Protein 7RK4 (pdb70)

GO terms:
  GO:0050086 mannitol 2-dehydrogenase activity (F, IDA)
  GO:0050661 NADP binding (F, IDA)
  GO:0051287 NAD binding (F, IDA)
  GO:0019594 mannitol metabolic process (P, IC)

Solvent-accessible surface area: 40416 Å² total; per-residue (Å²): 136,68,52,60,0,4,64,200,30,21,88,98,5,34,77,82,7,60,104,70,16,98,33,6,102,36,140,43,39,164,53,16,71,18,0,0,0,0,0,20,9,26,34,50,1,1,0,0,1,0,14,11,1,1,37,0,6,55,125,83,56,21,84,53,18,0,0,0,0,0,1,21,92,90,159,24,37,54,4,66,81,6,1,52,56,0,57,33,0,0,0,0,3,46,50,23,88,85,29,19,88,3,15,0,0,1,0,0,19,31,21,43,23,0,44,100,79,36,78,32,0,0,44,60,0,5,85,58,49,1,57,0,0,0,0,21,22,89,73,94,16,1,30,62,51,81,149,72,43,84,14,50,33,125,62,99,58,0,94,83,4,20,63,88,90,25,102,62,39,3,121,8,4,0,4,0,0,15,13,0,1,50,78,0,79,144,84,69,48,90,1,1,0,0,0,1,2,15,108,43,103,65,1,0,44,21,0,62,57,0,0,26,9,2,0,118,101,66,60,88,106,5,4,102,38,0,27,130,72,12,2,4,0,7,2,6,2,14,14,44,34,46,176,32,52,128,96,14,54,83,39,0,19,155,103,15,26,0,64,6,48,68,0,3,6,3,3,65,43,48,21,0,0,0,11,74,52,39,20,34,40,63,3,48,0,85,124,26,56,5,61,34,25,171,44,47,105,18,0,62,41,11,12,59,4,20,35,21,0,15,29,0,0,26,3,0,0,0,1,0,0,22,0,8,36,51,115,36,5,30,60,0,0,59,32,103,59,0,116,32,0,0,76,23,1,0,38,74,3,1,58,79,23,16,38,124,14,127,89,28,80,5,51,117,25,0,79,34,0,6,123,13,8,44,10,56,49,23,98,37,96,0,74,56,22,2,68,59,2,8,54,51,0,36,41,32,0,10,35,1,0,27,53,1,30,106,107,100,8,77,2,96,15,1,0,0,0,0,0,0,2,1,30,9,0,87,6,71,13,57,194,53,136,99,26,142,7,83,16,111,43,92,116,71,1,50,61,50,3,80,72,7,41,37,58,2,66,72,2,1,57,8,58,77,25,4,29,49,64,7,65,111,30,121,59,0,59,131,20,0,43,62,0,3,57,12,1,45,147,71,9,0,63,64,1,0,71,106,8,37,154,134,62,54,60,0,29,63,85,26,21,82,99,4,27,88,95,11,46,96,76,13,83,22,8,92,32,89,44,36,116,58,18,118,20,0,0,0,0,1,19,7,25,35,47,2,1,0,0,1,0,14,10,0,3,44,0,10,49,127,58,26,14,49,56,15,0,0,0,0,0,0,18,108,95,180,28,29,51,4,70,77,9,1,58,58,1,56,32,0,0,0,0,5,40,33,18,87,204,28,26,71,0,20,0,0,1,0,0,21,28,19,47,26,0,53,99,82,63,69,31,0,0,44,58,0,15,84,72,39,1,58,0,0,0,0,22,26,86,131,94,17,1,32,42,50,77,148,77,97,100,14,69,32,156,72,98,54,0,92,98,2,28,65,104,91,23,98,96,42,3,42,7,6,0,2,0,0,8,11,0,1,39,74,1,71,129,124,69,49,131,2,2,0,0,0,1,1,10,88,24,64,94,2,0,49,9,0,60,42,0,0,21,19,0,0,118,100,71,60,70,112,0,1,111,36,0,37,81,100,12,2,4,0,8,2,7,2,4,15,20,22,16,162,34,54,125,103,18,53,76,46,3,18,142,107,10,28,0,65,6,49,90,0,3,2,0,4,60,53,48,26,0,0,0,11,78,50,39,21,28,40,60,2,48,0,87,122,23,55,6,64,36,28,179,47,41,132,27,2,67,58,22,18,52,5,11,15,20,0,4,16,0,0,16,3,0,0,0,1,0,0,25,0,9,33,53,94,40,6,27,61,0,3,72,32,77,56,0,104,67,0,0,85,22,0,0,40,61,5,0,65,94,36,14,38,157,12,123,91,52,78,16,48,112,33,0,77,41,0,28,124,18,4,57,12,63,39,12,85,4,97,0,72,80,14,1,76,55,2,8,47,50,0,35,51,19,1,9,36,0,0,17,29,1,28,167,97,105,14,80,1,98,16,0,0,0,0,0,0,0,2,0,28,10,0,75,6,67,21,53,181,53,49,112,36,144,8,63,16,111,46,117,151,68,0,44,60,57,1,78,74,15,29,75,71,5,70,64,2,2,46,6,161,92,29,4,39,86,77,11,54,117,32,124,76,0,65,160,35,0,41,62,0,1,60,31,1,30,81,80,11,0,63,61,0,0,69,110,3,32,76,73,145

Structure (mmCIF, N/CA/C/O backbone):
data_7RK4
#
_entry.id   7RK4
#
_cell.length_a   219.483
_cell.length_b   75.036
_cell.length_c   69.648
_cell.angle_alpha   90.000
_cell.angle_beta   106.260
_cell.angle_gamma   90.000
#
_symmetry.space_group_name_H-M   'C 1 2 1'
#
loop_
_entity.id
_entity.type
_entity.pdbx_description
1 polymer 'Mannitol 2-dehydrogenase'
2 water water
#
loop_
_atom_site.group_PDB
_atom_site.id
_atom_site.type_symbol
_atom_site.label_atom_id
_atom_site.label_alt_id
_atom_site.label_comp_id
_atom_site.label_asym_id
_atom_site.label_entity_id
_atom_site.label_seq_id
_atom_site.pdbx_PDB_ins_code
_atom_site.Cartn_x
_atom_site.Cartn_y
_atom_site.Cartn_z
_atom_site.occupancy
_atom_site.B_iso_or_equiv
_atom_site.auth_seq_id
_atom_site.auth_comp_id
_atom_site.auth_asym_id
_atom_site.auth_atom_id
_atom_site.pdbx_PDB_model_num
ATOM 1 N N . ALA A 1 2 ? 34.562 34.546 42.421 1.00 33.22 2 ALA A N 1
ATOM 2 C CA . ALA A 1 2 ? 35.272 33.292 42.649 1.00 27.39 2 ALA A CA 1
ATOM 3 C C . ALA A 1 2 ? 35.772 32.720 41.324 1.00 24.24 2 ALA A C 1
ATOM 4 O O . ALA A 1 2 ? 35.130 32.905 40.290 1.00 23.40 2 ALA A O 1
ATOM 6 N N . PRO A 1 3 ? 36.914 32.028 41.353 1.00 22.88 3 PRO A N 1
ATOM 7 C CA . PRO A 1 3 ? 37.466 31.474 40.109 1.00 23.41 3 PRO A CA 1
ATOM 8 C C . PRO A 1 3 ? 36.532 30.442 39.495 1.00 22.48 3 PRO A C 1
ATOM 9 O O . PRO A 1 3 ? 35.743 29.795 40.185 1.00 24.42 3 PRO A O 1
ATOM 13 N N . LEU A 1 4 ? 36.628 30.294 38.175 1.00 17.62 4 LEU A N 1
ATOM 14 C CA . LEU A 1 4 ? 35.729 29.443 37.408 1.00 18.07 4 LEU A CA 1
ATOM 15 C C . LEU A 1 4 ? 36.497 28.333 36.708 1.00 21.16 4 LEU A C 1
ATOM 16 O O . LEU A 1 4 ? 37.565 28.570 36.134 1.00 20.63 4 LEU A O 1
ATOM 21 N N . LYS A 1 5 ? 35.932 27.129 36.746 1.00 20.88 5 LYS A N 1
ATOM 22 C CA . LYS A 1 5 ? 36.450 26.023 35.954 1.00 18.68 5 LYS A CA 1
ATOM 23 C C . LYS A 1 5 ? 36.434 26.381 34.473 1.00 17.31 5 LYS A C 1
ATOM 24 O O . LYS A 1 5 ? 35.412 26.823 33.938 1.00 20.13 5 LYS A O 1
ATOM 30 N N . LEU A 1 6 ? 37.575 26.204 33.814 1.00 19.59 6 LEU A N 1
ATOM 31 C CA . LEU A 1 6 ? 37.654 26.452 32.379 1.00 15.93 6 LEU A CA 1
ATOM 32 C C . LEU A 1 6 ? 36.833 25.406 31.638 1.00 20.33 6 LEU A C 1
ATOM 33 O O . LEU A 1 6 ? 37.077 24.204 31.782 1.00 17.07 6 LEU A O 1
ATOM 38 N N . ASN A 1 7 ? 35.849 25.861 30.870 1.00 17.16 7 ASN A N 1
ATOM 39 C CA . ASN A 1 7 ? 35.035 24.999 30.014 1.00 18.41 7 ASN A CA 1
ATOM 40 C C . ASN A 1 7 ? 34.211 25.913 29.115 1.00 16.53 7 ASN A C 1
ATOM 41 O O . ASN A 1 7 ? 34.276 27.140 29.231 1.00 20.78 7 ASN A O 1
ATOM 46 N N . SER A 1 8 ? 33.432 25.304 28.215 1.00 16.80 8 SER A N 1
ATOM 47 C CA . SER A 1 8 ? 32.666 26.086 27.247 1.00 22.04 8 SER A CA 1
ATOM 48 C C . SER A 1 8 ? 31.636 26.979 27.930 1.00 25.85 8 SER A C 1
ATOM 49 O O . SER A 1 8 ? 31.488 28.151 27.563 1.00 19.32 8 SER A O 1
ATOM 52 N N . ARG A 1 9 ? 30.921 26.454 28.930 1.00 21.30 9 ARG A N 1
ATOM 53 C CA . ARG A 1 9 ? 29.847 27.243 29.528 1.00 22.37 9 ARG A CA 1
ATOM 54 C C . ARG A 1 9 ? 30.360 28.392 30.386 1.00 21.39 9 ARG A C 1
ATOM 55 O O . ARG A 1 9 ? 29.625 29.366 30.591 1.00 27.12 9 ARG A O 1
ATOM 63 N N . ASN A 1 10 ? 31.599 28.323 30.874 1.00 18.41 10 ASN A N 1
ATOM 64 C CA . ASN A 1 10 ? 32.157 29.401 31.679 1.00 19.74 10 ASN A CA 1
ATOM 65 C C . ASN A 1 10 ? 33.042 30.353 30.884 1.00 23.79 10 ASN A C 1
ATOM 66 O O . ASN A 1 10 ? 33.524 31.340 31.449 1.00 21.80 10 ASN A O 1
ATOM 71 N N . LEU A 1 11 ? 33.269 30.079 29.596 1.00 18.75 11 LEU A N 1
ATOM 72 C CA . LEU A 1 11 ? 34.275 30.825 28.847 1.00 19.84 11 LEU A CA 1
ATOM 73 C C . LEU A 1 11 ? 33.938 32.308 28.756 1.00 21.97 11 LEU A C 1
ATOM 74 O O . LEU A 1 11 ? 34.828 33.157 28.872 1.00 19.81 11 LEU A O 1
ATOM 79 N N . SER A 1 12 ? 32.662 32.644 28.537 1.00 21.91 12 SER A N 1
ATOM 80 C CA . SER A 1 12 ? 32.294 34.049 28.369 1.00 21.70 12 SER A CA 1
ATOM 81 C C . SER A 1 12 ? 32.459 34.831 29.668 1.00 23.52 12 SER A C 1
ATOM 82 O O . SER A 1 12 ? 32.906 35.983 29.653 1.00 22.15 12 SER A O 1
ATOM 85 N N . GLN A 1 13 ? 32.103 34.229 30.801 1.00 22.03 13 GLN A N 1
ATOM 86 C CA . GLN A 1 13 ? 32.282 34.930 32.066 1.00 18.67 13 GLN A CA 1
ATOM 87 C C . GLN A 1 13 ? 33.753 35.009 32.453 1.00 23.36 13 GLN A C 1
ATOM 88 O O . GLN A 1 13 ? 34.178 35.995 33.067 1.00 21.18 13 GLN A O 1
ATOM 94 N N . ILE A 1 14 ? 34.543 33.995 32.099 1.00 19.60 14 ILE A N 1
ATOM 95 C CA . ILE A 1 14 ? 35.988 34.079 32.301 1.00 23.06 14 ILE A CA 1
ATOM 96 C C . ILE A 1 14 ? 36.554 35.279 31.548 1.00 21.80 14 ILE A C 1
ATOM 97 O O . ILE A 1 14 ? 37.346 36.059 32.090 1.00 19.66 14 ILE A O 1
ATOM 102 N N . ALA A 1 15 ? 36.126 35.464 30.295 1.00 17.45 15 ALA A N 1
ATOM 103 C CA . ALA A 1 15 ? 36.563 36.623 29.523 1.00 17.43 15 ALA A CA 1
ATOM 104 C C . ALA A 1 15 ? 36.088 37.923 30.158 1.00 20.03 15 ALA A C 1
ATOM 105 O O . ALA A 1 15 ? 36.850 38.895 30.251 1.00 20.75 15 ALA A O 1
ATOM 107 N N . ALA A 1 16 ? 34.828 37.958 30.605 1.00 20.57 16 ALA A N 1
ATOM 108 C CA . ALA A 1 16 ? 34.269 39.186 31.164 1.00 22.04 16 ALA A CA 1
ATOM 109 C C . ALA A 1 16 ? 35.002 39.622 32.423 1.00 23.70 16 ALA A C 1
ATOM 110 O O . ALA A 1 16 ? 35.132 40.824 32.679 1.00 23.87 16 ALA A O 1
ATOM 112 N N . ALA A 1 17 ? 35.481 38.672 33.221 1.00 20.78 17 ALA A N 1
ATOM 113 C CA . ALA A 1 17 ? 36.168 38.992 34.465 1.00 16.65 17 ALA A CA 1
ATOM 114 C C . ALA A 1 17 ? 37.683 39.057 34.318 1.00 20.94 17 ALA A C 1
ATOM 115 O O . ALA A 1 17 ? 38.364 39.411 35.286 1.00 19.46 17 ALA A O 1
ATOM 117 N N . GLY A 1 18 ? 38.224 38.731 33.142 1.00 19.83 18 GLY A N 1
ATOM 118 C CA . GLY A 1 18 ? 39.662 38.647 32.953 1.00 19.63 18 GLY A CA 1
ATOM 119 C C . GLY A 1 18 ? 40.356 39.910 32.494 1.00 20.44 18 GLY A C 1
ATOM 120 O O . GLY A 1 18 ? 41.586 39.925 32.396 1.00 18.24 18 GLY A O 1
ATOM 121 N N . GLY A 1 19 ? 39.606 40.971 32.196 1.00 22.80 19 GLY A N 1
ATOM 122 C CA . GLY A 1 19 ? 40.219 42.217 31.761 1.00 21.59 19 GLY A CA 1
ATOM 123 C C . GLY A 1 19 ? 41.143 42.029 30.569 1.00 21.83 19 GLY A C 1
ATOM 124 O O . GLY A 1 19 ? 40.920 41.191 29.686 1.00 21.24 19 GLY A O 1
ATOM 125 N N . ALA A 1 20 ? 42.211 42.819 30.551 1.00 19.64 20 ALA A N 1
ATOM 126 C CA . ALA A 1 20 ? 43.245 42.695 29.531 1.00 21.57 20 ALA A CA 1
ATOM 127 C C . ALA A 1 20 ? 44.264 41.609 29.852 1.00 22.95 20 ALA A C 1
ATOM 128 O O . ALA A 1 20 ? 45.245 41.463 29.113 1.00 26.72 20 ALA A O 1
ATOM 130 N N . LEU A 1 21 ? 44.067 40.863 30.937 1.00 20.63 21 LEU A N 1
ATOM 131 C CA . LEU A 1 21 ? 44.996 39.821 31.356 1.00 21.11 21 LEU A CA 1
ATOM 132 C C . LEU A 1 21 ? 44.701 38.471 30.723 1.00 21.01 21 LEU A C 1
ATOM 133 O O . LEU A 1 21 ? 45.533 37.564 30.825 1.00 20.86 21 LEU A O 1
ATOM 138 N N . VAL A 1 22 ? 43.546 38.320 30.077 1.00 19.79 22 VAL A N 1
ATOM 139 C CA . VAL A 1 22 ? 43.080 37.047 29.543 1.00 17.62 22 VAL A CA 1
ATOM 140 C C . VAL A 1 22 ? 42.605 37.278 28.120 1.00 25.85 22 VAL A C 1
ATOM 141 O O . VAL A 1 22 ? 41.962 38.293 27.833 1.00 24.95 22 VAL A O 1
ATOM 145 N N . LYS A 1 23 ? 42.908 36.344 27.224 1.00 20.95 23 LYS A N 1
ATOM 146 C CA . LYS A 1 23 ? 42.211 36.321 25.947 1.00 25.36 23 LYS A CA 1
ATOM 147 C C . LYS A 1 23 ? 41.631 34.937 25.710 1.00 23.49 23 LYS A C 1
ATOM 148 O O . LYS A 1 23 ? 42.153 33.931 26.197 1.00 20.66 23 LYS A O 1
ATOM 154 N N . ILE A 1 24 ? 40.503 34.908 25.007 1.00 23.30 24 ILE A N 1
ATOM 155 C CA . ILE A 1 24 ? 39.746 33.673 24.832 1.00 19.42 24 ILE A CA 1
ATOM 156 C C . ILE A 1 24 ? 39.453 33.442 23.355 1.00 21.66 24 ILE A C 1
ATOM 157 O O . ILE A 1 24 ? 39.414 34.397 22.561 1.00 21.89 24 ILE A O 1
ATOM 162 N N . PRO A 1 25 ? 39.261 32.193 22.945 1.00 19.32 25 PRO A N 1
ATOM 163 C CA . PRO A 1 25 ? 38.842 31.924 21.566 1.00 17.09 25 PRO A CA 1
ATOM 164 C C . PRO A 1 25 ? 37.378 32.298 21.376 1.00 18.08 25 PRO A C 1
ATOM 165 O O . PRO A 1 25 ? 36.530 31.968 22.207 1.00 20.88 25 PRO A O 1
ATOM 169 N N . THR A 1 26 ? 37.083 32.997 20.278 1.00 20.57 26 THR A N 1
ATOM 170 C CA . THR A 1 26 ? 35.702 33.301 19.918 1.00 18.33 26 THR A CA 1
ATOM 171 C C . THR A 1 26 ? 35.253 32.583 18.655 1.00 26.92 26 THR A C 1
ATOM 172 O O . THR A 1 26 ? 34.102 32.753 18.233 1.00 23.13 26 THR A O 1
ATOM 176 N N . TYR A 1 27 ? 36.120 31.781 18.045 1.00 19.15 27 TYR A N 1
ATOM 177 C CA . TYR A 1 27 ? 35.669 30.901 16.978 1.00 16.79 27 TYR A CA 1
ATOM 178 C C . TYR A 1 27 ? 34.813 29.774 17.549 1.00 21.42 27 TYR A C 1
ATOM 179 O O . TYR A 1 27 ? 34.834 29.480 18.747 1.00 22.94 27 TYR A O 1
ATOM 188 N N . GLN A 1 28 ? 34.028 29.157 16.675 1.00 22.52 28 GLN A N 1
ATOM 189 C CA . GLN A 1 28 ? 33.179 28.057 17.089 1.00 18.80 28 GLN A CA 1
ATOM 190 C C . GLN A 1 28 ? 33.982 26.763 17.130 1.00 17.30 28 GLN A C 1
ATOM 191 O O . GLN A 1 28 ? 34.986 26.607 16.431 1.00 21.36 28 GLN A O 1
ATOM 197 N N . ARG A 1 29 ? 33.552 25.844 17.988 1.00 21.46 29 ARG A N 1
ATOM 198 C CA . ARG A 1 29 ? 34.298 24.612 18.210 1.00 23.65 29 ARG A CA 1
ATOM 199 C C . ARG A 1 29 ? 33.355 23.420 18.141 1.00 24.74 29 ARG A C 1
ATOM 200 O O . ARG A 1 29 ? 32.207 23.562 17.706 1.00 26.39 29 ARG A O 1
ATOM 208 N N . GLY A 1 30 ? 33.819 22.246 18.561 1.00 23.05 30 GLY A N 1
ATOM 209 C CA . GLY A 1 30 ? 32.942 21.083 18.552 1.00 22.97 30 GLY A CA 1
ATOM 210 C C . GLY A 1 30 ? 32.632 20.650 17.130 1.00 24.27 30 GLY A C 1
ATOM 211 O O . GLY A 1 30 ? 33.529 20.487 16.298 1.00 23.69 30 GLY A O 1
ATOM 212 N N . ARG A 1 31 ? 31.341 20.471 16.835 1.00 28.09 31 ARG A N 1
ATOM 213 C CA . ARG A 1 31 ? 30.926 20.051 15.499 1.00 29.08 31 ARG A CA 1
ATOM 214 C C . ARG A 1 31 ? 31.138 21.129 14.444 1.00 28.84 31 ARG A C 1
ATOM 215 O O . ARG A 1 31 ? 31.086 20.820 13.250 1.00 31.53 31 ARG A O 1
ATOM 219 N N . ALA A 1 32 ? 31.381 22.377 14.851 1.00 25.62 32 ALA A N 1
ATOM 220 C CA . ALA A 1 32 ? 31.554 23.478 13.913 1.00 26.12 32 ALA A CA 1
ATOM 221 C C . ALA A 1 32 ? 32.881 23.428 13.172 1.00 35.48 32 ALA A C 1
ATOM 222 O O . ALA A 1 32 ? 33.061 24.186 12.211 1.00 26.31 32 ALA A O 1
ATOM 224 N N . VAL A 1 33 ? 33.810 22.570 13.592 1.00 25.08 33 VAL A N 1
ATOM 225 C CA . VAL A 1 33 ? 35.121 22.482 12.971 1.00 23.47 33 VAL A CA 1
ATOM 226 C C . VAL A 1 33 ? 35.365 21.045 12.527 1.00 23.80 33 VAL A C 1
ATOM 227 O O . VAL A 1 33 ? 34.742 20.100 13.015 1.00 26.25 33 VAL A O 1
ATOM 231 N N . LYS A 1 34 ? 36.273 20.897 11.572 1.00 25.05 34 LYS A N 1
ATOM 232 C CA . LYS A 1 34 ? 36.773 19.598 11.158 1.00 27.43 34 LYS A CA 1
ATOM 233 C C . LYS A 1 34 ? 38.190 19.438 11.683 1.00 24.22 34 LYS A C 1
ATOM 234 O O . LYS A 1 34 ? 38.953 20.408 11.740 1.00 25.37 34 LYS A O 1
ATOM 238 N N . GLU A 1 35 ? 38.535 18.217 12.081 1.00 20.80 35 GLU A N 1
ATOM 239 C CA . GLU A 1 35 ? 39.810 17.973 12.754 1.00 20.18 35 GLU A CA 1
ATOM 240 C C . GLU A 1 35 ? 40.818 17.522 11.700 1.00 21.62 35 GLU A C 1
ATOM 241 O O . GLU A 1 35 ? 41.048 16.336 11.477 1.00 26.96 35 GLU A O 1
ATOM 247 N N . GLY A 1 36 ? 41.424 18.512 11.037 1.00 17.75 36 GLY A N 1
ATOM 248 C CA . GLY A 1 36 ? 42.383 18.240 9.984 1.00 22.49 36 GLY A CA 1
ATOM 249 C C . GLY A 1 36 ? 43.724 17.750 10.483 1.00 19.11 36 GLY A C 1
ATOM 250 O O . GLY A 1 36 ? 44.506 17.206 9.697 1.00 20.49 36 GLY A O 1
ATOM 251 N N . ILE A 1 37 ? 44.009 17.931 11.766 1.00 16.56 37 ILE A N 1
ATOM 252 C CA . ILE A 1 37 ? 45.280 17.529 12.353 1.00 20.64 37 ILE A CA 1
ATOM 253 C C . ILE A 1 37 ? 45.007 16.526 13.461 1.00 19.42 37 ILE A C 1
ATOM 254 O O . ILE A 1 37 ? 44.175 16.769 14.342 1.00 18.65 37 ILE A O 1
ATOM 259 N N . VAL A 1 38 ? 45.687 15.389 13.399 1.00 19.62 38 VAL A N 1
ATOM 260 C CA . VAL A 1 38 ? 45.724 14.426 14.488 1.00 18.96 38 VAL A CA 1
ATOM 261 C C . VAL A 1 38 ? 47.122 14.500 15.071 1.00 17.36 38 VAL A C 1
ATOM 262 O O . VAL A 1 38 ? 48.105 14.273 14.355 1.00 19.96 38 VAL A O 1
ATOM 266 N N . HIS A 1 39 ? 47.230 14.845 16.351 1.00 18.07 39 HIS A N 1
ATOM 267 C CA . HIS A 1 39 ? 48.539 15.002 16.977 1.00 17.52 39 HIS A CA 1
ATOM 268 C C . HIS A 1 39 ? 48.824 13.858 17.939 1.00 16.11 39 HIS A C 1
ATOM 269 O O . HIS A 1 39 ? 48.108 13.684 18.930 1.00 18.00 39 HIS A O 1
ATOM 276 N N . ILE A 1 40 ? 49.906 13.131 17.682 1.00 19.10 40 ILE A N 1
ATOM 277 C CA . ILE A 1 40 ? 50.333 12.034 18.543 1.00 18.45 40 ILE A CA 1
ATOM 278 C C . ILE A 1 40 ? 51.313 12.575 19.572 1.00 20.77 40 ILE A C 1
ATOM 279 O O . ILE A 1 40 ? 52.373 13.101 19.210 1.00 18.95 40 ILE A O 1
ATOM 284 N N . GLY A 1 41 ? 50.966 12.433 20.851 1.00 19.70 41 GLY A N 1
ATOM 285 C CA . GLY A 1 41 ? 51.823 12.865 21.940 1.00 20.08 41 GLY A CA 1
ATOM 286 C C . GLY A 1 41 ? 51.517 14.268 22.423 1.00 23.34 41 GLY A C 1
ATOM 287 O O . GLY A 1 41 ? 52.338 15.176 22.280 1.00 19.87 41 GLY A O 1
ATOM 288 N N . VAL A 1 42 ? 50.330 14.459 22.992 1.00 19.74 42 VAL A N 1
ATOM 289 C CA . VAL A 1 42 ? 49.941 15.771 23.500 1.00 22.64 42 VAL A CA 1
ATOM 290 C C . VAL A 1 42 ? 50.729 16.044 24.776 1.00 23.03 42 VAL A C 1
ATOM 291 O O . VAL A 1 42 ? 50.435 15.481 25.833 1.00 23.52 42 VAL A O 1
ATOM 295 N N . GLY A 1 43 ? 51.730 16.912 24.678 1.00 20.30 43 GLY A N 1
ATOM 296 C CA . GLY A 1 43 ? 52.474 17.347 25.841 1.00 17.81 43 GLY A CA 1
ATOM 297 C C . GLY A 1 43 ? 52.640 18.850 25.842 1.00 21.56 43 GLY A C 1
ATOM 298 O O . GLY A 1 43 ? 51.933 19.561 25.117 1.00 19.25 43 GLY A O 1
ATOM 299 N N . GLY A 1 44 ? 53.596 19.340 26.628 1.00 18.49 44 GLY A N 1
ATOM 300 C CA . GLY A 1 44 ? 53.746 20.775 26.784 1.00 18.12 44 GLY A CA 1
ATOM 301 C C . GLY A 1 44 ? 54.144 21.471 25.500 1.00 21.34 44 GLY A C 1
ATOM 302 O O . GLY A 1 44 ? 53.601 22.530 25.168 1.00 18.31 44 GLY A O 1
ATOM 303 N N . PHE A 1 45 ? 55.095 20.894 24.759 1.00 18.48 45 PHE A N 1
ATOM 304 C CA . PHE A 1 45 ? 55.595 21.600 23.588 1.00 18.12 45 PHE A CA 1
ATOM 305 C C . PHE A 1 45 ? 54.531 21.699 22.507 1.00 17.57 45 PHE A C 1
ATOM 306 O O . PHE A 1 45 ? 54.400 22.741 21.858 1.00 19.58 45 PHE A O 1
ATOM 314 N N . HIS A 1 46 ? 53.769 20.628 22.287 1.00 16.68 46 HIS A N 1
ATOM 315 C CA . HIS A 1 46 ? 52.680 20.723 21.318 1.00 18.06 46 HIS A CA 1
ATOM 316 C C . HIS A 1 46 ? 51.676 21.786 21.735 1.00 19.37 46 HIS A C 1
ATOM 317 O O . HIS A 1 46 ? 51.219 22.578 20.903 1.00 18.97 46 HIS A O 1
ATOM 324 N N . ARG A 1 47 ? 51.333 21.831 23.023 1.00 17.49 47 ARG A N 1
ATOM 325 C CA . ARG A 1 47 ? 50.296 22.750 23.477 1.00 13.81 47 ARG A CA 1
ATOM 326 C C . ARG A 1 47 ? 50.767 24.198 23.532 1.00 19.16 47 ARG A C 1
ATOM 327 O O . ARG A 1 47 ? 49.927 25.102 23.536 1.00 19.41 47 ARG A O 1
ATOM 335 N N . ALA A 1 48 ? 52.078 24.443 23.552 1.00 16.94 48 ALA A N 1
ATOM 336 C CA . ALA A 1 48 ? 52.599 25.804 23.534 1.00 16.75 48 ALA A CA 1
ATOM 337 C C . ALA A 1 48 ? 53.027 26.277 22.150 1.00 17.20 48 ALA A C 1
ATOM 338 O O . ALA A 1 48 ? 53.190 27.488 21.950 1.00 18.52 48 ALA A O 1
ATOM 340 N N . HIS A 1 49 ? 53.193 25.366 21.192 1.00 19.90 49 HIS A N 1
ATOM 341 C CA . HIS A 1 49 ? 53.777 25.703 19.901 1.00 19.23 49 HIS A CA 1
ATOM 342 C C . HIS A 1 49 ? 52.765 25.471 18.780 1.00 18.05 49 HIS A C 1
ATOM 343 O O . HIS A 1 49 ? 52.069 26.407 18.366 1.00 18.13 49 HIS A O 1
ATOM 350 N N . LEU A 1 50 ? 52.648 24.232 18.297 1.00 16.19 50 LEU A N 1
ATOM 351 C CA . LEU A 1 50 ? 51.768 23.970 17.157 1.00 15.48 50 LEU A CA 1
ATOM 352 C C . LEU A 1 50 ? 50.316 24.329 17.468 1.00 14.31 50 LEU A C 1
ATOM 353 O O . LEU A 1 50 ? 49.652 25.002 16.672 1.00 16.56 50 LEU A O 1
ATOM 358 N N . ALA A 1 51 ? 49.806 23.894 18.624 1.00 13.66 51 ALA A N 1
ATOM 359 C CA . ALA A 1 51 ? 48.410 24.168 18.950 1.00 17.48 51 ALA A CA 1
ATOM 360 C C . ALA A 1 51 ? 48.131 25.664 18.996 1.00 21.43 51 ALA A C 1
ATOM 361 O O . ALA A 1 51 ? 47.017 26.102 18.679 1.00 20.25 51 ALA A O 1
ATOM 363 N N . VAL A 1 52 ? 49.133 26.463 19.356 1.00 17.26 52 VAL A N 1
ATOM 364 C CA . VAL A 1 52 ? 48.936 27.907 19.412 1.00 18.92 52 VAL A CA 1
ATOM 365 C C . VAL A 1 52 ? 48.910 28.512 18.011 1.00 17.07 52 VAL A C 1
ATOM 366 O O . VAL A 1 52 ? 48.124 29.428 17.735 1.00 17.80 52 VAL A O 1
ATOM 370 N N . TYR A 1 53 ? 49.753 28.019 17.095 1.00 18.87 53 TYR A N 1
ATOM 371 C CA . TYR A 1 53 ? 49.648 28.481 15.710 1.00 18.03 53 TYR A CA 1
ATOM 372 C C . TYR A 1 53 ? 48.278 28.164 15.126 1.00 20.73 53 TYR A C 1
ATOM 373 O O . TYR A 1 53 ? 47.691 28.990 14.414 1.00 19.22 53 TYR A O 1
ATOM 382 N N . ILE A 1 54 ? 47.759 26.965 15.398 1.00 19.19 54 ILE A N 1
ATOM 383 C CA . ILE A 1 54 ? 46.439 26.603 14.888 1.00 16.75 54 ILE A CA 1
ATOM 384 C C . ILE A 1 54 ? 45.368 27.486 15.517 1.00 21.34 54 ILE A C 1
ATOM 385 O O . ILE A 1 54 ? 44.440 27.938 14.836 1.00 18.45 54 ILE A O 1
ATOM 390 N N . ASP A 1 55 ? 45.480 27.742 16.824 1.00 19.36 55 ASP A N 1
ATOM 391 C CA . ASP A 1 55 ? 44.541 28.639 17.493 1.00 17.76 55 ASP A CA 1
ATOM 392 C C . ASP A 1 55 ? 44.507 29.999 16.807 1.00 20.39 55 ASP A C 1
ATOM 393 O O . ASP A 1 55 ? 43.429 30.558 16.565 1.00 20.03 55 ASP A O 1
ATOM 398 N N . GLN A 1 56 ? 45.677 30.523 16.439 1.00 17.02 56 GLN A N 1
ATOM 399 C CA . GLN A 1 56 ? 45.727 31.829 15.785 1.00 19.31 56 GLN A CA 1
ATOM 400 C C . GLN A 1 56 ? 45.181 31.780 14.364 1.00 21.95 56 GLN A C 1
ATOM 401 O O . GLN A 1 56 ? 44.577 32.759 13.903 1.00 19.95 56 GLN A O 1
ATOM 407 N N . LEU A 1 57 ? 45.377 30.664 13.655 1.00 21.40 57 LEU A N 1
ATOM 408 C CA . LEU A 1 57 ? 44.748 30.508 12.345 1.00 18.80 57 LEU A CA 1
ATOM 409 C C . LEU A 1 57 ? 43.232 30.483 12.467 1.00 23.28 57 LEU A C 1
ATOM 410 O O . LEU A 1 57 ? 42.524 31.060 11.634 1.00 21.41 57 LEU A O 1
ATOM 415 N N . MET A 1 58 ? 42.716 29.826 13.504 1.00 17.16 58 MET A N 1
ATOM 416 C CA . MET A 1 58 ? 41.273 29.766 13.687 1.00 18.00 58 MET A CA 1
ATOM 417 C C . MET A 1 58 ? 40.720 31.110 14.147 1.00 19.54 58 MET A C 1
ATOM 418 O O . MET A 1 58 ? 39.679 31.559 13.656 1.00 20.88 58 MET A O 1
ATOM 423 N N . GLN A 1 59 ? 41.414 31.771 15.073 1.00 18.67 59 GLN A N 1
ATOM 424 C CA . GLN A 1 59 ? 40.902 33.002 15.667 1.00 24.43 59 GLN A CA 1
ATOM 425 C C . GLN A 1 59 ? 41.040 34.184 14.712 1.00 24.43 59 GLN A C 1
ATOM 426 O O . GLN A 1 59 ? 40.076 34.925 14.478 1.00 20.41 59 GLN A O 1
ATOM 432 N N . LYS A 1 60 ? 42.236 34.382 14.158 1.00 21.53 60 LYS A N 1
ATOM 433 C CA . LYS A 1 60 ? 42.526 35.579 13.381 1.00 19.72 60 LYS A CA 1
ATOM 434 C C . LYS A 1 60 ? 42.194 35.435 11.903 1.00 23.96 60 LYS A C 1
ATOM 435 O O . LYS A 1 60 ? 42.078 36.450 11.207 1.00 27.40 60 LYS A O 1
ATOM 441 N N . HIS A 1 61 ? 42.036 34.211 11.404 1.00 22.36 61 HIS A N 1
ATOM 442 C CA . HIS A 1 61 ? 41.886 33.997 9.973 1.00 23.67 61 HIS A CA 1
ATOM 443 C C . HIS A 1 61 ? 40.722 33.088 9.608 1.00 30.11 61 HIS A C 1
ATOM 444 O O . HIS A 1 61 ? 40.465 32.889 8.415 1.00 29.37 61 HIS A O 1
ATOM 451 N N . GLY A 1 62 ? 40.007 32.544 10.588 1.00 24.86 62 GLY A N 1
ATOM 452 C CA . GLY A 1 62 ? 38.823 31.765 10.301 1.00 24.59 62 GLY A CA 1
ATOM 453 C C . GLY A 1 62 ? 39.074 30.435 9.631 1.00 30.26 62 GLY A C 1
ATOM 454 O O . GLY A 1 62 ? 38.186 29.922 8.944 1.00 27.23 62 GLY A O 1
ATOM 455 N N . VAL A 1 63 ? 40.264 29.861 9.804 1.00 26.01 63 VAL A N 1
ATOM 456 C CA . VAL A 1 63 ? 40.531 28.516 9.303 1.00 26.05 63 VAL A CA 1
ATOM 457 C C . VAL A 1 63 ? 39.738 27.528 10.146 1.00 25.86 63 VAL A C 1
ATOM 458 O O . VAL A 1 63 ? 39.914 27.456 11.368 1.00 32.16 63 VAL A O 1
ATOM 462 N N . ASN A 1 64 ? 38.858 26.760 9.503 1.00 22.42 64 ASN A N 1
ATOM 463 C CA . ASN A 1 64 ? 37.889 25.954 10.231 1.00 23.31 64 ASN A CA 1
ATOM 464 C C . ASN A 1 64 ? 38.082 24.451 10.083 1.00 22.72 64 ASN A C 1
ATOM 465 O O . ASN A 1 64 ? 37.321 23.689 10.687 1.00 32.22 64 ASN A O 1
ATOM 470 N N . ASP A 1 65 ? 39.065 23.989 9.312 1.00 26.76 65 ASP A N 1
ATOM 471 C CA . ASP A 1 65 ? 39.175 22.558 9.040 1.00 25.73 65 ASP A CA 1
ATOM 472 C C . ASP A 1 65 ? 40.519 21.967 9.456 1.00 24.58 65 ASP A C 1
ATOM 473 O O . ASP A 1 65 ? 40.895 20.898 8.966 1.00 23.18 65 ASP A O 1
ATOM 478 N N . TYR A 1 66 ? 41.251 22.624 10.359 1.00 21.80 66 TYR A N 1
ATOM 479 C CA . TYR A 1 66 ? 42.518 22.081 10.837 1.00 23.11 66 TYR A CA 1
ATOM 480 C C . TYR A 1 66 ? 42.589 22.097 12.359 1.00 21.19 66 TYR A C 1
ATOM 481 O O . TYR A 1 66 ? 43.680 22.169 12.935 1.00 23.64 66 TYR A O 1
ATOM 490 N N . ALA A 1 67 ? 41.434 22.011 13.019 1.00 18.40 67 ALA A N 1
ATOM 491 C CA . ALA A 1 67 ? 41.410 21.747 14.446 1.00 21.50 67 ALA A CA 1
ATOM 492 C C . ALA A 1 67 ? 42.122 20.429 14.736 1.00 19.37 67 ALA A C 1
ATOM 493 O O . ALA A 1 67 ? 42.279 19.570 13.864 1.00 19.86 67 ALA A O 1
ATOM 495 N N . ILE A 1 68 ? 42.559 20.275 15.981 1.00 16.16 68 ILE A N 1
ATOM 496 C CA . ILE A 1 68 ? 43.437 19.181 16.376 1.00 14.31 68 ILE A CA 1
ATOM 497 C C . ILE A 1 68 ? 42.641 18.138 17.145 1.00 19.42 68 ILE A C 1
ATOM 498 O O . ILE A 1 68 ? 41.883 18.475 18.064 1.00 18.72 68 ILE A O 1
ATOM 503 N N . CYS A 1 69 ? 42.812 16.872 16.767 1.00 18.23 69 CYS A N 1
ATOM 504 C CA . CYS A 1 69 ? 42.442 15.746 17.615 1.00 14.48 69 CYS A CA 1
ATOM 505 C C . CYS A 1 69 ? 43.716 15.213 18.257 1.00 16.80 69 CYS A C 1
ATOM 506 O O . CYS A 1 69 ? 44.593 14.691 17.561 1.00 17.50 69 CYS A O 1
ATOM 509 N N . GLY A 1 70 ? 43.819 15.356 19.579 1.00 18.08 70 GLY A N 1
ATOM 510 C CA . GLY A 1 70 ? 44.998 14.878 20.286 1.00 16.33 70 GLY A CA 1
ATOM 511 C C . GLY A 1 70 ? 44.927 13.391 20.583 1.00 22.78 70 GLY A C 1
ATOM 512 O O . GLY A 1 70 ? 43.854 12.823 20.799 1.00 21.17 70 GLY A O 1
ATOM 513 N N . VAL A 1 71 ? 46.101 12.754 20.596 1.00 14.84 71 VAL A N 1
ATOM 514 C CA . VAL A 1 71 ? 46.228 11.325 20.868 1.00 17.42 71 VAL A CA 1
ATOM 515 C C . VAL A 1 71 ? 47.253 11.115 21.978 1.00 18.12 71 VAL A C 1
ATOM 516 O O . VAL A 1 71 ? 48.370 11.643 21.910 1.00 20.44 71 VAL A O 1
ATOM 520 N N . GLY A 1 72 ? 46.876 10.341 22.992 1.00 16.70 72 GLY A N 1
ATOM 521 C CA . GLY A 1 72 ? 47.803 9.875 24.014 1.00 19.07 72 GLY A CA 1
ATOM 522 C C . GLY A 1 72 ? 48.012 8.372 23.887 1.00 22.25 72 GLY A C 1
ATOM 523 O O . GLY A 1 72 ? 47.048 7.608 23.841 1.00 20.25 72 GLY A O 1
ATOM 524 N N . LEU A 1 73 ? 49.281 7.965 23.852 1.00 20.38 73 LEU A N 1
ATOM 525 C CA . LEU A 1 73 ? 49.636 6.578 23.560 1.00 17.21 73 LEU A CA 1
ATOM 526 C C . LEU A 1 73 ? 49.753 5.685 24.792 1.00 17.18 73 LEU A C 1
ATOM 527 O O . LEU A 1 73 ? 49.671 4.457 24.655 1.00 21.64 73 LEU A O 1
ATOM 532 N N . GLN A 1 74 ? 49.968 6.256 25.976 1.00 18.58 74 GLN A N 1
ATOM 533 C CA . GLN A 1 74 ? 50.333 5.451 27.134 1.00 22.09 74 GLN A CA 1
ATOM 534 C C . GLN A 1 74 ? 49.336 5.634 28.270 1.00 16.21 74 GLN A C 1
ATOM 535 O O . GLN A 1 74 ? 48.683 6.676 28.363 1.00 20.18 74 GLN A O 1
ATOM 541 N N . PRO A 1 75 ? 49.199 4.639 29.153 1.00 17.88 75 PRO A N 1
ATOM 542 C CA . PRO A 1 75 ? 48.356 4.839 30.342 1.00 16.81 75 PRO A CA 1
ATOM 543 C C . PRO A 1 75 ? 48.672 6.113 31.110 1.00 17.01 75 PRO A C 1
ATOM 544 O O . PRO A 1 75 ? 47.753 6.733 31.655 1.00 19.45 75 PRO A O 1
ATOM 548 N N . PHE A 1 76 ? 49.945 6.524 31.163 1.00 17.84 76 PHE A N 1
ATOM 549 C CA . PHE A 1 76 ? 50.304 7.773 31.832 1.00 22.31 76 PHE A CA 1
ATOM 550 C C . PHE A 1 76 ? 49.495 8.956 31.303 1.00 22.68 76 PHE A C 1
ATOM 551 O O . PHE A 1 76 ? 49.228 9.913 32.040 1.00 22.85 76 PHE A O 1
ATOM 559 N N . ASP A 1 77 ? 49.081 8.902 30.044 1.00 19.74 77 ASP A N 1
ATOM 560 C CA . ASP A 1 77 ? 48.378 10.009 29.404 1.00 23.58 77 ASP A CA 1
ATOM 561 C C . ASP A 1 77 ? 46.931 10.162 29.851 1.00 20.31 77 ASP A C 1
ATOM 562 O O . ASP A 1 77 ? 46.259 11.076 29.362 1.00 21.87 77 ASP A O 1
ATOM 567 N N A SER A 1 78 ? 46.425 9.306 30.741 0.55 18.96 78 SER A N 1
ATOM 568 N N B SER A 1 78 ? 46.442 9.304 30.750 0.45 18.99 78 SER A N 1
ATOM 569 C CA A SER A 1 78 ? 45.047 9.467 31.191 0.55 19.61 78 SER A CA 1
ATOM 570 C CA B SER A 1 78 ? 45.072 9.437 31.231 0.45 19.71 78 SER A CA 1
ATOM 571 C C A SER A 1 78 ? 44.844 10.797 31.909 0.55 21.36 78 SER A C 1
ATOM 572 C C B SER A 1 78 ? 44.851 10.783 31.912 0.45 21.37 78 SER A C 1
ATOM 573 O O A SER A 1 78 ? 43.759 11.382 31.832 0.55 21.32 78 SER A O 1
ATOM 574 O O B SER A 1 78 ? 43.764 11.365 31.816 0.45 21.33 78 SER A O 1
ATOM 579 N N . ALA A 1 79 ? 45.873 11.294 32.601 1.00 19.84 79 ALA A N 1
ATOM 580 C CA . ALA A 1 79 ? 45.748 12.581 33.277 1.00 20.15 79 ALA A CA 1
ATOM 581 C C . ALA A 1 79 ? 45.522 13.718 32.282 1.00 20.12 79 ALA A C 1
ATOM 582 O O . ALA A 1 79 ? 44.748 14.642 32.554 1.00 21.73 79 ALA A O 1
ATOM 584 N N . MET A 1 80 ? 46.190 13.672 31.126 1.00 16.86 80 MET A N 1
ATOM 585 C CA . MET A 1 80 ? 45.926 14.664 30.086 1.00 19.67 80 MET A CA 1
ATOM 586 C C . MET A 1 80 ? 44.523 14.495 29.512 1.00 22.46 80 MET A C 1
ATOM 587 O O . MET A 1 80 ? 43.818 15.483 29.272 1.00 19.69 80 MET A O 1
ATOM 592 N N . ARG A 1 81 ? 44.094 13.248 29.298 1.00 16.37 81 ARG A N 1
ATOM 593 C CA . ARG A 1 81 ? 42.725 13.002 28.852 1.00 22.26 81 ARG A CA 1
ATOM 594 C C . ARG A 1 81 ? 41.715 13.603 29.822 1.00 23.77 81 ARG A C 1
ATOM 595 O O . ARG A 1 81 ? 40.757 14.265 29.409 1.00 18.88 81 ARG A O 1
ATOM 603 N N . ASP A 1 82 ? 41.914 13.380 31.123 1.00 20.91 82 ASP A N 1
ATOM 604 C CA . ASP A 1 82 ? 40.969 13.886 32.116 1.00 23.60 82 ASP A CA 1
ATOM 605 C C . ASP A 1 82 ? 40.961 15.409 32.154 1.00 22.88 82 ASP A C 1
ATOM 606 O O . ASP A 1 82 ? 39.893 16.029 32.228 1.00 19.87 82 ASP A O 1
ATOM 611 N N . ALA A 1 83 ? 42.143 16.025 32.128 1.00 20.70 83 ALA A N 1
ATOM 612 C CA . ALA A 1 83 ? 42.230 17.481 32.182 1.00 21.15 83 ALA A CA 1
ATOM 613 C C . ALA A 1 83 ? 41.499 18.118 31.005 1.00 22.90 83 ALA A C 1
ATOM 614 O O . ALA A 1 83 ? 40.682 19.029 31.183 1.00 22.85 83 ALA A O 1
ATOM 616 N N . LEU A 1 84 ? 41.768 17.640 29.790 1.00 18.24 84 LEU A N 1
ATOM 617 C CA . LEU A 1 84 ? 41.132 18.237 28.622 1.00 17.52 84 LEU A CA 1
ATOM 618 C C . LEU A 1 84 ? 39.642 17.905 28.563 1.00 22.98 84 LEU A C 1
ATOM 619 O O . LEU A 1 84 ? 38.824 18.778 28.253 1.00 20.11 84 LEU A O 1
ATOM 624 N N . ALA A 1 85 ? 39.265 16.658 28.874 1.00 22.53 85 ALA A N 1
ATOM 625 C CA . ALA A 1 85 ? 37.856 16.273 28.779 1.00 23.75 85 ALA A CA 1
ATOM 626 C C . ALA A 1 85 ? 36.991 17.101 29.721 1.00 22.64 85 ALA A C 1
ATOM 627 O O . ALA A 1 85 ? 35.883 17.514 29.356 1.00 23.10 85 ALA A O 1
ATOM 629 N N . SER A 1 86 ? 37.490 17.375 30.930 1.00 19.18 86 SER A N 1
ATOM 630 C CA . SER A 1 86 ? 36.729 18.170 31.886 1.00 22.57 86 SER A CA 1
ATOM 631 C C . SER A 1 86 ? 36.640 19.638 31.499 1.00 20.47 86 SER A C 1
ATOM 632 O O . SER A 1 86 ? 35.909 20.389 32.148 1.00 24.25 86 SER A O 1
ATOM 635 N N . GLN A 1 87 ? 37.366 20.070 30.473 1.00 16.93 87 GLN A N 1
ATOM 636 C CA . GLN A 1 87 ? 37.374 21.473 30.079 1.00 17.77 87 GLN A CA 1
ATOM 637 C C . GLN A 1 87 ? 36.891 21.655 28.642 1.00 21.09 87 GLN A C 1
ATOM 638 O O . GLN A 1 87 ? 37.137 22.697 28.028 1.00 17.44 87 GLN A O 1
ATOM 644 N N . ASP A 1 88 ? 36.159 20.672 28.109 1.00 16.42 88 ASP A N 1
ATOM 645 C CA . ASP A 1 88 ? 35.732 20.696 26.711 1.00 16.40 88 ASP A CA 1
ATOM 646 C C . ASP A 1 88 ? 36.923 20.939 25.791 1.00 22.63 88 ASP A C 1
ATOM 647 O O . ASP A 1 88 ? 36.804 21.602 24.755 1.00 17.97 88 ASP A O 1
ATOM 652 N N . HIS A 1 89 ? 38.077 20.419 26.218 1.00 17.73 89 HIS A N 1
ATOM 653 C CA . HIS A 1 89 ? 39.366 20.405 25.534 1.00 16.20 89 HIS A CA 1
ATOM 654 C C . HIS A 1 89 ? 40.002 21.786 25.427 1.00 18.23 89 HIS A C 1
ATOM 655 O O . HIS A 1 89 ? 41.027 21.939 24.751 1.00 19.81 89 HIS A O 1
ATOM 662 N N . LEU A 1 90 ? 39.466 22.779 26.132 1.00 16.56 90 LEU A N 1
ATOM 663 C CA . LEU A 1 90 ? 40.163 24.043 26.332 1.00 14.92 90 LEU A CA 1
ATOM 664 C C . LEU A 1 90 ? 41.259 23.895 27.381 1.00 16.39 90 LEU A C 1
ATOM 665 O O . LEU A 1 90 ? 41.165 23.067 28.289 1.00 18.75 90 LEU A O 1
ATOM 670 N N . TYR A 1 91 ? 42.287 24.734 27.269 1.00 13.07 91 TYR A N 1
ATOM 671 C CA . TYR A 1 91 ? 43.329 24.823 28.286 1.00 17.95 91 TYR A CA 1
ATOM 672 C C . TYR A 1 91 ? 43.949 26.208 28.194 1.00 17.46 91 TYR A C 1
ATOM 673 O O . TYR A 1 91 ? 43.772 26.924 27.205 1.00 17.61 91 TYR A O 1
ATOM 682 N N . THR A 1 92 ? 44.684 26.582 29.232 1.00 15.60 92 THR A N 1
ATOM 683 C CA . THR A 1 92 ? 45.248 27.921 29.325 1.00 16.56 92 THR A CA 1
ATOM 684 C C . THR A 1 92 ? 46.742 27.877 29.054 1.00 18.52 92 THR A C 1
ATOM 685 O O . THR A 1 92 ? 47.461 27.067 29.647 1.00 17.86 92 THR A O 1
ATOM 689 N N . LEU A 1 93 ? 47.199 28.767 28.183 1.00 18.22 93 LEU A N 1
ATOM 690 C CA . LEU A 1 93 ? 48.617 29.028 27.976 1.00 15.60 93 LEU A CA 1
ATOM 691 C C . LEU A 1 93 ? 48.984 30.278 28.763 1.00 15.85 93 LEU A C 1
ATOM 692 O O . LEU A 1 93 ? 48.366 31.330 28.573 1.00 20.49 93 LEU A O 1
ATOM 697 N N . ILE A 1 94 ? 49.976 30.167 29.644 1.00 18.33 94 ILE A N 1
ATOM 698 C CA . ILE A 1 94 ? 50.427 31.283 30.468 1.00 15.48 94 ILE A CA 1
ATOM 699 C C . ILE A 1 94 ? 51.767 31.735 29.907 1.00 19.40 94 ILE A C 1
ATOM 700 O O . ILE A 1 94 ? 52.763 31.013 30.015 1.00 19.74 94 ILE A O 1
ATOM 705 N N . GLU A 1 95 ? 51.796 32.912 29.282 1.00 21.67 95 GLU A N 1
ATOM 706 C CA . GLU A 1 95 ? 53.041 33.501 28.804 1.00 20.95 95 GLU A CA 1
ATOM 707 C C . GLU A 1 95 ? 53.660 34.329 29.918 1.00 19.24 95 GLU A C 1
ATOM 708 O O . GLU A 1 95 ? 52.986 35.171 30.516 1.00 20.14 95 GLU A O 1
ATOM 714 N N . ARG A 1 96 ? 54.942 34.094 30.195 1.00 17.70 96 ARG A N 1
ATOM 715 C CA . ARG A 1 96 ? 55.628 34.778 31.282 1.00 21.41 96 ARG A CA 1
ATOM 716 C C . ARG A 1 96 ? 56.919 35.392 30.774 1.00 22.87 96 ARG A C 1
ATOM 717 O O . ARG A 1 96 ? 57.665 34.761 30.020 1.00 20.16 96 ARG A O 1
ATOM 725 N N . SER A 1 97 ? 57.175 36.625 31.198 1.00 21.34 97 SER A N 1
ATOM 726 C CA . SER A 1 97 ? 58.388 37.344 30.840 1.00 25.22 97 SER A CA 1
ATOM 727 C C . SER A 1 97 ? 58.600 38.427 31.887 1.00 25.52 97 SER A C 1
ATOM 728 O O . SER A 1 97 ? 57.843 38.534 32.855 1.00 28.08 97 SER A O 1
ATOM 731 N N . ALA A 1 98 ? 59.639 39.241 31.682 1.00 34.53 98 ALA A N 1
ATOM 732 C CA . ALA A 1 98 ? 59.834 40.401 32.544 1.00 36.58 98 ALA A CA 1
ATOM 733 C C . ALA A 1 98 ? 58.607 41.308 32.539 1.00 31.87 98 ALA A C 1
ATOM 734 O O . ALA A 1 98 ? 58.317 41.970 33.541 1.00 38.06 98 ALA A O 1
ATOM 736 N N . LYS A 1 99 ? 57.866 41.332 31.430 1.00 36.37 99 LYS A N 1
ATOM 737 C CA . LYS A 1 99 ? 56.672 42.164 31.336 1.00 42.10 99 LYS A CA 1
ATOM 738 C C . LYS A 1 99 ? 55.545 41.685 32.243 1.00 37.22 99 LYS A C 1
ATOM 739 O O . LYS A 1 99 ? 54.596 42.441 32.477 1.00 42.02 99 LYS A O 1
ATOM 741 N N . GLY A 1 100 ? 55.620 40.459 32.757 1.00 26.97 100 GLY A N 1
ATOM 742 C CA . GLY A 1 100 ? 54.554 39.914 33.577 1.00 30.08 100 GLY A CA 1
ATOM 743 C C . GLY A 1 100 ? 54.003 38.639 32.978 1.00 28.74 100 GLY A C 1
ATOM 744 O O . GLY A 1 100 ? 54.619 38.070 32.073 1.00 25.80 100 GLY A O 1
ATOM 745 N N . SER A 1 101 ? 52.849 38.181 33.456 1.00 22.66 101 SER A N 1
ATOM 746 C CA . SER A 1 101 ? 52.233 36.962 32.954 1.00 19.19 101 SER A CA 1
ATOM 747 C C . SER A 1 101 ? 50.856 37.273 32.386 1.00 27.30 101 SER A C 1
ATOM 748 O O . SER A 1 101 ? 50.146 38.150 32.890 1.00 19.65 101 SER A O 1
ATOM 751 N N . PHE A 1 102 ? 50.491 36.549 31.331 1.00 21.33 102 PHE A N 1
ATOM 752 C CA . PHE A 1 102 ? 49.246 36.777 30.615 1.00 21.69 102 PHE A CA 1
ATOM 753 C C . PHE A 1 102 ? 48.663 35.438 30.203 1.00 21.67 102 PHE A C 1
ATOM 754 O O . PHE A 1 102 ? 49.402 34.550 29.772 1.00 21.52 102 PHE A O 1
ATOM 762 N N . ALA A 1 103 ? 47.339 35.307 30.314 1.00 18.21 103 ALA A N 1
ATOM 763 C CA . ALA A 1 103 ? 46.650 34.041 30.087 1.00 20.93 103 ALA A CA 1
ATOM 764 C C . ALA A 1 103 ? 45.974 34.041 28.722 1.00 25.70 103 ALA A C 1
ATOM 765 O O . ALA A 1 103 ? 45.214 34.957 28.398 1.00 22.76 103 ALA A O 1
ATOM 767 N N . HIS A 1 104 ? 46.250 33.009 27.932 1.00 20.63 104 HIS A N 1
ATOM 768 C CA . HIS A 1 104 ? 45.682 32.837 26.600 1.00 17.94 104 HIS A CA 1
ATOM 769 C C . HIS A 1 104 ? 44.986 31.482 26.585 1.00 20.09 104 HIS A C 1
ATOM 770 O O . HIS A 1 104 ? 45.653 30.443 26.554 1.00 18.80 104 HIS A O 1
ATOM 777 N N . VAL A 1 105 ? 43.654 31.487 26.634 1.00 17.72 105 VAL A N 1
ATOM 778 C CA . VAL A 1 105 ? 42.907 30.236 26.538 1.00 18.73 105 VAL A CA 1
ATOM 779 C C . VAL A 1 105 ? 42.990 29.735 25.101 1.00 18.68 105 VAL A C 1
ATOM 780 O O . VAL A 1 105 ? 42.632 30.452 24.159 1.00 17.25 105 VAL A O 1
ATOM 784 N N . ILE A 1 106 ? 43.474 28.505 24.931 1.00 20.22 106 ILE A N 1
ATOM 785 C CA . ILE A 1 106 ? 43.673 27.888 23.622 1.00 18.77 106 ILE A CA 1
ATOM 786 C C . ILE A 1 106 ? 42.493 26.973 23.333 1.00 16.38 106 ILE A C 1
ATOM 787 O O . ILE A 1 106 ? 42.115 26.153 24.180 1.00 16.68 106 ILE A O 1
ATOM 792 N N . GLY A 1 107 ? 41.925 27.084 22.133 1.00 17.19 107 GLY A N 1
ATOM 793 C CA . GLY A 1 107 ? 40.778 26.257 21.808 1.00 15.47 107 GLY A CA 1
ATOM 794 C C . GLY A 1 107 ? 40.949 25.371 20.589 1.00 17.96 107 GLY A C 1
ATOM 795 O O . GLY A 1 107 ? 39.972 24.793 20.102 1.00 17.78 107 GLY A O 1
ATOM 796 N N . SER A 1 108 ? 42.185 25.246 20.094 1.00 16.02 108 SER A N 1
ATOM 797 C CA . SER A 1 108 ? 42.438 24.527 18.852 1.00 20.77 108 SER A CA 1
ATOM 798 C C . SER A 1 108 ? 42.415 23.012 19.010 1.00 15.80 108 SER A C 1
ATOM 799 O O . SER A 1 108 ? 42.213 22.308 18.016 1.00 17.30 108 SER A O 1
ATOM 802 N N . ILE A 1 109 ? 42.637 22.487 20.212 1.00 16.47 109 ILE A N 1
ATOM 803 C CA . ILE A 1 109 ? 42.429 21.061 20.443 1.00 15.72 109 ILE A CA 1
ATOM 804 C C . ILE A 1 109 ? 40.936 20.841 20.648 1.00 17.32 109 ILE A C 1
ATOM 805 O O . ILE A 1 109 ? 40.339 21.385 21.583 1.00 19.18 109 ILE A O 1
ATOM 810 N N . ASN A 1 110 ? 40.324 20.062 19.757 1.00 17.00 110 ASN A N 1
ATOM 811 C CA . ASN A 1 110 ? 38.873 19.918 19.726 1.00 15.09 110 ASN A CA 1
ATOM 812 C C . ASN A 1 110 ? 38.387 18.618 20.350 1.00 19.53 110 ASN A C 1
ATOM 813 O O . ASN A 1 110 ? 37.230 18.549 20.779 1.00 22.35 110 ASN A O 1
ATOM 818 N N . SER A 1 111 ? 39.230 17.593 20.399 1.00 19.65 111 SER A N 1
ATOM 819 C CA . SER A 1 111 ? 38.881 16.315 21.004 1.00 19.13 111 SER A CA 1
ATOM 820 C C . SER A 1 111 ? 40.182 15.603 21.336 1.00 22.71 111 SER A C 1
ATOM 821 O O . SER A 1 111 ? 41.270 16.062 20.980 1.00 20.76 111 SER A O 1
ATOM 824 N N . TYR A 1 112 ? 40.057 14.475 22.029 1.00 20.77 112 TYR A N 1
ATOM 825 C CA . TYR A 1 112 ? 41.229 13.743 22.485 1.00 21.90 112 TYR A CA 1
ATOM 826 C C . TYR A 1 112 ? 40.909 12.257 22.474 1.00 20.97 112 TYR A C 1
ATOM 827 O O . TYR A 1 112 ? 39.841 11.850 22.940 1.00 21.89 112 TYR A O 1
ATOM 836 N N . LEU A 1 113 ? 41.823 11.461 21.929 1.00 19.18 113 LEU A N 1
ATOM 837 C CA . LEU A 1 113 ? 41.684 10.011 21.876 1.00 19.70 113 LEU A CA 1
ATOM 838 C C . LEU A 1 113 ? 42.753 9.379 22.753 1.00 20.82 113 LEU A C 1
ATOM 839 O O . LEU A 1 113 ? 43.947 9.501 22.465 1.00 20.91 113 LEU A O 1
ATOM 844 N N . PHE A 1 114 ? 42.321 8.693 23.808 1.00 17.13 114 PHE A N 1
ATOM 845 C CA . PHE A 1 114 ? 43.216 7.966 24.708 1.00 16.95 114 PHE A CA 1
ATOM 846 C C . PHE A 1 114 ? 43.386 6.563 24.131 1.00 17.70 114 PHE A C 1
ATOM 847 O O . PHE A 1 114 ? 42.498 5.717 24.256 1.00 22.14 114 PHE A O 1
ATOM 855 N N . ALA A 1 115 ? 44.523 6.323 23.477 1.00 18.10 115 ALA A N 1
ATOM 856 C CA . ALA A 1 115 ? 44.723 5.073 22.745 1.00 17.57 115 ALA A CA 1
ATOM 857 C C . ALA A 1 115 ? 44.501 3.811 23.575 1.00 20.18 115 ALA A C 1
ATOM 858 O O . ALA A 1 115 ? 43.874 2.875 23.052 1.00 20.21 115 ALA A O 1
ATOM 860 N N . PRO A 1 116 ? 44.961 3.700 24.830 1.00 20.80 116 PRO A N 1
ATOM 861 C CA . PRO A 1 116 ? 44.733 2.443 25.570 1.00 20.21 116 PRO A CA 1
ATOM 862 C C . PRO A 1 116 ? 43.263 2.093 25.758 1.00 21.64 116 PRO A C 1
ATOM 863 O O . PRO A 1 116 ? 42.952 0.912 25.956 1.00 18.25 116 PRO A O 1
ATOM 867 N N . ASP A 1 117 ? 42.355 3.073 25.703 1.00 21.21 117 ASP A N 1
ATOM 868 C CA . ASP A 1 117 ? 40.928 2.778 25.828 1.00 19.55 117 ASP A CA 1
ATOM 869 C C . ASP A 1 117 ? 40.354 2.154 24.559 1.00 24.36 117 ASP A C 1
ATOM 870 O O . ASP A 1 117 ? 39.395 1.375 24.633 1.00 22.06 117 ASP A O 1
ATOM 875 N N . ASN A 1 118 ? 40.905 2.493 23.393 1.00 22.30 118 ASN A N 1
ATOM 876 C CA . ASN A 1 118 ? 40.354 2.054 22.116 1.00 27.40 118 ASN A CA 1
ATOM 877 C C . ASN A 1 118 ? 41.344 2.323 20.989 1.00 24.42 118 ASN A C 1
ATOM 878 O O . ASN A 1 118 ? 41.366 3.422 20.426 1.00 21.89 118 ASN A O 1
ATOM 883 N N . ARG A 1 119 ? 42.157 1.325 20.641 1.00 20.38 119 ARG A N 1
ATOM 884 C CA . ARG A 1 119 ? 43.171 1.544 19.615 1.00 17.82 119 ARG A CA 1
ATOM 885 C C . ARG A 1 119 ? 42.557 1.645 18.225 1.00 28.90 119 ARG A C 1
ATOM 886 O O . ARG A 1 119 ? 43.080 2.373 17.374 1.00 21.08 119 ARG A O 1
ATOM 894 N N . GLU A 1 120 ? 41.446 0.947 17.983 1.00 26.63 120 GLU A N 1
ATOM 895 C CA . GLU A 1 120 ? 40.780 1.043 16.687 1.00 22.31 120 GLU A CA 1
ATOM 896 C C . GLU A 1 120 ? 40.314 2.466 16.406 1.00 20.97 120 GLU A C 1
ATOM 897 O O . GLU A 1 120 ? 40.421 2.946 15.271 1.00 23.38 120 GLU A O 1
ATOM 903 N N . ALA A 1 121 ? 39.812 3.165 17.430 1.00 21.61 121 ALA A N 1
ATOM 904 C CA . ALA A 1 121 ? 39.336 4.532 17.223 1.00 23.68 121 ALA A CA 1
ATOM 905 C C . ALA A 1 121 ? 40.446 5.435 16.701 1.00 23.32 121 ALA A C 1
ATOM 906 O O . ALA A 1 121 ? 40.196 6.325 15.876 1.00 21.71 121 ALA A O 1
ATOM 908 N N . VAL A 1 122 ? 41.679 5.220 17.165 1.00 21.80 122 VAL A N 1
ATOM 909 C CA . VAL A 1 122 ? 42.791 6.056 16.722 1.00 21.89 122 VAL A CA 1
ATOM 910 C C . VAL A 1 122 ? 43.107 5.791 15.255 1.00 21.40 122 VAL A C 1
ATOM 911 O O . VAL A 1 122 ? 43.302 6.727 14.471 1.00 18.63 122 VAL A O 1
ATOM 915 N N . ILE A 1 123 ? 43.181 4.511 14.867 1.00 18.38 123 ILE A N 1
ATOM 916 C CA . ILE A 1 123 ? 43.442 4.161 13.472 1.00 21.49 123 ILE A CA 1
ATOM 917 C C . ILE A 1 123 ? 42.386 4.774 12.565 1.00 23.07 123 ILE A C 1
ATOM 918 O O . ILE A 1 123 ? 42.704 5.401 11.548 1.00 20.20 123 ILE A O 1
ATOM 923 N N . ALA A 1 124 ? 41.110 4.598 12.922 1.00 23.60 124 ALA A N 1
ATOM 924 C CA . ALA A 1 124 ? 40.024 5.097 12.086 1.00 20.73 124 ALA A CA 1
ATOM 925 C C . ALA A 1 124 ? 40.048 6.616 12.005 1.00 19.98 124 ALA A C 1
ATOM 926 O O . ALA A 1 124 ? 39.718 7.196 10.965 1.00 20.39 124 ALA A O 1
ATOM 928 N N . LYS A 1 125 ? 40.428 7.278 13.099 1.00 19.50 125 LYS A N 1
ATOM 929 C CA . LYS A 1 125 ? 40.555 8.731 13.074 1.00 20.22 125 LYS A CA 1
ATOM 930 C C . LYS A 1 125 ? 41.628 9.167 12.086 1.00 19.52 125 LYS A C 1
ATOM 931 O O . LYS A 1 125 ? 41.418 10.082 11.281 1.00 22.05 125 LYS A O 1
ATOM 937 N N . MET A 1 126 ? 42.793 8.521 12.139 1.00 20.06 126 MET A N 1
ATOM 938 C CA . MET A 1 126 ? 43.867 8.858 11.214 1.00 18.94 126 MET A CA 1
ATOM 939 C C . MET A 1 126 ? 43.467 8.551 9.772 1.00 23.64 126 MET A C 1
ATOM 940 O O . MET A 1 126 ? 43.837 9.278 8.844 1.00 23.40 126 MET A O 1
ATOM 945 N N . ALA A 1 127 ? 42.694 7.488 9.570 1.00 24.28 127 ALA A N 1
ATOM 946 C CA . ALA A 1 127 ? 42.292 7.085 8.231 1.00 21.99 127 ALA A CA 1
ATOM 947 C C . ALA A 1 127 ? 41.169 7.944 7.659 1.00 30.88 127 ALA A C 1
ATOM 948 O O . ALA A 1 127 ? 40.933 7.902 6.447 1.00 24.77 127 ALA A O 1
ATOM 950 N N . HIS A 1 128 ? 40.493 8.724 8.494 1.00 24.32 128 HIS A N 1
ATOM 951 C CA . HIS A 1 128 ? 39.318 9.468 8.059 1.00 19.91 128 HIS A CA 1
ATOM 952 C C . HIS A 1 128 ? 39.713 10.549 7.051 1.00 22.84 128 HIS A C 1
ATOM 953 O O . HIS A 1 128 ? 40.775 11.170 7.187 1.00 22.07 128 HIS A O 1
ATOM 960 N N . PRO A 1 129 ? 38.889 10.789 6.026 1.00 22.21 129 PRO A N 1
ATOM 961 C CA . PRO A 1 129 ? 39.235 11.812 5.020 1.00 23.89 129 PRO A CA 1
ATOM 962 C C . PRO A 1 129 ? 39.452 13.205 5.591 1.00 21.41 129 PRO A C 1
ATOM 963 O O . PRO A 1 129 ? 40.144 14.013 4.956 1.00 22.96 129 PRO A O 1
ATOM 967 N N . ASP A 1 130 ? 38.865 13.525 6.748 1.00 20.19 130 ASP A N 1
ATOM 968 C CA . ASP A 1 130 ? 39.068 14.850 7.327 1.00 24.11 130 ASP A CA 1
ATOM 969 C C . ASP A 1 130 ? 40.508 15.048 7.781 1.00 21.33 130 ASP A C 1
ATOM 970 O O . ASP A 1 130 ? 40.987 16.186 7.835 1.00 21.53 130 ASP A O 1
ATOM 975 N N . THR A 1 131 ? 41.203 13.963 8.110 1.00 24.21 131 THR A N 1
ATOM 976 C CA . THR A 1 131 ? 42.579 14.055 8.582 1.00 20.12 131 THR A CA 1
ATOM 977 C C . THR A 1 131 ? 43.508 14.368 7.414 1.00 23.31 131 THR A C 1
ATOM 978 O O . THR A 1 131 ? 43.637 13.566 6.481 1.00 22.11 131 THR A O 1
ATOM 982 N N . LYS A 1 132 ? 44.155 15.532 7.464 1.00 23.82 132 LYS A N 1
ATOM 983 C CA . LYS A 1 132 ? 45.106 15.949 6.439 1.00 21.00 132 LYS A CA 1
ATOM 984 C C . LYS A 1 132 ? 46.555 15.836 6.889 1.00 19.56 132 LYS A C 1
ATOM 985 O O . LYS A 1 132 ? 47.444 15.624 6.053 1.00 21.43 132 LYS A O 1
ATOM 991 N N . ILE A 1 133 ? 46.805 15.989 8.189 1.00 20.08 133 ILE A N 1
ATOM 992 C CA . ILE A 1 133 ? 48.144 16.003 8.765 1.00 17.76 133 ILE A CA 1
ATOM 993 C C . ILE A 1 133 ? 48.117 15.169 10.036 1.00 18.58 133 ILE A C 1
ATOM 994 O O . ILE A 1 133 ? 47.206 15.311 10.858 1.00 22.74 133 ILE A O 1
ATOM 999 N N . VAL A 1 134 ? 49.113 14.311 10.209 1.00 17.63 134 VAL A N 1
ATOM 1000 C CA . VAL A 1 134 ? 49.374 13.692 11.500 1.00 16.72 134 VAL A CA 1
ATOM 1001 C C . VAL A 1 134 ? 50.696 14.250 12.000 1.00 16.36 134 VAL A C 1
ATOM 1002 O O . VAL A 1 134 ? 51.741 14.023 11.383 1.00 18.68 134 VAL A O 1
ATOM 1006 N N . SER A 1 135 ? 50.645 15.007 13.094 1.00 19.64 135 SER A N 1
ATOM 1007 C CA . SER A 1 135 ? 51.819 15.638 13.677 1.00 16.51 135 SER A CA 1
ATOM 1008 C C . SER A 1 135 ? 52.291 14.838 14.889 1.00 18.28 135 SER A C 1
ATOM 1009 O O . SER A 1 135 ? 51.545 14.034 15.452 1.00 19.96 135 SER A O 1
ATOM 1012 N N . LEU A 1 136 ? 53.554 15.053 15.269 1.00 17.11 136 LEU A N 1
ATOM 1013 C CA . LEU A 1 136 ? 54.226 14.233 16.275 1.00 24.16 136 LEU A CA 1
ATOM 1014 C C . LEU A 1 136 ? 55.027 15.086 17.246 1.00 15.98 136 LEU A C 1
ATOM 1015 O O . LEU A 1 136 ? 55.787 15.959 16.821 1.00 18.27 136 LEU A O 1
ATOM 1020 N N . THR A 1 137 ? 54.895 14.794 18.546 1.00 16.86 137 THR A N 1
ATOM 1021 C CA . THR A 1 137 ? 55.929 15.118 19.545 1.00 17.54 137 THR A CA 1
ATOM 1022 C C . THR A 1 137 ? 56.056 13.864 20.407 1.00 16.52 137 THR A C 1
ATOM 1023 O O . THR A 1 137 ? 55.315 13.697 21.377 1.00 19.81 137 THR A O 1
ATOM 1027 N N . ILE A 1 138 ? 56.994 12.990 20.050 1.00 19.41 138 ILE A N 1
ATOM 1028 C CA . ILE A 1 138 ? 57.176 11.721 20.741 1.00 20.42 138 ILE A CA 1
ATOM 1029 C C . ILE A 1 138 ? 58.546 11.594 21.386 1.00 27.98 138 ILE A C 1
ATOM 1030 O O . ILE A 1 138 ? 58.853 10.538 21.949 1.00 27.74 138 ILE A O 1
ATOM 1035 N N . THR A 1 139 ? 59.374 12.640 21.325 1.00 22.80 139 THR A N 1
ATOM 1036 C CA . THR A 1 139 ? 60.760 12.645 21.798 1.00 36.77 139 THR A CA 1
ATOM 1037 C C . THR A 1 139 ? 61.628 11.725 20.945 1.00 34.34 139 THR A C 1
ATOM 1038 O O . THR A 1 139 ? 61.115 10.980 20.106 1.00 29.61 139 THR A O 1
ATOM 1042 N N . GLU A 1 140 ? 62.946 11.758 21.168 1.00 37.39 140 GLU A N 1
ATOM 1043 C CA . GLU A 1 140 ? 63.861 11.010 20.311 1.00 32.11 140 GLU A CA 1
ATOM 1044 C C . GLU A 1 140 ? 63.658 9.503 20.444 1.00 38.96 140 GLU A C 1
ATOM 1045 O O . GLU A 1 140 ? 63.738 8.773 19.449 1.00 35.79 140 GLU A O 1
ATOM 1047 N N . SER A 1 141 ? 63.392 9.015 21.658 1.00 34.66 141 SER A N 1
ATOM 1048 C CA . SER A 1 141 ? 63.286 7.575 21.863 1.00 27.65 141 SER A CA 1
ATOM 1049 C C . SER A 1 141 ? 62.080 6.974 21.150 1.00 38.59 141 SER A C 1
ATOM 1050 O O . SER A 1 141 ? 62.092 5.777 20.839 1.00 35.76 141 SER A O 1
ATOM 1053 N N . GLY A 1 142 ? 61.050 7.773 20.876 1.00 32.10 142 GLY A N 1
ATOM 1054 C CA . GLY A 1 142 ? 59.894 7.277 20.150 1.00 24.95 142 GLY A CA 1
ATOM 1055 C C . GLY A 1 142 ? 60.159 6.962 18.695 1.00 26.77 142 GLY A C 1
ATOM 1056 O O . GLY A 1 142 ? 59.302 6.349 18.046 1.00 30.59 142 GLY A O 1
ATOM 1057 N N . TYR A 1 143 ? 61.312 7.363 18.164 1.00 29.64 143 TYR A N 1
ATOM 1058 C CA . TYR A 1 143 ? 61.592 7.113 16.759 1.00 24.76 143 TYR A CA 1
ATOM 1059 C C . TYR A 1 143 ? 62.261 5.770 16.510 1.00 23.07 143 TYR A C 1
ATOM 1060 O O . TYR A 1 143 ? 62.383 5.374 15.345 1.00 25.29 143 TYR A O 1
ATOM 1069 N N . TYR A 1 144 ? 62.655 5.053 17.566 1.00 24.62 144 TYR A N 1
ATOM 1070 C CA . TYR A 1 144 ? 63.271 3.730 17.440 1.00 25.78 144 TYR A CA 1
ATOM 1071 C C . TYR A 1 144 ? 64.398 3.770 16.414 1.00 24.94 144 TYR A C 1
ATOM 1072 O O . TYR A 1 144 ? 64.496 2.931 15.515 1.00 29.29 144 TYR A O 1
ATOM 1081 N N . TYR A 1 145 ? 65.247 4.784 16.556 1.00 25.06 145 TYR A N 1
ATOM 1082 C CA . TYR A 1 145 ? 66.199 5.182 15.529 1.00 23.51 145 TYR A CA 1
ATOM 1083 C C . TYR A 1 145 ? 67.612 4.888 16.015 1.00 32.96 145 TYR A C 1
ATOM 1084 O O . TYR A 1 145 ? 68.054 5.445 17.026 1.00 36.20 145 TYR A O 1
ATOM 1093 N N . ASN A 1 146 ? 68.311 4.012 15.300 1.00 35.21 146 ASN A N 1
ATOM 1094 C CA . ASN A 1 146 ? 69.714 3.718 15.590 1.00 45.56 146 ASN A CA 1
ATOM 1095 C C . ASN A 1 146 ? 70.553 4.820 14.956 1.00 33.78 146 ASN A C 1
ATOM 1096 O O . ASN A 1 146 ? 70.801 4.813 13.749 1.00 42.51 146 ASN A O 1
ATOM 1101 N N . GLU A 1 147 ? 70.991 5.781 15.774 1.00 39.06 147 GLU A N 1
ATOM 1102 C CA . GLU A 1 147 ? 71.738 6.920 15.245 1.00 47.59 147 GLU A CA 1
ATOM 1103 C C . GLU A 1 147 ? 73.079 6.497 14.658 1.00 59.41 147 GLU A C 1
ATOM 1104 O O . GLU A 1 147 ? 73.597 7.168 13.757 1.00 57.25 147 GLU A O 1
ATOM 1106 N N . ASN A 1 148 ? 73.654 5.395 15.147 1.00 58.12 148 ASN A N 1
ATOM 1107 C CA . ASN A 1 148 ? 74.925 4.920 14.609 1.00 55.78 148 ASN A CA 1
ATOM 1108 C C . ASN A 1 148 ? 74.762 4.400 13.186 1.00 54.72 148 ASN A C 1
ATOM 1109 O O . ASN A 1 148 ? 75.519 4.779 12.285 1.00 50.49 148 ASN A O 1
ATOM 1114 N N . THR A 1 149 ? 73.778 3.529 12.965 1.00 50.57 149 THR A N 1
ATOM 1115 C CA . THR A 1 149 ? 73.559 2.930 11.656 1.00 49.04 149 THR A CA 1
ATOM 1116 C C . THR A 1 149 ? 72.565 3.701 10.800 1.00 46.54 149 THR A C 1
ATOM 1117 O O . THR A 1 149 ? 72.488 3.442 9.593 1.00 43.34 149 THR A O 1
ATOM 1121 N N . HIS A 1 150 ? 71.816 4.635 11.389 1.00 50.19 150 HIS A N 1
ATOM 1122 C CA . HIS A 1 150 ? 70.758 5.365 10.688 1.00 57.19 150 HIS A CA 1
ATOM 1123 C C . HIS A 1 150 ? 69.707 4.399 10.138 1.00 44.66 150 HIS A C 1
ATOM 1124 O O . HIS A 1 150 ? 69.316 4.463 8.970 1.00 48.37 150 HIS A O 1
ATOM 1126 N N . GLU A 1 151 ? 69.261 3.482 10.996 1.00 42.42 151 GLU A N 1
ATOM 1127 C CA . GLU A 1 151 ? 68.281 2.473 10.619 1.00 33.99 151 GLU A CA 1
ATOM 1128 C C . GLU A 1 151 ? 67.231 2.347 11.712 1.00 30.64 151 GLU A C 1
ATOM 1129 O O . GLU A 1 151 ? 67.454 2.716 12.868 1.00 32.32 151 GLU A O 1
ATOM 1135 N N . LEU A 1 152 ? 66.078 1.811 11.327 1.00 24.63 152 LEU A N 1
ATOM 1136 C CA . LEU A 1 152 ? 65.046 1.471 12.295 1.00 25.47 152 LEU A CA 1
ATOM 1137 C C . LEU A 1 152 ? 65.510 0.321 13.180 1.00 30.60 152 LEU A C 1
ATOM 1138 O O . LEU A 1 152 ? 66.084 -0.659 12.699 1.00 27.52 152 LEU A O 1
ATOM 1143 N N . GLN A 1 153 ? 65.258 0.444 14.485 1.00 24.13 153 GLN A N 1
ATOM 1144 C CA . GLN A 1 153 ? 65.534 -0.631 15.438 1.00 31.00 153 GLN A CA 1
ATOM 1145 C C . GLN A 1 153 ? 64.429 -1.685 15.334 1.00 30.22 153 GLN A C 1
ATOM 1146 O O . GLN A 1 153 ? 63.617 -1.888 16.239 1.00 29.98 153 GLN A O 1
ATOM 1152 N N . SER A 1 154 ? 64.414 -2.372 14.189 1.00 29.19 154 SER A N 1
ATOM 1153 C CA . SER A 1 154 ? 63.330 -3.298 13.885 1.00 31.89 154 SER A CA 1
ATOM 1154 C C . SER A 1 154 ? 63.317 -4.508 14.807 1.00 32.05 154 SER A C 1
ATOM 1155 O O . SER A 1 154 ? 62.278 -5.166 14.930 1.00 31.47 154 SER A O 1
ATOM 1158 N N A GLU A 1 155 ? 64.447 -4.810 15.448 0.51 26.33 155 GLU A N 1
ATOM 1159 N N B GLU A 1 155 ? 64.431 -4.826 15.457 0.49 26.35 155 GLU A N 1
ATOM 1160 C CA A GLU A 1 155 ? 64.543 -5.897 16.413 0.51 31.45 155 GLU A CA 1
ATOM 1161 C CA B GLU A 1 155 ? 64.446 -5.933 16.403 0.49 31.44 155 GLU A CA 1
ATOM 1162 C C A GLU A 1 155 ? 64.003 -5.519 17.786 0.51 34.19 155 GLU A C 1
ATOM 1163 C C B GLU A 1 155 ? 64.051 -5.511 17.812 0.49 34.18 155 GLU A C 1
ATOM 1164 O O A GLU A 1 155 ? 63.870 -6.401 18.643 0.51 31.40 155 GLU A O 1
ATOM 1165 O O B GLU A 1 155 ? 64.066 -6.347 18.721 0.49 31.86 155 GLU A O 1
ATOM 1176 N N . HIS A 1 156 ? 63.695 -4.246 18.014 1.00 27.54 156 HIS A N 1
ATOM 1177 C CA . HIS A 1 156 ? 63.161 -3.833 19.302 1.00 27.67 156 HIS A CA 1
ATOM 1178 C C . HIS A 1 156 ? 61.835 -4.545 19.556 1.00 27.65 156 HIS A C 1
ATOM 1179 O O . HIS A 1 156 ? 61.020 -4.680 18.635 1.00 25.07 156 HIS A O 1
ATOM 1186 N N . PRO A 1 157 ? 61.597 -5.034 20.776 1.00 29.90 157 PRO A N 1
ATOM 1187 C CA . PRO A 1 157 ? 60.330 -5.734 21.054 1.00 26.13 157 PRO A CA 1
ATOM 1188 C C . PRO A 1 157 ? 59.090 -4.922 20.715 1.00 22.73 157 PRO A C 1
ATOM 1189 O O . PRO A 1 157 ? 58.093 -5.499 20.261 1.00 23.38 157 PRO A O 1
ATOM 1193 N N . ASP A 1 158 ? 59.127 -3.598 20.909 1.00 24.67 158 ASP A N 1
ATOM 1194 C CA . ASP A 1 158 ? 57.984 -2.761 20.548 1.00 21.75 158 ASP A CA 1
ATOM 1195 C C . ASP A 1 158 ? 57.728 -2.791 19.047 1.00 22.19 158 ASP A C 1
ATOM 1196 O O . ASP A 1 158 ? 56.574 -2.825 18.606 1.00 20.99 158 ASP A O 1
ATOM 1201 N N . ILE A 1 159 ? 58.792 -2.758 18.243 1.00 21.75 159 ILE A N 1
ATOM 1202 C CA . ILE A 1 159 ? 58.610 -2.774 16.795 1.00 20.69 159 ILE A CA 1
ATOM 1203 C C . ILE A 1 159 ? 58.203 -4.165 16.325 1.00 22.43 159 ILE A C 1
ATOM 1204 O O . ILE A 1 159 ? 57.331 -4.312 15.459 1.00 24.14 159 ILE A O 1
ATOM 1209 N N . GLN A 1 160 ? 58.829 -5.209 16.880 1.00 22.42 160 GLN A N 1
ATOM 1210 C CA . GLN A 1 160 ? 58.439 -6.570 16.519 1.00 24.05 160 GLN A CA 1
ATOM 1211 C C . GLN A 1 160 ? 56.966 -6.819 16.819 1.00 24.74 160 GLN A C 1
ATOM 1212 O O . GLN A 1 160 ? 56.260 -7.447 16.018 1.00 25.00 160 GLN A O 1
ATOM 1218 N N . PHE A 1 161 ? 56.478 -6.314 17.957 1.00 25.72 161 PHE A N 1
ATOM 1219 C CA . PHE A 1 161 ? 55.063 -6.457 18.288 1.00 24.62 161 PHE A CA 1
ATOM 1220 C C . PHE A 1 161 ? 54.184 -5.798 17.233 1.00 28.61 161 PHE A C 1
ATOM 1221 O O . PHE A 1 161 ? 53.238 -6.410 16.723 1.00 23.14 161 PHE A O 1
ATOM 1229 N N . ASP A 1 162 ? 54.475 -4.539 16.897 1.00 22.85 162 ASP A N 1
ATOM 1230 C CA . ASP A 1 162 ? 53.626 -3.837 15.940 1.00 20.05 162 ASP A CA 1
ATOM 1231 C C . ASP A 1 162 ? 53.722 -4.446 14.547 1.00 21.41 162 ASP A C 1
ATOM 1232 O O . ASP A 1 162 ? 52.772 -4.343 13.765 1.00 23.28 162 ASP A O 1
ATOM 1237 N N . LEU A 1 163 ? 54.848 -5.091 14.226 1.00 22.33 163 LEU A N 1
ATOM 1238 C CA . LEU A 1 163 ? 55.033 -5.729 12.928 1.00 25.07 163 LEU A CA 1
ATOM 1239 C C . LEU A 1 163 ? 54.315 -7.069 12.815 1.00 31.58 163 LEU A C 1
ATOM 1240 O O . LEU A 1 163 ? 54.083 -7.535 11.695 1.00 27.47 163 LEU A O 1
ATOM 1245 N N . ASP A 1 164 ? 53.965 -7.689 13.936 1.00 22.37 164 ASP A N 1
ATOM 1246 C CA . ASP A 1 164 ? 53.242 -8.962 13.927 1.00 24.79 164 ASP A CA 1
ATOM 1247 C C . ASP A 1 164 ? 51.856 -8.762 13.324 1.00 27.63 164 ASP A C 1
ATOM 1248 O O . ASP A 1 164 ? 51.075 -7.958 13.850 1.00 28.43 164 ASP A O 1
ATOM 1253 N N . PRO A 1 165 ? 51.506 -9.461 12.239 1.00 32.45 165 PRO A N 1
ATOM 1254 C CA . PRO A 1 165 ? 50.167 -9.273 11.649 1.00 31.51 165 PRO A CA 1
ATOM 1255 C C . PRO A 1 165 ? 49.032 -9.570 12.611 1.00 27.54 165 PRO A C 1
ATOM 1256 O O . PRO A 1 165 ? 47.927 -9.039 12.434 1.00 33.06 165 PRO A O 1
ATOM 1260 N N . ALA A 1 166 ? 49.267 -10.399 13.630 1.00 31.13 166 ALA A N 1
ATOM 1261 C CA . ALA A 1 166 ? 48.254 -10.610 14.657 1.00 36.90 166 ALA A CA 1
ATOM 1262 C C . ALA A 1 166 ? 47.897 -9.320 15.386 1.00 37.23 166 ALA A C 1
ATOM 1263 O O . ALA A 1 166 ? 46.804 -9.224 15.956 1.00 33.41 166 ALA A O 1
ATOM 1265 N N . ASN A 1 167 ? 48.786 -8.323 15.365 1.00 31.65 167 ASN A N 1
ATOM 1266 C CA . ASN A 1 167 ? 48.574 -7.054 16.051 1.00 25.93 167 ASN A CA 1
ATOM 1267 C C . ASN A 1 167 ? 48.280 -5.908 15.089 1.00 26.06 167 ASN A C 1
ATOM 1268 O O . ASN A 1 167 ? 48.470 -4.741 15.449 1.00 27.62 167 ASN A O 1
ATOM 1273 N N . GLU A 1 168 ? 47.826 -6.205 13.868 1.00 29.05 168 GLU A N 1
ATOM 1274 C CA . GLU A 1 168 ? 47.642 -5.123 12.909 1.00 26.84 168 GLU A CA 1
ATOM 1275 C C . GLU A 1 168 ? 46.477 -4.216 13.279 1.00 23.84 168 GLU A C 1
ATOM 1276 O O . GLU A 1 168 ? 46.426 -3.074 12.810 1.00 30.38 168 GLU A O 1
ATOM 1282 N N . LYS A 1 169 ? 45.561 -4.680 14.124 1.00 22.57 169 LYS A N 1
ATOM 1283 C CA . LYS A 1 169 ? 44.484 -3.843 14.633 1.00 26.61 169 LYS A CA 1
ATOM 1284 C C . LYS A 1 169 ? 44.768 -3.292 16.026 1.00 29.94 169 LYS A C 1
ATOM 1285 O O . LYS A 1 169 ? 43.925 -2.574 16.574 1.00 27.37 169 LYS A O 1
ATOM 1287 N N . ALA A 1 170 ? 45.929 -3.595 16.614 1.00 26.60 170 ALA A N 1
ATOM 1288 C CA . ALA A 1 170 ? 46.264 -3.113 17.958 1.00 25.36 170 ALA A CA 1
ATOM 1289 C C . ALA A 1 170 ? 47.717 -2.644 18.033 1.00 21.07 170 ALA A C 1
ATOM 1290 O O . ALA A 1 170 ? 48.490 -3.097 18.883 1.00 23.58 170 ALA A O 1
ATOM 1292 N N . PRO A 1 171 ? 48.112 -1.693 17.185 1.00 22.64 171 PRO A N 1
ATOM 1293 C CA . PRO A 1 171 ? 49.466 -1.147 17.307 1.00 18.75 171 PRO A CA 1
ATOM 1294 C C . PRO A 1 171 ? 49.632 -0.402 18.622 1.00 17.17 171 PRO A C 1
ATOM 1295 O O . PRO A 1 171 ? 48.664 0.023 19.256 1.00 19.09 171 PRO A O 1
ATOM 1299 N N . ARG A 1 172 ? 50.889 -0.243 19.024 1.00 17.13 172 ARG A N 1
ATOM 1300 C CA . ARG A 1 172 ? 51.215 0.489 20.242 1.00 20.08 172 ARG A CA 1
ATOM 1301 C C . ARG A 1 172 ? 52.233 1.602 20.040 1.00 25.09 172 ARG A C 1
ATOM 1302 O O . ARG A 1 172 ? 52.263 2.533 20.857 1.00 22.22 172 ARG A O 1
ATOM 1310 N N . THR A 1 173 ? 53.058 1.551 18.997 1.00 19.08 173 THR A N 1
ATOM 1311 C CA . THR A 1 173 ? 54.020 2.610 18.732 1.00 20.87 173 THR A CA 1
ATOM 1312 C C . THR A 1 173 ? 53.436 3.602 17.737 1.00 19.39 173 THR A C 1
ATOM 1313 O O . THR A 1 173 ? 52.427 3.342 17.076 1.00 20.63 173 THR A O 1
ATOM 1317 N N . THR A 1 174 ? 54.092 4.760 17.639 1.00 20.16 174 THR A N 1
ATOM 1318 C CA . THR A 1 174 ? 53.684 5.754 16.651 1.00 22.98 174 THR A CA 1
ATOM 1319 C C . THR A 1 174 ? 53.696 5.175 15.243 1.00 21.66 174 THR A C 1
ATOM 1320 O O . THR A 1 174 ? 52.768 5.408 14.458 1.00 19.52 174 THR A O 1
ATOM 1324 N N . PHE A 1 175 ? 54.729 4.399 14.910 1.00 20.80 175 PHE A N 1
ATOM 1325 C CA . PHE A 1 175 ? 54.843 3.871 13.554 1.00 24.00 175 PHE A CA 1
ATOM 1326 C C . PHE A 1 175 ? 53.798 2.802 13.281 1.00 21.84 175 PHE A C 1
ATOM 1327 O O . PHE A 1 175 ? 53.300 2.690 12.154 1.00 22.66 175 PHE A O 1
ATOM 1335 N N . GLY A 1 176 ? 53.459 2.001 14.291 1.00 21.89 176 GLY A N 1
ATOM 1336 C CA . GLY A 1 176 ? 52.367 1.057 14.123 1.00 21.75 176 GLY A CA 1
ATOM 1337 C C . GLY A 1 176 ? 51.051 1.745 13.811 1.00 23.87 176 GLY A C 1
ATOM 1338 O O . GLY A 1 176 ? 50.309 1.317 12.921 1.00 21.79 176 GLY A O 1
ATOM 1339 N N . PHE A 1 177 ? 50.745 2.826 14.536 1.00 20.57 177 PHE A N 1
ATOM 1340 C CA . PHE A 1 177 ? 49.524 3.579 14.264 1.00 19.65 177 PHE A CA 1
ATOM 1341 C C . PHE A 1 177 ? 49.581 4.258 12.900 1.00 22.40 177 PHE A C 1
ATOM 1342 O O . PHE A 1 177 ? 48.610 4.213 12.135 1.00 22.27 177 PHE A O 1
ATOM 1350 N N . LEU A 1 178 ? 50.707 4.906 12.579 1.00 20.95 178 LEU A N 1
ATOM 1351 C CA . LEU A 1 178 ? 50.831 5.573 11.284 1.00 20.85 178 LEU A CA 1
ATOM 1352 C C . LEU A 1 178 ? 50.613 4.591 10.141 1.00 24.15 178 LEU A C 1
ATOM 1353 O O . LEU A 1 178 ? 49.886 4.884 9.183 1.00 22.60 178 LEU A O 1
ATOM 1358 N N . TYR A 1 179 ? 51.224 3.411 10.234 1.00 23.02 179 TYR A N 1
ATOM 1359 C CA . TYR A 1 179 ? 51.105 2.437 9.157 1.00 23.19 179 TYR A CA 1
ATOM 1360 C C . TYR A 1 179 ? 49.678 1.914 9.030 1.00 22.91 179 TYR A C 1
ATOM 1361 O O . TYR A 1 179 ? 49.164 1.762 7.914 1.00 26.43 179 TYR A O 1
ATOM 1370 N N . ALA A 1 180 ? 49.026 1.616 10.157 1.00 22.80 180 ALA A N 1
ATOM 1371 C CA . ALA A 1 180 ? 47.650 1.136 10.099 1.00 23.56 180 ALA A CA 1
ATOM 1372 C C . ALA A 1 180 ? 46.731 2.183 9.486 1.00 27.72 180 ALA A C 1
ATOM 1373 O O . ALA A 1 180 ? 45.854 1.856 8.677 1.00 25.60 180 ALA A O 1
ATOM 1375 N N . GLY A 1 181 ? 46.920 3.450 9.856 1.00 22.47 181 GLY A N 1
ATOM 1376 C CA . GLY A 1 181 ? 46.137 4.508 9.241 1.00 23.03 181 GLY A CA 1
ATOM 1377 C C . GLY A 1 181 ? 46.394 4.635 7.751 1.00 25.71 181 GLY A C 1
ATOM 1378 O O . GLY A 1 181 ? 45.460 4.779 6.960 1.00 24.06 181 GLY A O 1
ATOM 1379 N N . LEU A 1 182 ? 47.663 4.579 7.346 1.00 24.43 182 LEU A N 1
ATOM 1380 C CA . LEU A 1 182 ? 47.999 4.783 5.942 1.00 29.39 182 LEU A CA 1
ATOM 1381 C C . LEU A 1 182 ? 47.526 3.629 5.066 1.00 27.01 182 LEU A C 1
ATOM 1382 O O . LEU A 1 182 ? 47.153 3.848 3.906 1.00 30.59 182 LEU A O 1
ATOM 1387 N N . THR A 1 183 ? 47.534 2.401 5.590 1.00 23.28 183 THR A N 1
ATOM 1388 C CA . THR A 1 183 ? 47.025 1.271 4.820 1.00 23.60 183 THR A CA 1
ATOM 1389 C C . THR A 1 183 ? 45.539 1.435 4.513 1.00 30.85 183 THR A C 1
ATOM 1390 O O . THR A 1 183 ? 45.083 1.096 3.414 1.00 26.05 183 THR A O 1
ATOM 1394 N N . ARG A 1 184 ? 44.769 1.968 5.467 1.00 26.99 184 ARG A N 1
ATOM 1395 C CA . ARG A 1 184 ? 43.351 2.200 5.217 1.00 26.56 184 ARG A CA 1
ATOM 1396 C C . ARG A 1 184 ? 43.140 3.339 4.226 1.00 29.07 184 ARG A C 1
ATOM 1397 O O . ARG A 1 184 ? 42.230 3.274 3.391 1.00 28.36 184 ARG A O 1
ATOM 1405 N N . ARG A 1 185 ? 43.974 4.387 4.289 1.00 26.10 185 ARG A N 1
ATOM 1406 C CA . ARG A 1 185 ? 43.873 5.457 3.295 1.00 28.60 185 ARG A CA 1
ATOM 1407 C C . ARG A 1 185 ? 44.143 4.918 1.898 1.00 26.83 185 ARG A C 1
ATOM 1408 O O . ARG A 1 185 ? 43.453 5.279 0.936 1.00 28.21 185 ARG A O 1
ATOM 1416 N N . TYR A 1 186 ? 45.157 4.060 1.774 1.00 28.63 186 TYR A N 1
ATOM 1417 C CA . TYR A 1 186 ? 45.447 3.398 0.507 1.00 34.34 186 TYR A CA 1
ATOM 1418 C C . TYR A 1 186 ? 44.239 2.611 0.013 1.00 35.15 186 TYR A C 1
ATOM 1419 O O . TYR A 1 186 ? 43.889 2.674 -1.173 1.00 34.01 186 TYR A O 1
ATOM 1428 N N . GLN A 1 187 ? 43.572 1.885 0.915 1.00 30.27 187 GLN A N 1
ATOM 1429 C CA . GLN A 1 187 ? 42.381 1.131 0.531 1.00 36.83 187 GLN A CA 1
ATOM 1430 C C . GLN A 1 187 ? 41.272 2.054 0.042 1.00 35.92 187 GLN A C 1
ATOM 1431 O O . GLN A 1 187 ? 40.558 1.726 -0.911 1.00 39.46 187 GLN A O 1
ATOM 1437 N N . GLN A 1 188 ? 41.106 3.208 0.687 1.00 33.06 188 GLN A N 1
ATOM 1438 C CA . GLN A 1 188 ? 40.052 4.151 0.336 1.00 29.50 188 GLN A CA 1
ATOM 1439 C C . GLN A 1 188 ? 40.405 5.034 -0.849 1.00 33.60 188 GLN A C 1
ATOM 1440 O O . GLN A 1 188 ? 39.589 5.880 -1.226 1.00 33.54 188 GLN A O 1
ATOM 1446 N N . GLY A 1 189 ? 41.593 4.885 -1.428 1.00 34.12 189 GLY A N 1
ATOM 1447 C CA . GLY A 1 189 ? 41.990 5.766 -2.508 1.00 30.23 189 GLY A CA 1
ATOM 1448 C C . GLY A 1 189 ? 42.271 7.191 -2.090 1.00 31.87 189 GLY A C 1
ATOM 1449 O O . GLY A 1 189 ? 42.170 8.101 -2.917 1.00 31.30 189 GLY A O 1
ATOM 1450 N N . LEU A 1 190 ? 42.607 7.416 -0.825 1.00 33.27 190 LEU A N 1
ATOM 1451 C CA . LEU A 1 190 ? 42.967 8.740 -0.344 1.00 25.99 190 LEU A CA 1
ATOM 1452 C C . LEU A 1 190 ? 44.473 8.967 -0.467 1.00 26.54 190 LEU A C 1
ATOM 1453 O O . LEU A 1 190 ? 45.263 8.031 -0.619 1.00 25.62 190 LEU A O 1
ATOM 1458 N N . LYS A 1 191 ? 44.860 10.237 -0.409 1.00 25.44 191 LYS A N 1
ATOM 1459 C CA . LYS A 1 191 ? 46.267 10.580 -0.335 1.00 24.92 191 LYS A CA 1
ATOM 1460 C C . LYS A 1 191 ? 46.802 10.258 1.059 1.00 22.75 191 LYS A C 1
ATOM 1461 O O . LYS A 1 191 ? 46.050 10.272 2.037 1.00 28.99 191 LYS A O 1
ATOM 1467 N N . PRO A 1 192 ? 48.094 9.963 1.182 1.00 21.98 192 PRO A N 1
ATOM 1468 C CA . PRO A 1 192 ? 48.682 9.869 2.522 1.00 23.33 192 PRO A CA 1
ATOM 1469 C C . PRO A 1 192 ? 48.521 11.198 3.237 1.00 19.40 192 PRO A C 1
ATOM 1470 O O . PRO A 1 192 ? 48.661 12.264 2.635 1.00 24.32 192 PRO A O 1
ATOM 1474 N N . PHE A 1 193 ? 48.196 11.139 4.523 1.00 20.63 193 PHE A N 1
ATOM 1475 C CA . PHE A 1 193 ? 48.326 12.357 5.302 1.00 18.45 193 PHE A CA 1
ATOM 1476 C C . PHE A 1 193 ? 49.799 12.711 5.414 1.00 19.22 193 PHE A C 1
ATOM 1477 O O . PHE A 1 193 ? 50.673 11.841 5.373 1.00 23.56 193 PHE A O 1
ATOM 1485 N N . THR A 1 194 ? 50.075 14.004 5.515 1.00 20.00 194 THR A N 1
ATOM 1486 C CA . THR A 1 194 ? 51.420 14.444 5.844 1.00 23.56 194 THR A CA 1
ATOM 1487 C C . THR A 1 194 ? 51.757 13.992 7.261 1.00 20.62 194 THR A C 1
ATOM 1488 O O . THR A 1 194 ? 50.931 14.097 8.170 1.00 22.27 194 THR A O 1
ATOM 1492 N N . VAL A 1 195 ? 52.959 13.457 7.448 1.00 16.68 195 VAL A N 1
ATOM 1493 C CA . VAL A 1 195 ? 53.466 13.164 8.784 1.00 19.27 195 VAL A CA 1
ATOM 1494 C C . VAL A 1 195 ? 54.433 14.277 9.145 1.00 17.92 195 VAL A C 1
ATOM 1495 O O . VAL A 1 195 ? 55.473 14.442 8.495 1.00 21.05 195 VAL A O 1
ATOM 1499 N N . MET A 1 196 ? 54.082 15.048 10.171 1.00 20.43 196 MET A N 1
ATOM 1500 C CA . MET A 1 196 ? 54.723 16.328 10.467 1.00 18.35 196 MET A CA 1
ATOM 1501 C C . MET A 1 196 ? 55.376 16.245 11.848 1.00 21.83 196 MET A C 1
ATOM 1502 O O . MET A 1 196 ? 54.748 16.533 12.868 1.00 18.67 196 MET A O 1
ATOM 1507 N N . SER A 1 197 ? 56.648 15.865 11.876 1.00 16.77 197 SER A N 1
ATOM 1508 C CA . SER A 1 197 ? 57.362 15.752 13.138 1.00 14.58 197 SER A CA 1
ATOM 1509 C C . SER A 1 197 ? 57.651 17.135 13.698 1.00 17.06 197 SER A C 1
ATOM 1510 O O . SER A 1 197 ? 58.214 17.990 13.009 1.00 19.93 197 SER A O 1
ATOM 1513 N N . CYS A 1 198 ? 57.268 17.351 14.955 1.00 18.02 198 CYS A N 1
ATOM 1514 C CA . CYS A 1 198 ? 57.523 18.606 15.648 1.00 17.74 198 CYS A CA 1
ATOM 1515 C C . CYS A 1 198 ? 58.515 18.438 16.793 1.00 19.61 198 CYS A C 1
ATOM 1516 O O . CYS A 1 198 ? 58.602 19.304 17.667 1.00 18.22 198 CYS A O 1
ATOM 1519 N N . ASP A 1 199 ? 59.256 17.335 16.805 1.00 18.84 199 ASP A N 1
ATOM 1520 C CA . ASP A 1 199 ? 60.305 17.136 17.793 1.00 19.00 199 ASP A CA 1
ATOM 1521 C C . ASP A 1 199 ? 61.544 17.947 17.436 1.00 20.74 199 ASP A C 1
ATOM 1522 O O . ASP A 1 199 ? 61.891 18.102 16.262 1.00 20.49 199 ASP A O 1
ATOM 1527 N N . ASN A 1 200 ? 62.211 18.469 18.467 1.00 23.47 200 ASN A N 1
ATOM 1528 C CA . ASN A 1 200 ? 63.346 19.376 18.297 1.00 24.79 200 ASN A CA 1
ATOM 1529 C C . ASN A 1 200 ? 64.615 18.552 18.080 1.00 28.51 200 ASN A C 1
ATOM 1530 O O . ASN A 1 200 ? 65.470 18.407 18.959 1.00 26.94 200 ASN A O 1
ATOM 1535 N N . MET A 1 201 ? 64.733 18.003 16.872 1.00 24.12 201 MET A N 1
ATOM 1536 C CA . MET A 1 201 ? 65.913 17.253 16.469 1.00 25.61 201 MET A CA 1
ATOM 1537 C C . MET A 1 201 ? 66.197 17.515 14.996 1.00 26.05 201 MET A C 1
ATOM 1538 O O . MET A 1 201 ? 65.281 17.713 14.192 1.00 22.98 201 MET A O 1
ATOM 1543 N N . GLN A 1 202 ? 67.482 17.532 14.650 1.00 25.42 202 GLN A N 1
ATOM 1544 C CA . GLN A 1 202 ? 67.859 17.758 13.262 1.00 28.49 202 GLN A CA 1
ATOM 1545 C C . GLN A 1 202 ? 67.368 16.611 12.388 1.00 23.12 202 GLN A C 1
ATOM 1546 O O . GLN A 1 202 ? 67.347 15.450 12.810 1.00 24.68 202 GLN A O 1
ATOM 1552 N N . LYS A 1 203 ? 66.942 16.953 11.170 1.00 23.41 203 LYS A N 1
ATOM 1553 C CA . LYS A 1 203 ? 66.430 15.977 10.205 1.00 28.85 203 LYS A CA 1
ATOM 1554 C C . LYS A 1 203 ? 65.209 15.237 10.745 1.00 26.93 203 LYS A C 1
ATOM 1555 O O . LYS A 1 203 ? 65.028 14.042 10.497 1.00 22.11 203 LYS A O 1
ATOM 1561 N N . ASN A 1 204 ? 64.353 15.949 11.482 1.00 24.28 204 ASN A N 1
ATOM 1562 C CA . ASN A 1 204 ? 63.204 15.278 12.084 1.00 28.10 204 ASN A CA 1
ATOM 1563 C C . ASN A 1 204 ? 62.284 14.694 11.017 1.00 20.50 204 ASN A C 1
ATOM 1564 O O . ASN A 1 204 ? 61.724 13.606 11.201 1.00 21.06 204 ASN A O 1
ATOM 1569 N N . GLY A 1 205 ? 62.144 15.379 9.880 1.00 20.48 205 GLY A N 1
ATOM 1570 C CA . GLY A 1 205 ? 61.311 14.847 8.812 1.00 21.37 205 GLY A CA 1
ATOM 1571 C C . GLY A 1 205 ? 61.959 13.672 8.101 1.00 25.59 205 GLY A C 1
ATOM 1572 O O . GLY A 1 205 ? 61.311 12.652 7.845 1.00 22.89 205 GLY A O 1
ATOM 1573 N N . SER A 1 206 ? 63.246 13.799 7.769 1.00 24.34 206 SER A N 1
ATOM 1574 C CA . SER A 1 206 ? 63.940 12.719 7.072 1.00 22.35 206 SER A CA 1
ATOM 1575 C C . SER A 1 206 ? 64.035 11.471 7.941 1.00 20.26 206 SER A C 1
ATOM 1576 O O . SER A 1 206 ? 63.938 10.346 7.435 1.00 26.18 206 SER A O 1
ATOM 1579 N N . ILE A 1 207 ? 64.233 11.648 9.249 1.00 22.40 207 ILE A N 1
ATOM 1580 C CA . ILE A 1 207 ? 64.267 10.500 10.147 1.00 24.09 207 ILE A CA 1
ATOM 1581 C C . ILE A 1 207 ? 62.900 9.840 10.206 1.00 24.52 207 ILE A C 1
ATOM 1582 O O . ILE A 1 207 ? 62.784 8.614 10.094 1.00 20.78 207 ILE A O 1
ATOM 1587 N N . THR A 1 208 ? 61.841 10.644 10.344 1.00 21.44 208 THR A N 1
ATOM 1588 C CA . THR A 1 208 ? 60.491 10.093 10.377 1.00 23.68 208 THR A CA 1
ATOM 1589 C C . THR A 1 208 ? 60.190 9.324 9.099 1.00 22.72 208 THR A C 1
ATOM 1590 O O . THR A 1 208 ? 59.665 8.207 9.144 1.00 22.04 208 THR A O 1
ATOM 1594 N N . ARG A 1 209 ? 60.524 9.911 7.945 1.00 19.99 209 ARG A N 1
ATOM 1595 C CA . ARG A 1 209 ? 60.321 9.228 6.669 1.00 26.49 209 ARG A CA 1
ATOM 1596 C C . ARG A 1 209 ? 61.047 7.886 6.632 1.00 26.84 209 ARG A C 1
ATOM 1597 O O . ARG A 1 209 ? 60.456 6.856 6.284 1.00 22.50 209 ARG A O 1
ATOM 1605 N N . HIS A 1 210 ? 62.334 7.878 6.987 1.00 25.16 210 HIS A N 1
ATOM 1606 C CA . HIS A 1 210 ? 63.105 6.643 6.896 1.00 24.24 210 HIS A CA 1
ATOM 1607 C C . HIS A 1 210 ? 62.553 5.575 7.834 1.00 22.92 210 HIS A C 1
ATOM 1608 O O . HIS A 1 210 ? 62.490 4.396 7.468 1.00 24.83 210 HIS A O 1
ATOM 1615 N N . MET A 1 211 ? 62.120 5.972 9.034 1.00 24.08 211 MET A N 1
ATOM 1616 C CA . MET A 1 211 ? 61.606 4.996 9.992 1.00 22.87 211 MET A CA 1
ATOM 1617 C C . MET A 1 211 ? 60.288 4.390 9.521 1.00 22.09 211 MET A C 1
ATOM 1618 O O . MET A 1 211 ? 60.094 3.171 9.600 1.00 23.72 211 MET A O 1
ATOM 1623 N N . LEU A 1 212 ? 59.366 5.222 9.029 1.00 21.21 212 LEU A N 1
ATOM 1624 C CA . LEU A 1 212 ? 58.072 4.693 8.609 1.00 21.52 212 LEU A CA 1
ATOM 1625 C C . LEU A 1 212 ? 58.195 3.900 7.313 1.00 22.91 212 LEU A C 1
ATOM 1626 O O . LEU A 1 212 ? 57.570 2.843 7.169 1.00 22.06 212 LEU A O 1
ATOM 1631 N N . GLU A 1 213 ? 58.998 4.386 6.363 1.00 25.91 213 GLU A N 1
ATOM 1632 C CA . GLU A 1 213 ? 59.279 3.603 5.160 1.00 28.85 213 GLU A CA 1
ATOM 1633 C C . GLU A 1 213 ? 59.878 2.248 5.521 1.00 26.41 213 GLU A C 1
ATOM 1634 O O . GLU A 1 213 ? 59.464 1.211 4.990 1.00 25.87 213 GLU A O 1
ATOM 1640 N N . SER A 1 214 ? 60.850 2.241 6.435 1.00 24.55 214 SER A N 1
ATOM 1641 C CA . SER A 1 214 ? 61.484 0.991 6.848 1.00 28.37 214 SER A CA 1
ATOM 1642 C C . SER A 1 214 ? 60.489 0.061 7.529 1.00 29.13 214 SER A C 1
ATOM 1643 O O . SER A 1 214 ? 60.495 -1.152 7.287 1.00 26.45 214 SER A O 1
ATOM 1646 N N . PHE A 1 215 ? 59.641 0.611 8.402 1.00 25.86 215 PHE A N 1
ATOM 1647 C CA . PHE A 1 215 ? 58.582 -0.183 9.018 1.00 22.33 215 PHE A CA 1
ATOM 1648 C C . PHE A 1 215 ? 57.675 -0.783 7.955 1.00 22.41 215 PHE A C 1
ATOM 1649 O O . PHE A 1 215 ? 57.425 -1.994 7.946 1.00 26.60 215 PHE A O 1
ATOM 1657 N N . ALA A 1 216 ? 57.183 0.057 7.038 1.00 22.19 216 ALA A N 1
ATOM 1658 C CA . ALA A 1 216 ? 56.224 -0.396 6.033 1.00 27.15 216 ALA A CA 1
ATOM 1659 C C . ALA A 1 216 ? 56.830 -1.449 5.115 1.00 26.27 216 ALA A C 1
ATOM 1660 O O . ALA A 1 216 ? 56.136 -2.375 4.676 1.00 28.17 216 ALA A O 1
ATOM 1662 N N . ARG A 1 217 ? 58.122 -1.319 4.805 1.00 25.73 217 ARG A N 1
ATOM 1663 C CA . ARG A 1 217 ? 58.785 -2.303 3.956 1.00 33.20 217 ARG A CA 1
ATOM 1664 C C . ARG A 1 217 ? 58.750 -3.689 4.593 1.00 34.78 217 ARG A C 1
ATOM 1665 O O . ARG A 1 217 ? 58.638 -4.704 3.894 1.00 31.77 217 ARG A O 1
ATOM 1673 N N . LEU A 1 218 ? 58.818 -3.749 5.923 1.00 30.89 218 LEU A N 1
ATOM 1674 C CA . LEU A 1 218 ? 58.711 -5.018 6.629 1.00 25.66 218 LEU A CA 1
ATOM 1675 C C . LEU A 1 218 ? 57.281 -5.543 6.700 1.00 29.10 218 LEU A C 1
ATOM 1676 O O . LEU A 1 218 ? 57.079 -6.662 7.179 1.00 40.92 218 LEU A O 1
ATOM 1681 N N . ARG A 1 219 ? 56.291 -4.776 6.240 1.00 27.74 219 ARG A N 1
ATOM 1682 C CA . ARG A 1 219 ? 54.902 -5.223 6.214 1.00 27.20 219 ARG A CA 1
ATOM 1683 C C . ARG A 1 219 ? 54.460 -5.517 4.783 1.00 34.10 219 ARG A C 1
ATOM 1684 O O . ARG A 1 219 ? 54.179 -6.669 4.449 1.00 38.16 219 ARG A O 1
ATOM 1692 N N . ASN A 1 220 ? 54.385 -4.503 3.932 1.00 27.16 220 ASN A N 1
ATOM 1693 C CA . ASN A 1 220 ? 53.892 -4.644 2.568 1.00 25.42 220 ASN A CA 1
ATOM 1694 C C . ASN A 1 220 ? 54.679 -3.698 1.672 1.00 33.77 220 ASN A C 1
ATOM 1695 O O . ASN A 1 220 ? 54.478 -2.478 1.733 1.00 31.31 220 ASN A O 1
ATOM 1700 N N . PRO A 1 221 ? 55.572 -4.220 0.826 1.00 32.15 221 PRO A N 1
ATOM 1701 C CA . PRO A 1 221 ? 56.401 -3.332 -0.008 1.00 27.25 221 PRO A CA 1
ATOM 1702 C C . PRO A 1 221 ? 55.598 -2.425 -0.926 1.00 28.41 221 PRO A C 1
ATOM 1703 O O . PRO A 1 221 ? 56.041 -1.304 -1.210 1.00 26.16 221 PRO A O 1
ATOM 1707 N N . GLU A 1 222 ? 54.431 -2.872 -1.400 1.00 28.33 222 GLU A N 1
ATOM 1708 C CA . GLU A 1 222 ? 53.609 -2.017 -2.251 1.00 26.91 222 GLU A CA 1
ATOM 1709 C C . GLU A 1 222 ? 53.137 -0.782 -1.492 1.00 30.97 222 GLU A C 1
ATOM 1710 O O . GLU A 1 222 ? 53.201 0.339 -2.008 1.00 31.98 222 GLU A O 1
ATOM 1716 N N . VAL A 1 223 ? 52.647 -0.972 -0.265 1.00 31.61 223 VAL A N 1
ATOM 1717 C CA . VAL A 1 223 ? 52.254 0.168 0.561 1.00 26.28 223 VAL A CA 1
ATOM 1718 C C . VAL A 1 223 ? 53.462 1.047 0.852 1.00 25.47 223 VAL A C 1
ATOM 1719 O O . VAL A 1 223 ? 53.377 2.283 0.816 1.00 27.78 223 VAL A O 1
ATOM 1723 N N . ALA A 1 224 ? 54.610 0.425 1.123 1.00 23.74 224 ALA A N 1
ATOM 1724 C CA . ALA A 1 224 ? 55.813 1.188 1.433 1.00 29.10 224 ALA A CA 1
ATOM 1725 C C . ALA A 1 224 ? 56.217 2.080 0.267 1.00 33.31 224 ALA A C 1
ATOM 1726 O O . ALA A 1 224 ? 56.582 3.245 0.464 1.00 27.93 224 ALA A O 1
ATOM 1728 N N . GLU A 1 225 ? 56.150 1.555 -0.959 1.00 30.52 225 GLU A N 1
ATOM 1729 C CA . GLU A 1 225 ? 56.477 2.375 -2.120 1.00 32.57 225 GLU A CA 1
ATOM 1730 C C . GLU A 1 225 ? 55.494 3.525 -2.274 1.00 26.75 225 GLU A C 1
ATOM 1731 O O . GLU A 1 225 ? 55.886 4.643 -2.623 1.00 30.36 225 GLU A O 1
ATOM 1737 N N . TRP A 1 226 ? 54.213 3.268 -2.008 1.00 27.72 226 TRP A N 1
ATOM 1738 C CA . TRP A 1 226 ? 53.206 4.321 -2.083 1.00 28.03 226 TRP A CA 1
ATOM 1739 C C . TRP A 1 226 ? 53.448 5.391 -1.025 1.00 27.86 226 TRP A C 1
ATOM 1740 O O . TRP A 1 226 ? 53.340 6.591 -1.311 1.00 25.51 226 TRP A O 1
ATOM 1751 N N . ILE A 1 227 ? 53.777 4.971 0.199 1.00 23.52 227 ILE A N 1
ATOM 1752 C CA . ILE A 1 227 ? 54.172 5.915 1.245 1.00 24.94 227 ILE A CA 1
ATOM 1753 C C . ILE A 1 227 ? 55.370 6.738 0.788 1.00 33.64 227 ILE A C 1
ATOM 1754 O O . ILE A 1 227 ? 55.388 7.969 0.907 1.00 30.05 227 ILE A O 1
ATOM 1759 N N . ALA A 1 228 ? 56.386 6.066 0.242 1.00 28.00 228 ALA A N 1
ATOM 1760 C CA . ALA A 1 228 ? 57.603 6.761 -0.162 1.00 32.98 228 ALA A CA 1
ATOM 1761 C C . ALA A 1 228 ? 57.331 7.779 -1.264 1.00 33.43 228 ALA A C 1
ATOM 1762 O O . ALA A 1 228 ? 57.849 8.902 -1.223 1.00 34.03 228 ALA A O 1
ATOM 1764 N N . GLU A 1 229 ? 56.509 7.415 -2.249 1.00 30.85 229 GLU A N 1
ATOM 1765 C CA . GLU A 1 229 ? 56.302 8.261 -3.420 1.00 36.83 229 GLU A CA 1
ATOM 1766 C C . GLU A 1 229 ? 55.217 9.316 -3.224 1.00 33.95 229 GLU A C 1
ATOM 1767 O O . GLU A 1 229 ? 55.382 10.452 -3.677 1.00 32.02 229 GLU A O 1
ATOM 1773 N N . GLU A 1 230 ? 54.105 8.974 -2.570 1.00 24.86 230 GLU A N 1
ATOM 1774 C CA . GLU A 1 230 ? 53.006 9.916 -2.407 1.00 26.28 230 GLU A CA 1
ATOM 1775 C C . GLU A 1 230 ? 52.962 10.571 -1.032 1.00 30.56 230 GLU A C 1
ATOM 1776 O O . GLU A 1 230 ? 52.216 11.541 -0.851 1.00 28.46 230 GLU A O 1
ATOM 1782 N N . GLY A 1 231 ? 53.728 10.072 -0.065 1.00 28.72 231 GLY A N 1
ATOM 1783 C CA . GLY A 1 231 ? 53.713 10.639 1.265 1.00 26.39 231 GLY A CA 1
ATOM 1784 C C . GLY A 1 231 ? 54.518 11.921 1.374 1.00 31.76 231 GLY A C 1
ATOM 1785 O O . GLY A 1 231 ? 55.220 12.341 0.455 1.00 29.74 231 GLY A O 1
ATOM 1786 N N . ALA A 1 232 ? 54.406 12.552 2.541 1.00 25.91 232 ALA A N 1
ATOM 1787 C CA . ALA A 1 232 ? 55.092 13.805 2.824 1.00 22.09 232 ALA A CA 1
ATOM 1788 C C . ALA A 1 232 ? 55.615 13.754 4.249 1.00 21.67 232 ALA A C 1
ATOM 1789 O O . ALA A 1 232 ? 54.880 13.378 5.166 1.00 21.40 232 ALA A O 1
ATOM 1791 N N . PHE A 1 233 ? 56.887 14.104 4.423 1.00 21.54 233 PHE A N 1
ATOM 1792 C CA . PHE A 1 233 ? 57.548 14.088 5.729 1.00 20.34 233 PHE A CA 1
ATOM 1793 C C . PHE A 1 233 ? 58.418 15.332 5.837 1.00 19.34 233 PHE A C 1
ATOM 1794 O O . PHE A 1 233 ? 59.647 15.260 5.761 1.00 21.06 233 PHE A O 1
ATOM 1802 N N . PRO A 1 234 ? 57.803 16.502 6.017 1.00 22.94 234 PRO A N 1
ATOM 1803 C CA . PRO A 1 234 ? 58.575 17.751 6.003 1.00 20.41 234 PRO A CA 1
ATOM 1804 C C . PRO A 1 234 ? 59.508 17.868 7.197 1.00 25.46 234 PRO A C 1
ATOM 1805 O O . PRO A 1 234 ? 59.139 17.562 8.333 1.00 22.11 234 PRO A O 1
ATOM 1809 N N . ASN A 1 235 ? 60.735 18.303 6.916 1.00 19.78 235 ASN A N 1
ATOM 1810 C CA . ASN A 1 235 ? 61.672 18.697 7.953 1.00 17.72 235 ASN A CA 1
ATOM 1811 C C . ASN A 1 235 ? 61.310 20.077 8.475 1.00 18.48 235 ASN A C 1
ATOM 1812 O O . ASN A 1 235 ? 60.754 20.909 7.755 1.00 20.04 235 ASN A O 1
ATOM 1817 N N . ALA A 1 236 ? 61.639 20.318 9.739 1.00 19.18 236 ALA A N 1
ATOM 1818 C CA . ALA A 1 236 ? 61.240 21.556 10.381 1.00 19.90 236 ALA A CA 1
ATOM 1819 C C . ALA A 1 236 ? 62.201 21.883 11.510 1.00 20.11 236 ALA A C 1
ATOM 1820 O O . ALA A 1 236 ? 62.835 20.994 12.082 1.00 19.61 236 ALA A O 1
ATOM 1822 N N . MET A 1 237 ? 62.306 23.173 11.816 1.00 20.84 237 MET A N 1
ATOM 1823 C CA . MET A 1 237 ? 62.955 23.653 13.027 1.00 18.15 237 MET A CA 1
ATOM 1824 C C . MET A 1 237 ? 61.902 24.281 13.922 1.00 19.54 237 MET A C 1
ATOM 1825 O O . MET A 1 237 ? 61.091 25.086 13.456 1.00 20.98 237 MET A O 1
ATOM 1830 N N . VAL A 1 238 ? 61.924 23.922 15.205 1.00 20.81 238 VAL A N 1
ATOM 1831 C CA . VAL A 1 238 ? 60.949 24.399 16.177 1.00 20.80 238 VAL A CA 1
ATOM 1832 C C . VAL A 1 238 ? 61.697 24.992 17.365 1.00 22.96 238 VAL A C 1
ATOM 1833 O O . VAL A 1 238 ? 62.772 24.510 17.739 1.00 22.16 238 VAL A O 1
ATOM 1837 N N . ASP A 1 239 ? 61.145 26.054 17.944 1.00 18.44 239 ASP A N 1
ATOM 1838 C CA . ASP A 1 239 ? 61.812 26.739 19.050 1.00 17.73 239 ASP A CA 1
ATOM 1839 C C . ASP A 1 239 ? 60.763 27.468 19.876 1.00 20.48 239 ASP A C 1
ATOM 1840 O O . ASP A 1 239 ? 60.205 28.471 19.419 1.00 19.27 239 ASP A O 1
ATOM 1845 N N . ARG A 1 240 ? 60.506 26.969 21.085 1.00 17.21 240 ARG A N 1
ATOM 1846 C CA . ARG A 1 240 ? 59.737 27.709 22.086 1.00 20.40 240 ARG A CA 1
ATOM 1847 C C . ARG A 1 240 ? 59.969 27.059 23.441 1.00 20.07 240 ARG A C 1
ATOM 1848 O O . ARG A 1 240 ? 59.657 25.878 23.617 1.00 19.49 240 ARG A O 1
ATOM 1856 N N . ILE A 1 241 ? 60.516 27.820 24.388 1.00 20.55 241 ILE A N 1
ATOM 1857 C CA . ILE A 1 241 ? 60.814 27.296 25.719 1.00 20.50 241 ILE A CA 1
ATOM 1858 C C . ILE A 1 241 ? 59.510 27.072 26.474 1.00 20.60 241 ILE A C 1
ATOM 1859 O O . ILE A 1 241 ? 58.696 27.991 26.627 1.00 21.64 241 ILE A O 1
ATOM 1864 N N A THR A 1 242 ? 59.303 25.847 26.958 0.85 20.00 242 THR A N 1
ATOM 1865 N N B THR A 1 242 ? 59.303 25.841 26.940 0.15 20.22 242 THR A N 1
ATOM 1866 C CA A THR A 1 242 ? 58.065 25.487 27.651 0.85 19.00 242 THR A CA 1
ATOM 1867 C CA B THR A 1 242 ? 58.078 25.446 27.636 0.15 19.28 242 THR A CA 1
ATOM 1868 C C A THR A 1 242 ? 58.386 24.642 28.874 0.85 20.50 242 THR A C 1
ATOM 1869 C C B THR A 1 242 ? 58.445 24.639 28.873 0.15 20.65 242 THR A C 1
ATOM 1870 O O A THR A 1 242 ? 58.498 23.414 28.783 0.85 23.11 242 THR A O 1
ATOM 1871 O O B THR A 1 242 ? 58.653 23.417 28.778 0.15 23.11 242 THR A O 1
ATOM 1878 N N . PRO A 1 243 ? 58.535 25.268 30.042 1.00 19.77 243 PRO A N 1
ATOM 1879 C CA . PRO A 1 243 ? 58.833 24.509 31.262 1.00 20.47 243 PRO A CA 1
ATOM 1880 C C . PRO A 1 243 ? 57.641 23.681 31.718 1.00 21.95 243 PRO A C 1
ATOM 1881 O O . PRO A 1 243 ? 56.488 23.956 31.380 1.00 24.72 243 PRO A O 1
ATOM 1885 N N . GLN A 1 244 ? 57.935 22.648 32.506 1.00 19.28 244 GLN A N 1
ATOM 1886 C CA . GLN A 1 244 ? 56.870 21.843 33.088 1.00 20.69 244 GLN A CA 1
ATOM 1887 C C . GLN A 1 244 ? 56.017 22.677 34.037 1.00 20.40 244 GLN A C 1
ATOM 1888 O O . GLN A 1 244 ? 56.513 23.549 34.754 1.00 24.06 244 GLN A O 1
ATOM 1894 N N . THR A 1 245 ? 54.722 22.374 34.053 1.00 20.17 245 THR A N 1
ATOM 1895 C CA . THR A 1 245 ? 53.779 23.033 34.947 1.00 17.84 245 THR A CA 1
ATOM 1896 C C . THR A 1 245 ? 53.917 22.482 36.362 1.00 21.32 245 THR A C 1
ATOM 1897 O O . THR A 1 245 ? 53.971 21.264 36.562 1.00 22.77 245 THR A O 1
ATOM 1901 N N . SER A 1 246 ? 53.976 23.377 37.341 1.00 18.19 246 SER A N 1
ATOM 1902 C CA . SER A 1 246 ? 53.962 22.996 38.747 1.00 19.07 246 SER A CA 1
ATOM 1903 C C . SER A 1 246 ? 52.555 23.143 39.311 1.00 20.73 246 SER A C 1
ATOM 1904 O O . SER A 1 246 ? 51.698 23.811 38.731 1.00 20.52 246 SER A O 1
ATOM 1907 N N . GLU A 1 247 ? 52.326 22.523 40.469 1.00 21.19 247 GLU A N 1
ATOM 1908 C CA . GLU A 1 247 ? 51.047 22.720 41.142 1.00 22.77 247 GLU A CA 1
ATOM 1909 C C . GLU A 1 247 ? 50.825 24.191 41.479 1.00 22.69 247 GLU A C 1
ATOM 1910 O O . GLU A 1 247 ? 49.688 24.673 41.431 1.00 20.24 247 GLU A O 1
ATOM 1916 N N . THR A 1 248 ? 51.900 24.923 41.789 1.00 23.83 248 THR A N 1
ATOM 1917 C CA . THR A 1 248 ? 51.778 26.348 42.085 1.00 18.34 248 THR A CA 1
ATOM 1918 C C . THR A 1 248 ? 51.373 27.152 40.856 1.00 21.76 248 THR A C 1
ATOM 1919 O O . THR A 1 248 ? 50.636 28.137 40.985 1.00 21.26 248 THR A O 1
ATOM 1923 N N . ASP A 1 249 ? 51.828 26.755 39.663 1.00 21.73 249 ASP A N 1
ATOM 1924 C CA . ASP A 1 249 ? 51.332 27.401 38.448 1.00 22.22 249 ASP A CA 1
ATOM 1925 C C . ASP A 1 249 ? 49.812 27.332 38.375 1.00 18.91 249 ASP A C 1
ATOM 1926 O O . ASP A 1 249 ? 49.156 28.301 37.967 1.00 18.40 249 ASP A O 1
ATOM 1931 N N . LYS A 1 250 ? 49.238 26.184 38.744 1.00 17.02 250 LYS A N 1
ATOM 1932 C CA . LYS A 1 250 ? 47.788 26.023 38.686 1.00 22.27 250 LYS A CA 1
ATOM 1933 C C . LYS A 1 250 ? 47.097 26.945 39.683 1.00 22.25 250 LYS A C 1
ATOM 1934 O O . LYS A 1 250 ? 46.172 27.681 39.322 1.00 21.99 250 LYS A O 1
ATOM 1940 N N . THR A 1 251 ? 47.539 26.932 40.945 1.00 19.67 251 THR A N 1
ATOM 1941 C CA . THR A 1 251 ? 46.909 27.822 41.918 1.00 23.16 251 THR A CA 1
ATOM 1942 C C . THR A 1 251 ? 47.167 29.291 41.587 1.00 19.11 251 THR A C 1
ATOM 1943 O O . THR A 1 251 ? 46.290 30.134 41.812 1.00 21.35 251 THR A O 1
ATOM 1947 N N . ALA A 1 252 ? 48.332 29.614 41.018 1.00 18.64 252 ALA A N 1
ATOM 1948 C CA . ALA A 1 252 ? 48.607 30.997 40.637 1.00 17.73 252 ALA A CA 1
ATOM 1949 C C . ALA A 1 252 ? 47.663 31.464 39.535 1.00 21.18 252 ALA A C 1
ATOM 1950 O O . ALA A 1 252 ? 47.238 32.627 39.517 1.00 21.56 252 ALA A O 1
ATOM 1952 N N . LEU A 1 253 ? 47.338 30.572 38.599 1.00 22.70 253 LEU A N 1
ATOM 1953 C CA . LEU A 1 253 ? 46.416 30.920 37.523 1.00 19.60 253 LEU A CA 1
ATOM 1954 C C . LEU A 1 253 ? 45.038 31.263 38.071 1.00 17.22 253 LEU A C 1
ATOM 1955 O O . LEU A 1 253 ? 44.405 32.226 37.623 1.00 17.91 253 LEU A O 1
ATOM 1960 N N . ALA A 1 254 ? 44.561 30.492 39.048 1.00 17.98 254 ALA A N 1
ATOM 1961 C CA . ALA A 1 254 ? 43.265 30.788 39.648 1.00 17.10 254 ALA A CA 1
ATOM 1962 C C . ALA A 1 254 ? 43.308 32.087 40.440 1.00 23.87 254 ALA A C 1
ATOM 1963 O O . ALA A 1 254 ? 42.361 32.881 40.390 1.00 19.57 254 ALA A O 1
ATOM 1965 N N . GLU A 1 255 ? 44.402 32.319 41.173 1.00 21.75 255 GLU A N 1
ATOM 1966 C CA . GLU A 1 255 ? 44.490 33.484 42.051 1.00 21.89 255 GLU A CA 1
ATOM 1967 C C . GLU A 1 255 ? 44.568 34.786 41.264 1.00 22.38 255 GLU A C 1
ATOM 1968 O O . GLU A 1 255 ? 43.983 35.796 41.674 1.00 24.29 255 GLU A O 1
ATOM 1974 N N . LYS A 1 256 ? 45.283 34.790 40.137 1.00 17.98 256 LYS A N 1
ATOM 1975 C CA . LYS A 1 256 ? 45.466 36.020 39.374 1.00 15.81 256 LYS A CA 1
ATOM 1976 C C . LYS A 1 256 ? 44.385 36.230 38.319 1.00 23.17 256 LYS A C 1
ATOM 1977 O O . LYS A 1 256 ? 43.856 37.337 38.177 1.00 21.98 256 LYS A O 1
ATOM 1983 N N . PHE A 1 257 ? 44.070 35.183 37.559 1.00 19.54 257 PHE A N 1
ATOM 1984 C CA . PHE A 1 257 ? 43.212 35.297 36.394 1.00 21.83 257 PHE A CA 1
ATOM 1985 C C . PHE A 1 257 ? 41.815 34.738 36.618 1.00 16.58 257 PHE A C 1
ATOM 1986 O O . PHE A 1 257 ? 40.973 34.862 35.726 1.00 19.13 257 PHE A O 1
ATOM 1994 N N . GLY A 1 258 ? 41.554 34.118 37.767 1.00 18.58 258 GLY A N 1
ATOM 1995 C CA . GLY A 1 258 ? 40.247 33.558 38.046 1.00 18.46 258 GLY A CA 1
ATOM 1996 C C . GLY A 1 258 ? 39.884 32.354 37.205 1.00 20.11 258 GLY A C 1
ATOM 1997 O O . GLY A 1 258 ? 38.695 32.086 36.995 1.00 19.56 258 GLY A O 1
ATOM 1998 N N . ILE A 1 259 ? 40.873 31.614 36.718 1.00 15.54 259 ILE A N 1
ATOM 1999 C CA . ILE A 1 259 ? 40.647 30.426 35.900 1.00 18.01 259 ILE A CA 1
ATOM 2000 C C . ILE A 1 259 ? 41.111 29.200 36.674 1.00 17.95 259 ILE A C 1
ATOM 2001 O O . ILE A 1 259 ? 42.256 29.150 37.143 1.00 18.28 259 ILE A O 1
ATOM 2006 N N . VAL A 1 260 ? 40.234 28.208 36.794 1.00 18.56 260 VAL A N 1
ATOM 2007 C CA . VAL A 1 260 ? 40.585 26.915 37.374 1.00 21.13 260 VAL A CA 1
ATOM 2008 C C . VAL A 1 260 ? 40.875 25.973 36.214 1.00 18.88 260 VAL A C 1
ATOM 2009 O O . VAL A 1 260 ? 39.985 25.648 35.420 1.00 17.90 260 VAL A O 1
ATOM 2013 N N . ASP A 1 261 ? 42.130 25.549 36.101 1.00 16.42 261 ASP A N 1
ATOM 2014 C CA . ASP A 1 261 ? 42.598 24.741 34.981 1.00 18.17 261 ASP A CA 1
ATOM 2015 C C . ASP A 1 261 ? 43.360 23.552 35.544 1.00 19.59 261 ASP A C 1
ATOM 2016 O O . ASP A 1 261 ? 44.310 23.733 36.315 1.00 18.49 261 ASP A O 1
ATOM 2021 N N . SER A 1 262 ? 42.937 22.339 35.166 1.00 17.93 262 SER A N 1
ATOM 2022 C CA . SER A 1 262 ? 43.595 21.129 35.649 1.00 19.15 262 SER A CA 1
ATOM 2023 C C . SER A 1 262 ? 45.028 21.014 35.146 1.00 21.03 262 SER A C 1
ATOM 2024 O O . SER A 1 262 ? 45.872 20.402 35.815 1.00 18.36 262 SER A O 1
ATOM 2027 N N . TRP A 1 263 ? 45.323 21.568 33.972 1.00 17.57 263 TRP A N 1
ATOM 2028 C CA . TRP A 1 263 ? 46.674 21.425 33.441 1.00 19.08 263 TRP A CA 1
ATOM 2029 C C . TRP A 1 263 ? 47.003 22.547 32.465 1.00 15.15 263 TRP A C 1
ATOM 2030 O O . TRP A 1 263 ? 47.076 22.324 31.248 1.00 19.10 263 TRP A O 1
ATOM 2041 N N . PRO A 1 264 ? 47.227 23.760 32.958 1.00 18.98 264 PRO A N 1
ATOM 2042 C CA . PRO A 1 264 ? 47.693 24.836 32.078 1.00 19.30 264 PRO A CA 1
ATOM 2043 C C . PRO A 1 264 ? 49.145 24.616 31.677 1.00 20.22 264 PRO A C 1
ATOM 2044 O O . PRO A 1 264 ? 49.867 23.786 32.237 1.00 21.01 264 PRO A O 1
ATOM 2048 N N . VAL A 1 265 ? 49.574 25.408 30.699 1.00 16.23 265 VAL A N 1
ATOM 2049 C CA . VAL A 1 265 ? 50.897 25.308 30.093 1.00 15.47 265 VAL A CA 1
ATOM 2050 C C . VAL A 1 265 ? 51.585 26.657 30.222 1.00 19.00 265 VAL A C 1
ATOM 2051 O O . VAL A 1 265 ? 51.001 27.687 29.864 1.00 22.30 265 VAL A O 1
ATOM 2055 N N . VAL A 1 266 ? 52.832 26.647 30.719 1.00 18.21 266 VAL A N 1
ATOM 2056 C CA . VAL A 1 266 ? 53.633 27.854 30.919 1.00 18.10 266 VAL A CA 1
ATOM 2057 C C . VAL A 1 266 ? 54.674 27.954 29.811 1.00 23.75 266 VAL A C 1
ATOM 2058 O O . VAL A 1 266 ? 55.270 26.948 29.417 1.00 19.12 266 VAL A O 1
ATOM 2062 N N . THR A 1 267 ? 54.908 29.164 29.304 1.00 19.01 267 THR A N 1
ATOM 2063 C CA . THR A 1 267 ? 55.830 29.331 28.186 1.00 22.19 267 THR A CA 1
ATOM 2064 C C . THR A 1 267 ? 56.333 30.769 28.177 1.00 20.62 267 THR A C 1
ATOM 2065 O O . THR A 1 267 ? 55.915 31.600 28.984 1.00 21.99 267 THR A O 1
ATOM 2069 N N . GLU A 1 268 ? 57.246 31.047 27.249 1.00 20.88 268 GLU A N 1
ATOM 2070 C CA . GLU A 1 268 ? 57.790 32.364 26.942 1.00 18.59 268 GLU A CA 1
ATOM 2071 C C . GLU A 1 268 ? 57.014 32.999 25.799 1.00 21.21 268 GLU A C 1
ATOM 2072 O O . GLU A 1 268 ? 56.350 32.304 25.023 1.00 23.42 268 GLU A O 1
ATOM 2078 N N . PRO A 1 269 ? 57.086 34.327 25.649 1.00 20.39 269 PRO A N 1
ATOM 2079 C CA . PRO A 1 269 ? 56.377 34.969 24.527 1.00 22.28 269 PRO A CA 1
ATOM 2080 C C . PRO A 1 269 ? 56.922 34.579 23.159 1.00 24.43 269 PRO A C 1
ATOM 2081 O O . PRO A 1 269 ? 56.151 34.504 22.192 1.00 26.37 269 PRO A O 1
ATOM 2085 N N . PHE A 1 270 ? 58.221 34.324 23.052 1.00 28.69 270 PHE A N 1
ATOM 2086 C CA . PHE A 1 270 ? 58.829 34.011 21.769 1.00 21.42 270 PHE A CA 1
ATOM 2087 C C . PHE A 1 270 ? 58.352 32.660 21.250 1.00 23.71 270 PHE A C 1
ATOM 2088 O O . PHE A 1 270 ? 58.124 31.721 22.017 1.00 23.73 270 PHE A O 1
ATOM 2096 N N . THR A 1 271 ? 58.231 32.564 19.925 1.00 24.21 271 THR A N 1
ATOM 2097 C CA . THR A 1 271 ? 57.950 31.299 19.260 1.00 21.95 271 THR A CA 1
ATOM 2098 C C . THR A 1 271 ? 58.518 31.364 17.847 1.00 19.30 271 THR A C 1
ATOM 2099 O O . THR A 1 271 ? 58.520 32.421 17.211 1.00 22.11 271 THR A O 1
ATOM 2103 N N . GLN A 1 272 ? 59.017 30.228 17.363 1.00 18.98 272 GLN A N 1
ATOM 2104 C CA . GLN A 1 272 ? 59.504 30.145 15.995 1.00 19.25 272 GLN A CA 1
ATOM 2105 C C . GLN A 1 272 ? 59.192 28.773 15.421 1.00 18.48 272 GLN A C 1
ATOM 2106 O O . GLN A 1 272 ? 59.268 27.760 16.124 1.00 19.99 272 GLN A O 1
ATOM 2112 N N . TRP A 1 273 ? 58.837 28.751 14.139 1.00 18.08 273 TRP A N 1
ATOM 2113 C CA . TRP A 1 273 ? 58.575 27.503 13.429 1.00 17.56 273 TRP A CA 1
ATOM 2114 C C . TRP A 1 273 ? 59.004 27.673 11.980 1.00 22.45 273 TRP A C 1
ATOM 2115 O O . TRP A 1 273 ? 58.460 28.521 11.267 1.00 23.13 273 TRP A O 1
ATOM 2126 N N . VAL A 1 274 ? 59.987 26.880 11.564 1.00 21.61 274 VAL A N 1
ATOM 2127 C CA . VAL A 1 274 ? 60.443 26.807 10.182 1.00 22.74 274 VAL A CA 1
ATOM 2128 C C . VAL A 1 274 ? 60.071 25.431 9.657 1.00 22.14 274 VAL A C 1
ATOM 2129 O O . VAL A 1 274 ? 60.356 24.424 10.310 1.00 24.58 274 VAL A O 1
ATOM 2133 N N . ILE A 1 275 ? 59.433 25.379 8.495 1.00 20.03 275 ILE A N 1
ATOM 2134 C CA . ILE A 1 275 ? 58.996 24.098 7.947 1.00 19.61 275 ILE A CA 1
ATOM 2135 C C . ILE A 1 275 ? 59.069 24.165 6.428 1.00 21.45 275 ILE A C 1
ATOM 2136 O O . ILE A 1 275 ? 58.665 25.161 5.822 1.00 23.11 275 ILE A O 1
ATOM 2141 N N . GLU A 1 276 ? 59.616 23.119 5.816 1.00 18.90 276 GLU A N 1
ATOM 2142 C CA . GLU A 1 276 ? 59.663 23.057 4.365 1.00 22.72 276 GLU A CA 1
ATOM 2143 C C . GLU A 1 276 ? 58.288 22.705 3.813 1.00 24.29 276 GLU A C 1
ATOM 2144 O O . GLU A 1 276 ? 57.490 22.017 4.458 1.00 22.96 276 GLU A O 1
ATOM 2150 N N . ASP A 1 277 ? 58.014 23.181 2.597 1.00 22.32 277 ASP A N 1
ATOM 2151 C CA . ASP A 1 277 ? 56.686 23.024 2.000 1.00 24.86 277 ASP A CA 1
ATOM 2152 C C . ASP A 1 277 ? 56.614 21.668 1.298 1.00 28.28 277 ASP A C 1
ATOM 2153 O O . ASP A 1 277 ? 56.760 21.546 0.080 1.00 32.37 277 ASP A O 1
ATOM 2158 N N . GLN A 1 278 ? 56.375 20.629 2.098 1.00 24.92 278 GLN A N 1
ATOM 2159 C CA . GLN A 1 278 ? 56.201 19.261 1.608 1.00 24.18 278 GLN A CA 1
ATOM 2160 C C . GLN A 1 278 ? 54.969 18.682 2.301 1.00 25.29 278 GLN A C 1
ATOM 2161 O O . GLN A 1 278 ? 55.053 18.200 3.436 1.00 22.54 278 GLN A O 1
ATOM 2167 N N . PHE A 1 279 ? 53.823 18.748 1.626 1.00 20.60 279 PHE A N 1
ATOM 2168 C CA . PHE A 1 279 ? 52.556 18.285 2.176 1.00 24.14 279 PHE A CA 1
ATOM 2169 C C . PHE A 1 279 ? 51.812 17.491 1.114 1.00 29.03 279 PHE A C 1
ATOM 2170 O O . PHE A 1 279 ? 51.759 17.903 -0.047 1.00 26.90 279 PHE A O 1
ATOM 2178 N N . SER A 1 280 ? 51.230 16.360 1.517 1.00 22.17 280 SER A N 1
ATOM 2179 C CA . SER A 1 280 ? 50.628 15.423 0.578 1.00 24.48 280 SER A CA 1
ATOM 2180 C C . SER A 1 280 ? 49.109 15.521 0.501 1.00 29.46 280 SER A C 1
ATOM 2181 O O . SER A 1 280 ? 48.516 15.000 -0.454 1.00 25.08 280 SER A O 1
ATOM 2184 N N . ASP A 1 281 ? 48.463 16.172 1.471 1.00 31.16 281 ASP A N 1
ATOM 2185 C CA . ASP A 1 281 ? 47.006 16.238 1.498 1.00 23.05 281 ASP A CA 1
ATOM 2186 C C . ASP A 1 281 ? 46.517 17.628 1.891 1.00 24.05 281 ASP A C 1
ATOM 2187 O O . ASP A 1 281 ? 45.486 17.761 2.562 1.00 22.72 281 ASP A O 1
ATOM 2192 N N . GLY A 1 282 ? 47.241 18.670 1.487 1.00 22.94 282 GLY A N 1
ATOM 2193 C CA . GLY A 1 282 ? 46.852 20.035 1.771 1.00 25.53 282 GLY A CA 1
ATOM 2194 C C . GLY A 1 282 ? 47.405 20.547 3.091 1.00 25.83 282 GLY A C 1
ATOM 2195 O O . GLY A 1 282 ? 47.943 19.806 3.917 1.00 23.05 282 GLY A O 1
ATOM 2196 N N . ARG A 1 283 ? 47.255 21.852 3.291 1.00 23.88 283 ARG A N 1
ATOM 2197 C CA . ARG A 1 283 ? 47.726 22.494 4.509 1.00 22.15 283 ARG A CA 1
ATOM 2198 C C . ARG A 1 283 ? 47.010 23.826 4.665 1.00 24.13 283 ARG A C 1
ATOM 2199 O O . ARG A 1 283 ? 46.539 24.403 3.676 1.00 22.85 283 ARG A O 1
ATOM 2207 N N . PRO A 1 284 ? 46.906 24.337 5.889 1.00 24.19 284 PRO A N 1
ATOM 2208 C CA . PRO A 1 284 ? 46.428 25.709 6.087 1.00 25.03 284 PRO A CA 1
ATOM 2209 C C . PRO A 1 284 ? 47.524 26.707 5.762 1.00 22.41 284 PRO A C 1
ATOM 2210 O O . PRO A 1 284 ? 48.696 26.325 5.609 1.00 24.71 284 PRO A O 1
ATOM 2214 N N . PRO A 1 285 ? 47.188 28.002 5.642 1.00 23.19 285 PRO A N 1
ATOM 2215 C CA . PRO A 1 285 ? 48.218 29.018 5.320 1.00 22.28 285 PRO A CA 1
ATOM 2216 C C . PRO A 1 285 ? 49.046 29.425 6.537 1.00 24.43 285 PRO A C 1
ATOM 2217 O O . PRO A 1 285 ? 48.857 30.485 7.142 1.00 20.62 285 PRO A O 1
ATOM 2221 N N . PHE A 1 286 ? 50.003 28.556 6.891 1.00 20.80 286 PHE A N 1
ATOM 2222 C CA . PHE A 1 286 ? 50.810 28.759 8.097 1.00 20.82 286 PHE A CA 1
ATOM 2223 C C . PHE A 1 286 ? 51.509 30.109 8.101 1.00 21.33 286 PHE A C 1
ATOM 2224 O O . PHE A 1 286 ? 51.730 30.686 9.172 1.00 22.92 286 PHE A O 1
ATOM 2232 N N . GLU A 1 287 ? 51.871 30.625 6.921 1.00 25.53 287 GLU A N 1
ATOM 2233 C CA . GLU A 1 287 ? 52.615 31.881 6.851 1.00 22.29 287 GLU A CA 1
ATOM 2234 C C . GLU A 1 287 ? 51.860 33.045 7.477 1.00 25.50 287 GLU A C 1
ATOM 2235 O O . GLU A 1 287 ? 52.491 34.021 7.901 1.00 25.94 287 GLU A O 1
ATOM 2241 N N . LYS A 1 288 ? 50.528 32.964 7.551 1.00 23.69 288 LYS A N 1
ATOM 2242 C CA . LYS A 1 288 ? 49.736 34.067 8.085 1.00 24.88 288 LYS A CA 1
ATOM 2243 C C . LYS A 1 288 ? 49.898 34.245 9.593 1.00 24.21 288 LYS A C 1
ATOM 2244 O O . LYS A 1 288 ? 49.566 35.317 10.111 1.00 24.18 288 LYS A O 1
ATOM 2250 N N . VAL A 1 289 ? 50.387 33.232 10.310 1.00 21.01 289 VAL A N 1
ATOM 2251 C CA . VAL A 1 289 ? 50.527 33.324 11.762 1.00 22.11 289 VAL A CA 1
ATOM 2252 C C . VAL A 1 289 ? 51.997 33.246 12.159 1.00 27.73 289 VAL A C 1
ATOM 2253 O O . VAL A 1 289 ? 52.333 32.796 13.261 1.00 22.81 289 VAL A O 1
ATOM 2257 N N . GLY A 1 290 ? 52.884 33.690 11.274 1.00 22.72 290 GLY A N 1
ATOM 2258 C CA . GLY A 1 290 ? 54.284 33.831 11.621 1.00 25.24 290 GLY A CA 1
ATOM 2259 C C . GLY A 1 290 ? 55.142 32.611 11.382 1.00 25.06 290 GLY A C 1
ATOM 2260 O O . GLY A 1 290 ? 56.297 32.592 11.825 1.00 27.84 290 GLY A O 1
ATOM 2261 N N . VAL A 1 291 ? 54.620 31.599 10.702 1.00 23.00 291 VAL A N 1
ATOM 2262 C CA . VAL A 1 291 ? 55.395 30.409 10.371 1.00 23.51 291 VAL A CA 1
ATOM 2263 C C . VAL A 1 291 ? 56.228 30.690 9.129 1.00 24.52 291 VAL A C 1
ATOM 2264 O O . VAL A 1 291 ? 55.730 31.252 8.145 1.00 26.66 291 VAL A O 1
ATOM 2268 N N . GLN A 1 292 ? 57.497 30.302 9.170 1.00 20.13 292 GLN A N 1
ATOM 2269 C CA . GLN A 1 292 ? 58.397 30.469 8.032 1.00 23.97 292 GLN A CA 1
ATOM 2270 C C . GLN A 1 292 ? 58.359 29.191 7.200 1.00 24.64 292 GLN A C 1
ATOM 2271 O O . GLN A 1 292 ? 58.983 28.187 7.550 1.00 24.99 292 GLN A O 1
ATOM 2277 N N . VAL A 1 293 ? 57.609 29.227 6.100 1.00 20.35 293 VAL A N 1
ATOM 2278 C CA . VAL A 1 293 ? 57.489 28.093 5.190 1.00 21.66 293 VAL A CA 1
ATOM 2279 C C . VAL A 1 293 ? 58.590 28.214 4.144 1.00 29.69 293 VAL A C 1
ATOM 2280 O O . VAL A 1 293 ? 58.671 29.220 3.432 1.00 31.94 293 VAL A O 1
ATOM 2284 N N . VAL A 1 294 ? 59.439 27.193 4.046 1.00 24.43 294 VAL A N 1
ATOM 2285 C CA . VAL A 1 294 ? 60.615 27.300 3.191 1.00 23.25 294 VAL A CA 1
ATOM 2286 C C . VAL A 1 294 ? 60.604 26.227 2.112 1.00 24.55 294 VAL A C 1
ATOM 2287 O O . VAL A 1 294 ? 59.715 25.370 2.073 1.00 24.54 294 VAL A O 1
ATOM 2291 N N . LYS A 1 295 ? 61.617 26.263 1.244 1.00 27.83 295 LYS A N 1
ATOM 2292 C CA . LYS A 1 295 ? 61.600 25.494 0.005 1.00 28.44 295 LYS A CA 1
ATOM 2293 C C . LYS A 1 295 ? 61.898 24.017 0.240 1.00 29.89 295 LYS A C 1
ATOM 2294 O O . LYS A 1 295 ? 61.175 23.147 -0.258 1.00 28.18 295 LYS A O 1
ATOM 2300 N N . ASP A 1 296 ? 62.951 23.712 0.992 1.00 26.98 296 ASP A N 1
ATOM 2301 C CA . ASP A 1 296 ? 63.454 22.345 1.069 1.00 31.88 296 ASP A CA 1
ATOM 2302 C C . ASP A 1 296 ? 64.245 22.177 2.359 1.00 25.67 296 ASP A C 1
ATOM 2303 O O . ASP A 1 296 ? 64.330 23.091 3.183 1.00 23.55 296 ASP A O 1
ATOM 2308 N N . VAL A 1 297 ? 64.832 20.987 2.526 1.00 27.17 297 VAL A N 1
ATOM 2309 C CA . VAL A 1 297 ? 65.579 20.703 3.747 1.00 25.60 297 VAL A CA 1
ATOM 2310 C C . VAL A 1 297 ? 66.852 21.540 3.812 1.00 28.74 297 VAL A C 1
ATOM 2311 O O . VAL A 1 297 ? 67.310 21.891 4.905 1.00 27.47 297 VAL A O 1
ATOM 2315 N N . HIS A 1 298 ? 67.437 21.888 2.662 1.00 26.97 298 HIS A N 1
ATOM 2316 C CA . HIS A 1 298 ? 68.587 22.787 2.679 1.00 29.51 298 HIS A CA 1
ATOM 2317 C C . HIS A 1 298 ? 68.234 24.111 3.342 1.00 29.22 298 HIS A C 1
ATOM 2318 O O . HIS A 1 298 ? 69.042 24.679 4.088 1.00 26.91 298 HIS A O 1
ATOM 2325 N N . ALA A 1 299 ? 67.027 24.615 3.082 1.00 26.53 299 ALA A N 1
ATOM 2326 C CA . ALA A 1 299 ? 66.601 25.862 3.702 1.00 25.98 299 ALA A CA 1
ATOM 2327 C C . ALA A 1 299 ? 66.408 25.695 5.205 1.00 22.49 299 ALA A C 1
ATOM 2328 O O . ALA A 1 299 ? 66.773 26.583 5.982 1.00 23.50 299 ALA A O 1
ATOM 2330 N N . VAL A 1 300 ? 65.823 24.571 5.631 1.00 20.81 300 VAL A N 1
ATOM 2331 C CA . VAL A 1 300 ? 65.674 24.311 7.061 1.00 21.59 300 VAL A CA 1
ATOM 2332 C C . VAL A 1 300 ? 67.041 24.240 7.730 1.00 25.96 300 VAL A C 1
ATOM 2333 O O . VAL A 1 300 ? 67.247 24.793 8.818 1.00 22.51 300 VAL A O 1
ATOM 2337 N N . GLU A 1 301 ? 67.994 23.556 7.090 1.00 23.22 301 GLU A N 1
ATOM 2338 C CA . GLU A 1 301 ? 69.322 23.405 7.677 1.00 27.56 301 GLU A CA 1
ATOM 2339 C C . GLU A 1 301 ? 69.983 24.748 7.948 1.00 23.34 301 GLU A C 1
ATOM 2340 O O . GLU A 1 301 ? 70.727 24.885 8.927 1.00 24.21 301 GLU A O 1
ATOM 2346 N N . GLN A 1 302 ? 69.728 25.748 7.101 1.00 23.26 302 GLN A N 1
ATOM 2347 C CA . GLN A 1 302 ? 70.298 27.072 7.335 1.00 18.80 302 GLN A CA 1
ATOM 2348 C C . GLN A 1 302 ? 69.798 27.662 8.651 1.00 21.28 302 GLN A C 1
ATOM 2349 O O . GLN A 1 302 ? 70.588 28.170 9.456 1.00 23.47 302 GLN A O 1
ATOM 2355 N N . PHE A 1 303 ? 68.483 27.607 8.887 1.00 22.68 303 PHE A N 1
ATOM 2356 C CA . PHE A 1 303 ? 67.945 28.059 10.168 1.00 20.03 303 PHE A CA 1
ATOM 2357 C C . PHE A 1 303 ? 68.505 27.237 11.322 1.00 22.22 303 PHE A C 1
ATOM 2358 O O . PHE A 1 303 ? 68.797 27.775 12.398 1.00 22.54 303 PHE A O 1
ATOM 2366 N N . GLU A 1 304 ? 68.650 25.926 11.121 1.00 22.63 304 GLU A N 1
ATOM 2367 C CA . GLU A 1 304 ? 69.151 25.075 12.192 1.00 22.55 304 GLU A CA 1
ATOM 2368 C C . GLU A 1 304 ? 70.590 25.418 12.549 1.00 26.14 304 GLU A C 1
ATOM 2369 O O . GLU A 1 304 ? 70.973 25.335 13.721 1.00 24.98 304 GLU A O 1
ATOM 2375 N N . LYS A 1 305 ? 71.394 25.828 11.568 1.00 25.83 305 LYS A N 1
ATOM 2376 C CA . LYS A 1 305 ? 72.757 26.246 11.882 1.00 27.70 305 LYS A CA 1
ATOM 2377 C C . LYS A 1 305 ? 72.765 27.553 12.669 1.00 22.29 305 LYS A C 1
ATOM 2378 O O . LYS A 1 305 ? 73.574 27.720 13.588 1.00 23.54 305 LYS A O 1
ATOM 2384 N N . HIS A 1 306 ? 71.868 28.488 12.333 1.00 20.63 306 HIS A N 1
ATOM 2385 C CA . HIS A 1 306 ? 71.748 29.713 13.123 1.00 21.06 306 HIS A CA 1
ATOM 2386 C C . HIS A 1 306 ? 71.464 29.392 14.586 1.00 25.97 306 HIS A C 1
ATOM 2387 O O . HIS A 1 306 ? 72.110 29.929 15.493 1.00 22.12 306 HIS A O 1
ATOM 2394 N N . LYS A 1 307 ? 70.493 28.511 14.831 1.00 21.78 307 LYS A N 1
ATOM 2395 C CA . LYS A 1 307 ? 70.114 28.194 16.202 1.00 24.59 307 LYS A CA 1
ATOM 2396 C C . LYS A 1 307 ? 71.223 27.438 16.927 1.00 24.27 307 LYS A C 1
ATOM 2397 O O . LYS A 1 307 ? 71.523 27.733 18.091 1.00 21.99 307 LYS A O 1
ATOM 2403 N N . LEU A 1 308 ? 71.840 26.460 16.260 1.00 22.80 308 LEU A N 1
ATOM 2404 C CA . LEU A 1 308 ? 72.876 25.657 16.905 1.00 23.18 308 LEU A CA 1
ATOM 2405 C C . LEU A 1 308 ? 74.055 26.515 17.346 1.00 27.68 308 LEU A C 1
ATOM 2406 O O . LEU A 1 308 ? 74.555 26.373 18.468 1.00 23.14 308 LEU A O 1
ATOM 2411 N N . ARG A 1 309 ? 74.517 27.412 16.469 1.00 24.68 309 ARG A N 1
ATOM 2412 C CA . ARG A 1 309 ? 75.736 28.164 16.752 1.00 28.98 309 ARG A CA 1
ATOM 2413 C C . ARG A 1 309 ? 75.484 29.390 17.619 1.00 25.57 309 ARG A C 1
ATOM 2414 O O . ARG A 1 309 ? 76.368 29.783 18.388 1.00 30.03 309 ARG A O 1
ATOM 2422 N N . LEU A 1 310 ? 74.308 30.010 17.511 1.00 24.21 310 LEU A N 1
ATOM 2423 C CA . LEU A 1 310 ? 74.016 31.235 18.252 1.00 22.25 310 LEU A CA 1
ATOM 2424 C C . LEU A 1 310 ? 73.161 31.002 19.488 1.00 27.26 310 LEU A C 1
ATOM 2425 O O . LEU A 1 310 ? 73.365 31.670 20.505 1.00 28.49 310 LEU A O 1
ATOM 2430 N N . LEU A 1 311 ? 72.192 30.087 19.439 1.00 23.78 311 LEU A N 1
ATOM 2431 C CA . LEU A 1 311 ? 71.418 29.813 20.647 1.00 21.73 311 LEU A CA 1
ATOM 2432 C C . LEU A 1 311 ? 72.162 28.825 21.536 1.00 20.95 311 LEU A C 1
ATOM 2433 O O . LEU A 1 311 ? 72.546 29.155 22.661 1.00 23.35 311 LEU A O 1
ATOM 2438 N N . ASN A 1 312 ? 72.369 27.603 21.043 1.00 22.62 312 ASN A N 1
ATOM 2439 C CA . ASN A 1 312 ? 73.030 26.588 21.856 1.00 21.78 312 ASN A CA 1
ATOM 2440 C C . ASN A 1 312 ? 74.479 26.968 22.144 1.00 24.48 312 ASN A C 1
ATOM 2441 O O . ASN A 1 312 ? 75.002 2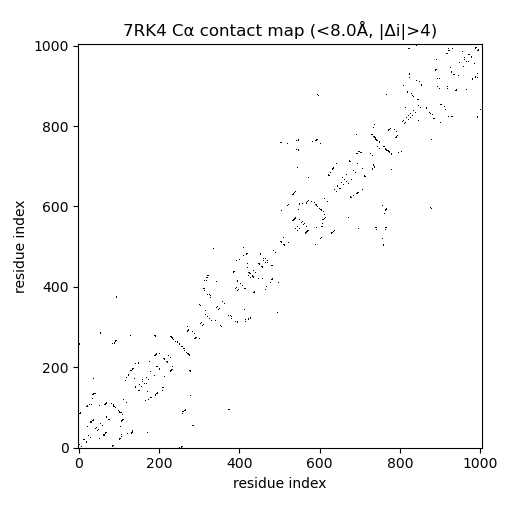6.684 23.229 1.00 25.44 312 ASN A O 1
ATOM 2446 N N . GLY A 1 313 ? 75.146 27.611 21.185 1.00 25.70 313 GLY A N 1
ATOM 2447 C CA . GLY A 1 313 ? 76.497 28.082 21.434 1.00 31.98 313 GLY A CA 1
ATOM 2448 C C . GLY A 1 313 ? 76.555 29.110 22.547 1.00 30.50 313 GLY A C 1
ATOM 2449 O O . GLY A 1 313 ? 77.469 29.093 23.377 1.00 24.21 313 GLY A O 1
ATOM 2450 N N . SER A 1 314 ? 75.572 30.014 22.589 1.00 22.76 314 SER A N 1
ATOM 2451 C CA . SER A 1 314 ? 75.545 30.998 23.666 1.00 23.91 314 SER A CA 1
ATOM 2452 C C . SER A 1 314 ? 75.171 30.357 24.995 1.00 24.54 314 SER A C 1
ATOM 2453 O O . SER A 1 314 ? 75.652 30.795 26.045 1.00 27.24 314 SER A O 1
ATOM 2456 N N . HIS A 1 315 ? 74.326 29.322 24.972 1.00 26.37 315 HIS A N 1
ATOM 2457 C CA . HIS A 1 315 ? 74.072 28.561 26.193 1.00 25.15 315 HIS A CA 1
ATOM 2458 C C . HIS A 1 315 ? 75.369 27.993 26.763 1.00 20.08 315 HIS A C 1
ATOM 2459 O O . HIS A 1 315 ? 75.569 27.983 27.983 1.00 22.77 315 HIS A O 1
ATOM 2466 N N . SER A 1 316 ? 76.250 27.493 25.895 1.00 28.56 316 SER A N 1
ATOM 2467 C CA . SER A 1 316 ? 77.539 26.991 26.361 1.00 25.79 316 SER A CA 1
ATOM 2468 C C . SER A 1 316 ? 78.367 28.110 26.975 1.00 28.35 316 SER A C 1
ATOM 2469 O O . SER A 1 316 ? 79.006 27.921 28.019 1.00 25.99 316 SER A O 1
ATOM 2472 N N . ALA A 1 317 ? 78.365 29.285 26.336 1.00 21.69 317 ALA A N 1
ATOM 2473 C CA . ALA A 1 317 ? 79.096 30.433 26.864 1.00 25.66 317 ALA A CA 1
ATOM 2474 C C . ALA A 1 317 ? 78.574 30.839 28.232 1.00 27.34 317 ALA A C 1
ATOM 2475 O O . ALA A 1 317 ? 79.353 31.212 29.116 1.00 30.25 317 ALA A O 1
ATOM 2477 N N . LEU A 1 318 ? 77.253 30.787 28.423 1.00 19.45 318 LEU A N 1
ATOM 2478 C CA . LEU A 1 318 ? 76.679 31.119 29.723 1.00 21.24 318 LEU A CA 1
ATOM 2479 C C . LEU A 1 318 ? 76.865 29.999 30.737 1.00 22.92 318 LEU A C 1
ATOM 2480 O O . LEU A 1 318 ? 77.036 30.274 31.930 1.00 25.77 318 LEU A O 1
ATOM 2485 N N . GLY A 1 319 ? 76.844 28.745 30.287 1.00 25.12 319 GLY A N 1
ATOM 2486 C CA . GLY A 1 319 ? 76.759 27.603 31.178 1.00 25.31 319 GLY A CA 1
ATOM 2487 C C . GLY A 1 319 ? 78.018 27.262 31.949 1.00 20.47 319 GLY A C 1
ATOM 2488 O O . GLY A 1 319 ? 78.035 27.351 33.179 1.00 23.16 319 GLY A O 1
ATOM 2489 N N . TYR A 1 320 ? 79.072 26.839 31.241 1.00 23.63 320 TYR A N 1
ATOM 2490 C CA . TYR A 1 320 ? 80.288 26.419 31.940 1.00 23.32 320 TYR A CA 1
ATOM 2491 C C . TYR A 1 320 ? 81.010 27.601 32.568 1.00 26.03 320 TYR A C 1
ATOM 2492 O O . TYR A 1 320 ? 81.383 27.509 33.752 1.00 25.43 320 TYR A O 1
ATOM 2501 N N . PRO A 1 321 ? 81.228 28.726 31.874 1.00 23.78 321 PRO A N 1
ATOM 2502 C CA . PRO A 1 321 ? 81.744 29.907 32.582 1.00 24.62 321 PRO A CA 1
ATOM 2503 C C . PRO A 1 321 ? 80.837 30.370 33.710 1.00 28.00 321 PRO A C 1
ATOM 2504 O O . PRO A 1 321 ? 81.332 30.803 34.758 1.00 28.37 321 PRO A O 1
ATOM 2508 N N . GLY A 1 322 ? 79.517 30.275 33.538 1.00 21.15 322 GLY A N 1
ATOM 2509 C CA . GLY A 1 322 ? 78.619 30.736 34.585 1.00 2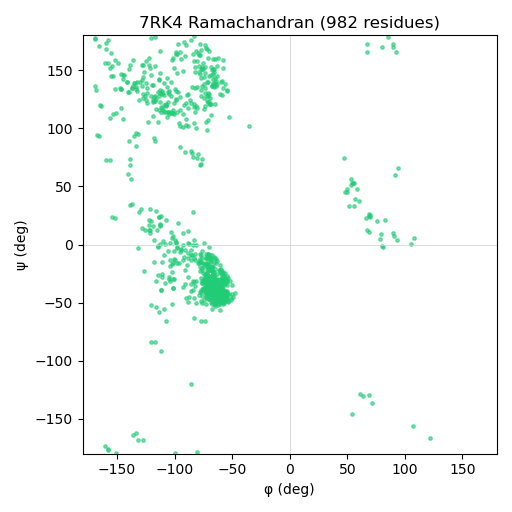0.65 322 GLY A CA 1
ATOM 2510 C C . GLY A 1 322 ? 78.665 29.858 35.821 1.00 23.68 322 GLY A C 1
ATOM 2511 O O . GLY A 1 322 ? 78.646 30.358 36.950 1.00 24.59 322 GLY A O 1
ATOM 2512 N N . GLN A 1 323 ? 78.717 28.539 35.625 1.00 22.37 323 GLN A N 1
ATOM 2513 C CA . GLN A 1 323 ? 78.856 27.622 36.751 1.00 23.34 323 GLN A CA 1
ATOM 2514 C C . GLN A 1 323 ? 80.136 27.905 37.526 1.00 27.38 323 GLN A C 1
ATOM 2515 O O . GLN A 1 323 ? 80.120 28.014 38.756 1.00 28.55 323 GLN A O 1
ATOM 2521 N N . LEU A 1 324 ? 81.259 28.024 36.815 1.00 28.09 324 LEU A N 1
ATOM 2522 C CA . LEU A 1 324 ? 82.528 28.307 37.482 1.00 27.55 324 LEU A CA 1
ATOM 2523 C C . LEU A 1 324 ? 82.466 29.624 38.244 1.00 30.04 324 LEU A C 1
ATOM 2524 O O . LEU A 1 324 ? 83.013 29.738 39.348 1.00 31.12 324 LEU A O 1
ATOM 2529 N N . ALA A 1 325 ? 81.783 30.625 37.681 1.00 26.33 325 ALA A N 1
ATOM 2530 C CA . ALA A 1 325 ? 81.727 31.941 38.308 1.00 29.55 325 ALA A CA 1
ATOM 2531 C C . ALA A 1 325 ? 80.855 31.961 39.555 1.00 32.19 325 ALA A C 1
ATOM 2532 O O . ALA A 1 325 ? 80.961 32.899 40.351 1.00 32.91 325 ALA A O 1
ATOM 2534 N N . GLY A 1 326 ? 80.005 30.957 39.748 1.00 34.44 326 GLY A N 1
ATOM 2535 C CA . GLY A 1 326 ? 79.163 30.876 40.923 1.00 30.15 326 GLY A CA 1
ATOM 2536 C C . GLY A 1 326 ? 77.687 31.138 40.702 1.00 32.95 326 GLY A C 1
ATOM 2537 O O . GLY A 1 326 ? 76.934 31.177 41.683 1.00 32.01 326 GLY A O 1
ATOM 2538 N N . PHE A 1 327 ? 77.245 31.309 39.456 1.00 29.83 327 PHE A N 1
ATOM 2539 C CA . PHE A 1 327 ? 75.843 31.580 39.168 1.00 30.07 327 PHE A CA 1
ATOM 2540 C C . PHE A 1 327 ? 75.008 30.301 39.222 1.00 24.36 327 PHE A C 1
ATOM 2541 O O . PHE A 1 327 ? 75.524 29.182 39.153 1.00 27.16 327 PHE A O 1
ATOM 2549 N N . GLN A 1 328 ? 73.691 30.487 39.318 1.00 28.73 328 GLN A N 1
ATOM 2550 C CA . GLN A 1 328 ? 72.724 29.395 39.371 1.00 35.39 328 GLN A CA 1
ATOM 2551 C C . GLN A 1 328 ? 71.847 29.296 38.133 1.00 33.31 328 GLN A C 1
ATOM 2552 O O . GLN A 1 328 ? 71.546 28.187 37.680 1.00 29.96 328 GLN A O 1
ATOM 2558 N N . TYR A 1 329 ? 71.418 30.429 37.587 1.00 28.04 329 TYR A N 1
ATOM 2559 C CA . TYR A 1 329 ? 70.415 30.468 36.537 1.00 26.23 329 TYR A CA 1
ATOM 2560 C C . TYR A 1 329 ? 70.963 31.144 35.289 1.00 29.33 329 TYR A C 1
ATOM 2561 O O . TYR A 1 329 ? 71.841 32.009 35.364 1.00 27.61 329 TYR A O 1
ATOM 2570 N N . VAL A 1 330 ? 70.413 30.745 34.138 1.00 29.01 330 VAL A N 1
ATOM 2571 C CA . VAL A 1 330 ? 70.768 31.380 32.870 1.00 21.31 330 VAL A CA 1
ATOM 2572 C C . VAL A 1 330 ? 70.517 32.880 32.936 1.00 21.88 330 VAL A C 1
ATOM 2573 O O . VAL A 1 330 ? 71.351 33.685 32.510 1.00 26.22 330 VAL A O 1
ATOM 2577 N N . HIS A 1 331 ? 69.358 33.280 33.468 1.00 25.33 331 HIS A N 1
ATOM 2578 C CA . HIS A 1 331 ? 69.007 34.699 33.450 1.00 26.65 331 HIS A CA 1
ATOM 2579 C C . HIS A 1 331 ? 69.910 35.532 34.352 1.00 38.17 331 HIS A C 1
ATOM 2580 O O . HIS A 1 331 ? 70.032 36.744 34.134 1.00 27.87 331 HIS A O 1
ATOM 2587 N N . GLU A 1 332 ? 70.545 34.915 35.350 1.00 25.84 332 GLU A N 1
ATOM 2588 C CA . GLU A 1 332 ? 71.521 35.631 36.165 1.00 26.77 332 GLU A CA 1
ATOM 2589 C C . GLU A 1 332 ? 72.806 35.886 35.388 1.00 31.05 332 GLU A C 1
ATOM 2590 O O . GLU A 1 332 ? 73.367 36.987 35.438 1.00 29.79 332 GLU A O 1
ATOM 2596 N N . VAL A 1 333 ? 73.301 34.867 34.681 1.00 29.02 333 VAL A N 1
ATOM 2597 C CA . VAL A 1 333 ? 74.515 35.034 33.888 1.00 24.64 333 VAL A CA 1
ATOM 2598 C C . VAL A 1 333 ? 74.292 36.065 32.792 1.00 30.17 333 VAL A C 1
ATOM 2599 O O . VAL A 1 333 ? 75.140 36.933 32.551 1.00 29.45 333 VAL A O 1
ATOM 2603 N N . MET A 1 334 ? 73.143 35.989 32.116 1.00 28.48 334 MET A N 1
ATOM 2604 C CA . MET A 1 334 ? 72.887 36.868 30.982 1.00 30.37 334 MET A CA 1
ATOM 2605 C C . MET A 1 334 ? 72.709 38.318 31.416 1.00 28.22 334 MET A C 1
ATOM 2606 O O . MET A 1 334 ? 72.987 39.234 30.636 1.00 33.68 334 MET A O 1
ATOM 2611 N N . ALA A 1 335 ? 72.246 38.548 32.642 1.00 28.66 335 ALA A N 1
ATOM 2612 C CA . ALA A 1 335 ? 72.099 39.910 33.137 1.00 36.91 335 ALA A CA 1
ATOM 2613 C C . ALA A 1 335 ? 73.418 40.519 33.600 1.00 38.95 335 ALA A C 1
ATOM 2614 O O . ALA A 1 335 ? 73.482 41.736 33.803 1.00 36.31 335 ALA A O 1
ATOM 2616 N N . ASN A 1 336 ? 74.458 39.709 33.780 1.00 35.23 336 ASN A N 1
ATOM 2617 C CA . ASN A 1 336 ? 75.749 40.230 34.224 1.00 30.91 336 ASN A CA 1
ATOM 2618 C C . ASN A 1 336 ? 76.401 41.030 33.101 1.00 32.05 336 ASN A C 1
ATOM 2619 O O . ASN A 1 336 ? 76.491 40.538 31.970 1.00 34.60 336 ASN A O 1
ATOM 2624 N N . PRO A 1 337 ? 76.872 42.253 33.368 1.00 34.56 337 PRO A N 1
ATOM 2625 C CA . PRO A 1 337 ? 77.345 43.111 32.264 1.00 30.73 337 PRO A CA 1
ATOM 2626 C C . PRO A 1 337 ? 78.512 42.533 31.481 1.00 32.94 337 PRO A C 1
ATOM 2627 O O . PRO A 1 337 ? 78.531 42.643 30.249 1.00 35.60 337 PRO A O 1
ATOM 2631 N N . LEU A 1 338 ? 79.490 41.920 32.153 1.00 34.31 338 LEU A N 1
ATOM 2632 C CA . LEU A 1 338 ? 80.626 41.350 31.433 1.00 32.12 338 LEU A CA 1
ATOM 2633 C C . LEU A 1 338 ? 80.183 40.218 30.515 1.00 37.68 338 LEU A C 1
ATOM 2634 O O . LEU A 1 338 ? 80.630 40.132 29.364 1.00 29.35 338 LEU A O 1
ATOM 2639 N N . PHE A 1 339 ? 79.309 39.338 31.008 1.00 30.81 339 PHE A N 1
ATOM 2640 C CA . PHE A 1 339 ? 78.820 38.241 30.179 1.00 34.07 339 PHE A CA 1
ATOM 2641 C C . PHE A 1 339 ? 77.990 38.756 29.010 1.00 31.34 339 PHE A C 1
ATOM 2642 O O . PHE A 1 339 ? 78.035 38.187 27.913 1.00 30.09 339 PHE A O 1
ATOM 2650 N N . ARG A 1 340 ? 77.225 39.830 29.226 1.00 26.81 340 ARG A N 1
ATOM 2651 C CA . ARG A 1 340 ? 76.425 40.406 28.146 1.00 26.67 340 ARG A CA 1
ATOM 2652 C C . ARG A 1 340 ? 77.307 40.836 26.981 1.00 43.03 340 ARG A C 1
ATOM 2653 O O . ARG A 1 340 ? 76.998 40.559 25.816 1.00 30.27 340 ARG A O 1
ATOM 2661 N N . LYS A 1 341 ? 78.419 41.512 27.280 1.00 30.36 341 LYS A N 1
ATOM 2662 C CA . LYS A 1 341 ? 79.323 41.942 26.220 1.00 28.72 341 LYS A CA 1
ATOM 2663 C C . LYS A 1 341 ? 80.072 40.759 25.624 1.00 29.65 341 LYS A C 1
ATOM 2664 O O . LYS A 1 341 ? 80.250 40.685 24.404 1.00 31.57 341 LYS A O 1
ATOM 2666 N N . PHE A 1 342 ? 80.514 39.820 26.467 1.00 33.39 342 PHE A N 1
ATOM 2667 C CA . PHE A 1 342 ? 81.209 38.640 25.961 1.00 28.14 342 PHE A CA 1
ATOM 2668 C C . PHE A 1 342 ? 80.341 37.883 24.967 1.00 31.00 342 PHE A C 1
ATOM 2669 O O . PHE A 1 342 ? 80.788 37.541 23.865 1.00 32.47 342 PHE A O 1
ATOM 2677 N N . VAL A 1 343 ? 79.091 37.610 25.343 1.00 29.69 343 VAL A N 1
ATOM 2678 C CA . VAL A 1 343 ? 78.218 36.799 24.501 1.00 24.30 343 VAL A CA 1
ATOM 2679 C C . VAL A 1 343 ? 77.903 37.526 23.198 1.00 31.10 343 VAL A C 1
ATOM 2680 O O . VAL A 1 343 ? 77.996 36.947 22.109 1.00 25.79 343 VAL A O 1
ATOM 2684 N N . TRP A 1 344 ? 77.527 38.804 23.290 1.00 28.50 344 TRP A N 1
ATOM 2685 C CA . TRP A 1 344 ? 77.211 39.566 22.083 1.00 29.79 344 TRP A CA 1
ATOM 2686 C C . TRP A 1 344 ? 78.400 39.609 21.129 1.00 30.68 344 TRP A C 1
ATOM 2687 O O . TRP A 1 344 ? 78.241 39.435 19.914 1.00 30.25 344 TRP A O 1
ATOM 2698 N N . GLN A 1 345 ? 79.605 39.821 21.662 1.00 26.93 345 GLN A N 1
ATOM 2699 C CA . GLN A 1 345 ? 80.776 39.924 20.800 1.00 24.71 345 GLN A CA 1
ATOM 2700 C C . GLN A 1 345 ? 81.199 38.569 20.252 1.00 33.10 345 GLN A C 1
ATOM 2701 O O . GLN A 1 345 ? 81.731 38.496 19.139 1.00 31.46 345 GLN A O 1
ATOM 2707 N N . MET A 1 346 ? 80.992 37.490 21.009 1.00 26.66 346 MET A N 1
ATOM 2708 C CA . MET A 1 346 ? 81.181 36.170 20.421 1.00 28.50 346 MET A CA 1
ATOM 2709 C C . MET A 1 346 ? 80.191 35.946 19.283 1.00 25.04 346 MET A C 1
ATOM 2710 O O . MET A 1 346 ? 80.557 35.431 18.221 1.00 27.49 346 MET A O 1
ATOM 2715 N N . MET A 1 347 ? 78.934 36.345 19.489 1.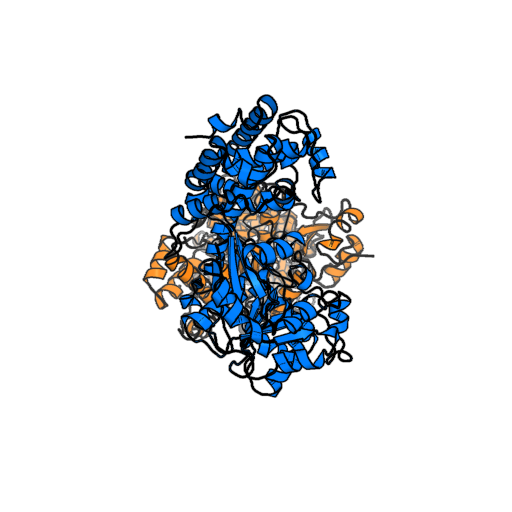00 27.28 347 MET A N 1
ATOM 2716 C CA . MET A 1 347 ? 77.914 36.210 18.452 1.00 28.94 347 MET A CA 1
ATOM 2717 C C . MET A 1 347 ? 78.290 36.984 17.197 1.00 28.41 347 MET A C 1
ATOM 2718 O O . MET A 1 347 ? 78.166 36.478 16.076 1.00 26.58 347 MET A O 1
ATOM 2723 N N . GLN A 1 348 ? 78.736 38.227 17.370 1.00 30.27 348 GLN A N 1
ATOM 2724 C CA . GLN A 1 348 ? 78.931 39.126 16.239 1.00 32.49 348 GLN A CA 1
ATOM 2725 C C . GLN A 1 348 ? 80.257 38.869 15.533 1.00 28.05 348 GLN A C 1
ATOM 2726 O O . GLN A 1 348 ? 80.298 38.724 14.307 1.00 34.73 348 GLN A O 1
ATOM 2732 N N . GLU A 1 349 ? 81.349 38.810 16.294 1.00 28.53 349 GLU A N 1
ATOM 2733 C CA . GLU A 1 349 ? 82.676 38.798 15.689 1.00 30.95 349 GLU A CA 1
ATOM 2734 C C . GLU A 1 349 ? 83.105 37.411 15.230 1.00 32.06 349 GLU A C 1
ATOM 2735 O O . GLU A 1 349 ? 83.836 37.296 14.240 1.00 37.46 349 GLU A O 1
ATOM 2741 N N . GLU A 1 350 ? 82.682 36.357 15.921 1.00 28.06 350 GLU A N 1
ATOM 2742 C CA . GLU A 1 350 ? 83.208 35.021 15.667 1.00 24.92 350 GLU A CA 1
ATOM 2743 C C . GLU A 1 350 ? 82.200 34.064 15.052 1.00 32.24 350 GLU A C 1
ATOM 2744 O O . GLU A 1 350 ? 82.562 33.283 14.170 1.00 31.16 350 GLU A O 1
ATOM 2750 N N . VAL A 1 351 ? 80.941 34.103 15.477 1.00 28.73 351 VAL A N 1
ATOM 2751 C CA . VAL A 1 351 ? 79.943 33.166 14.973 1.00 28.68 351 VAL A CA 1
ATOM 2752 C C . VAL A 1 351 ? 79.266 33.694 13.713 1.00 22.92 351 VAL A C 1
ATOM 2753 O O . VAL A 1 351 ? 79.162 32.984 12.710 1.00 23.84 351 VAL A O 1
ATOM 2757 N N . LYS A 1 352 ? 78.797 34.939 13.756 1.00 25.10 352 LYS A N 1
ATOM 2758 C CA . LYS A 1 352 ? 78.066 35.526 12.631 1.00 28.50 352 LYS A CA 1
ATOM 2759 C C . LYS A 1 352 ? 78.779 35.387 11.291 1.00 28.75 352 LYS A C 1
ATOM 2760 O O . LYS A 1 352 ? 78.118 35.010 10.309 1.00 27.30 352 LYS A O 1
ATOM 2766 N N . PRO A 1 353 ? 80.087 35.656 11.165 1.00 29.64 353 PRO A N 1
ATOM 2767 C CA . PRO A 1 353 ? 80.737 35.488 9.853 1.00 28.65 353 PRO A CA 1
ATOM 2768 C C . PRO A 1 353 ? 80.641 34.081 9.293 1.00 26.68 353 PRO A C 1
ATOM 2769 O O . PRO A 1 353 ? 80.749 33.911 8.073 1.00 35.97 353 PRO A O 1
ATOM 2773 N N . LEU A 1 354 ? 80.439 33.068 10.136 1.00 26.50 354 LEU A N 1
ATOM 2774 C CA . LEU A 1 354 ? 80.365 31.686 9.682 1.00 27.40 354 LEU A CA 1
ATOM 2775 C C . LEU A 1 354 ? 78.973 31.280 9.219 1.00 27.58 354 LEU A C 1
ATOM 2776 O O . LEU A 1 354 ? 78.804 30.159 8.727 1.00 27.95 354 LEU A O 1
ATOM 2781 N N . LEU A 1 355 ? 77.971 32.164 9.362 1.00 30.63 355 LEU A N 1
ATOM 2782 C CA . LEU A 1 355 ? 76.583 31.774 9.164 1.00 25.54 355 LEU A CA 1
ATOM 2783 C C . LEU A 1 355 ? 76.092 32.146 7.768 1.00 28.27 355 LEU A C 1
ATOM 2784 O O . LEU A 1 355 ? 76.512 33.157 7.203 1.00 30.85 355 LEU A O 1
ATOM 2789 N N . PRO A 1 356 ? 75.190 31.347 7.199 1.00 30.39 356 PRO A N 1
ATOM 2790 C CA . PRO A 1 356 ? 74.579 31.727 5.921 1.00 34.22 356 PRO A CA 1
ATOM 2791 C C . PRO A 1 356 ? 73.558 32.836 6.117 1.00 35.06 356 PRO A C 1
ATOM 2792 O O . PRO A 1 356 ? 72.861 32.892 7.134 1.00 32.42 356 PRO A O 1
ATOM 2796 N N . GLU A 1 357 ? 73.487 33.737 5.141 1.00 28.54 357 GLU A N 1
ATOM 2797 C CA . GLU A 1 357 ? 72.443 34.750 5.142 1.00 29.56 357 GLU A CA 1
ATOM 2798 C C . GLU A 1 357 ? 71.154 34.150 4.602 1.00 27.63 357 GLU A C 1
ATOM 2799 O O . GLU A 1 357 ? 71.159 33.437 3.595 1.00 32.33 357 GLU A O 1
ATOM 2805 N N . ILE A 1 358 ? 70.050 34.439 5.279 1.00 30.72 358 ILE A N 1
ATOM 2806 C CA . ILE A 1 358 ? 68.743 33.890 4.944 1.00 29.26 358 ILE A CA 1
ATOM 2807 C C . ILE A 1 358 ? 67.829 35.049 4.570 1.00 26.61 358 ILE A C 1
ATOM 2808 O O . ILE A 1 358 ? 67.700 35.995 5.349 1.00 26.66 358 ILE A O 1
ATOM 2813 N N . PRO A 1 359 ? 67.176 35.014 3.407 1.00 29.28 359 PRO A N 1
ATOM 2814 C CA . PRO A 1 359 ? 66.246 36.091 3.042 1.00 32.74 359 PRO A CA 1
ATOM 2815 C C . PRO A 1 359 ? 65.189 36.305 4.114 1.00 29.06 359 PRO A C 1
ATOM 2816 O O . PRO A 1 359 ? 64.594 35.355 4.631 1.00 32.18 359 PRO A O 1
ATOM 2820 N N . GLY A 1 360 ? 64.975 37.570 4.466 1.00 34.73 360 GLY A N 1
ATOM 2821 C CA . GLY A 1 360 ? 64.015 37.922 5.487 1.00 28.57 360 GLY A CA 1
ATOM 2822 C C . GLY A 1 360 ? 64.475 37.712 6.911 1.00 36.75 360 GLY A C 1
ATOM 2823 O O . GLY A 1 360 ? 63.674 37.903 7.833 1.00 35.10 360 GLY A O 1
ATOM 2824 N N . VAL A 1 361 ? 65.729 37.323 7.126 1.00 34.09 361 VAL A N 1
ATOM 2825 C CA . VAL A 1 361 ? 66.263 37.072 8.460 1.00 32.42 361 VAL A CA 1
ATOM 2826 C C . VAL A 1 361 ? 67.422 38.029 8.697 1.00 23.06 361 VAL A C 1
ATOM 2827 O O . VAL A 1 361 ? 68.392 38.039 7.928 1.00 33.66 361 VAL A O 1
ATOM 2831 N N . ASP A 1 362 ? 67.322 38.826 9.754 1.00 25.08 362 ASP A N 1
ATOM 2832 C CA . ASP A 1 362 ? 68.392 39.726 10.177 1.00 33.21 362 ASP A CA 1
ATOM 2833 C C . ASP A 1 362 ? 69.093 39.085 11.370 1.00 28.92 362 ASP A C 1
ATOM 2834 O O . ASP A 1 362 ? 68.497 38.950 12.443 1.00 27.04 362 ASP A O 1
ATOM 2839 N N . ILE A 1 363 ? 70.360 38.699 11.184 1.00 30.36 363 ILE A N 1
ATOM 2840 C CA . ILE A 1 363 ? 71.081 37.965 12.224 1.00 31.72 363 ILE A CA 1
ATOM 2841 C C . ILE A 1 363 ? 71.254 38.823 13.475 1.00 34.84 363 ILE A C 1
ATOM 2842 O O . ILE A 1 363 ? 71.191 38.318 14.604 1.00 29.43 363 ILE A O 1
ATOM 2847 N N . ASP A 1 364 ? 71.468 40.132 13.300 1.00 28.59 364 ASP A N 1
ATOM 2848 C CA . ASP A 1 364 ? 71.618 41.015 14.454 1.00 29.47 364 ASP A CA 1
ATOM 2849 C C . ASP A 1 364 ? 70.336 41.082 15.274 1.00 29.16 364 ASP A C 1
ATOM 2850 O O . ASP A 1 364 ? 70.383 41.130 16.508 1.00 31.00 364 ASP A O 1
ATOM 2855 N N . GLU A 1 365 ? 69.181 41.106 14.606 1.00 29.49 365 GLU A N 1
ATOM 2856 C CA . GLU A 1 365 ? 67.912 41.052 15.325 1.00 31.68 365 GLU A CA 1
ATOM 2857 C C . GLU A 1 365 ? 67.768 39.731 16.071 1.00 27.30 365 GLU A C 1
ATOM 2858 O O . GLU A 1 365 ? 67.316 39.701 17.222 1.00 27.68 365 GLU A O 1
ATOM 2864 N N . TYR A 1 366 ? 68.143 38.628 15.419 1.00 24.45 366 TYR A N 1
ATOM 2865 C CA . TYR A 1 366 ? 68.076 37.315 16.051 1.00 28.03 366 TYR A CA 1
ATOM 2866 C C . TYR A 1 366 ? 68.975 37.253 17.278 1.00 27.71 366 TYR A C 1
ATOM 2867 O O . TYR A 1 366 ? 68.566 36.757 18.335 1.00 25.46 366 TYR A O 1
ATOM 2876 N N . CYS A 1 367 ? 70.204 37.769 17.156 1.00 28.29 367 CYS A N 1
ATOM 2877 C CA . CYS A 1 367 ? 71.116 37.816 18.296 1.00 29.73 367 CYS A CA 1
ATOM 2878 C C . CYS A 1 367 ? 70.505 38.575 19.465 1.00 31.92 367 CYS A C 1
ATOM 2879 O O . CYS A 1 367 ? 70.582 38.123 20.614 1.00 26.41 367 CYS A O 1
ATOM 2882 N N . ASN A 1 368 ? 69.886 39.730 19.192 1.00 26.16 368 ASN A N 1
ATOM 2883 C CA . ASN A 1 368 ? 69.295 40.517 20.270 1.00 26.61 368 ASN A CA 1
ATOM 2884 C C . ASN A 1 368 ? 68.097 39.806 20.879 1.00 23.89 368 ASN A C 1
ATOM 2885 O O . ASN A 1 368 ? 67.880 39.873 22.095 1.00 28.74 368 ASN A O 1
ATOM 2890 N N . THR A 1 369 ? 67.305 39.125 20.049 1.00 25.73 369 THR A N 1
ATOM 2891 C CA . THR A 1 369 ? 66.181 38.354 20.567 1.00 26.47 369 THR A CA 1
ATOM 2892 C C . THR A 1 369 ? 66.661 37.232 21.483 1.00 20.02 369 THR A C 1
ATOM 2893 O O . THR A 1 369 ? 66.090 37.010 22.556 1.00 22.99 369 THR A O 1
ATOM 2897 N N . LEU A 1 370 ? 67.723 36.529 21.084 1.00 22.35 370 LEU A N 1
ATOM 2898 C CA . LEU A 1 370 ? 68.249 35.446 21.912 1.00 22.39 370 LEU A CA 1
ATOM 2899 C C . LEU A 1 370 ? 68.680 35.958 23.281 1.00 30.33 370 LEU A C 1
ATOM 2900 O O . LEU A 1 370 ? 68.365 35.353 24.313 1.00 24.03 370 LEU A O 1
ATOM 2905 N N . ILE A 1 371 ? 69.397 37.081 23.315 1.00 24.47 371 ILE A N 1
ATOM 2906 C CA . ILE A 1 371 ? 69.815 37.635 24.598 1.00 23.32 371 ILE A CA 1
ATOM 2907 C C . ILE A 1 371 ? 68.601 38.026 25.432 1.00 27.79 371 ILE A C 1
ATOM 2908 O O . ILE A 1 371 ? 68.553 37.769 26.641 1.00 25.47 371 ILE A O 1
ATOM 2913 N N . GLU A 1 372 ? 67.589 38.624 24.798 1.00 27.16 372 GLU A N 1
ATOM 2914 C CA . GLU A 1 372 ? 66.374 38.984 25.524 1.00 23.45 372 GLU A CA 1
ATOM 2915 C C . GLU A 1 372 ? 65.693 37.754 26.114 1.00 20.85 372 GLU A C 1
ATOM 2916 O O . GLU A 1 372 ? 65.248 37.774 27.268 1.00 23.03 372 GLU A O 1
ATOM 2922 N N . ARG A 1 373 ? 65.605 36.671 25.338 1.00 27.12 373 ARG A N 1
ATOM 2923 C CA . ARG A 1 373 ? 65.026 35.434 25.854 1.00 24.91 373 ARG A CA 1
ATOM 2924 C C . ARG A 1 373 ? 65.843 34.877 27.014 1.00 26.95 373 ARG A C 1
ATOM 2925 O O . ARG A 1 373 ? 65.282 34.412 28.013 1.00 24.05 373 ARG A O 1
ATOM 2933 N N . PHE A 1 374 ? 67.172 34.887 26.888 1.00 23.56 374 PHE A N 1
ATOM 2934 C CA . PHE A 1 374 ? 68.015 34.410 27.978 1.00 24.77 374 PHE A CA 1
ATOM 2935 C C . PHE A 1 374 ? 67.839 35.246 29.241 1.00 22.24 374 PHE A C 1
ATOM 2936 O O . PHE A 1 374 ? 67.936 34.718 30.355 1.00 21.49 374 PHE A O 1
ATOM 2944 N N . THR A 1 375 ? 67.587 36.548 29.097 1.00 24.20 375 THR A N 1
ATOM 2945 C CA . THR A 1 375 ? 67.444 37.408 30.268 1.00 26.03 375 THR A CA 1
ATOM 2946 C C . THR A 1 375 ? 66.138 37.161 31.020 1.00 24.74 375 THR A C 1
ATOM 2947 O O . THR A 1 375 ? 66.047 37.515 32.198 1.00 25.71 375 THR A O 1
ATOM 2951 N N . ASN A 1 376 ? 65.139 36.534 30.376 1.00 24.29 376 ASN A N 1
ATOM 2952 C CA . ASN A 1 376 ? 63.817 36.285 30.950 1.00 26.47 376 ASN A CA 1
ATOM 2953 C C . ASN A 1 376 ? 63.928 35.587 32.300 1.00 28.73 376 ASN A C 1
ATOM 2954 O O . ASN A 1 376 ? 64.292 34.406 32.364 1.00 30.79 376 ASN A O 1
ATOM 2959 N N . PRO A 1 377 ? 63.610 36.281 33.397 1.00 32.00 377 PRO A N 1
ATOM 2960 C CA . PRO A 1 377 ? 63.784 35.684 34.728 1.00 27.44 377 PRO A CA 1
ATOM 2961 C C . PRO A 1 377 ? 62.726 34.659 35.101 1.00 40.18 377 PRO A C 1
ATOM 2962 O O . PRO A 1 377 ? 62.911 33.951 36.099 1.00 34.21 377 PRO A O 1
ATOM 2966 N N . THR A 1 378 ? 61.630 34.548 34.347 1.00 30.12 378 THR A N 1
ATOM 2967 C CA . THR A 1 378 ? 60.594 33.578 34.683 1.00 23.77 378 THR A CA 1
ATOM 2968 C C . THR A 1 378 ? 60.902 32.174 34.174 1.00 24.03 378 THR A C 1
ATOM 2969 O O . THR A 1 378 ? 60.227 31.222 34.579 1.00 27.81 378 THR A O 1
ATOM 2973 N N . ILE A 1 379 ? 61.902 32.011 33.309 1.00 30.57 379 ILE A N 1
ATOM 2974 C CA . ILE A 1 379 ? 62.198 30.675 32.803 1.00 33.46 379 ILE A CA 1
ATOM 2975 C C . ILE A 1 379 ? 62.867 29.828 33.876 1.00 35.07 379 ILE A C 1
ATOM 2976 O O . ILE A 1 379 ? 62.615 28.619 33.965 1.00 33.26 379 ILE A O 1
ATOM 2981 N N . MET A 1 380 ? 63.696 30.442 34.722 1.00 32.98 380 MET A N 1
ATOM 2982 C CA . MET A 1 380 ? 64.394 29.744 35.802 1.00 39.77 380 MET A CA 1
ATOM 2983 C C . MET A 1 380 ? 65.153 28.531 35.266 1.00 38.57 380 MET A C 1
ATOM 2984 O O . MET A 1 380 ? 65.024 27.408 35.761 1.00 32.48 380 MET A O 1
ATOM 2989 N N . ASP A 1 381 ? 65.956 28.776 34.233 1.00 31.66 381 ASP A N 1
ATOM 2990 C CA . ASP A 1 381 ? 66.716 27.723 33.567 1.00 30.07 381 ASP A CA 1
ATOM 2991 C C . ASP A 1 381 ? 67.985 27.449 34.367 1.00 26.50 381 ASP A C 1
ATOM 2992 O O . ASP A 1 381 ? 68.864 28.311 34.464 1.00 26.79 381 ASP A O 1
ATOM 2997 N N . GLN A 1 382 ? 68.083 26.248 34.934 1.00 32.26 382 GLN A N 1
ATOM 2998 C CA . GLN A 1 382 ? 69.177 25.909 35.837 1.00 34.31 382 GLN A CA 1
ATOM 2999 C C . GLN A 1 382 ? 70.462 25.634 35.061 1.00 24.09 382 GLN A C 1
ATOM 3000 O O . GLN A 1 382 ? 70.475 24.818 34.134 1.00 25.99 382 GLN A O 1
ATOM 3006 N N . LEU A 1 383 ? 71.544 26.306 35.453 1.00 24.01 383 LEU A N 1
ATOM 3007 C CA . LEU A 1 383 ? 72.830 26.074 34.798 1.00 28.46 383 LEU A CA 1
ATOM 3008 C C . LEU A 1 383 ? 73.272 24.614 34.831 1.00 24.57 383 LEU A C 1
ATOM 3009 O O . LEU A 1 383 ? 73.827 24.149 33.820 1.00 25.87 383 LEU A O 1
ATOM 3014 N N . PRO A 1 384 ? 73.087 23.849 35.917 1.00 28.50 384 PRO A N 1
ATOM 3015 C CA . PRO A 1 384 ? 73.418 22.416 35.841 1.00 26.96 384 PRO A CA 1
ATOM 3016 C C . PRO A 1 384 ? 72.699 21.680 34.720 1.00 27.55 384 PRO A C 1
ATOM 3017 O O . PRO A 1 384 ? 73.282 20.763 34.128 1.00 25.76 384 PRO A O 1
ATOM 3021 N N . ARG A 1 385 ? 71.458 22.058 34.397 1.00 21.41 385 ARG A N 1
ATOM 3022 C CA . ARG A 1 385 ? 70.768 21.415 33.284 1.00 21.06 385 ARG A CA 1
ATOM 3023 C C . ARG A 1 385 ? 71.358 21.850 31.949 1.00 26.24 385 ARG A C 1
ATOM 3024 O O . ARG A 1 385 ? 71.477 21.041 31.021 1.00 25.07 385 ARG A O 1
ATOM 3026 N N . ILE A 1 386 ? 71.724 23.128 31.834 1.00 24.00 386 ILE A N 1
ATOM 3027 C CA . ILE A 1 386 ? 72.412 23.618 30.639 1.00 24.48 386 ILE A CA 1
ATOM 3028 C C . ILE A 1 386 ? 73.731 22.879 30.438 1.00 23.94 386 ILE A C 1
ATOM 3029 O O . ILE A 1 386 ? 74.074 22.478 29.317 1.00 25.99 386 ILE A O 1
ATOM 3034 N N . CYS A 1 387 ? 74.487 22.682 31.521 1.00 21.55 387 CYS A N 1
ATOM 3035 C CA . CYS A 1 387 ? 75.835 22.124 31.434 1.00 21.25 387 CYS A CA 1
ATOM 3036 C C . CYS A 1 387 ? 75.849 20.605 31.337 1.00 26.74 387 CYS A C 1
ATOM 3037 O O . CYS A 1 387 ? 76.893 20.027 31.014 1.00 25.49 387 CYS A O 1
ATOM 3040 N N . LEU A 1 388 ? 74.719 19.961 31.618 1.00 27.64 388 LEU A N 1
ATOM 3041 C CA . LEU A 1 388 ? 74.625 18.506 31.654 1.00 30.05 388 LEU A CA 1
ATOM 3042 C C . LEU A 1 388 ? 75.067 17.870 30.339 1.00 30.36 388 LEU A C 1
ATOM 3043 O O . LEU A 1 388 ? 74.736 18.354 29.255 1.00 23.79 388 LEU A O 1
ATOM 3048 N N . ASN A 1 389 ? 75.816 16.768 30.448 1.00 25.26 389 ASN A N 1
ATOM 3049 C CA . ASN A 1 389 ? 76.249 15.958 29.302 1.00 21.02 389 ASN A CA 1
ATOM 3050 C C . ASN A 1 389 ? 76.971 16.809 28.252 1.00 27.47 389 ASN A C 1
ATOM 3051 O O . ASN A 1 389 ? 76.658 16.784 27.057 1.00 27.05 389 ASN A O 1
ATOM 3056 N N . ALA A 1 390 ? 77.986 17.543 28.721 1.00 27.17 390 ALA A N 1
ATOM 3057 C CA . ALA A 1 390 ? 78.704 18.492 27.874 1.00 26.50 390 ALA A CA 1
ATOM 3058 C C . ALA A 1 390 ? 79.470 17.804 26.752 1.00 30.49 390 ALA A C 1
ATOM 3059 O O . ALA A 1 390 ? 79.667 18.398 25.686 1.00 27.11 390 ALA A O 1
ATOM 3061 N N . SER A 1 391 ? 79.918 16.564 26.967 1.00 30.65 391 SER A N 1
ATOM 3062 C CA . SER A 1 391 ? 80.638 15.859 25.912 1.00 32.65 391 SER A CA 1
ATOM 3063 C C . SER A 1 391 ? 79.793 15.700 24.655 1.00 26.03 391 SER A C 1
ATOM 3064 O O . SER A 1 391 ? 80.347 15.502 23.568 1.00 28.83 391 SER A O 1
ATOM 3067 N N . GLY A 1 392 ? 78.471 15.785 24.778 1.00 32.95 392 GLY A N 1
ATOM 3068 C CA . GLY A 1 392 ? 77.576 15.783 23.644 1.00 32.01 392 GLY A CA 1
ATOM 3069 C C . GLY A 1 392 ? 77.106 17.146 23.188 1.00 25.89 392 GLY A C 1
ATOM 3070 O O . GLY A 1 392 ? 76.367 17.232 22.202 1.00 37.23 392 GLY A O 1
ATOM 3071 N N . LYS A 1 393 ? 77.512 18.217 23.868 1.00 27.00 393 LYS A N 1
ATOM 3072 C CA . LYS A 1 393 ? 77.061 19.567 23.550 1.00 25.00 393 LYS A CA 1
ATOM 3073 C C . LYS A 1 393 ? 78.171 20.414 22.940 1.00 31.00 393 LYS A C 1
ATOM 3074 O O . LYS A 1 393 ? 78.005 20.954 21.843 1.00 27.48 393 LYS A O 1
ATOM 3080 N N . ILE A 1 394 ? 79.302 20.547 23.629 1.00 24.31 394 ILE A N 1
ATOM 3081 C CA . ILE A 1 394 ? 80.420 21.365 23.156 1.00 29.35 394 ILE A CA 1
ATOM 3082 C C . ILE A 1 394 ? 80.873 20.935 21.760 1.00 31.42 394 ILE A C 1
ATOM 3083 O O . ILE A 1 394 ? 81.090 21.808 20.905 1.00 27.05 394 ILE A O 1
ATOM 3088 N N . PRO A 1 395 ? 81.022 19.636 21.454 1.00 28.92 395 PRO A N 1
ATOM 3089 C CA . PRO A 1 395 ? 81.388 19.265 20.075 1.00 28.55 395 PRO A CA 1
ATOM 3090 C C . PRO A 1 395 ? 80.323 19.598 19.047 1.00 32.15 395 PRO A C 1
ATOM 3091 O O . PRO A 1 395 ? 80.624 19.574 17.848 1.00 30.66 395 PRO A O 1
ATOM 3095 N N . GLN A 1 396 ? 79.093 19.890 19.464 1.00 28.03 396 GLN A N 1
ATOM 3096 C CA . GLN A 1 396 ? 78.037 20.247 18.527 1.00 25.79 396 GLN A CA 1
ATOM 3097 C C . GLN A 1 396 ? 77.777 21.744 18.448 1.00 23.24 396 GLN A C 1
ATOM 3098 O O . GLN A 1 396 ? 77.371 22.232 17.388 1.00 31.58 396 GLN A O 1
ATOM 3100 N N . PHE A 1 397 ? 78.001 22.486 19.536 1.00 28.74 397 PHE A N 1
ATOM 3101 C CA . PHE A 1 397 ? 77.615 23.892 19.595 1.00 25.01 397 PHE A CA 1
ATOM 3102 C C . PHE A 1 397 ? 78.780 24.859 19.465 1.00 28.50 397 PHE A C 1
ATOM 3103 O O . PHE A 1 397 ? 78.576 25.997 19.026 1.00 27.10 397 PHE A O 1
ATOM 3111 N N . ILE A 1 398 ? 79.986 24.453 19.865 1.00 27.77 398 ILE A N 1
ATOM 3112 C CA . ILE A 1 398 ? 81.135 25.346 19.964 1.00 33.03 398 ILE A CA 1
ATOM 3113 C C . ILE A 1 398 ? 82.279 24.885 19.068 1.00 30.29 398 ILE A C 1
ATOM 3114 O O . ILE A 1 398 ? 82.808 25.663 18.268 1.00 28.00 398 ILE A O 1
ATOM 3119 N N . MET A 1 399 ? 82.674 23.617 19.190 1.00 31.61 399 MET A N 1
ATOM 3120 C CA . MET A 1 399 ? 83.785 23.114 18.387 1.00 34.69 399 MET A CA 1
ATOM 3121 C C . MET A 1 399 ? 83.578 23.284 16.883 1.00 32.27 399 MET A C 1
ATOM 3122 O O . MET A 1 399 ? 84.559 23.626 16.199 1.00 31.09 399 MET A O 1
ATOM 3127 N N . PRO A 1 400 ? 82.384 23.071 16.305 1.00 28.63 400 PRO A N 1
ATOM 3128 C CA . PRO A 1 400 ? 82.246 23.309 14.856 1.00 29.19 400 PRO A CA 1
ATOM 3129 C C . PRO A 1 400 ? 82.565 24.733 14.442 1.00 30.08 400 PRO A C 1
ATOM 3130 O O . PRO A 1 400 ? 83.151 24.940 13.372 1.00 30.39 400 PRO A O 1
ATOM 3134 N N . SER A 1 401 ? 82.200 25.727 15.257 1.00 24.80 401 SER A N 1
ATOM 3135 C CA . SER A 1 401 ? 82.563 27.103 14.937 1.00 24.77 401 SER A CA 1
ATOM 3136 C C . SER A 1 401 ? 84.072 27.302 15.000 1.00 31.43 401 SER A C 1
ATOM 3137 O O . SER A 1 401 ? 84.645 27.993 14.151 1.00 35.93 401 SER A O 1
ATOM 3140 N N . ILE A 1 402 ? 84.733 26.707 15.999 1.00 26.02 402 ILE A N 1
ATOM 3141 C CA . ILE A 1 402 ? 86.191 26.793 16.079 1.00 23.37 402 ILE A CA 1
ATOM 3142 C C . ILE A 1 402 ? 86.823 26.165 14.845 1.00 29.79 402 ILE A C 1
ATOM 3143 O O . ILE A 1 402 ? 87.720 26.744 14.221 1.00 36.49 402 ILE A O 1
ATOM 3148 N N . ALA A 1 403 ? 86.356 24.969 14.472 1.00 29.49 403 ALA A N 1
ATOM 3149 C CA . ALA A 1 403 ? 86.928 24.273 13.323 1.00 35.71 403 ALA A CA 1
ATOM 3150 C C . ALA A 1 403 ? 86.761 25.082 12.044 1.00 39.03 403 ALA A C 1
ATOM 3151 O O . ALA A 1 403 ? 87.688 25.167 11.230 1.00 36.01 403 ALA A O 1
ATOM 3153 N N . GLU A 1 404 ? 85.589 25.690 11.849 1.00 32.72 404 GLU A N 1
ATOM 3154 C CA . GLU A 1 404 ? 85.385 26.516 10.664 1.00 33.88 404 GLU A CA 1
ATOM 3155 C C . GLU A 1 404 ? 86.170 27.818 10.747 1.00 32.49 404 GLU A C 1
ATOM 3156 O O . GLU A 1 404 ? 86.563 28.369 9.712 1.00 39.91 404 GLU A O 1
ATOM 3162 N N . ALA A 1 405 ? 86.407 28.327 11.957 1.00 28.87 405 ALA A N 1
ATOM 3163 C CA . ALA A 1 405 ? 87.281 29.486 12.101 1.00 36.56 405 ALA A CA 1
ATOM 3164 C C . ALA A 1 405 ? 88.722 29.146 11.736 1.00 46.50 405 ALA A C 1
ATOM 3165 O O . ALA A 1 405 ? 89.445 29.997 11.202 1.00 36.05 405 ALA A O 1
ATOM 3167 N N . ILE A 1 406 ? 89.154 27.913 12.011 1.00 34.94 406 ILE A N 1
ATOM 3168 C CA . ILE A 1 406 ? 90.492 27.483 11.619 1.00 35.16 406 ILE A CA 1
ATOM 3169 C C . ILE A 1 406 ? 90.621 27.453 10.101 1.00 44.76 406 ILE A C 1
ATOM 3170 O O . ILE A 1 406 ? 91.665 27.818 9.545 1.00 43.01 406 ILE A O 1
ATOM 3175 N N . TRP A 1 407 ? 89.559 27.033 9.408 1.00 43.00 407 TRP A N 1
ATOM 3176 C CA . TRP A 1 407 ? 89.626 26.875 7.958 1.00 43.18 407 TRP A CA 1
ATOM 3177 C C . TRP A 1 407 ? 89.860 28.202 7.248 1.00 50.29 407 TRP A C 1
ATOM 3178 O O . TRP A 1 407 ? 90.501 28.232 6.190 1.00 52.90 407 TRP A O 1
ATOM 3181 N N . GLU A 1 408 ? 89.355 29.302 7.803 1.00 44.60 408 GLU A N 1
ATOM 3182 C CA . GLU A 1 408 ? 89.519 30.621 7.206 1.00 43.88 408 GLU A CA 1
ATOM 3183 C C . GLU A 1 408 ? 90.352 31.556 8.071 1.00 38.45 408 GLU A C 1
ATOM 3184 O O . GLU A 1 408 ? 90.390 32.762 7.799 1.00 46.65 408 GLU A O 1
ATOM 3190 N N . THR A 1 409 ? 91.024 31.028 9.097 1.00 38.51 409 THR A N 1
ATOM 3191 C CA . THR A 1 409 ? 91.809 31.825 10.043 1.00 40.81 409 THR A CA 1
ATOM 3192 C C . THR A 1 409 ? 91.004 33.025 10.546 1.00 40.39 409 THR A C 1
ATOM 3193 O O . THR A 1 409 ? 91.486 34.158 10.607 1.00 43.79 409 THR A O 1
ATOM 3197 N N . GLY A 1 410 ? 89.748 32.764 10.897 1.00 43.77 410 GLY A N 1
ATOM 3198 C CA . GLY A 1 410 ? 88.880 33.786 11.429 1.00 32.26 410 GLY A CA 1
ATOM 3199 C C . GLY A 1 410 ? 88.970 33.867 12.939 1.00 39.37 410 GLY A C 1
ATOM 3200 O O . GLY A 1 410 ? 89.608 33.034 13.589 1.00 38.55 410 GLY A O 1
ATOM 3201 N N . PRO A 1 411 ? 88.336 34.883 13.525 1.00 35.90 411 PRO A N 1
ATOM 3202 C CA . PRO A 1 411 ? 88.414 35.058 14.981 1.00 32.56 411 PRO A CA 1
ATOM 3203 C C . PRO A 1 411 ? 87.761 33.904 15.729 1.00 35.79 411 PRO A C 1
ATOM 3204 O O . PRO A 1 411 ? 86.700 33.407 15.342 1.00 31.15 411 PRO A O 1
ATOM 3208 N N . PHE A 1 412 ? 88.413 33.480 16.823 1.00 30.89 412 PHE A N 1
ATOM 3209 C CA . PHE A 1 412 ? 87.799 32.450 17.668 1.00 28.45 412 PHE A CA 1
ATOM 3210 C C . PHE A 1 412 ? 88.270 32.501 19.119 1.00 32.65 412 PHE A C 1
ATOM 3211 O O . PHE A 1 412 ? 88.196 31.470 19.792 1.00 33.58 412 PHE A O 1
ATOM 3219 N N . ARG A 1 413 ? 88.747 33.645 19.622 1.00 35.37 413 ARG A N 1
ATOM 3220 C CA . ARG A 1 413 ? 89.268 33.706 20.987 1.00 36.87 413 ARG A CA 1
ATOM 3221 C C . ARG A 1 413 ? 88.186 33.403 22.015 1.00 38.23 413 ARG A C 1
ATOM 3222 O O . ARG A 1 413 ? 88.428 32.678 22.990 1.00 30.85 413 ARG A O 1
ATOM 3230 N N . ARG A 1 414 ? 86.993 33.969 21.831 1.00 31.69 414 ARG A N 1
ATOM 3231 C CA . ARG A 1 414 ? 85.922 33.750 22.797 1.00 33.62 414 ARG A CA 1
ATOM 3232 C C . ARG A 1 414 ? 85.398 32.322 22.713 1.00 28.78 414 ARG A C 1
ATOM 3233 O O . ARG A 1 414 ? 85.111 31.702 23.744 1.00 32.46 414 ARG A O 1
ATOM 3241 N N . LEU A 1 415 ? 85.277 31.783 21.496 1.00 30.31 415 LEU A N 1
ATOM 3242 C CA . LEU A 1 415 ? 84.932 30.371 21.338 1.00 30.95 415 LEU A CA 1
ATOM 3243 C C . LEU A 1 415 ? 85.937 29.470 22.049 1.00 29.40 415 LEU A C 1
ATOM 3244 O O . LEU A 1 415 ? 85.553 28.489 22.694 1.00 26.81 415 LEU A O 1
ATOM 3249 N N . CYS A 1 416 ? 87.230 29.781 21.931 1.00 29.70 416 CYS A N 1
ATOM 3250 C CA . CYS A 1 416 ? 88.243 28.997 22.631 1.00 34.30 416 CYS A CA 1
ATOM 3251 C C . CYS A 1 416 ? 88.089 29.121 24.142 1.00 28.24 416 CYS A C 1
ATOM 3252 O O . CYS A 1 416 ? 88.261 28.139 24.876 1.00 29.16 416 CYS A O 1
ATOM 3255 N N . PHE A 1 417 ? 87.764 30.324 24.619 1.00 23.44 417 PHE A N 1
ATOM 3256 C CA . PHE A 1 417 ? 87.519 30.543 26.041 1.00 25.91 417 PHE A CA 1
ATOM 3257 C C . PHE A 1 417 ? 86.414 29.633 26.563 1.00 37.38 417 PHE A C 1
ATOM 3258 O O . PHE A 1 417 ? 86.525 29.075 27.664 1.00 28.35 417 PHE A O 1
ATOM 3266 N N . VAL A 1 418 ? 85.335 29.474 25.791 1.00 28.25 418 VAL A N 1
ATOM 3267 C CA . VAL A 1 418 ? 84.236 28.612 26.222 1.00 25.68 418 VAL A CA 1
ATOM 3268 C C . VAL A 1 418 ? 84.707 27.166 26.323 1.00 27.96 418 VAL A C 1
ATOM 3269 O O . VAL A 1 418 ? 84.431 26.472 27.309 1.00 27.03 418 VAL A O 1
ATOM 3273 N N . ALA A 1 419 ? 85.421 26.689 25.299 1.00 25.14 419 ALA A N 1
ATOM 3274 C CA . ALA A 1 419 ? 85.937 25.325 25.336 1.00 26.74 419 ALA A CA 1
ATOM 3275 C C . ALA A 1 419 ? 86.905 25.137 26.498 1.00 31.10 419 ALA A C 1
ATOM 3276 O O . ALA A 1 419 ? 86.876 24.106 27.181 1.00 30.69 419 ALA A O 1
ATOM 3278 N N . ALA A 1 420 ? 87.759 26.132 26.748 1.00 29.44 420 ALA A N 1
ATOM 3279 C CA . ALA A 1 420 ? 88.668 26.064 27.887 1.00 27.04 420 ALA A CA 1
ATOM 3280 C C . ALA A 1 420 ? 87.917 26.103 29.211 1.00 32.63 420 ALA A C 1
ATOM 3281 O O . ALA A 1 420 ? 88.356 25.488 30.189 1.00 35.27 420 ALA A O 1
ATOM 3283 N N . ALA A 1 421 ? 86.792 26.822 29.267 1.00 32.19 421 ALA A N 1
ATOM 3284 C CA . ALA A 1 421 ? 86.007 26.862 30.496 1.00 29.24 421 ALA A CA 1
ATOM 3285 C C . ALA A 1 421 ? 85.384 25.505 30.796 1.00 25.40 421 ALA A C 1
ATOM 3286 O O . ALA A 1 421 ? 85.311 25.095 31.961 1.00 28.18 421 ALA A O 1
ATOM 3288 N N . TRP A 1 422 ? 84.914 24.799 29.763 1.00 27.91 422 TRP A N 1
ATOM 3289 C CA . TRP A 1 422 ? 84.448 23.430 29.957 1.00 35.48 422 TRP A CA 1
ATOM 3290 C C . TRP A 1 422 ? 85.566 22.543 30.492 1.00 36.22 422 TRP A C 1
ATOM 3291 O O . TRP A 1 422 ? 85.367 21.773 31.440 1.00 27.37 422 TRP A O 1
ATOM 3302 N N . PHE A 1 423 ? 86.751 22.631 29.882 1.00 35.45 423 PHE A N 1
ATOM 3303 C CA . PHE A 1 423 ? 87.881 21.817 30.324 1.00 32.95 423 PHE A CA 1
ATOM 3304 C C . PHE A 1 423 ? 88.168 22.020 31.806 1.00 25.71 423 PHE A C 1
ATOM 3305 O O . PHE A 1 423 ? 88.403 21.053 32.540 1.00 30.40 423 PHE A O 1
ATOM 3313 N N . HIS A 1 424 ? 88.149 23.273 32.269 1.00 26.00 424 HIS A N 1
ATOM 3314 C CA . HIS A 1 424 ? 88.364 23.532 33.690 1.00 36.90 424 HIS A CA 1
ATOM 3315 C C . HIS A 1 424 ? 87.175 23.056 34.518 1.00 39.46 424 HIS A C 1
ATOM 3316 O O . HIS A 1 424 ? 87.350 22.502 35.611 1.00 34.42 424 HIS A O 1
ATOM 3323 N N . TYR A 1 425 ? 85.961 23.249 33.995 1.00 28.51 425 TYR A N 1
ATOM 3324 C CA . TYR A 1 425 ? 84.734 22.831 34.671 1.00 27.03 425 TYR A CA 1
ATOM 3325 C C . TYR A 1 425 ? 84.741 21.338 34.995 1.00 29.80 425 TYR A C 1
ATOM 3326 O O . TYR A 1 425 ? 84.190 20.916 36.021 1.00 28.91 425 TYR A O 1
ATOM 3335 N N . ILE A 1 426 ? 85.366 20.526 34.135 1.00 26.54 426 ILE A N 1
ATOM 3336 C CA . ILE A 1 426 ? 85.363 19.073 34.311 1.00 26.91 426 ILE A CA 1
ATOM 3337 C C . ILE A 1 426 ? 85.949 18.680 35.664 1.00 32.51 426 ILE A C 1
ATOM 3338 O O . ILE A 1 426 ? 85.563 17.655 36.243 1.00 30.59 426 ILE A O 1
ATOM 3343 N N . LYS A 1 427 ? 86.848 19.501 36.216 1.00 27.84 427 LYS A N 1
ATOM 3344 C CA . LYS A 1 427 ? 87.433 19.203 37.518 1.00 30.26 427 LYS A CA 1
ATOM 3345 C C . LYS A 1 427 ? 86.456 19.394 38.672 1.00 44.14 427 LYS A C 1
ATOM 3346 O O . LYS A 1 427 ? 86.764 18.980 39.797 1.00 30.54 427 LYS A O 1
ATOM 3352 N N . GLY A 1 428 ? 85.302 20.012 38.430 1.00 30.95 428 GLY A N 1
ATOM 3353 C CA . GLY A 1 428 ? 84.252 20.058 39.427 1.00 26.04 428 GLY A CA 1
ATOM 3354 C C . GLY A 1 428 ? 84.444 21.025 40.572 1.00 27.27 428 GLY A C 1
ATOM 3355 O O . GLY A 1 428 ? 83.812 20.853 41.618 1.00 29.18 428 GLY A O 1
ATOM 3356 N N . VAL A 1 429 ? 85.290 22.042 40.421 1.00 27.76 429 VAL A N 1
ATOM 3357 C CA . VAL A 1 429 ? 85.491 23.045 41.461 1.00 26.10 429 VAL A CA 1
ATOM 3358 C C . VAL A 1 429 ? 85.290 24.420 40.847 1.00 24.76 429 VAL A C 1
ATOM 3359 O O . VAL A 1 429 ? 85.930 24.753 39.844 1.00 31.08 429 VAL A O 1
ATOM 3363 N N . ASP A 1 430 ? 84.411 25.221 41.449 1.00 30.43 430 ASP A N 1
ATOM 3364 C CA . ASP A 1 430 ? 84.136 26.545 40.915 1.00 34.70 430 ASP A CA 1
ATOM 3365 C C . ASP A 1 430 ? 85.163 27.545 41.448 1.00 36.93 430 ASP A C 1
ATOM 3366 O O . ASP A 1 430 ? 86.021 27.217 42.271 1.00 32.79 430 ASP A O 1
ATOM 3371 N N . ASP A 1 431 ? 85.075 28.785 40.967 1.00 30.82 431 ASP A N 1
ATOM 3372 C CA . ASP A 1 431 ? 86.082 29.800 41.255 1.00 34.73 431 ASP A CA 1
ATOM 3373 C C . ASP A 1 431 ? 86.103 30.236 42.713 1.00 38.59 431 ASP A C 1
ATOM 3374 O O . ASP A 1 431 ? 87.048 30.920 43.121 1.00 36.46 431 ASP A O 1
ATOM 3379 N N . ARG A 1 432 ? 85.092 29.877 43.499 1.00 42.31 432 ARG A N 1
ATOM 3380 C CA . ARG A 1 432 ? 85.064 30.178 44.924 1.00 40.10 432 ARG A CA 1
ATOM 3381 C C . ARG A 1 432 ? 85.500 28.998 45.784 1.00 40.53 432 ARG A C 1
ATOM 3382 O O . ARG A 1 432 ? 85.490 29.106 47.013 1.00 38.36 432 ARG A O 1
ATOM 3390 N N . GLY A 1 433 ? 85.888 27.883 45.170 1.00 39.56 433 GLY A N 1
ATOM 3391 C CA . GLY A 1 433 ? 86.324 26.711 45.898 1.00 35.62 433 GLY A CA 1
ATOM 3392 C C . GLY A 1 433 ? 85.237 25.718 46.231 1.00 44.41 433 GLY A C 1
ATOM 3393 O O . GLY A 1 433 ? 85.504 24.757 46.963 1.00 41.79 433 GLY A O 1
ATOM 3394 N N . LYS A 1 434 ? 84.022 25.909 45.710 1.00 41.14 434 LYS A N 1
ATOM 3395 C CA . LYS A 1 434 ? 82.869 25.074 46.017 1.00 41.14 434 LYS A CA 1
ATOM 3396 C C . LYS A 1 434 ? 82.707 23.994 44.962 1.00 42.07 434 LYS A C 1
ATOM 3397 O O . LYS A 1 434 ? 82.671 24.307 43.762 1.00 35.96 434 LYS A O 1
ATOM 3403 N N . PRO A 1 435 ? 82.620 22.725 45.354 1.00 39.72 435 PRO A N 1
ATOM 3404 C CA . PRO A 1 435 ? 82.438 21.665 44.359 1.00 32.56 435 PRO A CA 1
ATOM 3405 C C . PRO A 1 435 ? 81.065 21.734 43.714 1.00 36.94 435 PRO A C 1
ATOM 3406 O O . PRO A 1 435 ? 80.096 22.234 44.293 1.00 33.30 435 PRO A O 1
ATOM 3410 N N . PHE A 1 436 ? 80.997 21.234 42.485 1.00 29.10 436 PHE A N 1
ATOM 3411 C CA . PHE A 1 436 ? 79.731 21.018 41.808 1.00 31.38 436 PHE A CA 1
ATOM 3412 C C . PHE A 1 436 ? 79.813 19.701 41.059 1.00 28.23 436 PHE A C 1
ATOM 3413 O O . PHE A 1 436 ? 80.892 19.267 40.648 1.00 26.98 436 PHE A O 1
ATOM 3421 N N . GLU A 1 437 ? 78.661 19.065 40.892 1.00 30.10 437 GLU A N 1
ATOM 3422 C CA . GLU A 1 437 ? 78.629 17.782 40.213 1.00 28.97 437 GLU A CA 1
ATOM 3423 C C . GLU A 1 437 ? 78.878 17.956 38.722 1.00 32.61 437 GLU A C 1
ATOM 3424 O O . GLU A 1 437 ? 78.400 18.905 38.096 1.00 28.11 437 GLU A O 1
ATOM 3430 N N . VAL A 1 438 ? 79.655 17.037 38.166 1.00 27.16 438 VAL A N 1
ATOM 3431 C CA . VAL A 1 438 ? 79.910 16.952 36.737 1.00 29.88 438 VAL A CA 1
ATOM 3432 C C . VAL A 1 438 ? 79.189 15.707 36.250 1.00 29.56 438 VAL A C 1
ATOM 3433 O O . VAL A 1 438 ? 79.501 14.592 36.689 1.00 32.09 438 VAL A O 1
ATOM 3437 N N . VAL A 1 439 ? 78.193 15.890 35.386 1.00 25.27 439 VAL A N 1
ATOM 3438 C CA . VAL A 1 439 ? 77.356 14.789 34.925 1.00 26.89 439 VAL A CA 1
ATOM 3439 C C . VAL A 1 439 ? 77.549 14.642 33.426 1.00 29.91 439 VAL A C 1
ATOM 3440 O O . VAL A 1 439 ? 77.320 15.591 32.663 1.00 30.00 439 VAL A O 1
ATOM 3444 N N . ASP A 1 440 ? 77.953 13.450 33.007 1.00 30.02 440 ASP A N 1
ATOM 3445 C CA . ASP A 1 440 ? 78.388 13.216 31.640 1.00 34.71 440 ASP A CA 1
ATOM 3446 C C . ASP A 1 440 ? 78.520 11.715 31.412 1.00 30.20 440 ASP A C 1
ATOM 3447 O O . ASP A 1 440 ? 79.043 11.004 32.281 1.00 34.24 440 ASP A O 1
ATOM 3452 N N . PRO A 1 441 ? 78.053 11.193 30.275 1.00 33.99 441 PRO A N 1
ATOM 3453 C CA . PRO A 1 441 ? 78.275 9.767 29.985 1.00 45.06 441 PRO A CA 1
ATOM 3454 C C . PRO A 1 441 ? 79.743 9.402 29.897 1.00 42.30 441 PRO A C 1
ATOM 3455 O O . PRO A 1 441 ? 80.083 8.216 29.991 1.00 41.44 441 PRO A O 1
ATOM 3459 N N . MET A 1 442 ? 80.626 10.387 29.729 1.00 40.38 442 MET A N 1
ATOM 3460 C CA . MET A 1 442 ? 82.065 10.172 29.703 1.00 32.85 442 MET A CA 1
ATOM 3461 C C . MET A 1 442 ? 82.752 10.782 30.920 1.00 29.20 442 MET A C 1
ATOM 3462 O O . MET A 1 442 ? 83.949 11.084 30.865 1.00 33.46 442 MET A O 1
ATOM 3467 N N . ARG A 1 443 ? 82.013 10.946 32.026 1.00 32.45 443 ARG A N 1
ATOM 3468 C CA . ARG A 1 443 ? 82.538 11.630 33.207 1.00 33.35 443 ARG A CA 1
ATOM 3469 C C . ARG A 1 443 ? 83.826 10.996 33.714 1.00 41.51 443 ARG A C 1
ATOM 3470 O O . ARG A 1 443 ? 84.772 11.706 34.079 1.00 33.34 443 ARG A O 1
ATOM 3478 N N . GLU A 1 444 ? 83.876 9.662 33.766 1.00 36.15 444 GLU A N 1
ATOM 3479 C CA . GLU A 1 444 ? 85.057 8.990 34.304 1.00 38.18 444 GLU A CA 1
ATOM 3480 C C . GLU A 1 444 ? 86.290 9.276 33.453 1.00 32.12 444 GLU A C 1
ATOM 3481 O O . GLU A 1 444 ? 87.341 9.666 33.974 1.00 42.17 444 GLU A O 1
ATOM 3487 N N . GLU A 1 445 ? 86.177 9.093 32.136 1.00 35.75 445 GLU A N 1
ATOM 3488 C CA . GLU A 1 445 ? 87.312 9.361 31.258 1.00 32.13 445 GLU A CA 1
ATOM 3489 C C . GLU A 1 445 ? 87.683 10.839 31.273 1.00 45.69 445 GLU A C 1
ATOM 3490 O O . GLU A 1 445 ? 88.869 11.187 31.352 1.00 43.93 445 GLU A O 1
ATOM 3496 N N . LEU A 1 446 ? 86.682 11.724 31.215 1.00 36.00 446 LEU A N 1
ATOM 3497 C CA . LEU A 1 446 ? 86.952 13.161 31.199 1.00 36.73 446 LEU A CA 1
ATOM 3498 C C . LEU A 1 446 ? 87.676 13.603 32.464 1.00 38.70 446 LEU A C 1
ATOM 3499 O O . LEU A 1 446 ? 88.648 14.363 32.405 1.00 40.34 446 LEU A O 1
ATOM 3504 N N . GLN A 1 447 ? 87.207 13.146 33.625 1.00 37.39 447 GLN A N 1
ATOM 3505 C CA . GLN A 1 447 ? 87.859 13.543 34.867 1.00 39.14 447 GLN A CA 1
ATOM 3506 C C . GLN A 1 447 ? 89.233 12.902 35.001 1.00 31.75 447 GLN A C 1
ATOM 3507 O O . GLN A 1 447 ? 90.125 13.481 35.630 1.00 37.22 447 GLN A O 1
ATOM 3513 N N . ALA A 1 448 ? 89.428 11.724 34.405 1.00 43.73 448 ALA A N 1
ATOM 3514 C CA . ALA A 1 448 ? 90.757 11.124 34.367 1.00 46.17 448 ALA A CA 1
ATOM 3515 C C . ALA A 1 448 ? 91.720 11.983 33.555 1.00 54.52 448 ALA A C 1
ATOM 3516 O O . ALA A 1 448 ? 92.814 12.321 34.021 1.00 48.55 448 ALA A O 1
ATOM 3518 N N . LYS A 1 449 ? 91.321 12.353 32.333 1.00 44.57 449 LYS A N 1
ATOM 3519 C CA . LYS A 1 449 ? 92.187 13.168 31.486 1.00 43.86 449 LYS A CA 1
ATOM 3520 C C . LYS A 1 449 ? 92.399 14.556 32.080 1.00 52.60 449 LYS A C 1
ATOM 3521 O O . LYS A 1 449 ? 93.525 15.069 32.092 1.00 47.30 449 LYS A O 1
ATOM 3527 N N . ALA A 1 450 ? 91.328 15.180 32.581 1.00 37.14 450 ALA A N 1
ATOM 3528 C CA . ALA A 1 450 ? 91.452 16.513 33.162 1.00 39.01 450 ALA A CA 1
ATOM 3529 C C . ALA A 1 450 ? 92.436 16.535 34.325 1.00 55.38 450 ALA A C 1
ATOM 3530 O O . ALA A 1 450 ? 93.100 17.552 34.557 1.00 44.84 450 ALA A O 1
ATOM 3532 N N . ARG A 1 451 ? 92.542 15.433 35.069 1.00 55.72 451 ARG A N 1
ATOM 3533 C CA . ARG A 1 451 ? 93.521 15.364 36.147 1.00 53.80 451 ARG A CA 1
ATOM 3534 C C . ARG A 1 451 ? 94.932 15.174 35.605 1.00 53.41 451 ARG A C 1
ATOM 3535 O O . ARG A 1 451 ? 95.884 15.766 36.127 1.00 52.81 451 ARG A O 1
ATOM 3537 N N . ALA A 1 452 ? 95.082 14.354 34.561 1.00 55.82 452 ALA A N 1
ATOM 3538 C CA . ALA A 1 452 ? 96.391 14.142 33.950 1.00 59.45 452 ALA A CA 1
ATOM 3539 C C . ALA A 1 452 ? 96.958 15.450 33.409 1.00 64.33 452 ALA A C 1
ATOM 3540 O O . ALA A 1 452 ? 98.064 15.863 33.775 1.00 61.59 452 ALA A O 1
ATOM 3542 N N . GLY A 1 453 ? 96.213 16.115 32.530 1.00 54.63 453 GLY A N 1
ATOM 3543 C CA . GLY A 1 453 ? 96.599 17.448 32.113 1.00 55.96 453 GLY A CA 1
ATOM 3544 C C . GLY A 1 453 ? 96.516 18.432 33.265 1.00 48.16 453 GLY A C 1
ATOM 3545 O O . GLY A 1 453 ? 95.704 18.292 34.177 1.00 65.37 453 GLY A O 1
ATOM 3546 N N . GLY A 1 454 ? 97.387 19.434 33.235 1.00 51.76 454 GLY A N 1
ATOM 3547 C CA . GLY A 1 454 ? 97.388 20.425 34.292 1.00 71.75 454 GLY A CA 1
ATOM 3548 C C . GLY A 1 454 ? 96.390 21.521 34.000 1.00 63.20 454 GLY A C 1
ATOM 3549 O O . GLY A 1 454 ? 95.188 21.264 33.901 1.00 66.89 454 GLY A O 1
ATOM 3550 N N . ASN A 1 455 ? 96.878 22.758 33.889 1.00 64.11 455 ASN A N 1
ATOM 3551 C CA . ASN A 1 455 ? 96.153 23.828 33.217 1.00 55.09 455 ASN A CA 1
ATOM 3552 C C . ASN A 1 455 ? 96.369 23.790 31.711 1.00 56.01 455 ASN A C 1
ATOM 3553 O O . ASN A 1 455 ? 96.323 24.834 31.047 1.00 64.17 455 ASN A O 1
ATOM 3555 N N . ASP A 1 456 ? 96.627 22.598 31.167 1.00 57.55 456 ASP A N 1
ATOM 3556 C CA . ASP A 1 456 ? 96.976 22.321 29.785 1.00 58.08 456 ASP A CA 1
ATOM 3557 C C . ASP A 1 456 ? 95.947 21.395 29.141 1.00 64.98 456 ASP A C 1
ATOM 3558 O O . ASP A 1 456 ? 95.522 20.416 29.765 1.00 58.21 456 ASP A O 1
ATOM 3563 N N . PRO A 1 457 ? 95.541 21.663 27.900 1.00 60.18 457 PRO A N 1
ATOM 3564 C CA . PRO A 1 457 ? 94.434 20.916 27.280 1.00 45.56 457 PRO A CA 1
ATOM 3565 C C . PRO A 1 457 ? 94.832 19.699 26.453 1.00 49.40 457 PRO A C 1
ATOM 3566 O O . PRO A 1 457 ? 93.967 19.144 25.770 1.00 49.36 457 PRO A O 1
ATOM 3570 N N . SER A 1 458 ? 96.091 19.255 26.499 1.00 56.07 458 SER A N 1
ATOM 3571 C CA . SER A 1 458 ? 96.536 18.211 25.578 1.00 48.25 458 SER A CA 1
ATOM 3572 C C . SER A 1 458 ? 95.889 16.866 25.890 1.00 47.09 458 SER A C 1
ATOM 3573 O O . SER A 1 458 ? 95.485 16.140 24.973 1.00 51.83 458 SER A O 1
ATOM 3576 N N . GLU A 1 459 ? 95.795 16.508 27.172 1.00 50.01 459 GLU A N 1
ATOM 3577 C CA . GLU A 1 459 ? 95.226 15.212 27.531 1.00 46.23 459 GLU A CA 1
ATOM 3578 C C . GLU A 1 459 ? 93.755 15.127 27.146 1.00 40.17 459 GLU A C 1
ATOM 3579 O O . GLU A 1 459 ? 93.311 14.115 26.591 1.00 42.66 459 GLU A O 1
ATOM 3585 N N . LEU A 1 460 ? 92.985 16.181 27.426 1.00 48.74 460 LEU A N 1
ATOM 3586 C CA . LEU A 1 460 ? 91.569 16.183 27.067 1.00 49.38 460 LEU A CA 1
ATOM 3587 C C . LEU A 1 460 ? 91.384 16.129 25.555 1.00 32.80 460 LEU A C 1
ATOM 3588 O O . LEU A 1 460 ? 90.567 15.354 25.044 1.00 36.31 460 LEU A O 1
ATOM 3593 N N . LEU A 1 461 ? 92.154 16.931 24.818 1.00 42.32 461 LEU A N 1
ATOM 3594 C CA . LEU A 1 461 ? 92.062 16.936 23.364 1.00 42.28 461 LEU A CA 1
ATOM 3595 C C . LEU A 1 461 ? 92.476 15.612 22.732 1.00 49.88 461 LEU A C 1
ATOM 3596 O O . LEU A 1 461 ? 92.217 15.411 21.540 1.00 43.05 461 LEU A O 1
ATOM 3601 N N . SER A 1 462 ? 93.103 14.706 23.487 1.00 42.57 462 SER A N 1
ATOM 3602 C CA . SER A 1 462 ? 93.517 13.429 22.920 1.00 43.79 462 SER A CA 1
ATOM 3603 C C . SER A 1 462 ? 92.363 12.449 22.751 1.00 55.02 462 SER A C 1
ATOM 3604 O O . SER A 1 462 ? 92.552 11.402 22.122 1.00 58.14 462 SER A O 1
ATOM 3607 N N . ILE A 1 463 ? 91.180 12.759 23.282 1.00 42.35 463 ILE A N 1
ATOM 3608 C CA . ILE A 1 463 ? 90.025 11.876 23.162 1.00 48.75 463 ILE A CA 1
ATOM 3609 C C . ILE A 1 463 ? 89.522 11.909 21.724 1.00 54.01 463 ILE A C 1
ATOM 3610 O O . ILE A 1 463 ? 88.781 12.817 21.332 1.00 52.22 463 ILE A O 1
ATOM 3615 N N . LYS A 1 464 ? 89.916 10.905 20.933 1.00 56.61 464 LYS A N 1
ATOM 3616 C CA . LYS A 1 464 ? 89.677 10.925 19.493 1.00 48.99 464 LYS A CA 1
ATOM 3617 C C . LYS A 1 464 ? 88.199 10.841 19.131 1.00 57.47 464 LYS A C 1
ATOM 3618 O O . LYS A 1 464 ? 87.831 11.185 18.002 1.00 52.56 464 LYS A O 1
ATOM 3620 N N . SER A 1 465 ? 87.346 10.387 20.050 1.00 54.03 465 SER A N 1
ATOM 3621 C CA . SER A 1 465 ? 85.916 10.346 19.780 1.00 58.63 465 SER A CA 1
ATOM 3622 C C . SER A 1 465 ? 85.265 11.718 19.878 1.00 46.48 465 SER A C 1
ATOM 3623 O O . SER A 1 465 ? 84.192 11.924 19.300 1.00 47.70 465 SER A O 1
ATOM 3626 N N . LEU A 1 466 ? 85.892 12.655 20.587 1.00 40.27 466 LEU A N 1
ATOM 3627 C CA . LEU A 1 466 ? 85.334 13.985 20.797 1.00 39.69 466 LEU A CA 1
ATOM 3628 C C . LEU A 1 466 ? 85.995 15.063 19.952 1.00 48.80 466 LEU A C 1
ATOM 3629 O O . LEU A 1 466 ? 85.328 16.032 19.579 1.00 41.33 466 LEU A O 1
ATOM 3634 N N . PHE A 1 467 ? 87.282 14.926 19.641 1.00 39.53 467 PHE A N 1
ATOM 3635 C CA . PHE A 1 467 ? 88.027 15.974 18.960 1.00 43.71 467 PHE A CA 1
ATOM 3636 C C . PHE A 1 467 ? 88.774 15.397 17.767 1.00 52.64 467 PHE A C 1
ATOM 3637 O O . PHE A 1 467 ? 89.318 14.290 17.837 1.00 48.09 467 PHE A O 1
ATOM 3645 N N . GLY A 1 468 ? 88.787 16.156 16.665 1.00 46.29 468 GLY A N 1
ATOM 3646 C CA . GLY A 1 468 ? 89.418 15.707 15.443 1.00 44.14 468 GLY A CA 1
ATOM 3647 C C . GLY A 1 468 ? 90.871 16.139 15.331 1.00 47.62 468 GLY A C 1
ATOM 3648 O O . GLY A 1 468 ? 91.395 16.883 16.158 1.00 41.85 468 GLY A O 1
ATOM 3649 N N . ASP A 1 469 ? 91.525 15.649 14.275 1.00 55.29 469 ASP A N 1
ATOM 3650 C CA . ASP A 1 469 ? 92.935 15.965 14.069 1.00 51.93 469 ASP A CA 1
ATOM 3651 C C . ASP A 1 469 ? 93.142 17.431 13.707 1.00 46.97 469 ASP A C 1
ATOM 3652 O O . ASP A 1 469 ? 94.193 18.000 14.022 1.00 49.87 469 ASP A O 1
ATOM 3657 N N . ASP A 1 470 ? 92.156 18.061 13.060 1.00 54.51 470 ASP A N 1
ATOM 3658 C CA . ASP A 1 470 ? 92.304 19.461 1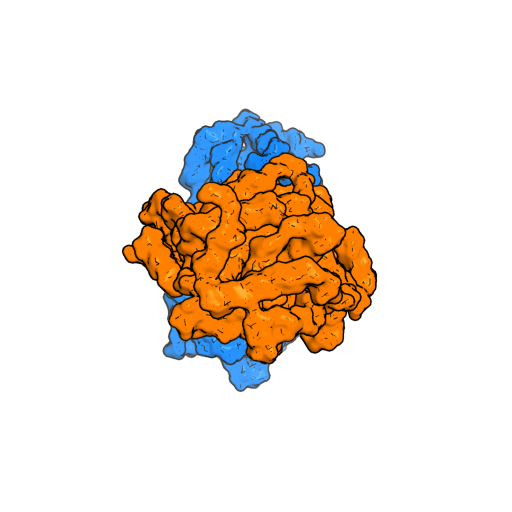2.673 1.00 50.00 470 ASP A CA 1
ATOM 3659 C C . ASP A 1 470 ? 92.478 20.369 13.885 1.00 53.43 470 ASP A C 1
ATOM 3660 O O . ASP A 1 470 ? 93.139 21.410 13.791 1.00 48.04 470 ASP A O 1
ATOM 3665 N N . LEU A 1 471 ? 91.897 19.994 15.028 1.00 39.97 471 LEU A N 1
ATOM 3666 C CA . LEU A 1 471 ? 92.077 20.777 16.245 1.00 49.60 471 LEU A CA 1
ATOM 3667 C C . LEU A 1 471 ? 93.481 20.598 16.811 1.00 49.10 471 LEU A C 1
ATOM 3668 O O . LEU A 1 471 ? 94.181 21.579 17.092 1.00 46.73 471 LEU A O 1
ATOM 3673 N N . ARG A 1 472 ? 93.910 19.345 16.988 1.00 52.10 472 ARG A N 1
ATOM 3674 C CA . ARG A 1 472 ? 95.221 19.074 17.566 1.00 51.31 472 ARG A CA 1
ATOM 3675 C C . ARG A 1 472 ? 96.365 19.513 16.661 1.00 51.91 472 ARG A C 1
ATOM 3676 O O . ARG A 1 472 ? 97.488 19.684 17.146 1.00 54.45 472 ARG A O 1
ATOM 3684 N N . ASN A 1 473 ? 96.111 19.700 15.367 1.00 46.94 473 ASN A N 1
ATOM 3685 C CA . ASN A 1 473 ? 97.156 20.057 14.418 1.00 54.92 473 ASN A CA 1
ATOM 3686 C C . ASN A 1 473 ? 97.191 21.544 14.088 1.00 58.82 473 ASN A C 1
ATOM 3687 O O . ASN A 1 473 ? 97.997 21.954 13.246 1.00 53.38 473 ASN A O 1
ATOM 3692 N N . ASP A 1 474 ? 96.353 22.361 14.723 1.00 49.33 474 ASP A N 1
ATOM 3693 C CA . ASP A 1 474 ? 96.345 23.799 14.486 1.00 42.84 474 ASP A CA 1
ATOM 3694 C C . ASP A 1 474 ? 97.093 24.494 15.614 1.00 47.09 474 ASP A C 1
ATOM 3695 O O . ASP A 1 474 ? 96.716 24.370 16.784 1.00 39.58 474 ASP A O 1
ATOM 3700 N N . GLU A 1 475 ? 98.141 25.237 15.255 1.00 47.46 475 GLU A N 1
ATOM 3701 C CA . GLU A 1 475 ? 98.989 25.865 16.263 1.00 41.21 475 GLU A CA 1
ATOM 3702 C C . GLU A 1 475 ? 98.292 27.048 16.923 1.00 39.69 475 GLU A C 1
ATOM 3703 O O . GLU A 1 475 ? 98.447 27.272 18.129 1.00 36.49 475 GLU A O 1
ATOM 3709 N N . ARG A 1 476 ? 97.527 27.825 16.152 1.00 37.85 476 ARG A N 1
ATOM 3710 C CA . ARG A 1 476 ? 96.868 28.994 16.725 1.00 45.62 476 ARG A CA 1
ATOM 3711 C C . ARG A 1 476 ? 95.782 28.587 17.713 1.00 33.63 476 ARG A C 1
ATOM 3712 O O . ARG A 1 476 ? 95.595 29.243 18.743 1.00 40.25 476 ARG A O 1
ATOM 3720 N N . PHE A 1 477 ? 95.056 27.507 17.416 1.00 46.82 477 PHE A N 1
ATOM 3721 C CA . PHE A 1 477 ? 94.032 27.033 18.341 1.00 45.09 477 PHE A CA 1
ATOM 3722 C C . PHE A 1 477 ? 94.654 26.530 19.637 1.00 36.93 477 PHE A C 1
ATOM 3723 O O . PHE A 1 477 ? 94.240 26.931 20.731 1.00 35.82 477 PHE A O 1
ATOM 3731 N N . LEU A 1 478 ? 95.650 25.642 19.531 1.00 35.89 478 LEU A N 1
ATOM 3732 C CA . LEU A 1 478 ? 96.311 25.121 20.726 1.00 44.58 478 LEU A CA 1
ATOM 3733 C C . LEU A 1 478 ? 96.864 26.249 21.582 1.00 42.63 478 LEU A C 1
ATOM 3734 O O . LEU A 1 478 ? 96.693 26.249 22.805 1.00 36.40 478 LEU A O 1
ATOM 3739 N N . ARG A 1 479 ? 97.514 27.229 20.953 1.00 41.18 479 ARG A N 1
ATOM 3740 C CA . ARG A 1 479 ? 98.043 28.370 21.694 1.00 44.09 479 ARG A CA 1
ATOM 3741 C C . ARG A 1 479 ? 96.925 29.179 22.345 1.00 38.71 479 ARG A C 1
ATOM 3742 O O . ARG A 1 479 ? 97.077 29.670 23.470 1.00 40.10 479 ARG A O 1
ATOM 3750 N N . GLU A 1 480 ? 95.782 29.307 21.666 1.00 42.75 480 GLU A N 1
ATOM 3751 C CA . GLU A 1 480 ? 94.702 30.141 22.186 1.00 39.25 480 GLU A CA 1
ATOM 3752 C C . GLU A 1 480 ? 93.928 29.446 23.304 1.00 33.29 480 GLU A C 1
ATOM 3753 O O . GLU A 1 480 ? 93.576 30.084 24.302 1.00 35.12 480 GLU A O 1
ATOM 3759 N N . ILE A 1 481 ? 93.647 28.147 23.163 1.00 37.26 481 ILE A N 1
ATOM 3760 C CA . ILE A 1 481 ? 92.910 27.466 24.225 1.00 35.68 481 ILE A CA 1
ATOM 3761 C C . ILE A 1 481 ? 93.818 27.178 25.419 1.00 33.12 481 ILE A C 1
ATOM 3762 O O . ILE A 1 481 ? 93.353 27.173 26.565 1.00 39.33 481 ILE A O 1
ATOM 3767 N N . THR A 1 482 ? 95.115 26.952 25.185 1.00 35.14 482 THR A N 1
ATOM 3768 C CA . THR A 1 482 ? 96.050 26.804 26.297 1.00 36.24 482 THR A CA 1
ATOM 3769 C C . THR A 1 482 ? 96.090 28.073 27.136 1.00 31.26 482 THR A C 1
ATOM 3770 O O . THR A 1 482 ? 96.057 28.017 28.371 1.00 35.89 482 THR A O 1
ATOM 3774 N N . THR A 1 483 ? 96.148 29.231 26.474 1.00 31.33 483 THR A N 1
ATOM 3775 C CA . THR A 1 483 ? 96.188 30.506 27.183 1.00 28.62 483 THR A CA 1
ATOM 3776 C C . THR A 1 483 ? 94.924 30.717 28.006 1.00 39.93 483 THR A C 1
ATOM 3777 O O . THR A 1 483 ? 94.991 31.070 29.190 1.00 31.81 483 THR A O 1
ATOM 3781 N N . ALA A 1 484 ? 93.756 30.521 27.383 1.00 31.96 484 ALA A N 1
ATOM 3782 C CA . ALA A 1 484 ? 92.493 30.694 28.094 1.00 29.81 484 ALA A CA 1
ATOM 3783 C C . ALA A 1 484 ? 92.404 29.761 29.291 1.00 27.27 484 ALA A C 1
ATOM 3784 O O . ALA A 1 484 ? 91.984 30.171 30.378 1.00 31.00 484 ALA A O 1
ATOM 3786 N N . MET A 1 485 ? 92.806 28.502 29.110 1.00 32.46 485 MET A N 1
ATOM 3787 C CA . MET A 1 485 ? 92.736 27.534 30.196 1.00 34.32 485 MET A CA 1
ATOM 3788 C C . MET A 1 485 ? 93.684 27.895 31.334 1.00 44.44 485 MET A C 1
ATOM 3789 O O . MET A 1 485 ? 93.372 27.640 32.503 1.00 40.03 485 MET A O 1
ATOM 3794 N N . ASN A 1 486 ? 94.834 28.499 31.016 1.00 44.59 486 ASN A N 1
ATOM 3795 C CA . ASN A 1 486 ? 95.753 28.944 32.059 1.00 38.54 486 ASN A CA 1
ATOM 3796 C C . ASN A 1 486 ? 95.179 30.119 32.839 1.00 41.16 486 ASN A C 1
ATOM 3797 O O . ASN A 1 486 ? 95.258 30.150 34.073 1.00 39.97 486 ASN A O 1
ATOM 3802 N N . ASP A 1 487 ? 94.603 31.097 32.137 1.00 36.89 487 ASP A N 1
ATOM 3803 C CA . ASP A 1 487 ? 94.086 32.284 32.811 1.00 39.65 487 ASP A CA 1
ATOM 3804 C C . ASP A 1 487 ? 92.861 31.955 33.655 1.00 32.48 487 ASP A C 1
ATOM 3805 O O . ASP A 1 487 ? 92.693 32.504 34.750 1.00 36.31 487 ASP A O 1
ATOM 3810 N N . ILE A 1 488 ? 91.990 31.073 33.159 1.00 35.17 488 ILE A N 1
ATOM 3811 C CA . ILE A 1 488 ? 90.816 30.669 33.930 1.00 31.64 488 ILE A CA 1
ATOM 3812 C C . ILE A 1 488 ? 91.242 29.949 35.205 1.00 33.52 488 ILE A C 1
ATOM 3813 O O . ILE A 1 488 ? 90.741 30.233 36.300 1.00 30.80 488 ILE A O 1
ATOM 3818 N N . ALA A 1 489 ? 92.180 29.010 35.081 1.00 36.57 489 ALA A N 1
ATOM 3819 C CA . ALA A 1 489 ? 92.621 28.252 36.248 1.00 40.18 489 ALA A CA 1
ATOM 3820 C C . ALA A 1 489 ? 93.256 29.162 37.293 1.00 40.42 489 ALA A C 1
ATOM 3821 O O . ALA A 1 489 ? 93.055 28.971 38.499 1.00 37.20 489 ALA A O 1
ATOM 3823 N N . ARG A 1 490 ? 94.010 30.171 36.850 1.00 37.06 490 ARG A N 1
ATOM 3824 C CA . ARG A 1 490 ? 94.756 31.012 37.780 1.00 36.31 490 ARG A CA 1
ATOM 3825 C C . ARG A 1 490 ? 93.887 32.113 38.377 1.00 46.29 490 ARG A C 1
ATOM 3826 O O . ARG A 1 490 ? 93.916 32.343 39.591 1.00 40.92 490 ARG A O 1
ATOM 3834 N N . ASP A 1 491 ? 93.106 32.807 37.543 1.00 36.39 491 ASP A N 1
ATOM 3835 C CA . ASP A 1 491 ? 92.386 33.995 37.983 1.00 36.46 491 ASP A CA 1
ATOM 3836 C C . ASP A 1 491 ? 90.875 33.821 38.057 1.00 34.54 491 ASP A C 1
ATOM 3837 O O . ASP A 1 491 ? 90.207 34.659 38.672 1.00 39.81 491 ASP A O 1
ATOM 3842 N N . GLY A 1 492 ? 90.318 32.776 37.454 1.00 36.70 492 GLY A N 1
ATOM 3843 C CA . GLY A 1 492 ? 88.885 32.583 37.442 1.00 35.58 492 GLY A CA 1
ATOM 3844 C C . GLY A 1 492 ? 88.214 33.253 36.255 1.00 34.11 492 GLY A C 1
ATOM 3845 O O . GLY A 1 492 ? 88.821 34.004 35.487 1.00 36.72 492 GLY A O 1
ATOM 3846 N N . ILE A 1 493 ? 86.916 32.975 36.118 1.00 30.87 493 ILE A N 1
ATOM 3847 C CA . ILE A 1 493 ? 86.162 33.437 34.952 1.00 32.99 493 ILE A CA 1
ATOM 3848 C C . ILE A 1 493 ? 86.036 34.957 34.956 1.00 29.06 493 ILE A C 1
ATOM 3849 O O . ILE A 1 493 ? 86.401 35.630 33.985 1.00 32.94 493 ILE A O 1
ATOM 3854 N N . MET A 1 494 ? 85.498 35.515 36.044 1.00 30.55 494 MET A N 1
ATOM 3855 C CA . MET A 1 494 ? 85.160 36.936 36.058 1.00 37.80 494 MET A CA 1
ATOM 3856 C C . MET A 1 494 ? 86.391 37.807 35.836 1.00 40.04 494 MET A C 1
ATOM 3857 O O . MET A 1 494 ? 86.325 38.811 35.118 1.00 37.14 494 MET A O 1
ATOM 3862 N N . LYS A 1 495 ? 87.525 37.433 36.432 1.00 28.99 495 LYS A N 1
ATOM 3863 C CA . LYS A 1 495 ? 88.735 38.232 36.270 1.00 37.13 495 LYS A CA 1
ATOM 3864 C C . LYS A 1 495 ? 89.320 38.094 34.869 1.00 38.06 495 LYS A C 1
ATOM 3865 O O . LYS A 1 495 ? 90.026 38.996 34.400 1.00 34.95 495 LYS A O 1
ATOM 3867 N N . THR A 1 496 ? 89.039 36.987 34.186 1.00 32.48 496 THR A N 1
ATOM 3868 C CA . THR A 1 496 ? 89.601 36.745 32.863 1.00 31.02 496 THR A CA 1
ATOM 3869 C C . THR A 1 496 ? 88.743 37.325 31.742 1.00 40.32 496 THR A C 1
ATOM 3870 O O . THR A 1 496 ? 89.280 37.685 30.687 1.00 37.38 496 THR A O 1
ATOM 3874 N N . LEU A 1 497 ? 87.431 37.441 31.957 1.00 28.70 497 LEU A N 1
ATOM 3875 C CA . LEU A 1 497 ? 86.533 37.954 30.923 1.00 34.72 497 LEU A CA 1
ATOM 3876 C C . LEU A 1 497 ? 86.976 39.269 30.283 1.00 32.29 497 LEU A C 1
ATOM 3877 O O . LEU A 1 497 ? 86.863 39.383 29.050 1.00 31.84 497 LEU A O 1
ATOM 3882 N N . PRO A 1 498 ? 87.472 40.277 31.014 1.00 45.07 498 PRO A N 1
ATOM 3883 C CA . PRO A 1 498 ? 87.882 41.526 30.344 1.00 33.69 498 PRO A CA 1
ATOM 3884 C C . PRO A 1 498 ? 88.916 41.343 29.242 1.00 37.40 498 PRO A C 1
ATOM 3885 O O . PRO A 1 498 ? 88.980 42.182 28.335 1.00 41.30 498 PRO A O 1
ATOM 3889 N N . LYS A 1 499 ? 89.719 40.280 29.278 1.00 38.70 499 LYS A N 1
ATOM 3890 C CA . LYS A 1 499 ? 90.682 40.043 28.208 1.00 37.47 499 LYS A CA 1
ATOM 3891 C C . LYS A 1 499 ? 90.030 39.541 26.927 1.00 46.97 499 LYS A C 1
ATOM 3892 O O . LYS A 1 499 ? 90.743 39.284 25.949 1.00 42.27 499 LYS A O 1
ATOM 3898 N N . TYR A 1 500 ? 88.702 39.402 26.906 1.00 38.72 500 TYR A N 1
ATOM 3899 C CA . TYR A 1 500 ? 87.973 38.929 25.736 1.00 43.86 500 TYR A CA 1
ATOM 3900 C C . TYR A 1 500 ? 86.871 39.893 25.316 1.00 44.81 500 TYR A C 1
ATOM 3901 O O . TYR A 1 500 ? 86.021 39.526 24.494 1.00 41.42 500 TYR A O 1
ATOM 3910 N N . ILE A 1 501 ? 86.865 41.107 25.855 1.00 36.55 501 ILE A N 1
ATOM 3911 C CA . ILE A 1 501 ? 85.848 42.108 25.566 1.00 37.20 501 ILE A CA 1
ATOM 3912 C C . ILE A 1 501 ? 86.498 43.232 24.772 1.00 56.28 501 ILE A C 1
ATOM 3913 O O . ILE A 1 501 ? 87.582 43.708 25.134 1.00 51.48 501 ILE A O 1
ATOM 3918 N N . ASN A 1 502 ? 85.843 43.636 23.683 1.00 48.86 502 ASN A N 1
ATOM 3919 C CA . ASN A 1 502 ? 86.342 44.658 22.758 1.00 52.67 502 ASN A CA 1
ATOM 3920 C C . ASN A 1 502 ? 87.621 44.208 22.063 1.00 53.21 502 ASN A C 1
ATOM 3921 O O . ASN A 1 502 ? 87.579 43.717 20.933 1.00 63.56 502 ASN A O 1
ATOM 3926 N N . ALA B 1 2 ? 86.105 -19.501 15.493 1.00 57.86 2 ALA B N 1
ATOM 3927 C CA . ALA B 1 2 ? 85.246 -19.291 14.334 1.00 57.57 2 ALA B CA 1
ATOM 3928 C C . ALA B 1 2 ? 85.499 -17.925 13.704 1.00 53.83 2 ALA B C 1
ATOM 3929 O O . ALA B 1 2 ? 85.499 -16.909 14.401 1.00 34.79 2 ALA B O 1
ATOM 3931 N N . PRO B 1 3 ? 85.719 -17.907 12.388 1.00 40.97 3 PRO B N 1
ATOM 3932 C CA . PRO B 1 3 ? 85.913 -16.631 11.691 1.00 35.73 3 PRO B CA 1
ATOM 3933 C C . PRO B 1 3 ? 84.715 -15.715 11.878 1.00 27.43 3 PRO B C 1
ATOM 3934 O O . PRO B 1 3 ? 83.584 -16.165 12.076 1.00 36.62 3 PRO B O 1
ATOM 3938 N N . LEU B 1 4 ? 84.976 -14.412 11.821 1.00 27.50 4 LEU B N 1
ATOM 3939 C CA . LEU B 1 4 ? 83.973 -13.392 12.081 1.00 19.20 4 LEU B CA 1
ATOM 3940 C C . LEU B 1 4 ? 83.672 -12.590 10.824 1.00 26.70 4 LEU B C 1
ATOM 3941 O O . LEU B 1 4 ? 84.580 -12.265 10.052 1.00 26.57 4 LEU B O 1
ATOM 3946 N N . LYS B 1 5 ? 82.396 -12.253 10.643 1.00 23.99 5 LYS B N 1
ATOM 3947 C CA . LYS B 1 5 ? 82.002 -11.325 9.591 1.00 30.03 5 LYS B CA 1
ATOM 3948 C C . LYS B 1 5 ? 82.674 -9.973 9.793 1.00 33.68 5 LYS B C 1
ATOM 3949 O O . LYS B 1 5 ? 82.629 -9.397 10.885 1.00 25.31 5 LYS B O 1
ATOM 3955 N N . LEU B 1 6 ? 83.300 -9.464 8.735 1.00 27.17 6 LEU B N 1
ATOM 3956 C CA . LEU B 1 6 ? 83.933 -8.154 8.807 1.00 26.05 6 LEU B CA 1
ATOM 3957 C C . LEU B 1 6 ? 82.866 -7.070 8.892 1.00 25.54 6 LEU B C 1
ATOM 3958 O O . LEU B 1 6 ? 82.000 -6.973 8.017 1.00 27.11 6 LEU B O 1
ATOM 3963 N N . ASN B 1 7 ? 82.923 -6.267 9.949 1.00 22.02 7 ASN B N 1
ATOM 3964 C CA . ASN B 1 7 ? 82.052 -5.108 10.132 1.00 21.36 7 ASN B CA 1
ATOM 3965 C C . ASN B 1 7 ? 82.613 -4.314 11.308 1.00 23.78 7 ASN B C 1
ATOM 3966 O O . ASN B 1 7 ? 83.587 -4.725 11.945 1.00 24.75 7 ASN B O 1
ATOM 3971 N N . SER B 1 8 ? 81.987 -3.168 11.591 1.00 24.55 8 SER B N 1
ATOM 3972 C CA . SER B 1 8 ? 82.493 -2.299 12.650 1.00 21.74 8 SER B CA 1
ATOM 3973 C C . SER B 1 8 ? 82.422 -2.984 14.008 1.00 28.03 8 SER B C 1
ATOM 3974 O O . SER B 1 8 ? 83.329 -2.827 14.833 1.00 24.70 8 SER B O 1
ATOM 3977 N N . ARG B 1 9 ? 81.359 -3.759 14.251 1.00 29.82 9 ARG B N 1
ATOM 3978 C CA . ARG B 1 9 ? 81.174 -4.387 15.557 1.00 30.20 9 ARG B CA 1
ATOM 3979 C C . ARG B 1 9 ? 82.233 -5.449 15.829 1.00 28.32 9 ARG B C 1
ATOM 3980 O O . ARG B 1 9 ? 82.666 -5.620 16.975 1.00 29.99 9 ARG B O 1
ATOM 3982 N N . ASN B 1 10 ? 82.667 -6.168 14.798 1.00 26.22 10 ASN B N 1
ATOM 3983 C CA . ASN B 1 10 ? 83.639 -7.239 14.973 1.00 23.99 10 ASN B CA 1
ATOM 3984 C C . ASN B 1 10 ? 85.078 -6.796 14.748 1.00 23.74 10 ASN B C 1
ATOM 3985 O O . ASN B 1 10 ? 85.991 -7.603 14.953 1.00 22.93 10 ASN B O 1
ATOM 3990 N N . LEU B 1 11 ? 85.296 -5.541 14.343 1.00 27.19 11 LEU B N 1
ATOM 3991 C CA . LEU B 1 11 ? 86.621 -5.112 13.901 1.00 27.10 11 LEU B CA 1
ATOM 3992 C C . LEU B 1 11 ? 87.672 -5.347 14.977 1.00 22.48 11 LEU B C 1
ATOM 3993 O O . LEU B 1 11 ? 88.748 -5.893 14.699 1.00 22.50 11 LEU B O 1
ATOM 3998 N N . SER B 1 12 ? 87.378 -4.946 16.220 1.00 23.72 12 SER B N 1
ATOM 3999 C CA . SER B 1 12 ? 88.379 -5.067 17.280 1.00 27.89 12 SER B CA 1
ATOM 4000 C C . SER B 1 12 ? 88.628 -6.524 17.654 1.00 24.71 12 SER B C 1
ATOM 4001 O O . SER B 1 12 ? 89.772 -6.913 17.908 1.00 24.56 12 SER B O 1
ATOM 4004 N N A GLN B 1 13 ? 87.568 -7.339 17.707 0.49 26.23 13 GLN B N 1
ATOM 4005 N N B GLN B 1 13 ? 87.580 -7.349 17.685 0.51 26.26 13 GLN B N 1
ATOM 4006 C CA A GLN B 1 13 ? 87.747 -8.774 17.921 0.49 24.33 13 GLN B CA 1
ATOM 4007 C CA B GLN B 1 13 ? 87.797 -8.769 17.944 0.51 24.30 13 GLN B CA 1
ATOM 4008 C C A GLN B 1 13 ? 88.616 -9.387 16.830 0.49 27.43 13 GLN B C 1
ATOM 4009 C C B GLN B 1 13 ? 88.586 -9.431 16.820 0.51 27.44 13 GLN B C 1
ATOM 4010 O O A GLN B 1 13 ? 89.468 -10.239 17.108 0.49 28.05 13 GLN B O 1
ATOM 4011 O O B GLN B 1 13 ? 89.366 -10.357 17.074 0.51 28.04 13 GLN B O 1
ATOM 4022 N N . ILE B 1 14 ? 88.399 -8.979 15.578 1.00 27.77 14 ILE B N 1
ATOM 4023 C CA . ILE B 1 14 ? 89.188 -9.506 14.468 1.00 24.82 14 ILE B CA 1
ATOM 4024 C C . ILE B 1 14 ? 90.662 -9.168 14.660 1.00 21.64 14 ILE B C 1
ATOM 4025 O O . ILE B 1 14 ? 91.544 -10.015 14.478 1.00 24.33 14 ILE B O 1
ATOM 4030 N N . ALA B 1 15 ? 90.949 -7.921 15.038 1.00 21.89 15 ALA B N 1
ATOM 4031 C CA . ALA B 1 15 ? 92.329 -7.534 15.309 1.00 23.43 15 ALA B CA 1
ATOM 4032 C C . ALA B 1 15 ? 92.889 -8.282 16.514 1.00 25.92 15 ALA B C 1
ATOM 4033 O O . ALA B 1 15 ? 94.048 -8.714 16.503 1.00 25.33 15 ALA B O 1
ATOM 4035 N N . ALA B 1 16 ? 92.083 -8.447 17.563 1.00 24.25 16 ALA B N 1
ATOM 4036 C CA . ALA B 1 16 ? 92.571 -9.125 18.763 1.00 22.30 16 ALA B CA 1
ATOM 4037 C C . ALA B 1 16 ? 92.925 -10.578 18.468 1.00 26.50 16 ALA B C 1
ATOM 4038 O O . ALA B 1 16 ? 93.971 -11.076 18.901 1.00 26.39 16 ALA B O 1
ATOM 4040 N N . ALA B 1 17 ? 92.061 -11.276 17.728 1.00 27.54 17 ALA B N 1
ATOM 4041 C CA . ALA B 1 17 ? 92.346 -12.663 17.373 1.00 27.64 17 ALA B CA 1
ATOM 4042 C C . ALA B 1 17 ? 93.375 -12.756 16.252 1.00 28.02 17 ALA B C 1
ATOM 4043 O O . ALA B 1 17 ? 94.125 -13.735 16.178 1.00 27.94 17 ALA B O 1
ATOM 4045 N N . GLY B 1 18 ? 93.434 -11.749 15.379 1.00 26.61 18 GLY B N 1
ATOM 4046 C CA . GLY B 1 18 ? 94.352 -11.809 14.257 1.00 27.70 18 GLY B CA 1
ATOM 4047 C C . GLY B 1 18 ? 95.792 -11.540 14.628 1.00 28.11 18 GLY B C 1
ATOM 4048 O O . GLY B 1 18 ? 96.702 -12.111 14.018 1.00 27.42 18 GLY B O 1
ATOM 4049 N N . GLY B 1 19 ? 96.022 -10.675 15.612 1.00 26.94 19 GLY B N 1
ATOM 4050 C CA . GLY B 1 19 ? 97.379 -10.409 16.056 1.00 24.78 19 GLY B CA 1
ATOM 4051 C C . GLY B 1 19 ? 98.228 -9.841 14.937 1.00 24.10 19 GLY B C 1
ATOM 4052 O O . GLY B 1 19 ? 97.841 -8.889 14.252 1.00 26.48 19 GLY B O 1
ATOM 4053 N N . ALA B 1 20 ? 99.395 -10.452 14.731 1.00 24.65 20 ALA B N 1
ATOM 4054 C CA . ALA B 1 20 ? 100.367 -9.964 13.763 1.00 21.88 20 ALA B CA 1
ATOM 4055 C C . ALA B 1 20 ? 99.934 -10.173 12.314 1.00 25.26 20 ALA B C 1
ATOM 4056 O O . ALA B 1 20 ? 100.601 -9.661 11.411 1.00 28.83 20 ALA B O 1
ATOM 4058 N N . LEU B 1 21 ? 98.846 -10.900 12.071 1.00 27.65 21 LEU B N 1
ATOM 4059 C CA . LEU B 1 21 ? 98.432 -11.236 10.717 1.00 26.09 21 LEU B CA 1
ATOM 4060 C C . LEU B 1 21 ? 97.457 -10.234 10.113 1.00 32.16 21 LEU B C 1
ATOM 4061 O O . LEU B 1 21 ? 97.195 -10.307 8.905 1.00 26.95 21 LEU B O 1
ATOM 4066 N N . VAL B 1 22 ? 96.916 -9.312 10.912 1.00 28.98 22 VAL B N 1
ATOM 4067 C CA . VAL B 1 22 ? 95.821 -8.439 10.503 1.00 23.04 22 VAL B CA 1
ATOM 4068 C C . VAL B 1 22 ? 96.141 -7.006 10.908 1.00 24.47 22 VAL B C 1
ATOM 4069 O O . VAL B 1 22 ? 96.607 -6.762 12.027 1.00 29.11 22 VAL B O 1
ATOM 4073 N N . LYS B 1 23 ? 95.902 -6.065 9.998 1.00 23.84 23 LYS B N 1
ATOM 4074 C CA . LYS B 1 23 ? 95.930 -4.637 10.295 1.00 22.19 23 LYS B CA 1
ATOM 4075 C C . LYS B 1 23 ? 94.519 -4.088 10.121 1.00 25.20 23 LYS B C 1
ATOM 4076 O O . LYS B 1 23 ? 93.865 -4.375 9.112 1.00 21.22 23 LYS B O 1
ATOM 4082 N N . ILE B 1 24 ? 94.037 -3.333 11.109 1.00 18.50 24 ILE B N 1
ATOM 4083 C CA . ILE B 1 24 ? 92.711 -2.718 11.011 1.00 25.28 24 ILE B CA 1
ATOM 4084 C C . ILE B 1 24 ? 92.841 -1.201 11.025 1.00 22.82 24 ILE B C 1
ATOM 4085 O O . ILE B 1 24 ? 93.806 -0.667 11.590 1.00 21.10 24 ILE B O 1
ATOM 4090 N N . PRO B 1 25 ? 91.898 -0.469 10.428 1.00 21.58 25 PRO B N 1
ATOM 4091 C CA . PRO B 1 25 ? 91.915 0.993 10.556 1.00 18.05 25 PRO B CA 1
ATOM 4092 C C . PRO B 1 25 ? 91.543 1.400 11.973 1.00 27.93 25 PRO B C 1
ATOM 4093 O O . PRO B 1 25 ? 90.512 0.979 12.501 1.00 25.71 25 PRO B O 1
ATOM 4097 N N . THR B 1 26 ? 92.388 2.223 12.588 1.00 25.67 26 THR B N 1
ATOM 4098 C CA . THR B 1 26 ? 92.115 2.715 13.931 1.00 24.31 26 THR B CA 1
ATOM 4099 C C . THR B 1 26 ? 91.637 4.161 13.941 1.00 32.34 26 THR B C 1
ATOM 4100 O O . THR B 1 26 ? 91.374 4.706 15.020 1.00 34.73 26 THR B O 1
ATOM 4104 N N . TYR B 1 27 ? 91.499 4.788 12.772 1.00 22.46 27 TYR B N 1
ATOM 4105 C CA . TYR B 1 27 ? 90.937 6.126 12.692 1.00 23.77 27 TYR B CA 1
ATOM 4106 C C . TYR B 1 27 ? 89.413 6.078 12.762 1.00 25.19 27 TYR B C 1
ATOM 4107 O O . TYR B 1 27 ? 88.781 5.057 12.480 1.00 27.36 27 TYR B O 1
ATOM 4116 N N . GLN B 1 28 ? 88.821 7.206 13.147 1.00 27.50 28 GLN B N 1
ATOM 4117 C CA . GLN B 1 28 ? 87.370 7.306 13.200 1.00 28.12 28 GLN B CA 1
ATOM 4118 C C . GLN B 1 28 ? 86.778 7.300 11.793 1.00 33.93 28 GLN B C 1
ATOM 4119 O O . GLN B 1 28 ? 87.366 7.827 10.845 1.00 34.01 28 GLN B O 1
ATOM 4125 N N . ARG B 1 29 ? 85.597 6.690 11.665 1.00 25.16 29 ARG B N 1
ATOM 4126 C CA . ARG B 1 29 ? 84.884 6.624 10.389 1.00 22.49 29 ARG B CA 1
ATOM 4127 C C . ARG B 1 29 ? 83.455 7.127 10.552 1.00 36.01 29 ARG B C 1
ATOM 4128 O O . ARG B 1 29 ? 83.114 7.721 11.580 1.00 33.05 29 ARG B O 1
ATOM 4136 N N . GLY B 1 30 ? 82.616 6.897 9.541 1.00 30.94 30 GLY B N 1
ATOM 4137 C CA . GLY B 1 30 ? 81.210 7.251 9.654 1.00 28.39 30 GLY B CA 1
ATOM 4138 C C . GLY B 1 30 ? 80.997 8.751 9.617 1.00 36.12 30 GLY B C 1
ATOM 4139 O O . GLY B 1 30 ? 81.591 9.476 8.806 1.00 28.58 30 GLY B O 1
ATOM 4140 N N . ARG B 1 31 ? 80.136 9.226 10.521 1.00 39.29 31 ARG B N 1
ATOM 4141 C CA . ARG B 1 31 ? 79.797 10.642 10.599 1.00 39.04 31 ARG B CA 1
ATOM 4142 C C . ARG B 1 31 ? 80.982 11.514 10.984 1.00 32.75 31 ARG B C 1
ATOM 4143 O O . ARG B 1 31 ? 80.883 12.741 10.871 1.00 39.48 31 ARG B O 1
ATOM 4145 N N . ALA B 1 32 ? 82.093 10.921 11.424 1.00 32.44 32 ALA B N 1
ATOM 4146 C CA . ALA B 1 32 ? 83.251 11.693 11.853 1.00 28.26 32 ALA B CA 1
ATOM 4147 C C . ALA B 1 32 ? 84.146 12.140 10.703 1.00 40.69 32 ALA B C 1
ATOM 4148 O O . ALA B 1 32 ? 85.073 12.925 10.933 1.00 29.76 32 ALA B O 1
ATOM 4150 N N . VAL B 1 33 ? 83.909 11.666 9.483 1.00 27.66 33 VAL B N 1
ATOM 4151 C CA . VAL B 1 33 ? 84.733 12.043 8.344 1.00 29.76 33 VAL B CA 1
ATOM 4152 C C . VAL B 1 33 ? 83.842 12.664 7.274 1.00 26.81 33 VAL B C 1
ATOM 4153 O O . VAL B 1 33 ? 82.620 12.501 7.272 1.00 28.81 33 VAL B O 1
ATOM 4157 N N . LYS B 1 34 ? 84.475 13.406 6.369 1.00 22.57 34 LYS B N 1
ATOM 4158 C CA . LYS B 1 34 ? 83.811 14.006 5.223 1.00 23.06 34 LYS B CA 1
ATOM 4159 C C . LYS B 1 34 ? 84.252 13.288 3.959 1.00 22.33 34 LYS B C 1
ATOM 4160 O O . LYS B 1 34 ? 85.432 12.959 3.802 1.00 20.78 34 LYS B O 1
ATOM 4166 N N . GLU B 1 35 ? 83.302 13.053 3.056 1.00 24.34 35 GLU B N 1
ATOM 4167 C CA . GLU B 1 35 ? 83.559 12.259 1.856 1.00 27.15 35 GLU B CA 1
ATOM 4168 C C . GLU B 1 35 ? 84.003 13.185 0.726 1.00 28.30 35 GLU B C 1
ATOM 4169 O O . GLU B 1 35 ? 83.245 13.553 -0.176 1.00 22.99 35 GLU B O 1
ATOM 4175 N N . GLY B 1 36 ? 85.284 13.557 0.785 1.00 20.37 36 GLY B N 1
ATOM 4176 C CA . GLY B 1 36 ? 85.855 14.466 -0.189 1.00 19.46 36 GLY B CA 1
ATOM 4177 C C . GLY B 1 36 ? 86.075 13.857 -1.557 1.00 21.75 36 GLY B C 1
ATOM 4178 O O . GLY B 1 36 ? 86.257 14.599 -2.526 1.00 20.81 36 GLY B O 1
ATOM 4179 N N . ILE B 1 37 ? 86.072 12.530 -1.660 1.00 17.16 37 ILE B N 1
ATOM 4180 C CA . ILE B 1 37 ? 86.238 11.842 -2.934 1.00 14.10 37 ILE B CA 1
ATOM 4181 C C . ILE B 1 37 ? 84.972 11.048 -3.231 1.00 16.29 37 ILE B C 1
ATOM 4182 O O . ILE B 1 37 ? 84.502 10.274 -2.390 1.00 22.29 37 ILE B O 1
ATOM 4187 N N . VAL B 1 38 ? 84.416 11.257 -4.416 1.00 17.88 38 VAL B N 1
ATOM 4188 C CA . VAL B 1 38 ? 83.365 10.408 -4.961 1.00 17.00 38 VAL B CA 1
ATOM 4189 C C . VAL B 1 38 ? 84.003 9.599 -6.077 1.00 14.07 38 VAL B C 1
ATOM 4190 O O . VAL B 1 38 ? 84.537 10.173 -7.032 1.00 19.98 38 VAL B O 1
ATOM 4194 N N . HIS B 1 39 ? 83.996 8.275 -5.951 1.00 16.37 39 HIS B N 1
ATOM 4195 C CA . HIS B 1 39 ? 84.656 7.432 -6.939 1.00 15.36 39 HIS B CA 1
ATOM 4196 C C . HIS B 1 39 ? 83.627 6.657 -7.745 1.00 17.25 39 HIS B C 1
ATOM 4197 O O . HIS B 1 39 ? 82.905 5.819 -7.193 1.00 18.42 39 HIS B O 1
ATOM 4204 N N . ILE B 1 40 ? 83.591 6.919 -9.050 1.00 16.35 40 ILE B N 1
ATOM 4205 C CA . ILE B 1 40 ? 82.696 6.227 -9.971 1.00 15.44 40 ILE B CA 1
ATOM 4206 C C . ILE B 1 40 ? 83.379 4.943 -10.419 1.00 18.55 40 ILE B C 1
ATOM 4207 O O . ILE B 1 40 ? 84.487 4.980 -10.968 1.00 18.15 40 ILE B O 1
ATOM 4212 N N . GLY B 1 41 ? 82.728 3.807 -10.167 1.00 18.27 41 GLY B N 1
ATOM 4213 C CA . GLY B 1 41 ? 83.223 2.521 -10.621 1.00 19.46 41 GLY B CA 1
ATOM 4214 C C . GLY B 1 41 ? 84.114 1.798 -9.631 1.00 28.14 41 GLY B C 1
ATOM 4215 O O . GLY B 1 41 ? 85.270 1.494 -9.938 1.00 24.82 41 GLY B O 1
ATOM 4216 N N . VAL B 1 42 ? 83.585 1.496 -8.448 1.00 22.72 42 VAL B N 1
ATOM 4217 C CA . VAL B 1 42 ? 84.363 0.812 -7.419 1.00 27.84 42 VAL B CA 1
ATOM 4218 C C . VAL B 1 42 ? 84.643 -0.614 -7.886 1.00 19.94 42 VAL B C 1
ATOM 4219 O O . VAL B 1 42 ? 83.736 -1.444 -7.969 1.00 25.19 42 VAL B O 1
ATOM 4223 N N . GLY B 1 43 ? 85.906 -0.901 -8.187 1.00 21.05 43 GLY B N 1
ATOM 4224 C CA . GLY B 1 43 ? 86.308 -2.239 -8.567 1.00 21.56 43 GLY B CA 1
ATOM 4225 C C . GLY B 1 43 ? 87.590 -2.644 -7.874 1.00 21.66 43 GLY B C 1
ATOM 4226 O O . GLY B 1 43 ? 88.001 -2.006 -6.899 1.00 20.37 43 GLY B O 1
ATOM 4227 N N . GLY B 1 44 ? 88.234 -3.699 -8.375 1.00 17.52 44 GLY B N 1
ATOM 4228 C CA . GLY B 1 44 ? 89.452 -4.174 -7.747 1.00 20.88 44 GLY B CA 1
ATOM 4229 C C . GLY B 1 44 ? 90.557 -3.135 -7.729 1.00 24.44 44 GLY B C 1
ATOM 4230 O O . GLY B 1 44 ? 91.211 -2.930 -6.703 1.00 19.11 44 GLY B O 1
ATOM 4231 N N . PHE B 1 45 ? 90.777 -2.452 -8.855 1.00 20.09 45 PHE B N 1
ATOM 4232 C CA . PHE B 1 45 ? 91.917 -1.545 -8.908 1.00 20.24 45 PHE B CA 1
ATOM 4233 C C . PHE B 1 45 ? 91.724 -0.366 -7.966 1.00 21.65 45 PHE B C 1
ATOM 4234 O O . PHE B 1 45 ? 92.636 -0.015 -7.211 1.00 20.84 45 PHE B O 1
ATOM 4242 N N . HIS B 1 46 ? 90.543 0.255 -7.990 1.00 20.91 46 HIS B N 1
ATOM 4243 C CA . HIS B 1 46 ? 90.290 1.351 -7.063 1.00 18.23 46 HIS B CA 1
ATOM 4244 C C . HIS B 1 46 ? 90.530 0.914 -5.626 1.00 18.14 46 HIS B C 1
ATOM 4245 O O . HIS B 1 46 ? 91.184 1.616 -4.849 1.00 15.79 46 HIS B O 1
ATOM 4252 N N . ARG B 1 47 ? 90.017 -0.260 -5.264 1.00 18.07 47 ARG B N 1
ATOM 4253 C CA . ARG B 1 47 ? 90.081 -0.706 -3.880 1.00 16.04 47 ARG B CA 1
ATOM 4254 C C . ARG B 1 47 ? 91.462 -1.190 -3.468 1.00 21.64 47 ARG B C 1
ATOM 4255 O O . ARG B 1 47 ? 91.722 -1.308 -2.267 1.00 20.19 47 ARG B O 1
ATOM 4263 N N . ALA B 1 48 ? 92.352 -1.471 -4.419 1.00 21.54 48 ALA B N 1
ATOM 4264 C CA . ALA B 1 48 ? 93.723 -1.834 -4.090 1.00 17.94 48 ALA B CA 1
ATOM 4265 C C . ALA B 1 48 ? 94.703 -0.678 -4.235 1.00 20.43 48 ALA B C 1
ATOM 4266 O O . ALA B 1 48 ? 95.834 -0.784 -3.750 1.00 21.33 48 ALA B O 1
ATOM 4268 N N . HIS B 1 49 ? 94.299 0.418 -4.876 1.00 21.41 49 HIS B N 1
ATOM 4269 C CA . HIS B 1 49 ? 95.233 1.477 -5.234 1.00 22.68 49 HIS B CA 1
ATOM 4270 C C . HIS B 1 49 ? 94.817 2.798 -4.592 1.00 15.34 49 HIS B C 1
ATOM 4271 O O . HIS B 1 49 ? 95.308 3.137 -3.515 1.00 17.59 49 HIS B O 1
ATOM 4278 N N . LEU B 1 50 ? 93.901 3.546 -5.215 1.00 17.99 50 LEU B N 1
ATOM 4279 C CA . LEU B 1 50 ? 93.516 4.842 -4.653 1.00 17.13 50 LEU B CA 1
ATOM 4280 C C . LEU B 1 50 ? 92.995 4.703 -3.224 1.00 19.77 50 LEU B C 1
ATOM 4281 O O . LEU B 1 50 ? 93.411 5.443 -2.326 1.00 17.38 50 LEU B O 1
ATOM 4286 N N . ALA B 1 51 ? 92.079 3.761 -2.995 1.00 18.68 51 ALA B N 1
ATOM 4287 C CA . ALA B 1 51 ? 91.494 3.620 -1.667 1.00 18.54 51 ALA B CA 1
ATOM 4288 C C . ALA B 1 51 ? 92.554 3.349 -0.606 1.00 18.29 51 ALA B C 1
ATOM 4289 O O . ALA B 1 51 ? 92.401 3.779 0.543 1.00 16.94 51 ALA B O 1
ATOM 4291 N N . VAL B 1 52 ? 93.632 2.648 -0.967 1.00 19.51 52 VAL B N 1
ATOM 4292 C CA . VAL B 1 52 ? 94.663 2.321 0.014 1.00 22.23 52 VAL B CA 1
ATOM 4293 C C . VAL B 1 52 ? 95.518 3.543 0.330 1.00 17.23 52 VAL B C 1
ATOM 4294 O O . VAL B 1 52 ? 95.907 3.758 1.484 1.00 19.37 52 VAL B O 1
ATOM 4298 N N . TYR B 1 53 ? 95.824 4.367 -0.677 1.00 15.76 53 TYR B N 1
ATOM 4299 C CA . TYR B 1 53 ? 96.503 5.628 -0.390 1.00 15.55 53 TYR B CA 1
ATOM 4300 C C . TYR B 1 53 ? 95.677 6.488 0.560 1.00 21.48 53 TYR B C 1
ATOM 4301 O O . TYR B 1 53 ? 96.213 7.067 1.514 1.00 20.27 53 TYR B O 1
ATOM 4310 N N . ILE B 1 54 ? 94.365 6.579 0.321 1.00 19.58 54 ILE B N 1
ATOM 4311 C CA . ILE B 1 54 ? 93.510 7.363 1.210 1.00 22.44 54 ILE B CA 1
ATOM 4312 C C . ILE B 1 54 ? 93.484 6.748 2.604 1.00 18.70 54 ILE B C 1
ATOM 4313 O O . ILE B 1 54 ? 93.526 7.458 3.616 1.00 18.50 54 ILE B O 1
ATOM 4318 N N . ASP B 1 55 ? 93.402 5.419 2.679 1.00 18.35 55 ASP B N 1
ATOM 4319 C CA . ASP B 1 55 ? 93.461 4.743 3.971 1.00 15.52 55 ASP B CA 1
ATOM 4320 C C . ASP B 1 55 ? 94.730 5.114 4.734 1.00 19.15 55 ASP B C 1
ATOM 4321 O O . ASP B 1 55 ? 94.685 5.352 5.947 1.00 22.27 55 ASP B O 1
ATOM 4326 N N . GLN B 1 56 ? 95.868 5.189 4.038 1.00 15.99 56 GLN B N 1
ATOM 4327 C CA . GLN B 1 56 ? 97.118 5.531 4.715 1.00 19.80 56 GLN B CA 1
ATOM 4328 C C . GLN B 1 56 ? 97.115 6.978 5.191 1.00 17.21 56 GLN B C 1
ATOM 4329 O O . GLN B 1 56 ? 97.651 7.288 6.261 1.00 21.24 56 GLN B O 1
ATOM 4335 N N . LEU B 1 57 ? 96.527 7.880 4.402 1.00 19.13 57 LEU B N 1
ATOM 4336 C CA . LEU B 1 57 ? 96.420 9.274 4.819 1.00 20.39 57 LEU B CA 1
ATOM 4337 C C . LEU B 1 57 ? 95.517 9.423 6.037 1.00 27.47 57 LEU B C 1
ATOM 4338 O O . LEU B 1 57 ? 95.797 10.234 6.929 1.00 19.73 57 LEU B O 1
ATOM 4343 N N . MET B 1 58 ? 94.421 8.659 6.086 1.00 18.44 58 MET B N 1
ATOM 4344 C CA . MET B 1 58 ? 93.515 8.741 7.224 1.00 19.37 58 MET B CA 1
ATOM 4345 C C . MET B 1 58 ? 94.130 8.117 8.467 1.00 18.56 58 MET B C 1
ATOM 4346 O O . MET B 1 58 ? 93.871 8.583 9.582 1.00 21.18 58 MET B O 1
ATOM 4351 N N . GLN B 1 59 ? 94.967 7.089 8.290 1.00 17.76 59 GLN B N 1
ATOM 4352 C CA . GLN B 1 59 ? 95.559 6.396 9.430 1.00 22.74 59 GLN B CA 1
ATOM 4353 C C . GLN B 1 59 ? 96.696 7.198 10.051 1.00 23.56 59 GLN B C 1
ATOM 4354 O O . GLN B 1 59 ? 96.822 7.257 11.280 1.00 22.07 59 GLN B O 1
ATOM 4360 N N . LYS B 1 60 ? 97.533 7.825 9.226 1.00 20.76 60 LYS B N 1
ATOM 4361 C CA . LYS B 1 60 ? 98.818 8.333 9.688 1.00 21.79 60 LYS B CA 1
ATOM 4362 C C . LYS B 1 60 ? 98.988 9.836 9.572 1.00 25.46 60 LYS B C 1
ATOM 4363 O O . LYS B 1 60 ? 99.914 10.378 10.188 1.00 23.18 60 LYS B O 1
ATOM 4369 N N . HIS B 1 61 ? 98.141 10.530 8.810 1.00 19.48 61 HIS B N 1
ATOM 4370 C CA . HIS B 1 61 ? 98.427 11.913 8.458 1.00 20.46 61 HIS B CA 1
ATOM 4371 C C . HIS B 1 61 ? 97.287 12.876 8.763 1.00 20.13 61 HIS B C 1
ATOM 4372 O O . HIS B 1 61 ? 97.322 14.022 8.301 1.00 22.78 61 HIS B O 1
ATOM 4379 N N . GLY B 1 62 ? 96.304 12.459 9.555 1.00 19.67 62 GLY B N 1
ATOM 4380 C CA . GLY B 1 62 ? 95.261 13.367 9.991 1.00 25.16 62 GLY B CA 1
ATOM 4381 C C . GLY B 1 62 ? 94.358 13.883 8.896 1.00 31.57 62 GLY B C 1
ATOM 4382 O O . GLY B 1 62 ? 93.743 14.938 9.062 1.00 34.55 62 GLY B O 1
ATOM 4383 N N . VAL B 1 63 ? 94.265 13.174 7.775 1.00 23.80 63 VAL B N 1
ATOM 4384 C CA . VAL B 1 63 ? 93.402 13.569 6.666 1.00 25.51 63 VAL B CA 1
ATOM 4385 C C . VAL B 1 63 ? 92.035 12.932 6.893 1.00 25.04 63 VAL B C 1
ATOM 4386 O O . VAL B 1 63 ? 91.876 11.719 6.744 1.00 25.91 63 VAL B O 1
ATOM 4390 N N . ASN B 1 64 ? 91.042 13.746 7.255 1.00 20.76 64 ASN B N 1
ATOM 4391 C CA . ASN B 1 64 ? 89.710 13.229 7.549 1.00 24.82 64 ASN B CA 1
ATOM 4392 C C . ASN B 1 64 ? 88.623 13.828 6.661 1.00 23.07 64 ASN B C 1
ATOM 4393 O O . ASN B 1 64 ? 87.436 13.643 6.948 1.00 27.06 64 ASN B O 1
ATOM 4398 N N . ASP B 1 65 ? 88.984 14.527 5.588 1.00 23.48 65 ASP B N 1
ATOM 4399 C CA . ASP B 1 65 ? 87.990 15.124 4.706 1.00 19.51 65 ASP B CA 1
ATOM 4400 C C . ASP B 1 65 ? 88.066 14.593 3.279 1.00 24.62 65 ASP B C 1
ATOM 4401 O O . ASP B 1 65 ? 87.482 15.198 2.378 1.00 20.97 65 ASP B O 1
ATOM 4406 N N . TYR B 1 66 ? 88.753 13.470 3.052 1.00 21.02 66 TYR B N 1
ATOM 4407 C CA . TYR B 1 66 ? 88.861 12.872 1.726 1.00 22.04 66 TYR B CA 1
ATOM 4408 C C . TYR B 1 66 ? 88.497 11.395 1.758 1.00 20.06 66 TYR B C 1
ATOM 4409 O O . TYR B 1 66 ? 89.009 10.604 0.958 1.00 21.09 66 TYR B O 1
ATOM 4418 N N . ALA B 1 67 ? 87.606 11.010 2.670 1.00 19.51 67 ALA B N 1
ATOM 4419 C CA . ALA B 1 67 ? 87.034 9.675 2.624 1.00 20.18 67 ALA B CA 1
ATOM 4420 C C . ALA B 1 67 ? 86.248 9.499 1.325 1.00 18.47 67 ALA B C 1
ATOM 4421 O O . ALA B 1 67 ? 85.879 10.466 0.653 1.00 21.56 67 ALA B O 1
ATOM 4423 N N . ILE B 1 68 ? 86.013 8.244 0.962 1.00 19.28 68 ILE B N 1
ATOM 4424 C CA . ILE B 1 68 ? 85.491 7.902 -0.355 1.00 17.55 68 ILE B CA 1
ATOM 4425 C C . ILE B 1 68 ? 84.023 7.517 -0.250 1.00 19.84 68 ILE B C 1
ATOM 4426 O O . ILE B 1 68 ? 83.644 6.668 0.567 1.00 18.90 68 ILE B O 1
ATOM 4431 N N . CYS B 1 69 ? 83.199 8.131 -1.089 1.00 19.58 69 CYS B N 1
ATOM 4432 C CA . CYS B 1 69 ? 81.864 7.629 -1.381 1.00 20.58 69 CYS B CA 1
ATOM 4433 C C . CYS B 1 69 ? 81.949 6.902 -2.716 1.00 19.08 69 CYS B C 1
ATOM 4434 O O . CYS B 1 69 ? 82.188 7.528 -3.753 1.00 22.15 69 CYS B O 1
ATOM 4437 N N . GLY B 1 70 ? 81.771 5.583 -2.689 1.00 17.21 70 GLY B N 1
ATOM 4438 C CA . GLY B 1 70 ? 81.763 4.815 -3.918 1.00 18.18 70 GLY B CA 1
ATOM 4439 C C . GLY B 1 70 ? 80.442 4.939 -4.659 1.00 20.06 70 GLY B C 1
ATOM 4440 O O . GLY B 1 70 ? 79.378 5.090 -4.060 1.00 21.41 70 GLY B O 1
ATOM 4441 N N . VAL B 1 71 ? 80.525 4.894 -5.989 1.00 18.51 71 VAL B N 1
ATOM 4442 C CA . VAL B 1 71 ? 79.364 5.024 -6.866 1.00 20.35 71 VAL B CA 1
ATOM 4443 C C . VAL B 1 71 ? 79.424 3.916 -7.907 1.00 21.29 71 VAL B C 1
ATOM 4444 O O . VAL B 1 71 ? 80.470 3.697 -8.526 1.00 19.43 71 VAL B O 1
ATOM 4448 N N . GLY B 1 72 ? 78.305 3.219 -8.096 1.00 19.60 72 GLY B N 1
ATOM 4449 C CA . GLY B 1 72 ? 78.213 2.219 -9.142 1.00 17.97 72 GLY B CA 1
ATOM 4450 C C . GLY B 1 72 ? 77.136 2.550 -10.156 1.00 19.80 72 GLY B C 1
ATOM 4451 O O . GLY B 1 72 ? 75.975 2.758 -9.788 1.00 23.37 72 GLY B O 1
ATOM 4452 N N . LEU B 1 73 ? 77.507 2.624 -11.434 1.00 19.14 73 LEU B N 1
ATOM 4453 C CA . LEU B 1 73 ? 76.560 2.990 -12.481 1.00 20.70 73 LEU B CA 1
ATOM 4454 C C . LEU B 1 73 ? 75.957 1.792 -13.198 1.00 21.78 73 LEU B C 1
ATOM 4455 O O . LEU B 1 73 ? 74.935 1.947 -13.880 1.00 22.57 73 LEU B O 1
ATOM 4460 N N . GLN B 1 74 ? 76.544 0.632 -13.060 1.00 21.71 74 GLN B N 1
ATOM 4461 C CA . GLN B 1 74 ? 76.189 -0.541 -13.837 1.00 21.74 74 GLN B CA 1
ATOM 4462 C C . GLN B 1 74 ? 75.297 -1.483 -13.036 1.00 20.57 74 GLN B C 1
ATOM 4463 O O . GLN B 1 74 ? 75.371 -1.517 -11.803 1.00 20.67 74 GLN B O 1
ATOM 4469 N N . PRO B 1 75 ? 74.445 -2.247 -13.730 1.00 18.91 75 PRO B N 1
ATOM 4470 C CA . PRO B 1 75 ? 73.453 -3.080 -13.022 1.00 21.27 75 PRO B CA 1
ATOM 4471 C C . PRO B 1 75 ? 74.015 -3.970 -11.931 1.00 22.63 75 PRO B C 1
ATOM 4472 O O . PRO B 1 75 ? 73.464 -4.005 -10.825 1.00 28.36 75 PRO B O 1
ATOM 4476 N N . PHE B 1 76 ? 75.088 -4.702 -12.198 1.00 21.95 76 PHE B N 1
ATOM 4477 C CA . PHE B 1 76 ? 75.568 -5.648 -11.205 1.00 26.11 76 PHE B CA 1
ATOM 4478 C C . PHE B 1 76 ? 76.553 -5.031 -10.219 1.00 25.93 76 PHE B C 1
ATOM 4479 O O . PHE B 1 76 ? 77.173 -5.768 -9.446 1.00 24.04 76 PHE B O 1
ATOM 4487 N N . ASP B 1 77 ? 76.677 -3.698 -10.205 1.00 25.79 77 ASP B N 1
ATOM 4488 C CA . ASP B 1 77 ? 77.287 -3.007 -9.073 1.00 24.88 77 ASP B CA 1
ATOM 4489 C C . ASP B 1 77 ? 76.447 -3.138 -7.812 1.00 26.69 77 ASP B C 1
ATOM 4490 O O . ASP B 1 77 ? 76.922 -2.789 -6.725 1.00 22.41 77 ASP B O 1
ATOM 4495 N N . SER B 1 78 ? 75.213 -3.639 -7.934 1.00 25.70 78 SER B N 1
ATOM 4496 C CA . SER B 1 78 ? 74.429 -3.990 -6.757 1.00 25.07 78 SER B CA 1
ATOM 4497 C C . SER B 1 78 ? 75.185 -4.956 -5.859 1.00 19.81 78 SER B C 1
ATOM 4498 O O . SER B 1 78 ? 75.016 -4.923 -4.635 1.00 26.11 78 SER B O 1
ATOM 4501 N N . ALA B 1 79 ? 76.013 -5.823 -6.449 1.00 25.17 79 ALA B N 1
ATOM 4502 C CA . ALA B 1 79 ? 76.794 -6.771 -5.663 1.00 25.01 79 ALA B CA 1
ATOM 4503 C C . ALA B 1 79 ? 77.853 -6.061 -4.831 1.00 27.13 79 ALA B C 1
ATOM 4504 O O . ALA B 1 79 ? 78.174 -6.503 -3.721 1.00 22.52 79 ALA B O 1
ATOM 4506 N N . MET B 1 80 ? 78.421 -4.969 -5.354 1.00 22.85 80 MET B N 1
ATOM 4507 C CA . MET B 1 80 ? 79.366 -4.187 -4.559 1.00 23.19 80 MET B CA 1
ATOM 4508 C C . MET B 1 80 ? 78.642 -3.407 -3.473 1.00 23.00 80 MET B C 1
ATOM 4509 O O . MET B 1 80 ? 79.143 -3.284 -2.347 1.00 24.04 80 MET B O 1
ATOM 4514 N N . ARG B 1 81 ? 77.455 -2.883 -3.784 1.00 23.14 81 ARG B N 1
ATOM 4515 C CA . ARG B 1 81 ? 76.642 -2.240 -2.758 1.00 22.50 81 ARG B CA 1
ATOM 4516 C C . ARG B 1 81 ? 76.357 -3.200 -1.611 1.00 27.61 81 ARG B C 1
ATOM 4517 O O . ARG B 1 81 ? 76.527 -2.852 -0.438 1.00 23.50 81 ARG B O 1
ATOM 4525 N N . ASP B 1 82 ? 75.916 -4.420 -1.935 1.00 28.12 82 ASP B N 1
ATOM 4526 C CA . ASP B 1 82 ? 75.513 -5.365 -0.896 1.00 28.59 82 ASP B CA 1
ATOM 4527 C C . ASP B 1 82 ? 76.707 -5.845 -0.083 1.00 28.87 82 ASP B C 1
ATOM 4528 O O . ASP B 1 82 ? 76.624 -5.949 1.149 1.00 25.70 82 ASP B O 1
ATOM 4533 N N . ALA B 1 83 ? 77.824 -6.145 -0.751 1.00 27.62 83 ALA B N 1
ATOM 4534 C CA . ALA B 1 83 ? 79.023 -6.582 -0.039 1.00 25.05 83 ALA B CA 1
ATOM 4535 C C . ALA B 1 83 ? 79.503 -5.513 0.932 1.00 28.65 83 ALA B C 1
ATOM 4536 O O . ALA B 1 83 ? 79.743 -5.790 2.113 1.00 29.04 83 ALA B O 1
ATOM 4538 N N . LEU B 1 84 ? 79.623 -4.272 0.455 1.00 22.57 84 LEU B N 1
ATOM 4539 C CA . LEU B 1 84 ? 80.146 -3.206 1.301 1.00 19.95 84 LEU B CA 1
ATOM 4540 C C . LEU B 1 84 ? 79.168 -2.837 2.411 1.00 27.64 84 LEU B C 1
ATOM 4541 O O . LEU B 1 84 ? 79.579 -2.606 3.552 1.00 25.01 84 LEU B O 1
ATOM 4546 N N . ALA B 1 85 ? 77.869 -2.782 2.103 1.00 26.25 85 ALA B N 1
ATOM 4547 C CA . ALA B 1 85 ? 76.899 -2.375 3.118 1.00 28.08 85 ALA B CA 1
ATOM 4548 C C . ALA B 1 85 ? 76.827 -3.370 4.270 1.00 23.76 85 ALA B C 1
ATOM 4549 O O . ALA B 1 85 ? 76.627 -2.966 5.421 1.00 30.87 85 ALA B O 1
ATOM 4551 N N . SER B 1 86 ? 76.987 -4.664 3.987 1.00 24.25 86 SER B N 1
ATOM 4552 C CA . SER B 1 86 ? 76.953 -5.673 5.037 1.00 24.49 86 SER B CA 1
ATOM 4553 C C . SER B 1 86 ? 78.178 -5.621 5.933 1.00 31.25 86 SER B C 1
ATOM 4554 O O . SER B 1 86 ? 78.204 -6.304 6.962 1.00 25.35 86 SER B O 1
ATOM 4557 N N . GLN B 1 87 ? 79.190 -4.837 5.562 1.00 23.48 87 GLN B N 1
ATOM 4558 C CA . GLN B 1 87 ? 80.456 -4.787 6.279 1.00 19.79 87 GLN B CA 1
ATOM 4559 C C . GLN B 1 87 ? 80.772 -3.374 6.753 1.00 24.47 87 GLN B C 1
ATOM 4560 O O . GLN B 1 87 ? 81.916 -3.089 7.121 1.00 26.73 87 GLN B O 1
ATOM 4566 N N . ASP B 1 88 ? 79.767 -2.493 6.769 1.00 21.80 88 ASP B N 1
ATOM 4567 C CA . ASP B 1 88 ? 79.948 -1.085 7.119 1.00 20.00 88 ASP B CA 1
ATOM 4568 C C . ASP B 1 88 ? 80.999 -0.437 6.224 1.00 25.25 88 ASP B C 1
ATOM 4569 O O . ASP B 1 88 ? 81.745 0.443 6.657 1.00 22.05 88 ASP B O 1
ATOM 4574 N N . HIS B 1 89 ? 81.052 -0.902 4.972 1.00 21.91 89 HIS B N 1
ATOM 4575 C CA . HIS B 1 89 ? 81.921 -0.438 3.891 1.00 19.54 89 HIS B CA 1
ATOM 4576 C C . HIS B 1 89 ? 83.394 -0.725 4.144 1.00 23.88 89 HIS B C 1
ATOM 4577 O O . HIS B 1 89 ? 84.254 -0.208 3.418 1.00 21.09 89 HIS B O 1
ATOM 4584 N N . LEU B 1 90 ? 83.705 -1.554 5.140 1.00 22.58 90 LEU B N 1
ATOM 4585 C CA . LEU B 1 90 ? 85.027 -2.139 5.291 1.00 22.80 90 LEU B CA 1
ATOM 4586 C C . LEU B 1 90 ? 85.203 -3.310 4.327 1.00 18.63 90 LEU B C 1
ATOM 4587 O O . LEU B 1 90 ? 84.247 -4.013 3.988 1.00 20.45 90 LEU B O 1
ATOM 4592 N N . TYR B 1 91 ? 86.442 -3.513 3.882 1.00 21.10 91 TYR B N 1
ATOM 4593 C CA . TYR B 1 91 ? 86.804 -4.689 3.102 1.00 19.85 91 TYR B CA 1
ATOM 4594 C C . TYR B 1 91 ? 88.273 -4.995 3.358 1.00 19.39 91 TYR B C 1
ATOM 4595 O O . TYR B 1 91 ? 89.042 -4.129 3.781 1.00 21.67 91 TYR B O 1
ATOM 4604 N N . THR B 1 92 ? 88.661 -6.240 3.105 1.00 16.95 92 THR B N 1
ATOM 4605 C CA . THR B 1 92 ? 90.021 -6.688 3.372 1.00 19.77 92 THR B CA 1
ATOM 4606 C C . THR B 1 92 ? 90.867 -6.621 2.109 1.00 22.32 92 THR B C 1
ATOM 4607 O O . THR B 1 92 ? 90.460 -7.117 1.053 1.00 22.99 92 THR B O 1
ATOM 4611 N N . LEU B 1 93 ? 92.050 -6.023 2.230 1.00 20.34 93 LEU B N 1
ATOM 4612 C CA . LEU B 1 93 ? 93.072 -6.090 1.196 1.00 19.77 93 LEU B CA 1
ATOM 4613 C C . LEU B 1 93 ? 94.024 -7.223 1.555 1.00 20.68 93 LEU B C 1
ATOM 4614 O O . LEU B 1 93 ? 94.695 -7.169 2.592 1.00 21.30 93 LEU B O 1
ATOM 4619 N N . ILE B 1 94 ? 94.066 -8.253 0.721 1.00 17.12 94 ILE B N 1
ATOM 4620 C CA . ILE B 1 94 ? 94.936 -9.402 0.947 1.00 15.99 94 ILE B CA 1
ATOM 4621 C C . ILE B 1 94 ? 96.202 -9.167 0.133 1.00 19.18 94 ILE B C 1
ATOM 4622 O O . ILE B 1 94 ? 96.203 -9.319 -1.090 1.00 19.31 94 ILE B O 1
ATOM 4627 N N . GLU B 1 95 ? 97.290 -8.791 0.808 1.00 19.85 95 GLU B N 1
ATOM 4628 C CA . GLU B 1 95 ? 98.571 -8.577 0.144 1.00 21.05 95 GLU B CA 1
ATOM 4629 C C . GLU B 1 95 ? 99.325 -9.897 0.063 1.00 22.86 95 GLU B C 1
ATOM 4630 O O . GLU B 1 95 ? 99.559 -10.549 1.086 1.00 23.46 95 GLU B O 1
ATOM 4636 N N . ARG B 1 96 ? 99.706 -10.288 -1.150 1.00 19.32 96 ARG B N 1
ATOM 4637 C CA . ARG B 1 96 ? 100.401 -11.546 -1.391 1.00 20.31 96 ARG B CA 1
ATOM 4638 C C . ARG B 1 96 ? 101.788 -11.244 -1.939 1.00 24.53 96 ARG B C 1
ATOM 4639 O O . ARG B 1 96 ? 101.921 -10.538 -2.945 1.00 23.05 96 ARG B O 1
ATOM 4647 N N . SER B 1 97 ? 102.812 -11.775 -1.273 1.00 24.86 97 SER B N 1
ATOM 4648 C CA . SER B 1 97 ? 104.199 -11.596 -1.679 1.00 28.73 97 SER B CA 1
ATOM 4649 C C . SER B 1 97 ? 105.003 -12.808 -1.236 1.00 29.26 97 SER B C 1
ATOM 4650 O O . SER B 1 97 ? 104.475 -13.734 -0.616 1.00 31.79 97 SER B O 1
ATOM 4653 N N . ALA B 1 98 ? 106.308 -12.777 -1.532 1.00 24.91 98 ALA B N 1
ATOM 4654 C CA . ALA B 1 98 ? 107.198 -13.836 -1.066 1.00 32.22 98 ALA B CA 1
ATOM 4655 C C . ALA B 1 98 ? 107.194 -13.949 0.455 1.00 35.12 98 ALA B C 1
ATOM 4656 O O . ALA B 1 98 ? 107.410 -15.039 0.997 1.00 48.60 98 ALA B O 1
ATOM 4658 N N . LYS B 1 99 ? 106.941 -12.844 1.159 1.00 22.54 99 LYS B N 1
ATOM 4659 C CA . LYS B 1 99 ? 106.836 -12.844 2.615 1.00 35.14 99 LYS B CA 1
ATOM 4660 C C . LYS B 1 99 ? 105.583 -13.541 3.123 1.00 47.12 99 LYS B C 1
ATOM 4661 O O . LYS B 1 99 ? 105.405 -13.629 4.343 1.00 60.21 99 LYS B O 1
ATOM 4667 N N . GLY B 1 100 ? 104.716 -14.020 2.243 1.00 33.84 100 GLY B N 1
ATOM 4668 C CA . GLY B 1 100 ? 103.461 -14.622 2.634 1.00 40.28 100 GLY B CA 1
ATOM 4669 C C . GLY B 1 100 ? 102.276 -13.726 2.333 1.00 37.41 100 GLY B C 1
ATOM 4670 O O . GLY B 1 100 ? 102.317 -12.852 1.462 1.00 39.60 100 GLY B O 1
ATOM 4671 N N . SER B 1 101 ? 101.196 -13.954 3.074 1.00 30.70 101 SER B N 1
ATOM 4672 C CA . SER B 1 101 ? 99.968 -13.184 2.927 1.00 29.17 101 SER B CA 1
ATOM 4673 C C . SER B 1 101 ? 99.712 -12.365 4.184 1.00 26.58 101 SER B C 1
ATOM 4674 O O . SER B 1 101 ? 99.986 -12.816 5.299 1.00 23.58 101 SER B O 1
ATOM 4677 N N . PHE B 1 102 ? 99.196 -11.158 3.991 1.00 20.60 102 PHE B N 1
ATOM 4678 C CA . PHE B 1 102 ? 98.862 -10.243 5.072 1.00 23.08 102 PHE B CA 1
ATOM 4679 C C . PHE B 1 102 ? 97.492 -9.641 4.790 1.00 23.65 102 PHE B C 1
ATOM 4680 O O . PHE B 1 102 ? 97.184 -9.302 3.642 1.00 22.18 102 PHE B O 1
ATOM 4688 N N . ALA B 1 103 ? 96.672 -9.515 5.835 1.00 18.22 103 ALA B N 1
ATOM 4689 C CA . ALA B 1 103 ? 95.307 -9.012 5.710 1.00 20.40 103 ALA B CA 1
ATOM 4690 C C . ALA B 1 103 ? 95.253 -7.581 6.236 1.00 24.66 103 ALA B C 1
ATOM 4691 O O . ALA B 1 103 ? 95.420 -7.344 7.433 1.00 22.59 103 ALA B O 1
ATOM 4693 N N . HIS B 1 104 ? 95.023 -6.628 5.340 1.00 18.52 104 HIS B N 1
ATOM 4694 C CA . HIS B 1 104 ? 94.960 -5.216 5.697 1.00 22.46 104 HIS B CA 1
ATOM 4695 C C . HIS B 1 104 ? 93.537 -4.738 5.448 1.00 20.90 104 HIS B C 1
ATOM 4696 O O . HIS B 1 104 ? 93.135 -4.544 4.295 1.00 21.89 104 HIS B O 1
ATOM 4703 N N . VAL B 1 105 ? 92.778 -4.550 6.521 1.00 19.21 105 VAL B N 1
ATOM 4704 C CA . VAL B 1 105 ? 91.405 -4.074 6.406 1.00 21.77 105 VAL B CA 1
ATOM 4705 C C . VAL B 1 105 ? 91.424 -2.590 6.070 1.00 23.43 105 VAL B C 1
ATOM 4706 O O . VAL B 1 105 ? 92.065 -1.789 6.762 1.00 19.03 105 VAL B O 1
ATOM 4710 N N . ILE B 1 106 ? 90.730 -2.222 4.995 1.00 16.38 106 ILE B N 1
ATOM 4711 C CA . ILE B 1 106 ? 90.708 -0.854 4.486 1.00 19.10 106 ILE B CA 1
ATOM 4712 C C . ILE B 1 106 ? 89.432 -0.177 4.966 1.00 20.08 106 ILE B C 1
ATOM 4713 O O . ILE B 1 106 ? 88.342 -0.753 4.864 1.00 22.34 106 ILE B O 1
ATOM 4718 N N . GLY B 1 107 ? 89.556 1.049 5.471 1.00 17.70 107 GLY B N 1
ATOM 4719 C CA . GLY B 1 107 ? 88.391 1.766 5.962 1.00 23.16 107 GLY B CA 1
ATOM 4720 C C . GLY B 1 107 ? 88.118 3.093 5.277 1.00 21.49 107 GLY B C 1
ATOM 4721 O O . GLY B 1 107 ? 87.268 3.868 5.728 1.00 21.23 107 GLY B O 1
ATOM 4722 N N . SER B 1 108 ? 88.821 3.368 4.179 1.00 20.13 108 SER B N 1
ATOM 4723 C CA . SER B 1 108 ? 88.686 4.661 3.513 1.00 18.94 108 SER B CA 1
ATOM 4724 C C . SER B 1 108 ? 87.407 4.805 2.690 1.00 20.59 108 SER B C 1
ATOM 4725 O O . SER B 1 108 ? 87.029 5.935 2.378 1.00 19.49 108 SER B O 1
ATOM 4728 N N . ILE B 1 109 ? 86.757 3.714 2.297 1.00 18.99 109 ILE B N 1
ATOM 4729 C CA . ILE B 1 109 ? 85.446 3.824 1.660 1.00 17.63 109 ILE B CA 1
ATOM 4730 C C . ILE B 1 109 ? 84.405 3.934 2.769 1.00 20.86 109 ILE B C 1
ATOM 4731 O O . ILE B 1 109 ? 84.281 3.036 3.607 1.00 22.57 109 ILE B O 1
ATOM 4736 N N . ASN B 1 110 ? 83.683 5.054 2.794 1.00 19.37 110 ASN B N 1
ATOM 4737 C CA . ASN B 1 110 ? 82.801 5.382 3.906 1.00 22.02 110 ASN B CA 1
ATOM 4738 C C . ASN B 1 110 ? 81.324 5.176 3.602 1.00 22.96 110 ASN B C 1
ATOM 4739 O O . ASN B 1 110 ? 80.524 5.105 4.543 1.00 22.29 110 ASN B O 1
ATOM 4744 N N . SER B 1 111 ? 80.948 5.100 2.330 1.00 23.85 111 SER B N 1
ATOM 4745 C CA . SER B 1 111 ? 79.559 4.934 1.919 1.00 24.54 111 SER B CA 1
ATOM 4746 C C . SER B 1 111 ? 79.562 4.526 0.451 1.00 22.27 111 SER B C 1
ATOM 4747 O O . SER B 1 111 ? 80.601 4.555 -0.214 1.00 21.50 111 SER B O 1
ATOM 4750 N N . TYR B 1 112 ? 78.384 4.145 -0.051 1.00 20.63 112 TYR B N 1
ATOM 4751 C CA . TYR B 1 112 ? 78.269 3.680 -1.429 1.00 21.43 112 TYR B CA 1
ATOM 4752 C C . TYR B 1 112 ? 76.876 3.980 -1.963 1.00 24.60 112 TYR B C 1
ATOM 4753 O O . TYR B 1 112 ? 75.877 3.708 -1.289 1.00 23.17 112 TYR B O 1
ATOM 4762 N N . LEU B 1 113 ? 76.813 4.527 -3.175 1.00 19.84 113 LEU B N 1
ATOM 4763 C CA . LEU B 1 113 ? 75.551 4.825 -3.843 1.00 19.39 113 LEU B CA 1
ATOM 4764 C C . LEU B 1 113 ? 75.440 3.974 -5.099 1.00 18.14 113 LEU B C 1
ATOM 4765 O O . LEU B 1 113 ? 76.258 4.107 -6.014 1.00 19.93 113 LEU B O 1
ATOM 4770 N N . PHE B 1 114 ? 74.440 3.096 -5.134 1.00 19.82 114 PHE B N 1
ATOM 4771 C CA . PHE B 1 114 ? 74.079 2.358 -6.345 1.00 23.48 114 PHE B CA 1
ATOM 4772 C C . PHE B 1 114 ? 73.178 3.275 -7.163 1.00 24.22 114 PHE B C 1
ATOM 4773 O O . PHE B 1 114 ? 72.011 3.480 -6.821 1.00 23.35 114 PHE B O 1
ATOM 4781 N N . ALA B 1 115 ? 73.730 3.848 -8.236 1.00 23.35 115 ALA B N 1
ATOM 4782 C CA . ALA B 1 115 ? 73.037 4.915 -8.958 1.00 20.63 115 ALA B CA 1
ATOM 4783 C C . ALA B 1 115 ? 71.641 4.546 -9.450 1.00 19.82 115 ALA B C 1
ATOM 4784 O O . ALA B 1 115 ? 70.743 5.399 -9.341 1.00 23.02 115 ALA B O 1
ATOM 4786 N N . PRO B 1 116 ? 71.380 3.352 -9.996 1.00 24.20 116 PRO B N 1
ATOM 4787 C CA . PRO B 1 116 ? 70.016 3.073 -10.482 1.00 22.04 116 PRO B CA 1
ATOM 4788 C C . PRO B 1 116 ? 68.933 3.175 -9.415 1.00 32.31 116 PRO B C 1
ATOM 4789 O O . PRO B 1 116 ? 67.777 3.455 -9.758 1.00 29.30 116 PRO B O 1
ATOM 4793 N N . ASP B 1 117 ? 69.261 2.954 -8.139 1.00 24.26 117 ASP B N 1
ATOM 4794 C CA . ASP B 1 117 ? 68.254 3.084 -7.087 1.00 23.37 117 ASP B CA 1
ATOM 4795 C C . ASP B 1 117 ? 67.813 4.528 -6.889 1.00 36.82 117 ASP B C 1
ATOM 4796 O O . ASP B 1 117 ? 66.669 4.776 -6.490 1.00 31.82 117 ASP B O 1
ATOM 4801 N N . ASN B 1 118 ? 68.701 5.486 -7.149 1.00 27.47 118 ASN B N 1
ATOM 4802 C CA . ASN B 1 118 ? 68.412 6.898 -6.923 1.00 24.92 118 ASN B CA 1
ATOM 4803 C C . ASN B 1 118 ? 69.459 7.743 -7.636 1.00 30.12 118 ASN B C 1
ATOM 4804 O O . ASN B 1 118 ? 70.528 8.019 -7.079 1.00 24.47 118 ASN B O 1
ATOM 4809 N N . ARG B 1 119 ? 69.166 8.152 -8.871 1.00 22.72 119 ARG B N 1
ATOM 4810 C CA . ARG B 1 119 ? 70.157 8.883 -9.651 1.00 27.40 119 ARG B CA 1
ATOM 4811 C C . ARG B 1 119 ? 70.352 10.299 -9.120 1.00 25.86 119 ARG B C 1
ATOM 4812 O O . ARG B 1 119 ? 71.470 10.828 -9.143 1.00 24.16 119 ARG B O 1
ATOM 4820 N N . GLU B 1 120 ? 69.278 10.927 -8.632 1.00 27.11 120 GLU B N 1
ATOM 4821 C CA . GLU B 1 120 ? 69.398 12.259 -8.049 1.00 29.07 120 GLU B CA 1
ATOM 4822 C C . GLU B 1 120 ? 70.325 12.264 -6.835 1.00 25.57 120 GLU B C 1
ATOM 4823 O O . GLU B 1 120 ? 71.052 13.239 -6.615 1.00 27.81 120 GLU B O 1
ATOM 4829 N N . ALA B 1 121 ? 70.330 11.182 -6.051 1.00 27.56 121 ALA B N 1
ATOM 4830 C CA . ALA B 1 121 ? 71.225 11.110 -4.899 1.00 25.76 121 ALA B CA 1
ATOM 4831 C C . ALA B 1 121 ? 72.683 11.220 -5.328 1.00 22.23 121 ALA B C 1
ATOM 4832 O O . ALA B 1 121 ? 73.498 11.839 -4.634 1.00 22.03 121 ALA B O 1
ATOM 4834 N N . VAL B 1 122 ? 73.029 10.632 -6.471 1.00 21.45 122 VAL B N 1
ATOM 4835 C CA . VAL B 1 122 ? 74.410 10.683 -6.944 1.00 21.97 122 VAL B CA 1
ATOM 4836 C C . VAL B 1 122 ? 74.762 12.091 -7.415 1.00 22.89 122 VAL B C 1
ATOM 4837 O O . VAL B 1 122 ? 75.837 12.617 -7.099 1.00 19.90 122 VAL B O 1
ATOM 4841 N N . ILE B 1 123 ? 73.864 12.720 -8.179 1.00 20.74 123 ILE B N 1
ATOM 4842 C CA . ILE B 1 123 ? 74.087 14.096 -8.623 1.00 22.23 123 ILE B CA 1
ATOM 4843 C C . ILE B 1 123 ? 74.280 15.020 -7.427 1.00 24.11 123 ILE B C 1
ATOM 4844 O O . ILE B 1 123 ? 75.199 15.848 -7.401 1.00 19.07 123 ILE B O 1
ATOM 4849 N N . ALA B 1 124 ? 73.399 14.906 -6.430 1.00 22.43 124 ALA B N 1
ATOM 4850 C CA . ALA B 1 124 ? 73.466 15.794 -5.274 1.00 26.41 124 ALA B CA 1
ATOM 4851 C C . ALA B 1 124 ? 74.750 15.573 -4.486 1.00 24.17 124 ALA B C 1
ATOM 4852 O O . ALA B 1 124 ? 75.345 16.531 -3.985 1.00 21.15 124 ALA B O 1
ATOM 4854 N N . LYS B 1 125 ? 75.195 14.320 -4.380 1.00 17.77 125 LYS B N 1
ATOM 4855 C CA . LYS B 1 125 ? 76.460 14.030 -3.715 1.00 20.92 125 LYS B CA 1
ATOM 4856 C C . LYS B 1 125 ? 77.626 14.708 -4.427 1.00 20.41 125 LYS B C 1
ATOM 4857 O O . LYS B 1 125 ? 78.512 15.283 -3.781 1.00 20.95 125 LYS B O 1
ATOM 4863 N N . MET B 1 126 ? 77.646 14.641 -5.760 1.00 18.66 126 MET B N 1
ATOM 4864 C CA . MET B 1 126 ? 78.721 15.265 -6.527 1.00 17.57 126 MET B CA 1
ATOM 4865 C C . MET B 1 126 ? 78.683 16.779 -6.417 1.00 24.04 126 MET B C 1
ATOM 4866 O O . MET B 1 126 ? 79.738 17.426 -6.416 1.00 21.29 126 MET B O 1
ATOM 4871 N N . ALA B 1 127 ? 77.484 17.356 -6.323 1.00 23.59 127 ALA B N 1
ATOM 4872 C CA . ALA B 1 127 ? 77.328 18.799 -6.201 1.00 20.71 127 ALA B CA 1
ATOM 4873 C C . ALA B 1 127 ? 77.620 19.304 -4.796 1.00 26.36 127 ALA B C 1
ATOM 4874 O O . ALA B 1 127 ? 77.809 20.512 -4.616 1.00 26.46 127 ALA B O 1
ATOM 4876 N N . HIS B 1 128 ? 77.663 18.412 -3.811 1.00 21.88 128 HIS B N 1
ATOM 4877 C CA . HIS B 1 128 ? 77.820 18.830 -2.426 1.00 22.04 128 HIS B CA 1
ATOM 4878 C C . HIS B 1 128 ? 79.173 19.510 -2.226 1.00 28.26 128 HIS B C 1
ATOM 4879 O O . HIS B 1 128 ? 80.178 19.077 -2.807 1.00 23.46 128 HIS B O 1
ATOM 4886 N N . PRO B 1 129 ? 79.232 20.576 -1.421 1.00 28.94 129 PRO B N 1
ATOM 4887 C CA . PRO B 1 129 ? 80.515 21.260 -1.182 1.00 30.17 129 PRO B CA 1
ATOM 4888 C C . PRO B 1 129 ? 81.596 20.376 -0.574 1.00 23.23 129 PRO B C 1
ATOM 4889 O O . PRO B 1 129 ? 82.780 20.683 -0.748 1.00 24.08 129 PRO B O 1
ATOM 4893 N N . ASP B 1 130 ? 81.236 19.301 0.131 1.00 21.73 130 ASP B N 1
ATOM 4894 C CA . ASP B 1 130 ? 82.251 18.393 0.660 1.00 23.65 130 ASP B CA 1
ATOM 4895 C C . ASP B 1 130 ? 83.007 17.675 -0.451 1.00 22.24 130 ASP B C 1
ATOM 4896 O O . ASP B 1 130 ? 84.152 17.252 -0.247 1.00 21.53 130 ASP B O 1
ATOM 4901 N N . THR B 1 131 ? 82.383 17.505 -1.613 1.00 23.07 131 THR B N 1
ATOM 4902 C CA . THR B 1 131 ? 83.030 16.820 -2.725 1.00 21.42 131 THR B CA 1
ATOM 4903 C C . THR B 1 131 ? 84.085 17.721 -3.343 1.00 20.47 131 THR B C 1
ATOM 4904 O O . THR B 1 131 ? 83.771 18.813 -3.828 1.00 22.43 131 THR B O 1
ATOM 4908 N N . LYS B 1 132 ? 85.338 17.266 -3.313 1.00 22.13 132 LYS B N 1
ATOM 4909 C CA . LYS B 1 132 ? 86.456 17.978 -3.912 1.00 22.93 132 LYS B CA 1
ATOM 4910 C C . LYS B 1 132 ? 87.026 17.274 -5.130 1.00 19.36 132 LYS B C 1
ATOM 4911 O O . LYS B 1 132 ? 87.624 17.929 -5.984 1.00 19.80 132 LYS B O 1
ATOM 4917 N N . ILE B 1 133 ? 86.861 15.956 -5.216 1.00 19.93 133 ILE B N 1
ATOM 4918 C CA . ILE B 1 133 ? 87.408 15.134 -6.289 1.00 20.46 133 ILE B CA 1
ATOM 4919 C C . ILE B 1 133 ? 86.370 14.085 -6.675 1.00 16.41 133 ILE B C 1
ATOM 4920 O O . ILE B 1 133 ? 85.809 13.409 -5.808 1.00 15.90 133 ILE B O 1
ATOM 4925 N N . VAL B 1 134 ? 86.104 13.952 -7.970 1.00 18.88 134 VAL B N 1
ATOM 4926 C CA . VAL B 1 134 ? 85.406 12.786 -8.498 1.00 18.48 134 VAL B CA 1
ATOM 4927 C C . VAL B 1 134 ? 86.417 11.966 -9.282 1.00 16.72 134 VAL B C 1
ATOM 4928 O O . VAL B 1 134 ? 86.931 12.420 -10.313 1.00 18.94 134 VAL B O 1
ATOM 4932 N N . SER B 1 135 ? 86.713 10.767 -8.791 1.00 19.11 135 SER B N 1
ATOM 4933 C CA . SER B 1 135 ? 87.683 9.883 -9.422 1.00 16.37 135 SER B CA 1
ATOM 4934 C C . SER B 1 135 ? 86.962 8.789 -10.206 1.00 15.89 135 SER B C 1
ATOM 4935 O O . SER B 1 135 ? 85.789 8.494 -9.963 1.00 17.58 135 SER B O 1
ATOM 4938 N N . LEU B 1 136 ? 87.674 8.196 -11.165 1.00 16.50 136 LEU B N 1
ATOM 4939 C CA . LEU B 1 136 ? 87.070 7.269 -12.119 1.00 16.02 136 LEU B CA 1
ATOM 4940 C C . LEU B 1 136 ? 87.906 6.009 -12.290 1.00 20.19 136 LEU B C 1
ATOM 4941 O O . LEU B 1 136 ? 89.119 6.090 -12.493 1.00 17.27 136 LEU B O 1
ATOM 4946 N N . THR B 1 137 ? 87.246 4.849 -12.258 1.00 17.89 137 THR B N 1
ATOM 4947 C CA . THR B 1 137 ? 87.730 3.643 -12.941 1.00 16.23 137 THR B CA 1
ATOM 4948 C C . THR B 1 137 ? 86.518 3.069 -13.678 1.00 20.13 137 THR B C 1
ATOM 4949 O O . THR B 1 137 ? 85.824 2.192 -13.161 1.00 20.51 137 THR B O 1
ATOM 4953 N N . ILE B 1 138 ? 86.259 3.576 -14.884 1.00 17.98 138 ILE B N 1
ATOM 4954 C CA . ILE B 1 138 ? 85.081 3.202 -15.665 1.00 15.98 138 ILE B CA 1
ATOM 4955 C C . ILE B 1 138 ? 85.427 2.374 -16.890 1.00 20.90 138 ILE B C 1
ATOM 4956 O O . ILE B 1 138 ? 84.522 2.043 -17.672 1.00 20.90 138 ILE B O 1
ATOM 4961 N N . THR B 1 139 ? 86.702 2.029 -17.083 1.00 22.62 139 THR B N 1
ATOM 4962 C CA . THR B 1 139 ? 87.236 1.331 -18.253 1.00 26.55 139 THR B CA 1
ATOM 4963 C C . THR B 1 139 ? 87.152 2.192 -19.509 1.00 25.20 139 THR B C 1
ATOM 4964 O O . THR B 1 139 ? 86.444 3.204 -19.545 1.00 22.47 139 THR B O 1
ATOM 4968 N N . GLU B 1 140 ? 87.879 1.777 -20.547 1.00 24.35 140 GLU B N 1
ATOM 4969 C CA . GLU B 1 140 ? 88.018 2.592 -21.751 1.00 27.56 140 GLU B CA 1
ATOM 4970 C C . GLU B 1 140 ? 86.673 2.847 -22.422 1.00 29.03 140 GLU B C 1
ATOM 4971 O O . GLU B 1 140 ? 86.416 3.953 -22.916 1.00 23.35 140 GLU B O 1
ATOM 4977 N N . SER B 1 141 ? 85.797 1.840 -22.451 1.00 25.39 141 SER B N 1
ATOM 4978 C CA . SER B 1 141 ? 84.523 1.999 -23.141 1.00 25.23 141 SER B CA 1
ATOM 4979 C C . SER B 1 141 ? 83.609 3.003 -22.451 1.00 28.61 141 SER B C 1
ATOM 4980 O O . SER B 1 141 ? 82.684 3.519 -23.088 1.00 26.35 141 SER B O 1
ATOM 4983 N N . GLY B 1 142 ? 83.853 3.308 -21.175 1.00 25.57 142 GLY B N 1
ATOM 4984 C CA . GLY B 1 142 ? 83.034 4.287 -20.486 1.00 22.97 142 GLY B CA 1
ATOM 4985 C C . GLY B 1 142 ? 83.274 5.722 -20.908 1.00 24.18 142 GLY B C 1
ATOM 4986 O O . GLY B 1 142 ? 82.521 6.604 -20.482 1.00 20.17 142 GLY B O 1
ATOM 4987 N N . TYR B 1 143 ? 84.296 5.978 -21.726 1.00 17.82 143 TYR B N 1
ATOM 4988 C CA . TYR B 1 143 ? 84.657 7.336 -22.110 1.00 18.51 143 TYR B CA 1
ATOM 4989 C C . TYR B 1 143 ? 84.055 7.771 -23.438 1.00 19.23 143 TYR B C 1
ATOM 4990 O O . TYR B 1 143 ? 84.204 8.943 -23.805 1.00 19.96 143 TYR B O 1
ATOM 4999 N N . TYR B 1 144 ? 83.395 6.866 -24.163 1.00 19.55 144 TYR B N 1
ATOM 5000 C CA . TYR B 1 144 ? 82.711 7.208 -25.415 1.00 17.92 144 TYR B CA 1
ATOM 5001 C C . TYR B 1 144 ? 83.633 7.996 -26.342 1.00 23.12 144 TYR B C 1
ATOM 5002 O O . TYR B 1 144 ? 83.250 9.008 -26.931 1.00 23.07 144 TYR B O 1
ATOM 5011 N N . TYR B 1 145 ? 84.870 7.521 -26.461 1.00 21.24 145 TYR B N 1
ATOM 5012 C CA . TYR B 1 145 ? 85.935 8.233 -27.155 1.00 21.05 145 TYR B CA 1
ATOM 5013 C C . TYR B 1 145 ? 86.203 7.578 -28.503 1.00 24.38 145 TYR B C 1
ATOM 5014 O O . TYR B 1 145 ? 86.519 6.385 -28.569 1.00 24.46 145 TYR B O 1
ATOM 5023 N N . ASN B 1 146 ? 86.083 8.362 -29.568 1.00 22.82 146 ASN B N 1
ATOM 5024 C CA . ASN B 1 146 ? 86.463 7.924 -30.909 1.00 24.30 146 ASN B CA 1
ATOM 5025 C C . ASN B 1 146 ? 87.927 8.296 -31.098 1.00 26.56 146 ASN B C 1
ATOM 5026 O O . ASN B 1 146 ? 88.261 9.462 -31.325 1.00 28.83 146 ASN B O 1
ATOM 5031 N N . GLU B 1 147 ? 88.808 7.301 -30.993 1.00 24.96 147 GLU B N 1
ATOM 5032 C CA . GLU B 1 147 ? 90.237 7.574 -31.096 1.00 31.58 147 GLU B CA 1
ATOM 5033 C C . GLU B 1 147 ? 90.644 8.008 -32.496 1.00 33.80 147 GLU B C 1
ATOM 5034 O O . GLU B 1 147 ? 91.676 8.669 -32.650 1.00 42.56 147 GLU B O 1
ATOM 5036 N N . ASN B 1 148 ? 89.855 7.671 -33.515 1.00 34.45 148 ASN B N 1
ATOM 5037 C CA . ASN B 1 148 ? 90.241 8.005 -34.880 1.00 40.37 148 ASN B CA 1
ATOM 5038 C C . ASN B 1 148 ? 89.999 9.478 -35.198 1.00 36.48 148 ASN B C 1
ATOM 5039 O O . ASN B 1 148 ? 90.825 10.111 -35.866 1.00 44.75 148 ASN B O 1
ATOM 5044 N N . THR B 1 149 ? 88.892 10.048 -34.722 1.00 32.30 149 THR B N 1
ATOM 5045 C CA . THR B 1 149 ? 88.581 11.450 -34.975 1.00 26.28 149 THR B CA 1
ATOM 5046 C C . THR B 1 149 ? 88.909 12.368 -33.805 1.00 30.46 149 THR B C 1
ATOM 5047 O O . THR B 1 149 ? 88.795 13.590 -33.953 1.00 29.91 149 THR B O 1
ATOM 5051 N N . HIS B 1 150 ? 89.318 11.817 -32.661 1.00 27.99 150 HIS B N 1
ATOM 5052 C CA . HIS B 1 150 ? 89.544 12.588 -31.433 1.00 32.27 150 HIS B CA 1
ATOM 5053 C C . HIS B 1 150 ? 88.296 13.385 -31.057 1.00 24.32 150 HIS B C 1
ATOM 5054 O O . HIS B 1 150 ? 88.336 14.600 -30.841 1.00 27.36 150 HIS B O 1
ATOM 5061 N N . GLU B 1 151 ? 87.170 12.679 -30.969 1.00 21.45 151 GLU B N 1
ATOM 5062 C CA . GLU B 1 151 ? 85.892 13.298 -30.653 1.00 20.82 151 GLU B CA 1
ATOM 5063 C C . GLU B 1 151 ? 85.104 12.420 -29.693 1.00 21.86 151 GLU B C 1
ATOM 5064 O O . GLU B 1 151 ? 85.281 11.200 -29.644 1.00 23.27 151 GLU B O 1
ATOM 5070 N N . LEU B 1 152 ? 84.228 13.065 -28.932 1.00 16.83 152 LEU B N 1
ATOM 5071 C CA . LEU B 1 152 ? 83.190 12.357 -28.200 1.00 22.06 152 LEU B CA 1
ATOM 5072 C C . LEU B 1 152 ? 82.213 11.695 -29.166 1.00 22.46 152 LEU B C 1
ATOM 5073 O O . LEU B 1 152 ? 81.799 12.292 -30.160 1.00 19.49 152 LEU B O 1
ATOM 5078 N N . GLN B 1 153 ? 81.834 10.451 -28.869 1.00 19.07 153 GLN B N 1
ATOM 5079 C CA . GLN B 1 153 ? 80.823 9.745 -29.661 1.00 20.94 153 GLN B CA 1
ATOM 5080 C C . GLN B 1 153 ? 79.439 10.267 -29.274 1.00 23.92 153 GLN B C 1
ATOM 5081 O O . GLN B 1 153 ? 78.624 9.588 -28.648 1.00 22.78 153 GLN B O 1
ATOM 5087 N N . SER B 1 154 ? 79.181 11.519 -29.661 1.00 17.64 154 SER B N 1
ATOM 5088 C CA . SER B 1 154 ? 77.970 12.193 -29.213 1.00 19.51 154 SER B CA 1
ATOM 5089 C C . SER B 1 154 ? 76.718 11.599 -29.841 1.00 20.12 154 SER B C 1
ATOM 5090 O O . SER B 1 154 ? 75.630 11.745 -29.275 1.00 23.42 154 SER B O 1
ATOM 5093 N N . GLU B 1 155 ? 76.846 10.914 -30.977 1.00 20.15 155 GLU B N 1
ATOM 5094 C CA . GLU B 1 155 ? 75.703 10.234 -31.572 1.00 20.31 155 GLU B CA 1
ATOM 5095 C C . GLU B 1 155 ? 75.367 8.919 -30.887 1.00 24.27 155 GLU B C 1
ATOM 5096 O O . GLU B 1 155 ? 74.294 8.371 -31.149 1.00 21.67 155 GLU B O 1
ATOM 5102 N N . HIS B 1 156 ? 76.243 8.396 -30.033 1.00 22.69 156 HIS B N 1
ATOM 5103 C CA . HIS B 1 156 ? 75.926 7.137 -29.373 1.00 18.31 156 HIS B CA 1
ATOM 5104 C C . HIS B 1 156 ? 74.632 7.288 -28.577 1.00 18.73 156 HIS B C 1
ATOM 5105 O O . HIS B 1 156 ? 74.390 8.346 -27.981 1.00 19.85 156 HIS B O 1
ATOM 5112 N N . PRO B 1 157 ? 73.764 6.269 -28.579 1.00 19.92 157 PRO B N 1
ATOM 5113 C CA . PRO B 1 157 ? 72.464 6.407 -27.899 1.00 22.82 157 PRO B CA 1
ATOM 5114 C C . PRO B 1 157 ? 72.569 6.736 -26.422 1.00 20.02 157 PRO B C 1
ATOM 5115 O O . PRO B 1 157 ? 71.673 7.403 -25.888 1.00 20.41 157 PRO B O 1
ATOM 5119 N N . ASP B 1 158 ? 73.624 6.280 -25.738 1.00 20.19 158 ASP B N 1
ATOM 5120 C CA . ASP B 1 158 ? 73.791 6.632 -24.330 1.00 19.11 158 ASP B CA 1
ATOM 5121 C C . ASP B 1 158 ? 74.044 8.121 -24.165 1.00 16.60 158 ASP B C 1
ATOM 5122 O O . ASP B 1 158 ? 73.522 8.743 -23.233 1.00 19.60 158 ASP B O 1
ATOM 5127 N N . ILE B 1 159 ? 74.863 8.701 -25.044 1.00 15.00 159 ILE B N 1
ATOM 5128 C CA . ILE B 1 159 ? 75.149 10.129 -24.949 1.00 13.86 159 ILE B CA 1
ATOM 5129 C C . ILE B 1 159 ? 73.934 10.939 -25.371 1.00 23.40 159 ILE B C 1
ATOM 5130 O O . ILE B 1 159 ? 73.594 11.944 -24.740 1.00 18.98 159 ILE B O 1
ATOM 5135 N N . GLN B 1 160 ? 73.265 10.520 -26.449 1.00 19.49 160 GLN B N 1
ATOM 5136 C CA . GLN B 1 160 ? 72.013 11.160 -26.841 1.00 22.00 160 GLN B CA 1
ATOM 5137 C C . GLN B 1 160 ? 71.010 11.166 -25.692 1.00 21.11 160 GLN B C 1
ATOM 5138 O O . GLN B 1 160 ? 70.351 12.180 -25.438 1.00 20.57 160 GLN B O 1
ATOM 5144 N N . PHE B 1 161 ? 70.893 10.043 -24.977 1.00 18.97 161 PHE B N 1
ATOM 5145 C CA . PHE B 1 161 ? 69.975 9.968 -23.844 1.00 19.95 161 PHE B CA 1
ATOM 5146 C C . PHE B 1 161 ? 70.324 11.004 -22.778 1.00 19.66 161 PHE B C 1
ATOM 5147 O O . PHE B 1 161 ? 69.443 11.697 -22.253 1.00 19.18 161 PHE B O 1
ATOM 5155 N N . ASP B 1 162 ? 71.610 11.124 -22.446 1.00 18.48 162 ASP B N 1
ATOM 5156 C CA . ASP B 1 162 ? 72.019 12.041 -21.387 1.00 18.22 162 ASP B CA 1
ATOM 5157 C C . ASP B 1 162 ? 71.914 13.501 -21.803 1.00 21.14 162 ASP B C 1
ATOM 5158 O O . ASP B 1 162 ? 71.797 14.371 -20.931 1.00 24.38 162 ASP B O 1
ATOM 5163 N N . LEU B 1 163 ? 71.971 13.790 -23.104 1.00 21.40 163 LEU B N 1
ATOM 5164 C CA . LEU B 1 163 ? 71.809 15.155 -23.594 1.00 22.06 163 LEU B CA 1
ATOM 5165 C C . LEU B 1 163 ? 70.353 15.588 -23.668 1.00 23.94 163 LEU B C 1
ATOM 5166 O O . LEU B 1 163 ? 70.086 16.790 -23.773 1.00 27.69 163 LEU B O 1
ATOM 5171 N N . ASP B 1 164 ? 69.424 14.649 -23.606 1.00 21.11 164 ASP B N 1
ATOM 5172 C CA . ASP B 1 164 ? 68.000 14.954 -23.712 1.00 22.89 164 ASP B CA 1
ATOM 5173 C C . ASP B 1 164 ? 67.535 15.671 -22.450 1.00 24.07 164 ASP B C 1
ATOM 5174 O O . ASP B 1 164 ? 67.696 15.128 -21.348 1.00 29.61 164 ASP B O 1
ATOM 5179 N N . PRO B 1 165 ? 66.962 16.873 -22.557 1.00 24.61 165 PRO B N 1
ATOM 5180 C CA . PRO B 1 165 ? 66.497 17.587 -21.354 1.00 33.63 165 PRO B CA 1
ATOM 5181 C C . PRO B 1 165 ? 65.542 16.782 -20.493 1.00 29.68 165 PRO B C 1
ATOM 5182 O O . PRO B 1 165 ? 65.481 17.002 -19.276 1.00 31.81 165 PRO B O 1
ATOM 5186 N N . ALA B 1 166 ? 64.796 15.848 -21.085 1.00 27.22 166 ALA B N 1
ATOM 5187 C CA . ALA B 1 166 ? 63.923 14.983 -20.298 1.00 32.34 166 ALA B CA 1
ATOM 5188 C C . ALA B 1 166 ? 64.690 14.182 -19.250 1.00 35.67 166 ALA B C 1
ATOM 5189 O O . ALA B 1 166 ? 64.103 13.774 -18.242 1.00 29.43 166 ALA B O 1
ATOM 5191 N N . ASN B 1 167 ? 65.990 13.968 -19.448 1.00 27.65 167 ASN B N 1
ATOM 5192 C CA . ASN B 1 167 ? 66.778 13.116 -18.570 1.00 22.97 167 ASN B CA 1
ATOM 5193 C C . ASN B 1 167 ? 67.834 13.890 -17.790 1.00 26.67 167 ASN B C 1
ATOM 5194 O O . ASN B 1 167 ? 68.832 13.303 -17.364 1.00 25.29 167 ASN B O 1
ATOM 5199 N N . GLU B 1 168 ? 67.642 15.196 -17.585 1.00 28.17 168 GLU B N 1
ATOM 5200 C CA . GLU B 1 168 ? 68.689 15.965 -16.920 1.00 29.89 168 GLU B CA 1
ATOM 5201 C C . GLU B 1 168 ? 68.864 15.579 -15.456 1.00 29.02 168 GLU B C 1
ATOM 5202 O O . GLU B 1 168 ? 69.946 15.791 -14.902 1.00 28.26 168 GLU B O 1
ATOM 5208 N N . LYS B 1 169 ? 67.848 14.996 -14.821 1.00 31.19 169 LYS B N 1
ATOM 5209 C CA . LYS B 1 169 ? 67.984 14.494 -13.463 1.00 28.74 169 LYS B CA 1
ATOM 5210 C C . LYS B 1 169 ? 68.155 12.980 -13.402 1.00 26.22 169 LYS B C 1
ATOM 5211 O O . LYS B 1 169 ? 68.189 12.416 -12.304 1.00 31.12 169 LYS B O 1
ATOM 5215 N N . ALA B 1 170 ? 68.276 12.306 -14.547 1.00 25.35 170 ALA B N 1
ATOM 5216 C CA . ALA B 1 170 ? 68.490 10.857 -14.570 1.00 19.23 170 ALA B CA 1
ATOM 5217 C C . ALA B 1 170 ? 69.493 10.480 -15.658 1.00 21.52 170 ALA B C 1
ATOM 5218 O O . ALA B 1 170 ? 69.183 9.709 -16.569 1.00 22.25 170 ALA B O 1
ATOM 5220 N N . PRO B 1 171 ? 70.728 10.981 -15.575 1.00 20.70 171 PRO B N 1
ATOM 5221 C CA . PRO B 1 171 ? 71.751 10.538 -16.528 1.00 21.19 171 PRO B CA 1
ATOM 5222 C C . PRO B 1 171 ? 72.095 9.071 -16.321 1.00 19.24 171 PRO B C 1
ATOM 5223 O O . PRO B 1 171 ? 71.851 8.486 -15.265 1.00 24.01 171 PRO B O 1
ATOM 5227 N N . ARG B 1 172 ? 72.666 8.472 -17.361 1.00 20.51 172 ARG B N 1
ATOM 5228 C CA . ARG B 1 172 ? 73.125 7.093 -17.296 1.00 21.82 172 ARG B CA 1
ATOM 5229 C C . ARG B 1 172 ? 74.633 6.947 -17.428 1.00 18.40 172 ARG B C 1
ATOM 5230 O O . ARG B 1 172 ? 75.185 5.969 -16.924 1.00 23.67 172 ARG B O 1
ATOM 5232 N N . THR B 1 173 ? 75.309 7.888 -18.081 1.00 19.24 173 THR B N 1
ATOM 5233 C CA . THR B 1 173 ? 76.750 7.805 -18.288 1.00 18.40 173 THR B CA 1
ATOM 5234 C C . THR B 1 173 ? 77.499 8.646 -17.263 1.00 20.64 173 THR B C 1
ATOM 5235 O O . THR B 1 173 ? 76.931 9.509 -16.592 1.00 21.43 173 THR B O 1
ATOM 5239 N N . THR B 1 174 ? 78.804 8.379 -17.162 1.00 20.74 174 THR B N 1
ATOM 5240 C CA . THR B 1 174 ? 79.671 9.175 -16.300 1.00 20.19 174 THR B CA 1
ATOM 5241 C C . THR B 1 174 ? 79.581 10.659 -16.639 1.00 17.80 174 THR B C 1
ATOM 5242 O O . THR B 1 174 ? 79.476 11.509 -15.748 1.00 18.10 174 THR B O 1
ATOM 5246 N N . PHE B 1 175 ? 79.608 10.987 -17.930 1.00 17.80 175 PHE B N 1
ATOM 5247 C CA . PHE B 1 175 ? 79.597 12.393 -18.317 1.00 18.19 175 PHE B CA 1
ATOM 5248 C C . PHE B 1 175 ? 78.258 13.048 -18.023 1.00 19.36 175 PHE B C 1
ATOM 5249 O O . PHE B 1 175 ? 78.215 14.244 -17.721 1.00 19.69 175 PHE B O 1
ATOM 5257 N N . GLY B 1 176 ? 77.166 12.286 -18.085 1.00 16.47 176 GLY B N 1
ATOM 5258 C CA . GLY B 1 176 ? 75.883 12.828 -17.666 1.00 21.34 176 GLY B CA 1
ATOM 5259 C C . GLY B 1 176 ? 75.859 13.189 -16.192 1.00 20.07 176 GLY B C 1
ATOM 5260 O O . GLY B 1 176 ? 75.344 14.242 -15.807 1.00 19.28 176 GLY B O 1
ATOM 5261 N N . PHE B 1 177 ? 76.421 12.322 -15.345 1.00 18.51 177 PHE B N 1
ATOM 5262 C CA . PHE B 1 177 ? 76.466 12.620 -13.917 1.00 21.66 177 PHE B CA 1
ATOM 5263 C C . PHE B 1 177 ? 77.419 13.769 -13.627 1.00 20.19 177 PHE B C 1
ATOM 5264 O O . PHE B 1 177 ? 77.078 14.691 -12.879 1.00 17.67 177 PHE B O 1
ATOM 5272 N N . LEU B 1 178 ? 78.617 13.732 -14.217 1.00 16.76 178 LEU B N 1
ATOM 5273 C CA . LEU B 1 178 ? 79.592 14.794 -13.987 1.00 24.65 178 LEU B CA 1
ATOM 5274 C C . LEU B 1 178 ? 79.024 16.151 -14.375 1.00 21.95 178 LEU B C 1
ATOM 5275 O O . LEU B 1 178 ? 79.150 17.123 -13.622 1.00 21.12 178 LEU B O 1
ATOM 5280 N N . TYR B 1 179 ? 78.372 16.227 -15.538 1.00 21.03 179 TYR B N 1
ATOM 5281 C CA . TYR B 1 179 ? 77.842 17.503 -15.995 1.00 18.08 179 TYR B CA 1
ATOM 5282 C C . TYR B 1 179 ? 76.699 17.979 -15.107 1.00 18.60 179 TYR B C 1
ATOM 5283 O O . TYR B 1 179 ? 76.609 19.173 -14.794 1.00 22.25 179 TYR B O 1
ATOM 5292 N N . ALA B 1 180 ? 75.810 17.066 -14.706 1.00 20.33 180 ALA B N 1
ATOM 5293 C CA . ALA B 1 180 ? 74.705 17.443 -13.829 1.00 20.64 180 ALA B CA 1
ATOM 5294 C C . ALA B 1 180 ? 75.219 17.998 -12.506 1.00 17.94 180 ALA B C 1
ATOM 5295 O O . ALA B 1 180 ? 74.744 19.033 -12.028 1.00 22.85 180 ALA B O 1
ATOM 5297 N N . GLY B 1 181 ? 76.193 17.322 -11.898 1.00 19.77 181 GLY B N 1
ATOM 5298 C CA . GLY B 1 181 ? 76.754 17.833 -10.654 1.00 17.53 181 GLY B CA 1
ATOM 5299 C C . GLY B 1 181 ? 77.494 19.143 -10.847 1.00 23.64 181 GLY B C 1
ATOM 5300 O O . GLY B 1 181 ? 77.401 20.051 -10.014 1.00 20.64 181 GLY B O 1
ATOM 5301 N N . LEU B 1 182 ? 78.231 19.267 -11.952 1.00 22.18 182 LEU B N 1
ATOM 5302 C CA . LEU B 1 182 ? 79.026 20.471 -12.169 1.00 21.26 182 LEU B CA 1
ATOM 5303 C C . LEU B 1 182 ? 78.149 21.690 -12.439 1.00 25.04 182 LEU B C 1
ATOM 5304 O O . LEU B 1 182 ? 78.484 22.802 -12.010 1.00 22.94 182 LEU B O 1
ATOM 5309 N N . THR B 1 183 ? 77.031 21.511 -13.151 1.00 23.44 183 THR B N 1
ATOM 5310 C CA . THR B 1 183 ? 76.161 22.652 -13.426 1.00 22.88 183 THR B CA 1
ATOM 5311 C C . THR B 1 183 ? 75.574 23.214 -12.138 1.00 24.60 183 THR B C 1
ATOM 5312 O O . THR B 1 183 ? 75.430 24.433 -11.994 1.00 24.87 183 THR B O 1
ATOM 5316 N N . ARG B 1 184 ? 75.247 22.343 -11.181 1.00 19.24 184 ARG B N 1
ATOM 5317 C CA . ARG B 1 184 ? 74.762 22.827 -9.891 1.00 25.41 184 ARG B CA 1
ATOM 5318 C C . ARG B 1 184 ? 75.845 23.602 -9.152 1.00 30.57 184 ARG B C 1
ATOM 5319 O O . ARG B 1 184 ? 75.567 24.644 -8.546 1.00 24.61 184 ARG B O 1
ATOM 5327 N N . ARG B 1 185 ? 77.088 23.113 -9.198 1.00 24.58 185 ARG B N 1
ATOM 5328 C CA . ARG B 1 185 ? 78.177 23.813 -8.526 1.00 23.25 185 ARG B CA 1
ATOM 5329 C C . ARG B 1 185 ? 78.466 25.156 -9.190 1.00 22.96 185 ARG B C 1
ATOM 5330 O O . ARG B 1 185 ? 78.783 26.135 -8.504 1.00 28.57 185 ARG B O 1
ATOM 5338 N N . TYR B 1 186 ? 78.357 25.224 -10.519 1.00 23.98 186 TYR B N 1
ATOM 5339 C CA . TYR B 1 186 ? 78.517 26.498 -11.214 1.00 24.72 186 TYR B CA 1
ATOM 5340 C C . TYR B 1 186 ? 77.488 27.518 -10.744 1.00 33.54 186 TYR B C 1
ATOM 5341 O O . TYR B 1 186 ? 77.821 28.686 -10.509 1.00 32.86 186 TYR B O 1
ATOM 5350 N N . GLN B 1 187 ? 76.229 27.095 -10.598 1.00 27.88 187 GLN B N 1
ATOM 5351 C CA . GLN B 1 187 ? 75.188 28.029 -10.177 1.00 33.82 187 GLN B CA 1
ATOM 5352 C C . GLN B 1 187 ? 75.306 28.385 -8.701 1.00 34.04 187 GLN B C 1
ATOM 5353 O O . GLN B 1 187 ? 74.849 29.458 -8.289 1.00 37.81 187 GLN B O 1
ATOM 5359 N N . GLN B 1 188 ? 75.905 27.512 -7.893 1.00 28.65 188 GLN B N 1
ATOM 5360 C CA . GLN B 1 188 ? 76.063 27.766 -6.465 1.00 29.21 188 GLN B CA 1
ATOM 5361 C C . GLN B 1 188 ? 77.346 28.514 -6.123 1.00 30.83 188 GLN B C 1
ATOM 5362 O O . GLN B 1 188 ? 77.605 28.751 -4.940 1.00 31.48 188 GLN B O 1
ATOM 5368 N N . GLY B 1 189 ? 78.154 28.884 -7.115 1.00 29.44 189 GLY B N 1
ATOM 5369 C CA . GLY B 1 189 ? 79.384 29.608 -6.859 1.00 31.05 189 GLY B CA 1
ATOM 5370 C C . GLY B 1 189 ? 80.548 28.760 -6.397 1.00 34.17 189 GLY B C 1
ATOM 5371 O O . GLY B 1 189 ? 81.578 29.314 -5.999 1.00 35.53 189 GLY B O 1
ATOM 5372 N N . LEU B 1 190 ? 80.419 27.439 -6.431 1.00 31.31 190 LEU B N 1
ATOM 5373 C CA . LEU B 1 190 ? 81.505 26.564 -6.031 1.00 27.28 190 LEU B CA 1
ATOM 5374 C C . LEU B 1 190 ? 82.498 26.397 -7.181 1.00 30.53 190 LEU B C 1
ATOM 5375 O O . LEU B 1 190 ? 82.233 26.751 -8.333 1.00 28.17 190 LEU B O 1
ATOM 5380 N N . LYS B 1 191 ? 83.662 25.858 -6.853 1.00 27.26 191 LYS B N 1
ATOM 5381 C CA . LYS B 1 191 ? 84.628 25.508 -7.876 1.00 25.08 191 LYS B CA 1
ATOM 5382 C C . LYS B 1 191 ? 84.290 24.139 -8.453 1.00 20.24 191 LYS B C 1
ATOM 5383 O O . LYS B 1 191 ? 83.595 23.342 -7.814 1.00 25.17 191 LYS B O 1
ATOM 5389 N N . PRO B 1 192 ? 84.761 23.839 -9.662 1.00 19.60 192 PRO B N 1
ATOM 5390 C CA . PRO B 1 192 ? 84.610 22.472 -10.168 1.00 21.77 192 PRO B CA 1
ATOM 5391 C C . PRO B 1 192 ? 85.381 21.515 -9.279 1.00 20.70 192 PRO B C 1
ATOM 5392 O O . PRO B 1 192 ? 86.500 21.811 -8.857 1.00 20.49 192 PRO B O 1
ATOM 5396 N N . PHE B 1 193 ? 84.783 20.363 -8.983 1.00 21.42 193 PHE B N 1
ATOM 5397 C CA . PHE B 1 193 ? 85.602 19.304 -8.416 1.00 23.26 193 PHE B CA 1
ATOM 5398 C C . PHE B 1 193 ? 86.619 18.848 -9.457 1.00 19.10 193 PHE B C 1
ATOM 5399 O O . PHE B 1 193 ? 86.405 18.973 -10.665 1.00 20.28 193 PHE B O 1
ATOM 5407 N N . THR B 1 194 ? 87.766 18.375 -8.979 1.00 21.04 194 THR B N 1
ATOM 5408 C CA . THR B 1 194 ? 88.708 17.723 -9.873 1.00 18.69 194 THR B CA 1
ATOM 5409 C C . THR B 1 194 ? 88.091 16.422 -10.373 1.00 18.17 194 THR B C 1
ATOM 5410 O O . THR B 1 194 ? 87.458 15.696 -9.607 1.00 21.25 194 THR B O 1
ATOM 5414 N N . VAL B 1 195 ? 88.242 16.142 -11.665 1.00 16.21 195 VAL B N 1
ATOM 5415 C CA . VAL B 1 195 ? 87.905 14.831 -12.216 1.00 13.38 195 VAL B CA 1
ATOM 5416 C C . VAL B 1 195 ? 89.210 14.080 -12.432 1.00 14.05 195 VAL B C 1
ATOM 5417 O O . VAL B 1 195 ? 90.036 14.475 -13.264 1.00 18.71 195 VAL B O 1
ATOM 5421 N N . MET B 1 196 ? 89.397 13.005 -11.674 1.00 18.57 196 MET B N 1
ATOM 5422 C CA . MET B 1 196 ? 90.684 12.331 -11.525 1.00 15.95 196 MET B CA 1
ATOM 5423 C C . MET B 1 196 ? 90.543 10.915 -12.073 1.00 18.00 196 MET B C 1
ATOM 5424 O O . MET B 1 196 ? 90.183 9.991 -11.340 1.00 18.57 196 MET B O 1
ATOM 5429 N N . SER B 1 197 ? 90.802 10.750 -13.371 1.00 14.37 197 SER B N 1
ATOM 5430 C CA . SER B 1 197 ? 90.742 9.426 -13.972 1.00 15.71 197 SER B CA 1
ATOM 5431 C C . SER B 1 197 ? 91.884 8.561 -13.453 1.00 16.74 197 SER B C 1
ATOM 5432 O O . SER B 1 197 ? 93.055 8.951 -13.516 1.00 20.01 197 SER B O 1
ATOM 5435 N N . CYS B 1 198 ? 91.540 7.384 -12.931 1.00 17.75 198 CYS B N 1
ATOM 5436 C CA . CYS B 1 198 ? 92.523 6.392 -12.523 1.00 17.92 198 CYS B CA 1
ATOM 5437 C C . CYS B 1 198 ? 92.462 5.157 -13.410 1.00 18.53 198 CYS B C 1
ATOM 5438 O O . CYS B 1 198 ? 92.957 4.092 -13.034 1.00 19.13 198 CYS B O 1
ATOM 5441 N N . ASP B 1 199 ? 91.850 5.277 -14.581 1.00 16.96 199 ASP B N 1
ATOM 5442 C CA . ASP B 1 199 ? 91.841 4.163 -15.514 1.00 17.89 199 ASP B CA 1
ATOM 5443 C C . ASP B 1 199 ? 93.231 3.961 -16.098 1.00 20.86 199 ASP B C 1
ATOM 5444 O O . ASP B 1 199 ? 93.952 4.921 -16.385 1.00 19.86 199 ASP B O 1
ATOM 5449 N N . ASN B 1 200 ? 93.617 2.694 -16.238 1.00 20.87 200 ASN B N 1
ATOM 5450 C CA . ASN B 1 200 ? 94.915 2.326 -16.792 1.00 25.37 200 ASN B CA 1
ATOM 5451 C C . ASN B 1 200 ? 94.811 2.415 -18.310 1.00 29.27 200 ASN B C 1
ATOM 5452 O O . ASN B 1 200 ? 94.714 1.417 -19.028 1.00 33.37 200 ASN B O 1
ATOM 5457 N N . MET B 1 201 ? 94.802 3.649 -18.800 1.00 26.64 201 MET B N 1
ATOM 5458 C CA . MET B 1 201 ? 94.708 3.919 -20.224 1.00 31.22 201 MET B CA 1
ATOM 5459 C C . MET B 1 201 ? 95.513 5.178 -20.496 1.00 29.21 201 MET B C 1
ATOM 5460 O O . MET B 1 201 ? 95.600 6.061 -19.637 1.00 28.95 201 MET B O 1
ATOM 5465 N N . GLN B 1 202 ? 96.127 5.241 -21.672 1.00 21.34 202 GLN B N 1
ATOM 5466 C CA . GLN B 1 202 ? 96.956 6.390 -22.001 1.00 23.54 202 GLN B CA 1
ATOM 5467 C C . GLN B 1 202 ? 96.096 7.640 -22.138 1.00 19.13 202 GLN B C 1
ATOM 5468 O O . GLN B 1 202 ? 94.914 7.572 -22.488 1.00 23.34 202 GLN B O 1
ATOM 5474 N N . LYS B 1 203 ? 96.700 8.787 -21.836 1.00 22.69 203 LYS B N 1
ATOM 5475 C CA . LYS B 1 203 ? 96.035 10.085 -21.945 1.00 23.84 203 LYS B CA 1
ATOM 5476 C C . LYS B 1 203 ? 94.753 10.139 -21.118 1.00 17.66 203 LYS B C 1
ATOM 5477 O O . LYS B 1 203 ? 93.754 10.726 -21.540 1.00 19.86 203 LYS B O 1
ATOM 5483 N N . ASN B 1 204 ? 94.772 9.534 -19.923 1.00 20.61 204 ASN B N 1
ATOM 5484 C CA . ASN B 1 204 ? 93.518 9.387 -19.187 1.00 19.53 204 ASN B CA 1
ATOM 5485 C C . ASN B 1 204 ? 92.953 10.741 -18.775 1.00 22.43 204 ASN B C 1
ATOM 5486 O O . ASN B 1 204 ? 91.743 10.971 -18.884 1.00 20.75 204 ASN B O 1
ATOM 5491 N N . GLY B 1 205 ? 93.809 11.663 -18.341 1.00 18.56 205 GLY B N 1
ATOM 5492 C CA . GLY B 1 205 ? 93.320 12.982 -17.975 1.00 19.14 205 GLY B CA 1
ATOM 5493 C C . GLY B 1 205 ? 92.856 13.786 -19.177 1.00 18.86 205 GLY B C 1
ATOM 5494 O O . GLY B 1 205 ? 91.779 14.392 -19.157 1.00 21.83 205 GLY B O 1
ATOM 5495 N N A SER B 1 206 ? 93.663 13.800 -20.240 0.55 18.45 206 SER B N 1
ATOM 5496 N N B SER B 1 206 ? 93.654 13.792 -20.247 0.45 18.46 206 SER B N 1
ATOM 5497 C CA A SER B 1 206 ? 93.328 14.597 -21.416 0.55 20.38 206 SER B CA 1
ATOM 5498 C CA B SER B 1 206 ? 93.316 14.613 -21.407 0.45 20.38 206 SER B CA 1
ATOM 5499 C C A SER B 1 206 ? 92.045 14.105 -22.073 0.55 21.54 206 SER B C 1
ATOM 5500 C C B SER B 1 206 ? 92.056 14.106 -22.103 0.45 21.53 206 SER B C 1
ATOM 5501 O O A SER B 1 206 ? 91.218 14.910 -22.515 0.55 21.59 206 SER B O 1
ATOM 5502 O O B SER B 1 206 ? 91.255 14.904 -22.601 0.45 21.61 206 SER B O 1
ATOM 5507 N N . ILE B 1 207 ? 91.861 12.787 -22.146 1.00 21.85 207 ILE B N 1
ATOM 5508 C CA . ILE B 1 207 ? 90.642 12.246 -22.742 1.00 16.45 207 ILE B CA 1
ATOM 5509 C C . ILE B 1 207 ? 89.432 12.598 -21.883 1.00 17.29 207 ILE B C 1
ATOM 5510 O O . ILE B 1 207 ? 88.390 13.018 -22.398 1.00 19.44 207 ILE B O 1
ATOM 5515 N N . THR B 1 208 ? 89.555 12.442 -20.562 1.00 17.45 208 THR B N 1
ATOM 5516 C CA . THR B 1 208 ? 88.468 12.836 -19.668 1.00 18.48 208 THR B CA 1
ATOM 5517 C C . THR B 1 208 ? 88.095 14.296 -19.880 1.00 20.03 208 THR B C 1
ATOM 5518 O O . THR B 1 208 ? 86.912 14.637 -19.997 1.00 20.86 208 THR B O 1
ATOM 5522 N N . ARG B 1 209 ? 89.101 15.172 -19.919 1.00 17.56 209 ARG B N 1
ATOM 5523 C CA . ARG B 1 209 ? 88.860 16.594 -20.152 1.00 21.38 209 ARG B CA 1
ATOM 5524 C C . ARG B 1 209 ? 88.150 16.820 -21.483 1.00 21.16 209 ARG B C 1
ATOM 5525 O O . ARG B 1 209 ? 87.165 17.563 -21.554 1.00 19.92 209 ARG B O 1
ATOM 5533 N N . HIS B 1 210 ? 88.650 16.200 -22.554 1.00 17.50 210 HIS B N 1
ATOM 5534 C CA . HIS B 1 210 ? 88.089 16.463 -23.877 1.00 20.18 210 HIS B CA 1
ATOM 5535 C C . HIS B 1 210 ? 86.660 15.946 -23.984 1.00 19.39 210 HIS B C 1
ATOM 5536 O O . HIS B 1 210 ? 85.793 16.610 -24.567 1.00 19.42 210 HIS B O 1
ATOM 5543 N N . MET B 1 211 ? 86.390 14.772 -23.416 1.00 18.44 211 MET B N 1
ATOM 5544 C CA . MET B 1 211 ? 85.044 14.219 -23.495 1.00 19.47 211 MET B CA 1
ATOM 5545 C C . MET B 1 211 ? 84.054 15.062 -22.703 1.00 21.18 211 MET B C 1
ATOM 5546 O O . MET B 1 211 ? 82.955 15.359 -23.188 1.00 18.86 211 MET B O 1
ATOM 5551 N N . LEU B 1 212 ? 84.420 15.464 -21.479 1.00 19.63 212 LEU B N 1
ATOM 5552 C CA . LEU B 1 212 ? 83.481 16.233 -20.667 1.00 18.96 212 LEU B CA 1
ATOM 5553 C C . LEU B 1 212 ? 83.299 17.644 -21.213 1.00 20.06 212 LEU B C 1
ATOM 5554 O O . LEU B 1 212 ? 82.178 18.163 -21.224 1.00 16.80 212 LEU B O 1
ATOM 5559 N N . GLU B 1 213 ? 84.387 18.285 -21.661 1.00 17.13 213 GLU B N 1
ATOM 5560 C CA . GLU B 1 213 ? 84.254 19.584 -22.316 1.00 16.79 213 GLU B CA 1
ATOM 5561 C C . GLU B 1 213 ? 83.340 19.490 -23.531 1.00 20.80 213 GLU B C 1
ATOM 5562 O O . GLU B 1 213 ? 82.472 20.348 -23.729 1.00 18.42 213 GLU B O 1
ATOM 5568 N N . SER B 1 214 ? 83.519 18.448 -24.352 1.00 18.83 214 SER B N 1
ATOM 5569 C CA . SER B 1 214 ? 82.699 18.287 -25.551 1.00 19.07 214 SER B CA 1
ATOM 5570 C C . SER B 1 214 ? 81.237 18.051 -25.198 1.00 18.71 214 SER B C 1
ATOM 5571 O O . SER B 1 214 ? 80.340 18.607 -25.843 1.00 20.00 214 SER B O 1
ATOM 5574 N N . PHE B 1 215 ? 80.981 17.207 -24.197 1.00 17.27 215 PHE B N 1
ATOM 5575 C CA . PHE B 1 215 ? 79.614 16.971 -23.742 1.00 19.55 215 PHE B CA 1
ATOM 5576 C C . PHE B 1 215 ? 78.979 18.261 -23.244 1.00 22.87 215 PHE B C 1
ATOM 5577 O O . PHE B 1 215 ? 77.832 18.577 -23.589 1.00 23.07 215 PHE B O 1
ATOM 5585 N N . ALA B 1 216 ? 79.727 19.033 -22.453 1.00 16.85 216 ALA B N 1
ATOM 5586 C CA . ALA B 1 216 ? 79.192 20.269 -21.901 1.00 18.48 216 ALA B CA 1
ATOM 5587 C C . ALA B 1 216 ? 78.885 21.282 -22.992 1.00 16.58 216 ALA B C 1
ATOM 5588 O O . ALA B 1 216 ? 77.926 22.047 -22.866 1.00 21.39 216 ALA B O 1
ATOM 5590 N N . ARG B 1 217 ? 79.675 21.298 -24.072 1.00 15.23 217 ARG B N 1
ATOM 5591 C CA . ARG B 1 217 ? 79.425 22.244 -25.157 1.00 20.58 217 ARG B CA 1
ATOM 5592 C C . ARG B 1 217 ? 78.140 21.940 -25.919 1.00 23.41 217 ARG B C 1
ATOM 5593 O O . ARG B 1 217 ? 77.590 22.839 -26.564 1.00 20.45 217 ARG B O 1
ATOM 5601 N N . LEU B 1 218 ? 77.653 20.705 -25.864 1.00 18.46 218 LEU B N 1
ATOM 5602 C CA . LEU B 1 218 ? 76.342 20.374 -26.404 1.00 15.86 218 LEU B CA 1
ATOM 5603 C C . LEU B 1 218 ? 75.218 20.676 -25.422 1.00 20.98 218 LEU B C 1
ATOM 5604 O O . LEU B 1 218 ? 74.044 20.472 -25.756 1.00 19.59 218 LEU B O 1
ATOM 5609 N N . ARG B 1 219 ? 75.550 21.172 -24.226 1.00 18.12 219 ARG B N 1
ATOM 5610 C CA . ARG B 1 219 ? 74.549 21.561 -23.249 1.00 19.54 219 ARG B CA 1
ATOM 5611 C C . ARG B 1 219 ? 74.606 23.077 -23.107 1.00 21.24 219 ARG B C 1
ATOM 5612 O O . ARG B 1 219 ? 73.921 23.792 -23.864 1.00 19.98 219 ARG B O 1
ATOM 5620 N N . ASN B 1 220 ? 75.387 23.615 -22.174 1.00 21.43 220 ASN B N 1
ATOM 5621 C CA . ASN B 1 220 ? 75.555 25.061 -22.013 1.00 20.22 220 ASN B CA 1
ATOM 5622 C C . ASN B 1 220 ? 77.020 25.421 -22.229 1.00 23.86 220 ASN B C 1
ATOM 5623 O O . ASN B 1 220 ? 77.875 25.072 -21.390 1.00 22.55 220 ASN B O 1
ATOM 5628 N N . PRO B 1 221 ? 77.361 26.108 -23.319 1.00 19.02 221 PRO B N 1
ATOM 5629 C CA . PRO B 1 221 ? 78.769 26.463 -23.554 1.00 22.93 221 PRO B CA 1
ATOM 5630 C C . PRO B 1 221 ? 79.368 27.347 -22.473 1.00 28.32 221 PRO B C 1
ATOM 5631 O O . PRO B 1 221 ? 80.596 27.374 -22.334 1.00 26.26 221 PRO B O 1
ATOM 5635 N N . GLU B 1 222 ? 78.552 28.074 -21.704 1.00 25.26 222 GLU B N 1
ATOM 5636 C CA . GLU B 1 222 ? 79.107 28.858 -20.604 1.00 30.98 222 GLU B CA 1
ATOM 5637 C C . GLU B 1 222 ? 79.582 27.956 -19.470 1.00 28.89 222 GLU B C 1
ATOM 5638 O O . GLU B 1 222 ? 80.623 28.221 -18.854 1.00 22.00 222 GLU B O 1
ATOM 5644 N N . VAL B 1 223 ? 78.825 26.897 -19.172 1.00 23.00 223 VAL B N 1
ATOM 5645 C CA . VAL B 1 223 ? 79.300 25.887 -18.230 1.00 24.65 223 VAL B CA 1
ATOM 5646 C C . VAL B 1 223 ? 80.532 25.187 -18.789 1.00 20.50 223 VAL B C 1
ATOM 5647 O O . VAL B 1 223 ? 81.493 24.913 -18.060 1.00 21.72 223 VAL B O 1
ATOM 5651 N N . ALA B 1 224 ? 80.538 24.915 -20.099 1.00 16.56 224 ALA B N 1
ATOM 5652 C CA . ALA B 1 224 ? 81.667 24.223 -20.714 1.00 22.02 224 ALA B CA 1
ATOM 5653 C C . ALA B 1 224 ? 82.951 25.038 -20.603 1.00 28.22 224 ALA B C 1
ATOM 5654 O O . ALA B 1 224 ? 84.022 24.492 -20.310 1.00 22.91 224 ALA B O 1
ATOM 5656 N N . GLU B 1 225 ? 82.864 26.348 -20.842 1.00 24.16 225 GLU B N 1
ATOM 5657 C CA . GLU B 1 225 ? 84.039 27.199 -20.709 1.00 22.62 225 GLU B CA 1
ATOM 5658 C C . GLU B 1 225 ? 84.511 27.263 -19.264 1.00 22.63 225 GLU B C 1
ATOM 5659 O O . GLU B 1 225 ? 85.719 27.292 -19.001 1.00 22.97 225 GLU B O 1
ATOM 5665 N N . TRP B 1 226 ? 83.572 27.289 -18.316 1.00 22.33 226 TRP B N 1
ATOM 5666 C CA . TRP B 1 226 ? 83.935 27.288 -16.903 1.00 24.78 226 TRP B CA 1
ATOM 5667 C C . TRP B 1 226 ? 84.607 25.977 -16.512 1.00 23.54 226 TRP B C 1
ATOM 5668 O O . TRP B 1 226 ? 85.623 25.981 -15.808 1.00 23.12 226 TRP B O 1
ATOM 5679 N N . ILE B 1 227 ? 84.070 24.845 -16.977 1.00 22.73 227 ILE B N 1
ATOM 5680 C CA . ILE B 1 227 ? 84.737 23.563 -16.750 1.00 19.11 227 ILE B CA 1
ATOM 5681 C C . ILE B 1 227 ? 86.144 23.588 -17.335 1.00 19.94 227 ILE B C 1
ATOM 5682 O O . ILE B 1 227 ? 87.111 23.170 -16.688 1.00 21.69 227 ILE B O 1
ATOM 5687 N N . ALA B 1 228 ? 86.279 24.084 -18.570 1.00 19.12 228 ALA B N 1
ATOM 5688 C CA . ALA B 1 228 ? 87.582 24.094 -19.228 1.00 22.80 228 ALA B CA 1
ATOM 5689 C C . ALA B 1 228 ? 88.574 24.985 -18.488 1.00 31.25 228 ALA B C 1
ATOM 5690 O O . ALA B 1 228 ? 89.728 24.595 -18.268 1.00 27.49 228 ALA B O 1
ATOM 5692 N N . GLU B 1 229 ? 88.134 26.175 -18.072 1.00 24.73 229 GLU B N 1
ATOM 5693 C CA . GLU B 1 229 ? 89.061 27.163 -17.528 1.00 29.14 229 GLU B CA 1
ATOM 5694 C C . GLU B 1 229 ? 89.338 26.940 -16.046 1.00 25.37 229 GLU B C 1
ATOM 5695 O O . GLU B 1 229 ? 90.476 27.115 -15.593 1.00 25.39 229 GLU B O 1
ATOM 5697 N N . GLU B 1 230 ? 88.318 26.566 -15.272 1.00 20.84 230 GLU B N 1
ATOM 5698 C CA . GLU B 1 230 ? 88.465 26.442 -13.828 1.00 21.63 230 GLU B CA 1
ATOM 5699 C C . GLU B 1 230 ? 88.557 25.002 -13.346 1.00 21.20 230 GLU B C 1
ATOM 5700 O O . GLU B 1 230 ? 88.913 24.787 -12.185 1.00 23.75 230 GLU B O 1
ATOM 5706 N N . GLY B 1 231 ? 88.237 24.019 -14.189 1.00 23.98 231 GLY B N 1
ATOM 5707 C CA . GLY B 1 231 ? 88.277 22.631 -13.775 1.00 19.53 231 GLY B CA 1
ATOM 5708 C C . GLY B 1 231 ? 89.683 22.059 -13.795 1.00 21.46 231 GLY B C 1
ATOM 5709 O O . GLY B 1 231 ? 90.663 22.735 -14.106 1.00 24.09 231 GLY B O 1
ATOM 5710 N N . ALA B 1 232 ? 89.774 20.773 -13.459 1.00 15.97 232 ALA B N 1
ATOM 5711 C CA . ALA B 1 232 ? 91.059 20.091 -13.415 1.00 20.61 232 ALA B CA 1
ATOM 5712 C C . ALA B 1 232 ? 90.867 18.640 -13.823 1.00 17.47 232 ALA B C 1
ATOM 5713 O O . ALA B 1 232 ? 89.937 17.976 -13.354 1.00 19.80 232 ALA B O 1
ATOM 5715 N N . PHE B 1 233 ? 91.753 18.160 -14.695 1.00 15.91 233 PHE B N 1
ATOM 5716 C CA . PHE B 1 233 ? 91.689 16.804 -15.247 1.00 16.72 233 PHE B CA 1
ATOM 5717 C C . PHE B 1 233 ? 93.100 16.236 -15.292 1.00 17.51 233 PHE B C 1
ATOM 5718 O O . PHE B 1 233 ? 93.674 16.026 -16.367 1.00 18.90 233 PHE B O 1
ATOM 5726 N N . PRO B 1 234 ? 93.693 15.968 -14.128 1.00 17.39 234 PRO B N 1
ATOM 5727 C CA . PRO B 1 234 ? 95.104 15.568 -14.096 1.00 21.25 234 PRO B CA 1
ATOM 5728 C C . PRO B 1 234 ? 95.330 14.238 -14.801 1.00 17.98 234 PRO B C 1
ATOM 5729 O O . PRO B 1 234 ? 94.560 13.289 -14.643 1.00 18.19 234 PRO B O 1
ATOM 5733 N N . ASN B 1 235 ? 96.389 14.188 -15.604 1.00 15.93 235 ASN B N 1
ATOM 5734 C CA . ASN B 1 235 ? 96.851 12.931 -16.169 1.00 15.73 235 ASN B CA 1
ATOM 5735 C C . ASN B 1 235 ? 97.642 12.154 -15.122 1.00 17.58 235 ASN B C 1
ATOM 5736 O O . ASN B 1 235 ? 98.218 12.730 -14.197 1.00 18.59 235 ASN B O 1
ATOM 5741 N N . ALA B 1 236 ? 97.657 10.831 -15.261 1.00 19.63 236 ALA B N 1
ATOM 5742 C CA . ALA B 1 236 ? 98.281 10.031 -14.218 1.00 19.94 236 ALA B CA 1
ATOM 5743 C C . ALA B 1 236 ? 98.723 8.683 -14.768 1.00 17.81 236 ALA B C 1
ATOM 5744 O O . ALA B 1 236 ? 98.126 8.157 -15.703 1.00 19.37 236 ALA B O 1
ATOM 5746 N N . MET B 1 237 ? 99.766 8.127 -14.155 1.00 17.51 237 MET B N 1
ATOM 5747 C CA . MET B 1 237 ? 100.173 6.742 -14.363 1.00 16.31 237 MET B CA 1
ATOM 5748 C C . MET B 1 237 ? 99.860 5.968 -13.092 1.00 18.05 237 MET B C 1
ATOM 5749 O O . MET B 1 237 ? 100.262 6.386 -12.002 1.00 21.12 237 MET B O 1
ATOM 5754 N N . VAL B 1 238 ? 99.166 4.840 -13.231 1.00 19.17 238 VAL B N 1
ATOM 5755 C CA . VAL B 1 238 ? 98.739 4.024 -12.101 1.00 19.41 238 VAL B CA 1
ATOM 5756 C C . VAL B 1 238 ? 99.259 2.604 -12.297 1.00 20.98 238 VAL B C 1
ATOM 5757 O O . VAL B 1 238 ? 99.237 2.075 -13.414 1.00 18.89 238 VAL B O 1
ATOM 5761 N N . ASP B 1 239 ? 99.737 1.986 -11.213 1.00 20.28 239 ASP B N 1
ATOM 5762 C CA . ASP B 1 239 ? 100.366 0.670 -11.327 1.00 19.94 239 ASP B CA 1
ATOM 5763 C C . ASP B 1 239 ? 100.224 -0.089 -10.012 1.00 19.30 239 ASP B C 1
ATOM 5764 O O . ASP B 1 239 ? 100.842 0.284 -9.007 1.00 18.79 239 ASP B O 1
ATOM 5769 N N . ARG B 1 240 ? 99.428 -1.162 -10.036 1.00 19.04 240 ARG B N 1
ATOM 5770 C CA . ARG B 1 240 ? 99.392 -2.175 -8.985 1.00 17.86 240 ARG B CA 1
ATOM 5771 C C . ARG B 1 240 ? 98.677 -3.415 -9.510 1.00 15.79 240 ARG B C 1
ATOM 5772 O O . ARG B 1 240 ? 97.510 -3.343 -9.917 1.00 18.09 240 ARG B O 1
ATOM 5780 N N . ILE B 1 241 ? 99.376 -4.550 -9.524 1.00 18.91 241 ILE B N 1
ATOM 5781 C CA . ILE B 1 241 ? 98.808 -5.794 -10.034 1.00 20.00 241 ILE B CA 1
ATOM 5782 C C . ILE B 1 241 ? 97.725 -6.269 -9.078 1.00 22.15 241 ILE B C 1
ATOM 5783 O O . ILE B 1 241 ? 97.988 -6.516 -7.895 1.00 18.49 241 ILE B O 1
ATOM 5788 N N . THR B 1 242 ? 96.504 -6.408 -9.593 1.00 19.75 242 THR B N 1
ATOM 5789 C CA . THR B 1 242 ? 95.326 -6.675 -8.769 1.00 21.45 242 THR B CA 1
ATOM 5790 C C . THR B 1 242 ? 94.435 -7.683 -9.484 1.00 26.38 242 THR B C 1
ATOM 5791 O O . THR B 1 242 ? 93.543 -7.312 -10.259 1.00 21.79 242 THR B O 1
ATOM 5795 N N . PRO B 1 243 ? 94.653 -8.976 -9.255 1.00 22.56 243 PRO B N 1
ATOM 5796 C CA . PRO B 1 243 ? 93.803 -9.986 -9.892 1.00 23.16 243 PRO B CA 1
ATOM 5797 C C . PRO B 1 243 ? 92.425 -10.003 -9.252 1.00 27.65 243 PRO B C 1
ATOM 5798 O O . PRO B 1 243 ? 92.183 -9.392 -8.211 1.00 24.09 243 PRO B O 1
ATOM 5802 N N . GLN B 1 244 ? 91.507 -10.713 -9.904 1.00 23.05 244 GLN B N 1
ATOM 5803 C CA . GLN B 1 244 ? 90.168 -10.862 -9.359 1.00 21.01 244 GLN B CA 1
ATOM 5804 C C . GLN B 1 244 ? 90.168 -11.849 -8.192 1.00 20.56 244 GLN B C 1
ATOM 5805 O O . GLN B 1 244 ? 91.033 -12.723 -8.078 1.00 26.32 244 GLN B O 1
ATOM 5811 N N . THR B 1 245 ? 89.175 -11.701 -7.320 1.00 22.57 245 THR B N 1
ATOM 5812 C CA . THR B 1 245 ? 89.051 -12.536 -6.133 1.00 24.84 245 THR B CA 1
ATOM 5813 C C . THR B 1 245 ? 88.225 -13.777 -6.447 1.00 27.36 245 THR B C 1
ATOM 5814 O O . THR B 1 245 ? 87.113 -13.671 -6.974 1.00 23.43 245 THR B O 1
ATOM 5818 N N . SER B 1 246 ? 88.764 -14.944 -6.111 1.00 29.15 246 SER B N 1
ATOM 5819 C CA . SER B 1 246 ? 88.060 -16.208 -6.271 1.00 31.71 246 SER B CA 1
ATOM 5820 C C . SER B 1 246 ? 87.439 -16.648 -4.948 1.00 37.49 246 SER B C 1
ATOM 5821 O O . SER B 1 246 ? 87.767 -16.135 -3.875 1.00 29.18 246 SER B O 1
ATOM 5824 N N . GLU B 1 247 ? 86.534 -17.628 -5.039 1.00 28.71 247 GLU B N 1
ATOM 5825 C CA . GLU B 1 247 ? 85.917 -18.179 -3.836 1.00 35.70 247 GLU B CA 1
ATOM 5826 C C . GLU B 1 247 ? 86.950 -18.854 -2.943 1.00 28.80 247 GLU B C 1
ATOM 5827 O O . GLU B 1 247 ? 86.839 -18.812 -1.713 1.00 26.06 247 GLU B O 1
ATOM 5833 N N . THR B 1 248 ? 87.954 -19.494 -3.543 1.00 26.86 248 THR B N 1
ATOM 5834 C CA . THR B 1 248 ? 89.031 -20.083 -2.755 1.00 28.03 248 THR B CA 1
ATOM 5835 C C . THR B 1 248 ? 89.796 -19.010 -1.983 1.00 29.88 248 THR B C 1
ATOM 5836 O O . THR B 1 248 ? 90.231 -19.239 -0.847 1.00 28.22 248 THR B O 1
ATOM 5840 N N . ASP B 1 249 ? 89.963 -17.828 -2.580 1.00 28.82 249 ASP B N 1
ATOM 5841 C CA . ASP B 1 249 ? 90.611 -16.731 -1.868 1.00 21.17 249 ASP B CA 1
ATOM 5842 C C . ASP B 1 249 ? 89.833 -16.352 -0.615 1.00 25.72 249 ASP B C 1
ATOM 5843 O O . ASP B 1 249 ? 90.425 -16.103 0.440 1.00 25.85 249 ASP B O 1
ATOM 5848 N N . LYS B 1 250 ? 88.502 -16.301 -0.713 1.00 24.18 250 LYS B N 1
ATOM 5849 C CA . LYS B 1 250 ? 87.696 -15.907 0.436 1.00 27.05 250 LYS B CA 1
ATOM 5850 C C . LYS B 1 250 ? 87.699 -16.979 1.519 1.00 28.52 250 LYS B C 1
ATOM 5851 O O . LYS B 1 250 ? 87.661 -16.654 2.710 1.00 30.23 250 LYS B O 1
ATOM 5857 N N . THR B 1 251 ? 87.760 -18.254 1.130 1.00 27.95 251 THR B N 1
ATOM 5858 C CA . THR B 1 251 ? 87.863 -19.322 2.120 1.00 27.51 251 THR B CA 1
ATOM 5859 C C . THR B 1 251 ? 89.209 -19.282 2.837 1.00 27.27 251 THR B C 1
ATOM 5860 O O . THR B 1 251 ? 89.276 -19.483 4.056 1.00 30.22 251 THR B O 1
ATOM 5864 N N . ALA B 1 252 ? 90.290 -19.021 2.098 1.00 24.54 252 ALA B N 1
ATOM 5865 C CA . ALA B 1 252 ? 91.611 -18.948 2.710 1.00 26.44 252 ALA B CA 1
ATOM 5866 C C . ALA B 1 252 ? 91.704 -17.778 3.681 1.00 33.89 252 ALA B C 1
ATOM 5867 O O . ALA B 1 252 ? 92.337 -17.890 4.738 1.00 28.43 252 ALA B O 1
ATOM 5869 N N . LEU B 1 253 ? 91.080 -16.648 3.338 1.00 27.11 253 LEU B N 1
ATOM 5870 C CA . LEU B 1 253 ? 91.064 -15.505 4.246 1.00 29.88 253 LEU B CA 1
ATOM 5871 C C . LEU B 1 253 ? 90.390 -15.862 5.566 1.00 29.25 253 LEU B C 1
ATOM 5872 O O . LEU B 1 253 ? 90.898 -15.536 6.646 1.00 27.45 253 LEU B O 1
ATOM 5877 N N . ALA B 1 254 ? 89.234 -16.530 5.496 1.00 25.34 254 ALA B N 1
ATOM 5878 C CA . ALA B 1 254 ? 88.532 -16.915 6.716 1.00 24.34 254 ALA B CA 1
ATOM 5879 C C . ALA B 1 254 ? 89.366 -17.870 7.560 1.00 28.96 254 ALA B C 1
ATOM 5880 O O . ALA B 1 254 ? 89.469 -17.703 8.780 1.00 33.50 254 ALA B O 1
ATOM 5882 N N . GLU B 1 255 ? 89.988 -18.866 6.925 1.00 29.30 255 GLU B N 1
ATOM 5883 C CA . GLU B 1 255 ? 90.691 -19.897 7.683 1.00 33.75 255 GLU B CA 1
ATOM 5884 C C . GLU B 1 255 ? 91.986 -19.371 8.293 1.00 34.26 255 GLU B C 1
ATOM 5885 O O . GLU B 1 255 ? 92.372 -19.782 9.394 1.00 29.70 255 GLU B O 1
ATOM 5891 N N . LYS B 1 256 ? 92.675 -18.471 7.594 1.00 32.70 256 LYS B N 1
ATOM 5892 C CA . LYS B 1 256 ? 93.993 -18.025 8.025 1.00 30.86 256 LYS B CA 1
ATOM 5893 C C . LYS B 1 256 ? 93.935 -16.775 8.897 1.00 34.47 256 LYS B C 1
ATOM 5894 O O . LYS B 1 256 ? 94.714 -16.647 9.851 1.00 30.65 256 LYS B O 1
ATOM 5900 N N . PHE B 1 257 ? 93.020 -15.856 8.598 1.00 23.01 257 PHE B N 1
ATOM 5901 C CA . PHE B 1 257 ? 92.954 -14.574 9.282 1.00 25.61 257 PHE B CA 1
ATOM 5902 C C . PHE B 1 257 ? 91.685 -14.388 10.097 1.00 28.56 257 PHE B C 1
ATOM 5903 O O . PHE B 1 257 ? 91.537 -13.346 10.748 1.00 24.29 257 PHE B O 1
ATOM 5911 N N . GLY B 1 258 ? 90.768 -15.354 10.080 1.00 21.73 258 GLY B N 1
ATOM 5912 C CA . GLY B 1 258 ? 89.554 -15.248 10.867 1.00 26.02 258 GLY B CA 1
ATOM 5913 C C . GLY B 1 258 ? 88.568 -14.201 10.403 1.00 27.82 258 GLY B C 1
ATOM 5914 O O . GLY B 1 258 ? 87.771 -13.717 11.213 1.00 25.73 258 GLY B O 1
ATOM 5915 N N . ILE B 1 259 ? 88.583 -13.846 9.119 1.00 24.95 259 ILE B N 1
ATOM 5916 C CA . ILE B 1 259 ? 87.738 -12.787 8.576 1.00 23.81 259 ILE B CA 1
ATOM 5917 C C . ILE B 1 259 ? 86.808 -13.394 7.536 1.00 23.97 259 ILE B C 1
ATOM 5918 O O . ILE B 1 259 ? 87.274 -14.010 6.570 1.00 25.32 259 ILE B O 1
ATOM 5923 N N . VAL B 1 260 ? 85.505 -13.215 7.729 1.00 24.15 260 VAL B N 1
ATOM 5924 C CA . VAL B 1 260 ? 84.516 -13.515 6.698 1.00 20.08 260 VAL B CA 1
ATOM 5925 C C . VAL B 1 260 ? 84.279 -12.227 5.921 1.00 21.31 260 VAL B C 1
ATOM 5926 O O . VAL B 1 260 ? 83.738 -11.257 6.458 1.00 22.74 260 VAL B O 1
ATOM 5930 N N . ASP B 1 261 ? 84.690 -12.212 4.654 1.00 24.45 261 ASP B N 1
ATOM 5931 C CA . ASP B 1 261 ? 84.579 -11.028 3.810 1.00 20.44 261 ASP B CA 1
ATOM 5932 C C . ASP B 1 261 ? 83.819 -11.406 2.548 1.00 17.91 261 ASP B C 1
ATOM 5933 O O . ASP B 1 261 ? 84.219 -12.336 1.842 1.00 24.49 261 ASP B O 1
ATOM 5938 N N . SER B 1 262 ? 82.732 -10.679 2.266 1.00 20.02 262 SER B N 1
ATOM 5939 C CA . SER B 1 262 ? 81.940 -10.942 1.065 1.00 20.87 262 SER B CA 1
ATOM 5940 C C . SER B 1 262 ? 82.711 -10.631 -0.211 1.00 26.51 262 SER B C 1
ATOM 5941 O O . SER B 1 262 ? 82.433 -11.225 -1.259 1.00 25.51 262 SER B O 1
ATOM 5944 N N . TRP B 1 263 ? 83.665 -9.707 -0.156 1.00 24.17 263 TRP B N 1
ATOM 5945 C CA . TRP B 1 263 ? 84.396 -9.366 -1.370 1.00 21.59 263 TRP B CA 1
ATOM 5946 C C . TRP B 1 263 ? 85.728 -8.708 -1.034 1.00 23.83 263 TRP B C 1
ATOM 5947 O O . TRP B 1 263 ? 85.887 -7.494 -1.228 1.00 20.87 263 TRP B O 1
ATOM 5958 N N . PRO B 1 264 ? 86.697 -9.471 -0.534 1.00 21.76 264 PRO B N 1
ATOM 5959 C CA . PRO B 1 264 ? 88.033 -8.919 -0.305 1.00 21.21 264 PRO B CA 1
ATOM 5960 C C . PRO B 1 264 ? 88.748 -8.732 -1.631 1.00 19.90 264 PRO B C 1
ATOM 5961 O O . PRO B 1 264 ? 88.289 -9.181 -2.681 1.00 21.22 264 PRO B O 1
ATOM 5965 N N . VAL B 1 265 ? 89.901 -8.074 -1.570 1.00 18.68 265 VAL B N 1
ATOM 5966 C CA . VAL B 1 265 ? 90.676 -7.720 -2.755 1.00 19.38 265 VAL B CA 1
ATOM 5967 C C . VAL B 1 265 ? 92.078 -8.293 -2.602 1.00 21.37 265 VAL B C 1
ATOM 5968 O O . VAL B 1 265 ? 92.687 -8.169 -1.534 1.00 20.62 265 VAL B O 1
ATOM 5972 N N . VAL B 1 266 ? 92.582 -8.920 -3.667 1.00 20.62 266 VAL B N 1
ATOM 5973 C CA . VAL B 1 266 ? 93.893 -9.560 -3.684 1.00 17.90 266 VAL B CA 1
ATOM 5974 C C . VAL B 1 266 ? 94.852 -8.703 -4.501 1.00 19.88 266 VAL B C 1
ATOM 5975 O O . VAL B 1 266 ? 94.501 -8.231 -5.588 1.00 18.68 266 VAL B O 1
ATOM 5979 N N . THR B 1 267 ? 96.070 -8.513 -3.991 1.00 20.10 267 THR B N 1
ATOM 5980 C CA . THR B 1 267 ? 96.996 -7.607 -4.660 1.00 17.72 267 THR B CA 1
ATOM 5981 C C . THR B 1 267 ? 98.426 -7.912 -4.235 1.00 23.70 267 THR B C 1
ATOM 5982 O O . THR B 1 267 ? 98.674 -8.655 -3.281 1.00 20.01 267 THR B O 1
ATOM 5986 N N . GLU B 1 268 ? 99.366 -7.318 -4.967 1.00 22.29 268 GLU B N 1
ATOM 5987 C CA . GLU B 1 268 ? 100.779 -7.339 -4.619 1.00 19.67 268 GLU B CA 1
ATOM 5988 C C . GLU B 1 268 ? 101.085 -6.231 -3.617 1.00 18.12 268 GLU B C 1
ATOM 5989 O O . GLU B 1 268 ? 100.296 -5.303 -3.429 1.00 20.36 268 GLU B O 1
ATOM 5995 N N . PRO B 1 269 ? 102.238 -6.298 -2.939 1.00 21.21 269 PRO B N 1
ATOM 5996 C CA . PRO B 1 269 ? 102.608 -5.188 -2.044 1.00 18.82 269 PRO B CA 1
ATOM 5997 C C . PRO B 1 269 ? 103.051 -3.940 -2.781 1.00 21.56 269 PRO B C 1
ATOM 5998 O O . PRO B 1 269 ? 102.914 -2.840 -2.231 1.00 22.36 269 PRO B O 1
ATOM 6002 N N . PHE B 1 270 ? 103.575 -4.070 -3.999 1.00 20.79 270 PHE B N 1
ATOM 6003 C CA . PHE B 1 270 ? 104.039 -2.904 -4.738 1.00 24.12 270 PHE B CA 1
ATOM 6004 C C . PHE B 1 270 ? 102.877 -1.992 -5.112 1.00 26.23 270 PHE B C 1
ATOM 6005 O O . PHE B 1 270 ? 101.770 -2.449 -5.405 1.00 26.40 270 PHE B O 1
ATOM 6013 N N . THR B 1 271 ? 103.149 -0.689 -5.133 1.00 20.71 271 THR B N 1
ATOM 6014 C CA . THR B 1 271 ? 102.179 0.267 -5.647 1.00 20.66 271 THR B CA 1
ATOM 6015 C C . THR B 1 271 ? 102.920 1.513 -6.119 1.00 19.37 271 THR B C 1
ATOM 6016 O O . THR B 1 271 ? 103.945 1.891 -5.546 1.00 18.60 271 THR B O 1
ATOM 6020 N N . GLN B 1 272 ? 102.411 2.126 -7.184 1.00 18.18 272 GLN B N 1
ATOM 6021 C CA . GLN B 1 272 ? 102.966 3.367 -7.698 1.00 16.81 272 GLN B CA 1
ATOM 6022 C C . GLN B 1 272 ? 101.836 4.226 -8.241 1.00 16.24 272 GLN B C 1
ATOM 6023 O O . GLN B 1 272 ? 100.855 3.714 -8.783 1.00 18.95 272 GLN B O 1
ATOM 6029 N N . TRP B 1 273 ? 101.991 5.540 -8.094 1.00 18.62 273 TRP B N 1
ATOM 6030 C CA . TRP B 1 273 ? 101.008 6.494 -8.594 1.00 15.23 273 TRP B CA 1
ATOM 6031 C C . TRP B 1 273 ? 101.748 7.782 -8.926 1.00 18.23 273 TRP B C 1
ATOM 6032 O O . TRP B 1 273 ? 102.296 8.433 -8.032 1.00 18.68 273 TRP B O 1
ATOM 6043 N N . VAL B 1 274 ? 101.796 8.126 -10.210 1.00 18.78 274 VAL B N 1
ATOM 6044 C CA . VAL B 1 274 ? 102.390 9.372 -10.684 1.00 19.41 274 VAL B CA 1
ATOM 6045 C C . VAL B 1 274 ? 101.266 10.229 -11.239 1.00 17.76 274 VAL B C 1
ATOM 6046 O O . VAL B 1 274 ? 100.549 9.801 -12.147 1.00 19.91 274 VAL B O 1
ATOM 6050 N N . ILE B 1 275 ? 101.108 11.438 -10.710 1.00 20.35 275 ILE B N 1
ATOM 6051 C CA . ILE B 1 275 ? 100.007 12.301 -11.126 1.00 17.35 275 ILE B CA 1
ATOM 6052 C C . ILE B 1 275 ? 100.503 13.739 -11.198 1.00 16.02 275 ILE B C 1
ATOM 6053 O O . ILE B 1 275 ? 101.292 14.176 -10.355 1.00 18.29 275 ILE B O 1
ATOM 6058 N N . GLU B 1 276 ? 100.065 14.470 -12.222 1.00 17.69 276 GLU B N 1
ATOM 6059 C CA . GLU B 1 276 ? 100.410 15.883 -12.304 1.00 20.39 276 GLU B CA 1
ATOM 6060 C C . GLU B 1 276 ? 99.586 16.689 -11.302 1.00 23.74 276 GLU B C 1
ATOM 6061 O O . GLU B 1 276 ? 98.456 16.329 -10.955 1.00 19.54 276 GLU B O 1
ATOM 6067 N N . ASP B 1 277 ? 100.166 17.797 -10.834 1.00 19.76 277 ASP B N 1
ATOM 6068 C CA . ASP B 1 277 ? 99.537 18.610 -9.793 1.00 21.17 277 ASP B CA 1
ATOM 6069 C C . ASP B 1 277 ? 98.563 19.570 -10.469 1.00 26.77 277 ASP B C 1
ATOM 6070 O O . ASP B 1 277 ? 98.842 20.751 -10.685 1.00 24.54 277 ASP B O 1
ATOM 6075 N N . GLN B 1 278 ? 97.395 19.034 -10.819 1.00 21.27 278 GLN B N 1
ATOM 6076 C CA . GLN B 1 278 ? 96.321 19.796 -11.457 1.00 22.36 278 GLN B CA 1
ATOM 6077 C C . GLN B 1 278 ? 95.033 19.470 -10.704 1.00 20.79 278 GLN B C 1
ATOM 6078 O O . GLN B 1 278 ? 94.380 18.462 -10.983 1.00 18.12 278 GLN B O 1
ATOM 6084 N N . PHE B 1 279 ? 94.681 20.310 -9.733 1.00 17.89 279 PHE B N 1
ATOM 6085 C CA . PHE B 1 279 ? 93.482 20.117 -8.926 1.00 19.41 279 PHE B CA 1
ATOM 6086 C C . PHE B 1 279 ? 92.747 21.443 -8.802 1.00 19.10 279 PHE B C 1
ATOM 6087 O O . PHE B 1 279 ? 93.371 22.489 -8.613 1.00 19.47 279 PHE B O 1
ATOM 6095 N N . SER B 1 280 ? 91.416 21.403 -8.902 1.00 21.67 280 SER B N 1
ATOM 6096 C CA . SER B 1 280 ? 90.645 22.642 -8.936 1.00 21.25 280 SER B CA 1
ATOM 6097 C C . SER B 1 280 ? 89.959 22.989 -7.616 1.00 23.02 280 SER B C 1
ATOM 6098 O O . SER B 1 280 ? 89.566 24.147 -7.435 1.00 24.84 280 SER B O 1
ATOM 6101 N N . ASP B 1 281 ? 89.809 22.039 -6.691 1.00 18.80 281 ASP B N 1
ATOM 6102 C CA . ASP B 1 281 ? 89.087 22.285 -5.448 1.00 19.40 281 ASP B CA 1
ATOM 6103 C C . ASP B 1 281 ? 89.819 21.673 -4.257 1.00 25.65 281 ASP B C 1
ATOM 6104 O O . ASP B 1 281 ? 89.199 21.194 -3.302 1.00 19.78 281 ASP B O 1
ATOM 6109 N N . GLY B 1 282 ? 91.148 21.684 -4.295 1.00 21.07 282 GLY B N 1
ATOM 6110 C CA . GLY B 1 282 ? 91.951 21.175 -3.202 1.00 22.23 282 GLY B CA 1
ATOM 6111 C C . GLY B 1 282 ? 92.318 19.710 -3.366 1.00 25.31 282 GLY B C 1
ATOM 6112 O O . GLY B 1 282 ? 91.760 18.981 -4.183 1.00 21.00 282 GLY B O 1
ATOM 6113 N N . ARG B 1 283 ? 93.287 19.275 -2.561 1.00 22.69 283 ARG B N 1
ATOM 6114 C CA . ARG B 1 283 ? 93.707 17.880 -2.554 1.00 22.72 283 ARG B CA 1
ATOM 6115 C C . ARG B 1 283 ? 94.375 17.587 -1.220 1.00 26.82 283 ARG B C 1
ATOM 6116 O O . ARG B 1 283 ? 94.872 18.505 -0.560 1.00 22.41 283 ARG B O 1
ATOM 6124 N N . PRO B 1 284 ? 94.394 16.326 -0.793 1.00 19.81 284 PRO B N 1
ATOM 6125 C CA . PRO B 1 284 ? 95.172 15.954 0.383 1.00 20.63 284 PRO B CA 1
ATOM 6126 C C . PRO B 1 284 ? 96.638 15.805 0.019 1.00 25.10 284 PRO B C 1
ATOM 6127 O O . PRO B 1 284 ? 96.984 15.727 -1.169 1.00 20.54 284 PRO B O 1
ATOM 6131 N N . PRO B 1 285 ? 97.537 15.770 1.013 1.00 20.33 285 PRO B N 1
ATOM 6132 C CA . PRO B 1 285 ? 98.987 15.664 0.720 1.00 19.23 285 PRO B CA 1
ATOM 6133 C C . PRO B 1 285 ? 99.402 14.257 0.306 1.00 22.13 285 PRO B C 1
ATOM 6134 O O . PRO B 1 285 ? 100.042 13.508 1.065 1.00 21.13 285 PRO B O 1
ATOM 6138 N N . PHE B 1 286 ? 99.034 13.888 -0.930 1.00 18.93 286 PHE B N 1
ATOM 6139 C CA . PHE B 1 286 ? 99.343 12.562 -1.461 1.00 19.76 286 PHE B CA 1
ATOM 6140 C C . PHE B 1 286 ? 100.819 12.210 -1.321 1.00 18.81 286 PHE B C 1
ATOM 6141 O O . PHE B 1 286 ? 101.167 11.032 -1.174 1.00 19.79 286 PHE B O 1
ATOM 6149 N N . GLU B 1 287 ? 101.699 13.213 -1.385 1.00 19.90 287 GLU B N 1
ATOM 6150 C CA . GLU B 1 287 ? 103.133 12.952 -1.330 1.00 20.64 287 GLU B CA 1
ATOM 6151 C C . GLU B 1 287 ? 103.529 12.206 -0.062 1.00 23.42 287 GLU B C 1
ATOM 6152 O O . GLU B 1 287 ? 104.536 11.490 -0.057 1.00 25.27 287 GLU B O 1
ATOM 6158 N N . LYS B 1 288 ? 102.756 12.361 1.016 1.00 24.53 288 LYS B N 1
ATOM 6159 C CA . LYS B 1 288 ? 103.116 11.756 2.294 1.00 21.27 288 LYS B CA 1
ATOM 6160 C C . LYS B 1 288 ? 102.944 10.243 2.305 1.00 26.56 288 LYS B C 1
ATOM 6161 O O . LYS B 1 288 ? 103.465 9.582 3.212 1.00 20.48 288 LYS B O 1
ATOM 6167 N N . VAL B 1 289 ? 102.216 9.677 1.343 1.00 18.02 289 VAL B N 1
ATOM 6168 C CA . VAL B 1 289 ? 102.002 8.234 1.320 1.00 19.97 289 VAL B CA 1
ATOM 6169 C C . VAL B 1 289 ? 102.531 7.649 0.016 1.00 26.08 289 VAL B C 1
ATOM 6170 O O . VAL B 1 289 ? 102.016 6.645 -0.486 1.00 21.76 289 VAL B O 1
ATOM 6174 N N . GLY B 1 290 ? 103.572 8.270 -0.536 1.00 21.93 290 GLY B N 1
ATOM 6175 C CA . GLY B 1 290 ? 104.335 7.661 -1.603 1.00 23.91 290 GLY B CA 1
ATOM 6176 C C . GLY B 1 290 ? 103.895 8.009 -3.006 1.00 23.77 290 GLY B C 1
ATOM 6177 O O . GLY B 1 290 ? 104.456 7.461 -3.965 1.00 20.52 290 GLY B O 1
ATOM 6178 N N . VAL B 1 291 ? 102.918 8.889 -3.159 1.00 18.04 291 VAL B N 1
ATOM 6179 C CA . VAL B 1 291 ? 102.472 9.324 -4.477 1.00 18.88 291 VAL B CA 1
ATOM 6180 C C . VAL B 1 291 ? 103.487 10.304 -5.044 1.00 17.71 291 VAL B C 1
ATOM 6181 O O . VAL B 1 291 ? 103.959 11.208 -4.344 1.00 19.00 291 VAL B O 1
ATOM 6185 N N . GLN B 1 292 ? 103.820 10.139 -6.322 1.00 18.49 292 GLN B N 1
ATOM 6186 C CA . GLN B 1 292 ? 104.772 11.014 -7.002 1.00 20.62 292 GLN B CA 1
ATOM 6187 C C . GLN B 1 292 ? 103.975 12.094 -7.725 1.00 18.78 292 GLN B C 1
ATOM 6188 O O . GLN B 1 292 ? 103.412 11.853 -8.796 1.00 20.46 292 GLN B O 1
ATOM 6194 N N . VAL B 1 293 ? 103.931 13.283 -7.135 1.00 19.72 293 VAL B N 1
ATOM 6195 C CA . VAL B 1 293 ? 103.226 14.419 -7.720 1.00 21.47 293 VAL B CA 1
ATOM 6196 C C . VAL B 1 293 ? 104.195 15.152 -8.637 1.00 26.39 293 VAL B C 1
ATOM 6197 O O . VAL B 1 293 ? 105.224 15.660 -8.184 1.00 22.14 293 VAL B O 1
ATOM 6201 N N . VAL B 1 294 ? 103.876 15.204 -9.931 1.00 18.95 294 VAL B N 1
ATOM 6202 C CA . VAL B 1 294 ? 104.810 15.779 -10.893 1.00 20.41 294 VAL B CA 1
ATOM 6203 C C . VAL B 1 294 ? 104.224 17.022 -11.553 1.00 21.66 294 VAL B C 1
ATOM 6204 O O . VAL B 1 294 ? 103.077 17.406 -11.295 1.00 20.89 294 VAL B O 1
ATOM 6208 N N . LYS B 1 295 ? 105.017 17.642 -12.428 1.00 23.92 295 LYS B N 1
ATOM 6209 C CA . LYS B 1 295 ? 104.722 18.992 -12.900 1.00 23.10 295 LYS B CA 1
ATOM 6210 C C . LYS B 1 295 ? 103.561 19.012 -13.892 1.00 24.08 295 LYS B C 1
ATOM 6211 O O . LYS B 1 295 ? 102.648 19.836 -13.770 1.00 22.79 295 LYS B O 1
ATOM 6217 N N . ASP B 1 296 ? 103.581 18.132 -14.890 1.00 20.78 296 ASP B N 1
ATOM 6218 C CA . ASP B 1 296 ? 102.628 18.243 -15.991 1.00 20.84 296 ASP B CA 1
ATOM 6219 C C . ASP B 1 296 ? 102.530 16.905 -16.717 1.00 17.39 296 ASP B C 1
ATOM 6220 O O . ASP B 1 296 ? 103.135 15.911 -16.309 1.00 19.52 296 ASP B O 1
ATOM 6225 N N . VAL B 1 297 ? 101.787 16.905 -17.831 1.00 18.94 297 VAL B N 1
ATOM 6226 C CA . VAL B 1 297 ? 101.488 15.660 -18.537 1.00 17.18 297 VAL B CA 1
ATOM 6227 C C . VAL B 1 297 ? 102.746 15.060 -19.154 1.00 23.79 297 VAL B C 1
ATOM 6228 O O . VAL B 1 297 ? 102.872 13.831 -19.254 1.00 19.29 297 VAL B O 1
ATOM 6232 N N . HIS B 1 298 ? 103.702 15.896 -19.561 1.00 19.24 298 HIS B N 1
ATOM 6233 C CA . HIS B 1 298 ? 104.923 15.358 -20.156 1.00 23.56 298 HIS B CA 1
ATOM 6234 C C . HIS B 1 298 ? 105.715 14.536 -19.146 1.00 18.80 298 HIS B C 1
ATOM 6235 O O . HIS B 1 298 ? 106.308 13.510 -19.503 1.00 22.28 298 HIS B O 1
ATOM 6242 N N . ALA B 1 299 ? 105.717 14.955 -17.878 1.00 21.06 299 ALA B N 1
ATOM 6243 C CA . ALA B 1 299 ? 106.364 14.154 -16.841 1.00 19.50 299 ALA B CA 1
ATOM 6244 C C . ALA B 1 299 ? 105.600 12.858 -16.599 1.00 19.61 299 ALA B C 1
ATOM 6245 O O . ALA B 1 299 ? 106.208 11.788 -16.464 1.00 18.85 299 ALA B O 1
ATOM 6247 N N . VAL B 1 300 ? 104.265 12.928 -16.555 1.00 20.93 300 VAL B N 1
ATOM 6248 C CA . VAL B 1 300 ? 103.463 11.715 -16.409 1.00 18.34 300 VAL B CA 1
ATOM 6249 C C . VAL B 1 300 ? 103.759 10.743 -17.543 1.00 20.02 300 VAL B C 1
ATOM 6250 O O . VAL B 1 300 ? 103.931 9.535 -17.325 1.00 17.78 300 VAL B O 1
ATOM 6254 N N . GLU B 1 301 ? 103.838 11.254 -18.769 1.00 19.66 301 GLU B N 1
ATOM 6255 C CA . GLU B 1 301 ? 103.947 10.372 -19.925 1.00 17.43 301 GLU B CA 1
ATOM 6256 C C . GLU B 1 301 ? 105.279 9.637 -19.959 1.00 19.77 301 GLU B C 1
ATOM 6257 O O . GLU B 1 301 ? 105.358 8.537 -20.516 1.00 20.90 301 GLU B O 1
ATOM 6263 N N . GLN B 1 302 ? 106.327 10.211 -19.366 1.00 18.02 302 GLN B N 1
ATOM 6264 C CA . GLN B 1 302 ? 107.596 9.495 -19.290 1.00 20.28 302 GLN B CA 1
ATOM 6265 C C . GLN B 1 302 ? 107.465 8.251 -18.420 1.00 16.10 302 GLN B C 1
ATOM 6266 O O . GLN B 1 302 ? 107.921 7.166 -18.805 1.00 17.24 302 GLN B O 1
ATOM 6272 N N . PHE B 1 303 ? 106.828 8.385 -17.254 1.00 18.04 303 PHE B N 1
ATOM 6273 C CA . PHE B 1 303 ? 106.608 7.224 -16.393 1.00 20.36 303 PHE B CA 1
ATOM 6274 C C . PHE B 1 303 ? 105.680 6.222 -17.057 1.00 19.93 303 PHE B C 1
ATOM 6275 O O . PHE B 1 303 ? 105.871 5.007 -16.923 1.00 19.77 303 PHE B O 1
ATOM 6283 N N . GLU B 1 304 ? 104.658 6.721 -17.757 1.00 18.90 304 GLU B N 1
ATOM 6284 C CA . GLU B 1 304 ? 103.728 5.848 -18.460 1.00 15.38 304 GLU B CA 1
ATOM 6285 C C . GLU B 1 304 ? 104.443 5.022 -19.518 1.00 18.56 304 GLU B C 1
ATOM 6286 O O . GLU B 1 304 ? 104.159 3.830 -19.684 1.00 17.29 304 GLU B O 1
ATOM 6292 N N . LYS B 1 305 ? 105.374 5.639 -20.249 1.00 15.80 305 LYS B N 1
ATOM 6293 C CA . LYS B 1 305 ? 106.107 4.892 -21.261 1.00 17.04 305 LYS B CA 1
ATOM 6294 C C . LYS B 1 305 ? 106.974 3.815 -20.624 1.00 17.17 305 LYS B C 1
ATOM 6295 O O . LYS B 1 305 ? 107.039 2.687 -21.127 1.00 18.66 305 LYS B O 1
ATOM 6301 N N . HIS B 1 306 ? 107.645 4.142 -19.518 1.00 16.74 306 HIS B N 1
ATOM 6302 C CA . HIS B 1 306 ? 108.410 3.130 -18.796 1.00 17.54 306 HIS B CA 1
ATOM 6303 C C . HIS B 1 306 ? 107.537 1.926 -18.466 1.00 18.04 306 HIS B C 1
ATOM 6304 O O . HIS B 1 306 ? 107.920 0.778 -18.717 1.00 16.51 306 HIS B O 1
ATOM 6311 N N . LYS B 1 307 ? 106.351 2.176 -17.906 1.00 14.55 307 LYS B N 1
ATOM 6312 C CA . LYS B 1 307 ? 105.463 1.083 -17.508 1.00 18.67 307 LYS B CA 1
ATOM 6313 C C . LYS B 1 307 ? 104.929 0.317 -18.714 1.00 15.59 307 LYS B C 1
ATOM 6314 O O . LYS B 1 307 ? 104.962 -0.920 -18.742 1.00 18.39 307 LYS B O 1
ATOM 6320 N N . LEU B 1 308 ? 104.410 1.030 -19.716 1.00 16.70 308 LEU B N 1
ATOM 6321 C CA . LEU B 1 308 ? 103.805 0.350 -20.859 1.00 17.45 308 LEU B CA 1
ATOM 6322 C C . LEU B 1 308 ? 104.804 -0.554 -21.569 1.00 19.66 308 LEU B C 1
ATOM 6323 O O . LEU B 1 308 ? 104.482 -1.699 -21.914 1.00 19.02 308 LEU B O 1
ATOM 6328 N N . ARG B 1 309 ? 106.023 -0.062 -21.796 1.00 19.00 309 ARG B N 1
ATOM 6329 C CA . ARG B 1 309 ? 106.972 -0.820 -22.601 1.00 15.42 309 ARG B CA 1
ATOM 6330 C C . ARG B 1 309 ? 107.693 -1.891 -21.787 1.00 17.72 309 ARG B C 1
ATOM 6331 O O . ARG B 1 309 ? 107.986 -2.973 -22.308 1.00 17.83 309 ARG B O 1
ATOM 6339 N N . LEU B 1 310 ? 107.992 -1.621 -20.516 1.00 18.33 310 LEU B N 1
ATOM 6340 C CA . LEU B 1 310 ? 108.739 -2.593 -19.726 1.00 18.53 310 LEU B CA 1
ATOM 6341 C C . LEU B 1 310 ? 107.831 -3.531 -18.933 1.00 21.69 310 LEU B C 1
ATOM 6342 O O . LEU B 1 310 ? 108.008 -4.752 -18.983 1.00 21.12 310 LEU B O 1
ATOM 6347 N N A LEU B 1 311 ? 106.869 -2.989 -18.187 0.45 16.37 311 LEU B N 1
ATOM 6348 N N B LEU B 1 311 ? 106.858 -2.984 -18.203 0.55 16.32 311 LEU B N 1
ATOM 6349 C CA A LEU B 1 311 ? 105.992 -3.853 -17.403 0.45 17.94 311 LEU B CA 1
ATOM 6350 C CA B LEU B 1 311 ? 105.983 -3.824 -17.388 0.55 17.92 311 LEU B CA 1
ATOM 6351 C C A LEU B 1 311 ? 105.010 -4.582 -18.308 0.45 19.10 311 LEU B C 1
ATOM 6352 C C B LEU B 1 311 ? 104.974 -4.570 -18.254 0.55 19.10 311 LEU B C 1
ATOM 6353 O O A LEU B 1 311 ? 105.016 -5.816 -18.391 0.45 18.59 311 LEU B O 1
ATOM 6354 O O B LEU B 1 311 ? 104.936 -5.805 -18.263 0.55 18.63 311 LEU B O 1
ATOM 6363 N N . ASN B 1 312 ? 104.146 -3.831 -18.990 1.00 20.40 312 ASN B N 1
ATOM 6364 C CA . ASN B 1 312 ? 103.144 -4.468 -19.835 1.00 17.73 312 ASN B CA 1
ATOM 6365 C C . ASN B 1 312 ? 103.785 -5.192 -21.012 1.00 16.85 312 ASN B C 1
ATOM 6366 O O . ASN B 1 312 ? 103.294 -6.247 -21.430 1.00 22.69 312 ASN B O 1
ATOM 6371 N N . GLY B 1 313 ? 104.897 -4.669 -21.531 1.00 15.88 313 GLY B N 1
ATOM 6372 C CA . GLY B 1 313 ? 105.622 -5.392 -22.560 1.00 19.10 313 GLY B CA 1
ATOM 6373 C C . GLY B 1 313 ? 106.144 -6.732 -22.073 1.00 18.48 313 GLY B C 1
ATOM 6374 O O . GLY B 1 313 ? 106.026 -7.742 -22.768 1.00 20.12 313 GLY B O 1
ATOM 6375 N N . SER B 1 314 ? 106.732 -6.759 -20.870 1.00 20.65 314 SER B N 1
ATOM 6376 C CA . SER B 1 314 ? 107.241 -8.016 -20.324 1.00 16.33 314 SER B CA 1
ATOM 6377 C C . SER B 1 314 ? 106.112 -8.966 -19.940 1.00 19.32 314 SER B C 1
ATOM 6378 O O . SER B 1 314 ? 106.271 -10.187 -20.059 1.00 22.43 314 SER B O 1
ATOM 6381 N N . HIS B 1 315 ? 104.977 -8.435 -19.473 1.00 17.62 315 HIS B N 1
ATOM 6382 C CA . HIS B 1 315 ? 103.795 -9.271 -19.277 1.00 18.80 315 HIS B CA 1
ATOM 6383 C C . HIS B 1 315 ? 103.396 -9.966 -20.572 1.00 26.73 315 HIS B C 1
ATOM 6384 O O . HIS B 1 315 ? 103.039 -11.150 -20.567 1.00 23.56 315 HIS B O 1
ATOM 6391 N N . SER B 1 316 ? 103.442 -9.240 -21.694 1.00 22.59 316 SER B N 1
ATOM 6392 C CA . SER B 1 316 ? 103.161 -9.854 -22.988 1.00 16.76 316 SER B CA 1
ATOM 6393 C C . SER B 1 316 ? 104.156 -10.963 -23.295 1.00 20.46 316 SER B C 1
ATOM 6394 O O . SER B 1 316 ? 103.772 -12.039 -23.767 1.00 23.75 316 SER B O 1
ATOM 6397 N N . ALA B 1 317 ? 105.440 -10.721 -23.014 1.00 21.69 317 ALA B N 1
ATOM 6398 C CA . ALA B 1 317 ? 106.469 -11.719 -23.263 1.00 20.47 317 ALA B CA 1
ATOM 6399 C C . ALA B 1 317 ? 106.275 -12.963 -22.404 1.00 25.09 317 ALA B C 1
ATOM 6400 O O . ALA B 1 317 ? 106.616 -14.072 -22.832 1.00 20.92 317 ALA B O 1
ATOM 6402 N N . LEU B 1 318 ? 105.746 -12.802 -21.190 1.00 20.49 318 LEU B N 1
ATOM 6403 C CA . LEU B 1 318 ? 105.486 -13.952 -20.329 1.00 21.40 318 LEU B CA 1
ATOM 6404 C C . LEU B 1 318 ? 104.181 -14.650 -20.687 1.00 27.19 318 LEU B C 1
ATOM 6405 O O . LEU B 1 318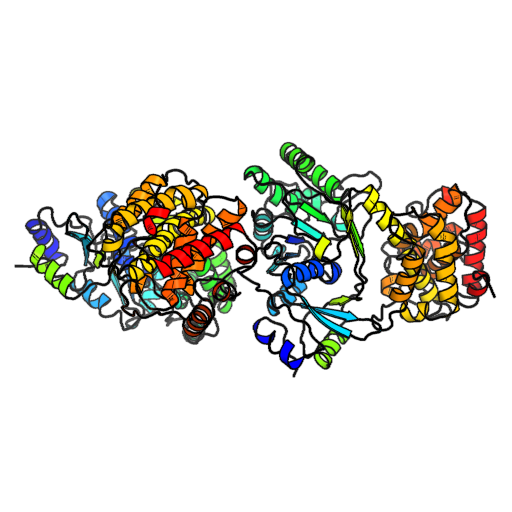 ? 104.075 -15.873 -20.538 1.00 25.39 318 LEU B O 1
ATOM 6410 N N . GLY B 1 319 ? 103.199 -13.897 -21.177 1.00 20.76 319 GLY B N 1
ATOM 6411 C CA . GLY B 1 319 ? 101.843 -14.385 -21.339 1.00 23.54 319 GLY B CA 1
ATOM 6412 C C . GLY B 1 319 ? 101.618 -15.286 -22.534 1.00 28.96 319 GLY B C 1
ATOM 6413 O O . GLY B 1 319 ? 101.292 -16.468 -22.374 1.00 23.74 319 GLY B O 1
ATOM 6414 N N . TYR B 1 320 ? 101.767 -14.737 -23.744 1.00 22.85 320 TYR B N 1
ATOM 6415 C CA . TYR B 1 320 ? 101.484 -15.538 -24.935 1.00 23.20 320 TYR B CA 1
ATOM 6416 C C . TYR B 1 320 ? 102.506 -16.652 -25.107 1.00 21.16 320 TYR B C 1
ATOM 6417 O O . TYR B 1 320 ? 102.092 -17.807 -25.311 1.00 24.83 320 TYR B O 1
ATOM 6426 N N . PRO B 1 321 ? 103.822 -16.416 -24.978 1.00 22.37 321 PRO B N 1
ATOM 6427 C CA . PRO B 1 321 ? 104.751 -17.559 -24.977 1.00 23.35 321 PRO B CA 1
ATOM 6428 C C . PRO B 1 321 ? 104.503 -18.527 -23.836 1.00 32.12 321 PRO B C 1
ATOM 6429 O O . PRO B 1 321 ? 104.605 -19.743 -24.031 1.00 23.96 321 PRO B O 1
ATOM 6433 N N . GLY B 1 322 ? 104.175 -18.020 -22.646 1.00 23.69 322 GLY B N 1
ATOM 6434 C CA . GLY B 1 322 ? 103.960 -18.906 -21.513 1.00 23.77 322 GLY B CA 1
ATOM 6435 C C . GLY B 1 322 ? 102.743 -19.795 -21.690 1.00 21.78 322 GLY B C 1
ATOM 6436 O O . GLY B 1 322 ? 102.785 -20.986 -21.372 1.00 29.13 322 GLY B O 1
ATOM 6437 N N . GLN B 1 323 ? 101.645 -19.229 -22.197 1.00 23.48 323 GLN B N 1
ATOM 6438 C CA . GLN B 1 323 ? 100.461 -20.033 -22.486 1.00 32.95 323 GLN B CA 1
ATOM 6439 C C . GLN B 1 323 ? 100.764 -21.098 -23.531 1.00 39.35 323 GLN B C 1
ATOM 6440 O O . GLN B 1 323 ? 100.344 -22.254 -23.392 1.00 32.22 323 GLN B O 1
ATOM 6446 N N . LEU B 1 324 ? 101.494 -20.726 -24.586 1.00 29.52 324 LEU B N 1
ATOM 6447 C CA . LEU B 1 324 ? 101.845 -21.695 -25.620 1.00 27.80 324 LEU B CA 1
ATOM 6448 C C . LEU B 1 324 ? 102.711 -22.812 -25.054 1.00 30.48 324 LEU B C 1
ATOM 6449 O O . LEU B 1 324 ? 102.510 -23.988 -25.381 1.00 31.71 324 LEU B O 1
ATOM 6454 N N . ALA B 1 325 ? 103.668 -22.465 -24.188 1.00 27.57 325 ALA B N 1
ATOM 6455 C CA . ALA B 1 325 ? 104.564 -23.445 -23.588 1.00 31.64 325 ALA B CA 1
ATOM 6456 C C . ALA B 1 325 ? 103.889 -24.313 -22.533 1.00 35.69 325 ALA B C 1
ATOM 6457 O O . ALA B 1 325 ? 104.483 -25.312 -22.115 1.00 33.21 325 ALA B O 1
ATOM 6459 N N . GLY B 1 326 ? 102.685 -23.958 -22.085 1.00 34.39 326 GLY B N 1
ATOM 6460 C CA . GLY B 1 326 ? 101.927 -24.792 -21.173 1.00 37.32 326 GLY B CA 1
ATOM 6461 C C . GLY B 1 326 ? 101.868 -24.331 -19.729 1.00 46.59 326 GLY B C 1
ATOM 6462 O O . GLY B 1 326 ? 101.241 -25.017 -18.910 1.00 28.76 326 GLY B O 1
ATOM 6463 N N . PHE B 1 327 ? 102.489 -23.202 -19.385 1.00 31.05 327 PHE B N 1
ATOM 6464 C CA . PHE B 1 327 ? 102.470 -22.742 -18.004 1.00 31.71 327 PHE B CA 1
ATOM 6465 C C . PHE B 1 327 ? 101.073 -22.272 -17.604 1.00 27.69 327 PHE B C 1
ATOM 6466 O O . PHE B 1 327 ? 100.189 -22.049 -18.436 1.00 30.63 327 PHE B O 1
ATOM 6474 N N . GLN B 1 328 ? 100.890 -22.093 -16.297 1.00 25.30 328 GLN B N 1
ATOM 6475 C CA . GLN B 1 328 ? 99.626 -21.631 -15.747 1.00 24.75 328 GLN B CA 1
ATOM 6476 C C . GLN B 1 328 ? 99.706 -20.276 -15.058 1.00 20.03 328 GLN B C 1
ATOM 6477 O O . GLN B 1 328 ? 98.720 -19.534 -15.080 1.00 28.31 328 GLN B O 1
ATOM 6483 N N . TYR B 1 329 ? 100.836 -19.931 -14.446 1.00 22.39 329 TYR B N 1
ATOM 6484 C CA . TYR B 1 329 ? 100.942 -18.704 -13.670 1.00 22.58 329 TYR B CA 1
ATOM 6485 C C . TYR B 1 329 ? 102.139 -17.879 -14.118 1.00 23.09 329 TYR B C 1
ATOM 6486 O O . TYR B 1 329 ? 103.121 -18.409 -14.637 1.00 21.53 329 TYR B O 1
ATOM 6495 N N . VAL B 1 330 ? 102.047 -16.567 -13.881 1.00 25.60 330 VAL B N 1
ATOM 6496 C CA . VAL B 1 330 ? 103.125 -15.651 -14.246 1.00 23.32 330 VAL B CA 1
ATOM 6497 C C . VAL B 1 330 ? 104.431 -16.059 -13.573 1.00 25.15 330 VAL B C 1
ATOM 6498 O O . VAL B 1 330 ? 105.493 -16.083 -14.206 1.00 24.30 330 VAL B O 1
ATOM 6502 N N . HIS B 1 331 ? 104.374 -16.390 -12.276 1.00 21.61 3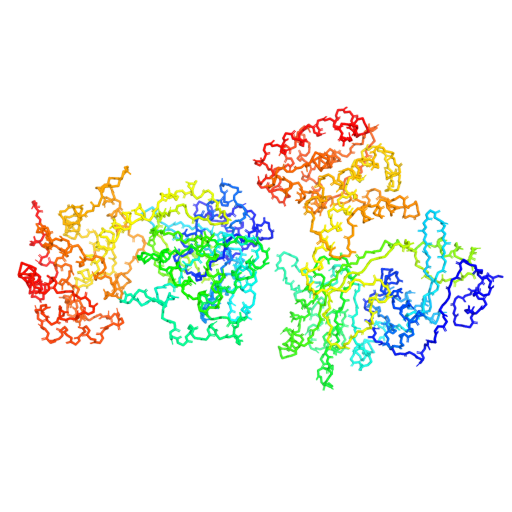31 HIS B N 1
ATOM 6503 C CA . HIS B 1 331 ? 105.604 -16.686 -11.549 1.00 27.19 331 HIS B CA 1
ATOM 6504 C C . HIS B 1 331 ? 106.267 -17.955 -12.064 1.00 21.76 331 HIS B C 1
ATOM 6505 O O . HIS B 1 331 ? 107.495 -18.070 -12.011 1.00 23.71 331 HIS B O 1
ATOM 6512 N N . GLU B 1 332 ? 105.480 -18.905 -12.573 1.00 21.65 332 GLU B N 1
ATOM 6513 C CA . GLU B 1 332 ? 106.058 -20.096 -13.188 1.00 29.83 332 GLU B CA 1
ATOM 6514 C C . GLU B 1 332 ? 106.905 -19.729 -14.402 1.00 25.07 332 GLU B C 1
ATOM 6515 O O . GLU B 1 332 ? 108.033 -20.212 -14.558 1.00 24.98 332 GLU B O 1
ATOM 6521 N N . VAL B 1 333 ? 106.375 -18.869 -15.273 1.00 23.95 333 VAL B N 1
ATOM 6522 C CA . VAL B 1 333 ? 107.131 -18.449 -16.447 1.00 28.29 333 VAL B CA 1
ATOM 6523 C C . VAL B 1 333 ? 108.367 -17.662 -16.029 1.00 20.79 333 VAL B C 1
ATOM 6524 O O . VAL B 1 333 ? 109.471 -17.892 -16.537 1.00 25.56 333 VAL B O 1
ATOM 6528 N N . MET B 1 334 ? 108.198 -16.720 -15.093 1.00 24.00 334 MET B N 1
ATOM 6529 C CA . MET B 1 334 ? 109.308 -15.860 -14.689 1.00 28.59 334 MET B CA 1
ATOM 6530 C C . MET B 1 334 ? 110.441 -16.652 -14.049 1.00 30.22 334 MET B C 1
ATOM 6531 O O . MET B 1 334 ? 111.610 -16.265 -14.165 1.00 30.91 334 MET B O 1
ATOM 6536 N N . ALA B 1 335 ? 110.121 -17.757 -13.373 1.00 31.70 335 ALA B N 1
ATOM 6537 C CA . ALA B 1 335 ? 111.129 -18.582 -12.720 1.00 30.92 335 ALA B CA 1
ATOM 6538 C C . ALA B 1 335 ? 111.879 -19.489 -13.687 1.00 27.75 335 ALA B C 1
ATOM 6539 O O . ALA B 1 335 ? 112.935 -20.016 -13.320 1.00 29.66 335 ALA B O 1
ATOM 6541 N N . ASN B 1 336 ? 111.371 -19.684 -14.896 1.00 29.23 336 ASN B N 1
ATOM 6542 C CA . ASN B 1 336 ? 112.074 -20.505 -15.873 1.00 29.45 336 ASN B CA 1
ATOM 6543 C C . ASN B 1 336 ? 113.336 -19.783 -16.336 1.00 31.43 336 ASN B C 1
ATOM 6544 O O . ASN B 1 336 ? 113.265 -18.607 -16.718 1.00 30.11 336 ASN B O 1
ATOM 6549 N N . PRO B 1 337 ? 114.499 -20.442 -16.321 1.00 31.21 337 PRO B N 1
ATOM 6550 C CA . PRO B 1 337 ? 115.753 -19.721 -16.597 1.00 26.20 337 PRO B CA 1
ATOM 6551 C C . PRO B 1 337 ? 115.818 -19.128 -17.991 1.00 29.37 337 PRO B C 1
ATOM 6552 O O . PRO B 1 337 ? 116.411 -18.054 -18.164 1.00 29.23 337 PRO B O 1
ATOM 6556 N N . LEU B 1 338 ? 115.233 -19.794 -18.991 1.00 27.48 338 LEU B N 1
ATOM 6557 C CA . LEU B 1 338 ? 115.250 -19.255 -20.349 1.00 25.22 338 LEU B CA 1
ATOM 6558 C C . LEU B 1 338 ? 114.392 -18.001 -20.448 1.00 25.82 338 LEU B C 1
ATOM 6559 O O . LEU B 1 338 ? 114.807 -16.998 -21.039 1.00 26.48 338 LEU B O 1
ATOM 6564 N N . PHE B 1 339 ? 113.188 -18.036 -19.872 1.00 23.25 339 PHE B N 1
ATOM 6565 C CA . PHE B 1 339 ? 112.343 -16.846 -19.874 1.00 29.88 339 PHE B CA 1
ATOM 6566 C C . PHE B 1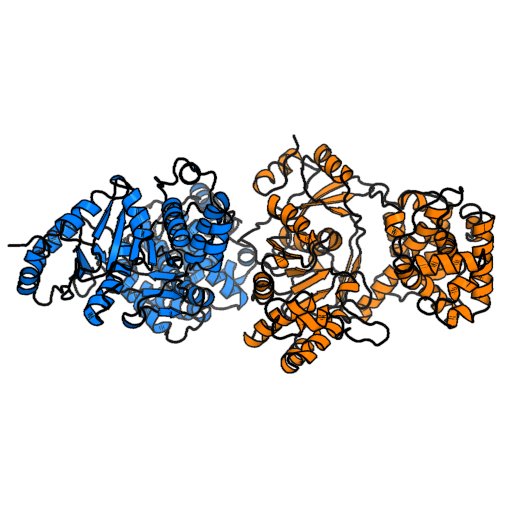 339 ? 112.986 -15.707 -19.095 1.00 32.64 339 PHE B C 1
ATOM 6567 O O . PHE B 1 339 ? 112.873 -14.539 -19.484 1.00 26.19 339 PHE B O 1
ATOM 6575 N N . ARG B 1 340 ? 113.662 -16.024 -17.988 1.00 23.28 340 ARG B N 1
ATOM 6576 C CA . ARG B 1 340 ? 114.307 -14.975 -17.211 1.00 24.00 340 ARG B CA 1
ATOM 6577 C C . ARG B 1 340 ? 115.363 -14.252 -18.035 1.00 23.73 340 ARG B C 1
ATOM 6578 O O . ARG B 1 340 ? 115.458 -13.020 -17.993 1.00 21.58 340 ARG B O 1
ATOM 6586 N N . LYS B 1 341 ? 116.166 -15.000 -18.796 1.00 21.06 341 LYS B N 1
ATOM 6587 C CA . LYS B 1 341 ? 117.184 -14.364 -19.625 1.00 24.52 341 LYS B CA 1
ATOM 6588 C C . LYS B 1 341 ? 116.556 -13.635 -20.806 1.00 22.71 341 LYS B C 1
ATOM 6589 O O . LYS B 1 341 ? 116.979 -12.526 -21.154 1.00 22.10 341 LYS B O 1
ATOM 6595 N N . PHE B 1 342 ? 115.541 -14.241 -21.426 1.00 24.49 342 PHE B N 1
ATOM 6596 C CA . PHE B 1 342 ? 114.868 -13.609 -22.557 1.00 26.62 342 PHE B CA 1
ATOM 6597 C C . PHE B 1 342 ? 114.241 -12.282 -22.148 1.00 25.33 342 PHE B C 1
ATOM 6598 O O . PHE B 1 342 ? 114.399 -11.268 -22.837 1.00 20.49 342 PHE B O 1
ATOM 6606 N N . VAL B 1 343 ? 113.527 -12.270 -21.021 1.00 20.38 343 VAL B N 1
ATOM 6607 C CA . VAL B 1 343 ? 112.823 -11.058 -20.609 1.00 20.34 343 VAL B CA 1
ATOM 6608 C C . VAL B 1 343 ? 113.814 -9.972 -20.214 1.00 22.82 343 VAL B C 1
ATOM 6609 O O . VAL B 1 343 ? 113.667 -8.806 -20.600 1.00 18.60 343 VAL B O 1
ATOM 6613 N N . TRP B 1 344 ? 114.841 -10.338 -19.440 1.00 23.26 344 TRP B N 1
ATOM 6614 C CA . TRP B 1 344 ? 115.859 -9.368 -19.050 1.00 21.03 344 TRP B CA 1
ATOM 6615 C C . TRP B 1 344 ? 116.530 -8.765 -20.276 1.00 17.63 344 TRP B C 1
ATOM 6616 O O . TRP B 1 344 ? 116.705 -7.546 -20.370 1.00 20.37 344 TRP B O 1
ATOM 6627 N N . GLN B 1 345 ? 116.888 -9.606 -21.248 1.00 17.69 345 GLN B N 1
ATOM 6628 C CA . GLN B 1 345 ? 117.589 -9.093 -22.416 1.00 20.36 345 GLN B CA 1
ATOM 6629 C C . GLN B 1 345 ? 116.671 -8.282 -23.321 1.00 19.69 345 GLN B C 1
ATOM 6630 O O . GLN B 1 345 ? 117.133 -7.334 -23.963 1.00 23.31 345 GLN B O 1
ATOM 6636 N N . MET B 1 346 ? 115.377 -8.614 -23.376 1.00 18.55 346 MET B N 1
ATOM 6637 C CA . MET B 1 346 ? 114.442 -7.761 -24.103 1.00 17.70 346 MET B CA 1
ATOM 6638 C C . MET B 1 346 ? 114.327 -6.395 -23.436 1.00 15.66 346 MET B C 1
ATOM 6639 O O . MET B 1 346 ? 114.425 -5.358 -24.102 1.00 17.92 346 MET B O 1
ATOM 6644 N N . MET B 1 347 ? 114.142 -6.377 -22.113 1.00 17.39 347 MET B N 1
ATOM 6645 C CA . MET B 1 347 ? 114.117 -5.118 -21.368 1.00 18.17 347 MET B CA 1
ATOM 6646 C C . MET B 1 347 ? 115.364 -4.284 -21.636 1.00 20.79 347 MET B C 1
ATOM 6647 O O . MET B 1 347 ? 115.277 -3.083 -21.926 1.00 19.46 347 MET B O 1
ATOM 6652 N N . GLN B 1 348 ? 116.539 -4.912 -21.531 1.00 20.14 348 GLN B N 1
ATOM 6653 C CA . GLN B 1 348 ? 117.806 -4.186 -21.528 1.00 23.99 348 GLN B CA 1
ATOM 6654 C C . GLN B 1 348 ? 118.246 -3.771 -22.928 1.00 22.14 348 GLN B C 1
ATOM 6655 O O . GLN B 1 348 ? 118.697 -2.637 -23.124 1.00 19.43 348 GLN B O 1
ATOM 6661 N N . GLU B 1 349 ? 118.133 -4.668 -23.908 1.00 19.12 349 GLU B N 1
ATOM 6662 C CA . GLU B 1 349 ? 118.690 -4.406 -25.231 1.00 19.35 349 GLU B CA 1
ATOM 6663 C C . GLU B 1 349 ? 117.709 -3.734 -26.174 1.00 17.27 349 GLU B C 1
ATOM 6664 O O . GLU B 1 349 ? 118.121 -2.914 -26.999 1.00 21.76 349 GLU B O 1
ATOM 6670 N N . GLU B 1 350 ? 116.425 -4.049 -26.063 1.00 19.27 350 GLU B N 1
ATOM 6671 C CA . GLU B 1 350 ? 115.455 -3.658 -27.074 1.00 18.71 350 GLU B CA 1
ATOM 6672 C C . GLU B 1 350 ? 114.470 -2.600 -26.613 1.00 24.74 350 GLU B C 1
ATOM 6673 O O . GLU B 1 350 ? 113.981 -1.832 -27.444 1.00 25.02 350 GLU B O 1
ATOM 6679 N N . VAL B 1 351 ? 114.166 -2.527 -25.322 1.00 18.66 351 VAL B N 1
ATOM 6680 C CA . VAL B 1 351 ? 113.189 -1.570 -24.817 1.00 17.34 351 VAL B CA 1
ATOM 6681 C C . VAL B 1 351 ? 113.865 -0.378 -24.152 1.00 19.04 351 VAL B C 1
ATOM 6682 O O . VAL B 1 351 ? 113.551 0.769 -24.465 1.00 17.89 351 VAL B O 1
ATOM 6686 N N . LYS B 1 352 ? 114.788 -0.636 -23.219 1.00 20.99 352 LYS B N 1
ATOM 6687 C CA . LYS B 1 352 ? 115.454 0.438 -22.478 1.00 18.41 352 LYS B CA 1
ATOM 6688 C C . LYS B 1 352 ? 116.021 1.550 -23.357 1.00 18.77 352 LYS B C 1
ATOM 6689 O O . LYS B 1 352 ? 115.827 2.727 -23.014 1.00 22.96 352 LYS B O 1
ATOM 6695 N N . PRO B 1 353 ? 116.721 1.277 -24.466 1.00 21.66 353 PRO B N 1
ATOM 6696 C CA . PRO B 1 353 ? 117.240 2.388 -25.286 1.00 23.12 353 PRO B CA 1
ATOM 6697 C C . PRO B 1 353 ? 116.165 3.255 -25.922 1.00 25.35 353 PRO B C 1
ATOM 6698 O O . PRO B 1 353 ? 116.484 4.358 -26.387 1.00 24.39 353 PRO B O 1
ATOM 6702 N N . LEU B 1 354 ? 114.912 2.801 -25.973 1.00 19.58 354 LEU B N 1
ATOM 6703 C CA . LEU B 1 354 ? 113.830 3.619 -26.505 1.00 22.69 354 LEU B CA 1
ATOM 6704 C C . LEU B 1 354 ? 113.223 4.555 -25.471 1.00 22.47 354 LEU B C 1
ATOM 6705 O O . LEU B 1 354 ? 112.421 5.417 -25.839 1.00 23.43 354 LEU B O 1
ATOM 6710 N N . LEU B 1 355 ? 113.582 4.407 -24.196 1.00 18.63 355 LEU B N 1
ATOM 6711 C CA . LEU B 1 355 ? 112.876 5.095 -23.129 1.00 20.14 355 LEU B CA 1
ATOM 6712 C C . LEU B 1 355 ? 113.535 6.428 -22.798 1.00 21.39 355 LEU B C 1
ATOM 6713 O O . LEU B 1 355 ? 114.756 6.572 -22.913 1.00 18.53 355 LEU B O 1
ATOM 6718 N N . PRO B 1 356 ? 112.741 7.404 -22.367 1.00 21.68 356 PRO B N 1
ATOM 6719 C CA . PRO B 1 356 ? 113.323 8.664 -21.904 1.00 24.19 356 PRO B CA 1
ATOM 6720 C C . PRO B 1 356 ? 113.976 8.483 -20.546 1.00 21.21 356 PRO B C 1
ATOM 6721 O O . PRO B 1 356 ? 113.536 7.681 -19.718 1.00 24.05 356 PRO B O 1
ATOM 6725 N N . GLU B 1 357 ? 115.045 9.239 -20.319 1.00 19.84 357 GLU B N 1
ATOM 6726 C CA . GLU B 1 357 ? 115.699 9.218 -19.018 1.00 19.91 357 GLU B CA 1
ATOM 6727 C C . GLU B 1 357 ? 114.950 10.159 -18.082 1.00 25.51 357 GLU B C 1
ATOM 6728 O O . GLU B 1 357 ? 114.805 11.348 -18.375 1.00 23.57 357 GLU B O 1
ATOM 6734 N N . ILE B 1 358 ? 114.447 9.622 -16.979 1.00 18.91 358 ILE B N 1
ATOM 6735 C CA . ILE B 1 358 ? 113.663 10.385 -16.012 1.00 21.79 358 ILE B CA 1
ATOM 6736 C C . ILE B 1 358 ? 114.596 10.771 -14.867 1.00 20.37 358 ILE B C 1
ATOM 6737 O O . ILE B 1 358 ? 115.245 9.884 -14.298 1.00 19.14 358 ILE B O 1
ATOM 6742 N N . PRO B 1 359 ? 114.706 12.050 -14.518 1.00 24.85 359 PRO B N 1
ATOM 6743 C CA . PRO B 1 359 ? 115.620 12.442 -13.436 1.00 31.38 359 PRO B CA 1
ATOM 6744 C C . PRO B 1 359 ? 115.346 11.668 -12.154 1.00 22.31 359 PRO B C 1
ATOM 6745 O O . PRO B 1 359 ? 114.199 11.521 -11.722 1.00 22.22 359 PRO B O 1
ATOM 6749 N N . GLY B 1 360 ? 116.413 11.142 -11.560 1.00 23.54 360 GLY B N 1
ATOM 6750 C CA . GLY B 1 360 ? 116.304 10.389 -10.331 1.00 22.16 360 GLY B CA 1
ATOM 6751 C C . GLY B 1 360 ? 115.851 8.958 -10.485 1.00 21.36 360 GLY B C 1
ATOM 6752 O O . GLY B 1 360 ? 115.754 8.250 -9.478 1.00 21.08 360 GLY B O 1
ATOM 6753 N N . VAL B 1 361 ? 115.563 8.504 -11.705 1.00 19.74 361 VAL B N 1
ATOM 6754 C CA . VAL B 1 361 ? 115.092 7.147 -11.957 1.00 21.65 361 VAL B CA 1
ATOM 6755 C C . VAL B 1 361 ? 116.183 6.387 -12.697 1.00 18.98 361 VAL B C 1
ATOM 6756 O O . VAL B 1 361 ? 116.734 6.883 -13.688 1.00 21.30 361 VAL B O 1
ATOM 6760 N N . ASP B 1 362 ? 116.500 5.196 -12.207 1.00 20.87 362 ASP B N 1
ATOM 6761 C CA . ASP B 1 362 ? 117.444 4.285 -12.843 1.00 18.12 362 ASP B CA 1
ATOM 6762 C C . ASP B 1 362 ? 116.623 3.173 -13.485 1.00 18.03 362 ASP B C 1
ATOM 6763 O O . ASP B 1 362 ? 115.952 2.408 -12.783 1.00 17.95 362 ASP B O 1
ATOM 6768 N N . ILE B 1 363 ? 116.654 3.105 -14.818 1.00 17.94 363 ILE B N 1
ATOM 6769 C CA . ILE B 1 363 ? 115.835 2.132 -15.536 1.00 15.47 363 ILE B CA 1
ATOM 6770 C C . ILE B 1 363 ? 116.252 0.709 -15.190 1.00 16.32 363 ILE B C 1
ATOM 6771 O O . ILE B 1 363 ? 115.411 -0.193 -15.124 1.00 16.40 363 ILE B O 1
ATOM 6776 N N . ASP B 1 364 ? 117.546 0.484 -14.947 1.00 16.99 364 ASP B N 1
ATOM 6777 C CA . ASP B 1 364 ? 117.998 -0.859 -14.592 1.00 20.78 364 ASP B CA 1
ATOM 6778 C C . ASP B 1 364 ? 117.406 -1.304 -13.258 1.00 14.59 364 ASP B C 1
ATOM 6779 O O . ASP B 1 364 ? 116.968 -2.450 -13.120 1.00 17.95 364 ASP B O 1
ATOM 6784 N N . GLU B 1 365 ? 117.399 -0.416 -12.259 1.00 18.04 365 GLU B N 1
ATOM 6785 C CA . GLU B 1 365 ? 116.743 -0.732 -10.992 1.00 23.47 365 GLU B CA 1
ATOM 6786 C C . GLU B 1 365 ? 115.259 -1.015 -11.202 1.00 21.25 365 GLU B C 1
ATOM 6787 O O . GLU B 1 365 ? 114.703 -1.955 -10.616 1.00 18.77 365 GLU B O 1
ATOM 6793 N N . TYR B 1 366 ? 114.603 -0.219 -12.048 1.00 18.71 366 TYR B N 1
ATOM 6794 C CA . TYR B 1 366 ? 113.207 -0.480 -12.384 1.00 17.61 366 TYR B CA 1
ATOM 6795 C C . TYR B 1 366 ? 113.038 -1.885 -12.949 1.00 16.13 366 TYR B C 1
ATOM 6796 O O . TYR B 1 366 ? 112.158 -2.636 -12.516 1.00 15.73 366 TYR B O 1
ATOM 6805 N N . CYS B 1 367 ? 113.900 -2.270 -13.898 1.00 18.63 367 CYS B N 1
ATOM 6806 C CA . CYS B 1 367 ? 113.844 -3.624 -14.444 1.00 17.21 367 CYS B CA 1
ATOM 6807 C C . CYS B 1 367 ? 114.016 -4.674 -13.348 1.00 20.96 367 CYS B C 1
ATOM 6808 O O . CYS B 1 367 ? 113.286 -5.671 -13.316 1.00 20.07 367 CYS B O 1
ATOM 6811 N N . ASN B 1 368 ? 114.960 -4.457 -12.427 1.00 19.25 368 ASN B N 1
ATOM 6812 C CA . ASN B 1 368 ? 115.133 -5.377 -11.301 1.00 20.97 368 ASN B CA 1
ATOM 6813 C C . ASN B 1 368 ? 113.848 -5.512 -10.491 1.00 17.10 368 ASN B C 1
ATOM 6814 O O . ASN B 1 368 ? 113.438 -6.621 -10.123 1.00 18.46 368 ASN B O 1
ATOM 6819 N N . THR B 1 369 ? 113.209 -4.385 -10.181 1.00 19.42 369 THR B N 1
ATOM 6820 C CA . THR B 1 369 ? 111.965 -4.427 -9.422 1.00 18.20 369 THR B CA 1
ATOM 6821 C C . THR B 1 369 ? 110.859 -5.141 -10.198 1.00 21.62 369 THR B C 1
ATOM 6822 O O . THR B 1 369 ? 110.053 -5.871 -9.607 1.00 16.86 369 THR B O 1
ATOM 6826 N N . LEU B 1 370 ? 110.804 -4.956 -11.526 1.00 20.13 370 LEU B N 1
ATOM 6827 C CA . LEU B 1 370 ? 109.784 -5.654 -12.309 1.00 17.31 370 LEU B CA 1
ATOM 6828 C C . LEU B 1 370 ? 109.979 -7.167 -12.248 1.00 14.42 370 LEU B C 1
ATOM 6829 O O . LEU B 1 370 ? 109.006 -7.922 -12.117 1.00 18.01 370 LEU B O 1
ATOM 6834 N N . ILE B 1 371 ? 111.231 -7.627 -12.334 1.00 19.60 371 ILE B N 1
ATOM 6835 C CA . ILE B 1 371 ? 111.510 -9.061 -12.254 1.00 20.04 371 ILE B CA 1
ATOM 6836 C C . ILE B 1 371 ? 111.050 -9.615 -10.908 1.00 20.96 371 ILE B C 1
ATOM 6837 O O . ILE B 1 371 ? 110.407 -10.672 -10.839 1.00 19.02 371 ILE B O 1
ATOM 6842 N N . GLU B 1 372 ? 111.379 -8.908 -9.819 1.00 21.58 372 GLU B N 1
ATOM 6843 C CA . GLU B 1 372 ? 110.886 -9.288 -8.496 1.00 22.03 372 GLU B CA 1
ATOM 6844 C C . GLU B 1 372 ? 109.366 -9.395 -8.477 1.00 19.25 372 GLU B C 1
ATOM 6845 O O . GLU B 1 372 ? 108.806 -10.342 -7.912 1.00 18.56 372 GLU B O 1
ATOM 6851 N N . ARG B 1 373 ? 108.679 -8.419 -9.071 1.00 18.83 373 ARG B N 1
ATOM 6852 C CA . ARG B 1 373 ? 107.220 -8.413 -9.020 1.00 15.91 373 ARG B CA 1
ATOM 6853 C C . ARG B 1 373 ? 106.630 -9.582 -9.800 1.00 20.08 373 ARG B C 1
ATOM 6854 O O . ARG B 1 373 ? 105.616 -10.160 -9.389 1.00 20.03 373 ARG B O 1
ATOM 6862 N N . PHE B 1 374 ? 107.234 -9.928 -10.939 1.00 18.67 374 PHE B N 1
ATOM 6863 C CA . PHE B 1 374 ? 106.750 -11.062 -11.718 1.00 20.95 374 PHE B CA 1
ATOM 6864 C C . PHE B 1 374 ? 107.082 -12.385 -11.041 1.00 19.68 374 PHE B C 1
ATOM 6865 O O . PHE B 1 374 ? 106.343 -13.364 -11.199 1.00 20.65 374 PHE B O 1
ATOM 6873 N N . THR B 1 375 ? 108.191 -12.432 -10.299 1.00 20.60 375 THR B N 1
ATOM 6874 C CA . THR B 1 375 ? 108.636 -13.671 -9.663 1.00 22.57 375 THR B CA 1
ATOM 6875 C C . THR B 1 375 ? 107.746 -14.056 -8.483 1.00 26.61 375 THR B C 1
ATOM 6876 O O . THR B 1 375 ? 107.649 -15.244 -8.151 1.00 24.57 375 THR B O 1
ATOM 6880 N N . ASN B 1 376 ? 107.089 -13.073 -7.852 1.00 20.84 376 ASN B N 1
ATOM 6881 C CA . ASN B 1 376 ? 106.160 -13.214 -6.729 1.00 22.83 376 ASN B CA 1
ATOM 6882 C C . ASN B 1 376 ? 105.342 -14.497 -6.837 1.00 23.49 376 ASN B C 1
ATOM 6883 O O . ASN B 1 376 ? 104.381 -14.561 -7.614 1.00 23.12 376 ASN B O 1
ATOM 6888 N N . PRO B 1 377 ? 105.690 -15.545 -6.077 1.00 26.31 377 PRO B N 1
ATOM 6889 C CA . PRO B 1 377 ? 104.967 -16.817 -6.213 1.00 23.42 377 PRO B CA 1
ATOM 6890 C C . PRO B 1 377 ? 103.582 -16.780 -5.584 1.00 23.46 377 PRO B C 1
ATOM 6891 O O . PRO B 1 377 ? 102.656 -17.444 -6.061 1.00 32.67 377 PRO B O 1
ATOM 6895 N N . THR B 1 378 ? 103.424 -15.977 -4.532 1.00 21.64 378 THR B N 1
ATOM 6896 C CA . THR B 1 378 ? 102.213 -16.036 -3.720 1.00 26.82 378 THR B CA 1
ATOM 6897 C C . THR B 1 378 ? 101.009 -15.418 -4.422 1.00 23.91 378 THR B C 1
ATOM 6898 O O . THR B 1 378 ? 99.868 -15.807 -4.142 1.00 23.91 378 THR B O 1
ATOM 6902 N N . ILE B 1 379 ? 101.229 -14.457 -5.324 1.00 25.12 379 ILE B N 1
ATOM 6903 C CA . ILE B 1 379 ? 100.093 -13.775 -5.945 1.00 24.23 379 ILE B CA 1
ATOM 6904 C C . ILE B 1 379 ? 99.345 -14.707 -6.895 1.00 22.51 379 ILE B C 1
ATOM 6905 O O . ILE B 1 379 ? 98.137 -14.540 -7.115 1.00 23.79 379 ILE B O 1
ATOM 6910 N N . MET B 1 380 ? 100.031 -15.701 -7.461 1.00 22.50 380 MET B N 1
ATOM 6911 C CA . MET B 1 380 ? 99.409 -16.743 -8.285 1.00 26.92 380 MET B CA 1
ATOM 6912 C C . MET B 1 380 ? 98.570 -16.146 -9.416 1.00 24.17 380 MET B C 1
ATOM 6913 O O . MET B 1 380 ? 97.377 -16.423 -9.564 1.00 23.13 380 MET B O 1
ATOM 6918 N N . ASP B 1 381 ? 99.217 -15.315 -10.225 1.00 27.14 381 ASP B N 1
ATOM 6919 C CA . ASP B 1 381 ? 98.524 -14.604 -11.292 1.00 20.92 381 ASP B CA 1
ATOM 6920 C C . ASP B 1 381 ? 98.365 -15.514 -12.508 1.00 23.02 381 ASP B C 1
ATOM 6921 O O . ASP B 1 381 ? 99.358 -15.959 -13.093 1.00 23.90 381 ASP B O 1
ATOM 6926 N N . GLN B 1 382 ? 97.116 -15.782 -12.891 1.00 21.08 382 GLN B N 1
ATOM 6927 C CA . GLN B 1 382 ? 96.843 -16.702 -13.992 1.00 28.71 382 GLN B CA 1
ATOM 6928 C C . GLN B 1 382 ? 97.171 -16.063 -15.339 1.00 26.53 382 GLN B C 1
ATOM 6929 O O . GLN B 1 382 ? 96.737 -14.945 -15.632 1.00 26.10 382 GLN B O 1
ATOM 6935 N N . LEU B 1 383 ? 97.929 -16.786 -16.162 1.00 22.40 383 LEU B N 1
ATOM 6936 C CA . LEU B 1 383 ? 98.270 -16.288 -17.494 1.00 30.51 383 LEU B CA 1
ATOM 6937 C C . LEU B 1 383 ? 97.061 -15.888 -18.335 1.00 32.02 383 LEU B C 1
ATOM 6938 O O . LEU B 1 383 ? 97.152 -14.870 -19.042 1.00 25.86 383 LEU B O 1
ATOM 6943 N N . PRO B 1 384 ? 95.931 -16.610 -18.325 1.00 27.70 384 PRO B N 1
ATOM 6944 C CA . PRO B 1 384 ? 94.762 -16.132 -19.082 1.00 28.72 384 PRO B CA 1
ATOM 6945 C C . PRO B 1 384 ? 94.327 -14.719 -18.731 1.00 36.21 384 PRO B C 1
ATOM 6946 O O . PRO B 1 384 ? 93.799 -14.015 -19.601 1.00 27.26 384 PRO B O 1
ATOM 6950 N N . ARG B 1 385 ? 94.536 -14.277 -17.488 1.00 25.16 385 ARG B N 1
ATOM 6951 C CA . ARG B 1 385 ? 94.197 -12.904 -17.128 1.00 21.04 385 ARG B CA 1
ATOM 6952 C C . ARG B 1 385 ? 95.107 -11.910 -17.840 1.00 24.99 385 ARG B C 1
ATOM 6953 O O . ARG B 1 385 ? 94.646 -10.863 -18.313 1.00 25.97 385 ARG B O 1
ATOM 6961 N N . ILE B 1 386 ? 96.403 -12.220 -17.913 1.00 22.58 386 ILE B N 1
ATOM 6962 C CA . ILE B 1 386 ? 97.358 -11.355 -18.595 1.00 25.33 386 ILE B CA 1
ATOM 6963 C C . ILE B 1 386 ? 97.077 -11.321 -20.093 1.00 31.03 386 ILE B C 1
ATOM 6964 O O . ILE B 1 386 ? 97.249 -10.286 -20.748 1.00 28.71 386 ILE B O 1
ATOM 6969 N N . CYS B 1 387 ? 96.635 -12.445 -20.656 1.00 26.41 387 CYS B N 1
ATOM 6970 C CA . CYS B 1 387 ? 96.464 -12.591 -22.096 1.00 25.30 387 CYS B CA 1
ATOM 6971 C C . CYS B 1 387 ? 95.112 -12.103 -22.603 1.00 36.35 387 CYS B C 1
ATOM 6972 O O . CYS B 1 387 ? 94.924 -12.006 -23.824 1.00 26.76 387 CYS B O 1
ATOM 6975 N N . LEU B 1 388 ? 94.183 -11.788 -21.703 1.00 29.74 388 LEU B N 1
ATOM 6976 C CA . LEU B 1 388 ? 92.832 -11.402 -22.089 1.00 31.32 388 LEU B CA 1
ATOM 6977 C C . LEU B 1 388 ? 92.840 -10.190 -23.015 1.00 30.51 388 LEU B C 1
ATOM 6978 O O . LEU B 1 388 ? 93.531 -9.203 -22.757 1.00 30.59 388 LEU B O 1
ATOM 6983 N N . ASN B 1 389 ? 92.053 -10.263 -24.092 1.00 28.58 389 ASN B N 1
ATOM 6984 C CA . ASN B 1 389 ? 91.835 -9.126 -24.991 1.00 26.16 389 ASN B CA 1
ATOM 6985 C C . ASN B 1 389 ? 93.156 -8.584 -25.533 1.00 23.14 389 ASN B C 1
ATOM 6986 O O . ASN B 1 389 ? 93.444 -7.388 -25.455 1.00 26.19 389 ASN B O 1
ATOM 6991 N N . ALA B 1 390 ? 93.953 -9.484 -26.109 1.00 23.09 390 ALA B N 1
ATOM 6992 C CA . ALA B 1 390 ? 95.300 -9.147 -26.549 1.00 28.66 390 ALA B CA 1
ATOM 6993 C C . ALA B 1 390 ? 95.322 -8.146 -27.698 1.00 32.35 390 ALA B C 1
ATOM 6994 O O . ALA B 1 390 ? 96.331 -7.454 -27.873 1.00 27.10 390 ALA B O 1
ATOM 6996 N N . SER B 1 391 ? 94.245 -8.048 -28.486 1.00 21.80 391 SER B N 1
ATOM 6997 C CA . SER B 1 391 ? 94.228 -7.074 -29.573 1.00 26.84 391 SER B CA 1
ATOM 6998 C C . SER B 1 391 ? 94.282 -5.645 -29.050 1.00 24.36 391 SER B C 1
ATOM 6999 O O . SER B 1 391 ? 94.681 -4.738 -29.789 1.00 27.74 391 SER B O 1
ATOM 7002 N N . GLY B 1 392 ? 93.906 -5.427 -27.794 1.00 22.02 392 GLY B N 1
ATOM 7003 C CA . GLY B 1 392 ? 94.072 -4.136 -27.164 1.00 26.52 392 GLY B CA 1
ATOM 7004 C C . GLY B 1 392 ? 95.363 -3.981 -26.395 1.00 22.84 392 GLY B C 1
ATOM 7005 O O . GLY B 1 392 ? 95.610 -2.919 -25.818 1.00 34.05 392 GLY B O 1
ATOM 7006 N N . LYS B 1 393 ? 96.198 -5.019 -26.367 1.00 25.16 393 LYS B N 1
ATOM 7007 C CA . LYS B 1 393 ? 97.412 -5.025 -25.563 1.00 27.15 393 LYS B CA 1
ATOM 7008 C C . LYS B 1 393 ? 98.674 -5.046 -26.417 1.00 22.51 393 LYS B C 1
ATOM 7009 O O . LYS B 1 393 ? 99.519 -4.158 -26.282 1.00 27.49 393 LYS B O 1
ATOM 7015 N N . ILE B 1 394 ? 98.832 -6.052 -27.283 1.00 23.02 394 ILE B N 1
ATOM 7016 C CA . ILE B 1 394 ? 100.024 -6.128 -28.131 1.00 23.30 394 ILE B CA 1
ATOM 7017 C C . ILE B 1 394 ? 100.251 -4.850 -28.943 1.00 26.30 394 ILE B C 1
ATOM 7018 O O . ILE B 1 394 ? 101.387 -4.361 -28.972 1.00 23.00 394 ILE B O 1
ATOM 7023 N N . PRO B 1 395 ? 99.243 -4.269 -29.609 1.00 25.76 395 PRO B N 1
ATOM 7024 C CA . PRO B 1 395 ? 99.490 -3.011 -30.337 1.00 24.10 395 PRO B CA 1
ATOM 7025 C C . PRO B 1 395 ? 99.792 -1.835 -29.434 1.00 25.70 395 PRO B C 1
ATOM 7026 O O . PRO B 1 395 ? 100.189 -0.778 -29.940 1.00 25.24 395 PRO B O 1
ATOM 7030 N N . GLN B 1 396 ? 99.630 -1.984 -28.122 1.00 28.70 396 GLN B N 1
ATOM 7031 C CA . GLN B 1 396 ? 99.927 -0.929 -27.164 1.00 30.18 396 GLN B CA 1
ATOM 7032 C C . GLN B 1 396 ? 101.264 -1.124 -26.466 1.00 23.40 396 GLN B C 1
ATOM 7033 O O . GLN B 1 396 ? 101.979 -0.149 -26.219 1.00 25.15 396 GLN B O 1
ATOM 7039 N N . PHE B 1 397 ? 101.620 -2.366 -26.147 1.00 21.75 397 PHE B N 1
ATOM 7040 C CA . PHE B 1 397 ? 102.770 -2.649 -25.296 1.00 19.84 397 PHE B CA 1
ATOM 7041 C C . PHE B 1 397 ? 104.006 -3.074 -26.069 1.00 22.21 397 PHE B C 1
ATOM 7042 O O . PHE B 1 397 ? 105.124 -2.838 -25.605 1.00 20.79 397 PHE B O 1
ATOM 7050 N N . ILE B 1 398 ? 103.831 -3.719 -27.219 1.00 19.60 398 ILE B N 1
ATOM 7051 C CA . ILE B 1 398 ? 104.919 -4.352 -27.952 1.00 17.05 398 ILE B CA 1
ATOM 7052 C C . ILE B 1 398 ? 105.136 -3.691 -29.309 1.00 18.66 398 ILE B C 1
ATOM 7053 O O . ILE B 1 398 ? 106.255 -3.288 -29.647 1.00 19.72 398 ILE B O 1
ATOM 7058 N N . MET B 1 399 ? 104.075 -3.584 -30.108 1.00 23.80 399 MET B N 1
ATOM 7059 C CA . MET B 1 399 ? 104.217 -3.031 -31.453 1.00 23.87 399 MET B CA 1
ATOM 7060 C C . MET B 1 399 ? 104.790 -1.616 -31.482 1.00 24.47 399 MET B C 1
ATOM 7061 O O . MET B 1 399 ? 105.554 -1.317 -32.416 1.00 22.38 399 MET B O 1
ATOM 7066 N N . PRO B 1 400 ? 104.475 -0.709 -30.546 1.00 20.38 400 PRO B N 1
ATOM 7067 C CA . PRO B 1 400 ? 105.102 0.622 -30.612 1.00 23.67 400 PRO B CA 1
ATOM 7068 C C . PRO B 1 400 ? 106.604 0.593 -30.420 1.00 19.12 400 PRO B C 1
ATOM 7069 O O . PRO B 1 400 ? 107.302 1.445 -30.981 1.00 20.86 400 PRO B O 1
ATOM 7073 N N . SER B 1 401 ? 107.126 -0.355 -29.638 1.00 18.49 401 SER B N 1
ATOM 7074 C CA . SER B 1 401 ? 108.574 -0.499 -29.527 1.00 21.30 401 SER B CA 1
ATOM 7075 C C . SER B 1 401 ? 109.173 -1.004 -30.832 1.00 21.78 401 SER B C 1
ATOM 7076 O O . SER B 1 401 ? 110.282 -0.606 -31.210 1.00 18.76 401 SER B O 1
ATOM 7079 N N . ILE B 1 402 ? 108.455 -1.887 -31.530 1.00 19.24 402 ILE B N 1
ATOM 7080 C CA . ILE B 1 402 ? 108.918 -2.347 -32.836 1.00 20.47 402 ILE B CA 1
ATOM 7081 C C . ILE B 1 402 ? 108.927 -1.191 -33.833 1.00 20.17 402 ILE B C 1
ATOM 7082 O O . ILE B 1 402 ? 109.882 -1.020 -34.601 1.00 21.23 402 ILE B O 1
ATOM 7087 N N . ALA B 1 403 ? 107.879 -0.363 -33.814 1.00 21.89 403 ALA B N 1
ATOM 7088 C CA . ALA B 1 403 ? 107.808 0.786 -34.715 1.00 22.68 403 ALA B CA 1
ATOM 7089 C C . ALA B 1 403 ? 108.946 1.767 -34.464 1.00 26.90 403 ALA B C 1
ATOM 7090 O O . ALA B 1 403 ? 109.567 2.261 -35.413 1.00 23.88 403 ALA B O 1
ATOM 7092 N N . GLU B 1 404 ? 109.229 2.074 -33.191 1.00 21.24 404 GLU B N 1
ATOM 7093 C CA . GLU B 1 404 ? 110.347 2.961 -32.889 1.00 18.43 404 GLU B CA 1
ATOM 7094 C C . GLU B 1 404 ? 111.658 2.349 -33.361 1.00 21.84 404 GLU B C 1
ATOM 7095 O O . GLU B 1 404 ? 112.541 3.059 -33.857 1.00 21.10 404 GLU B O 1
ATOM 7101 N N . ALA B 1 405 ? 111.783 1.021 -33.258 1.00 18.69 405 ALA B N 1
ATOM 7102 C CA . ALA B 1 405 ? 112.983 0.342 -33.728 1.00 20.96 405 ALA B CA 1
ATOM 7103 C C . ALA B 1 405 ? 113.076 0.331 -35.245 1.00 24.20 405 ALA B C 1
ATOM 7104 O O . ALA B 1 405 ? 114.170 0.146 -35.783 1.00 23.83 405 ALA B O 1
ATOM 7106 N N . ILE B 1 406 ? 111.958 0.513 -35.942 1.00 22.80 406 ILE B N 1
ATOM 7107 C CA . ILE B 1 406 ? 112.013 0.660 -37.392 1.00 26.17 406 ILE B CA 1
ATOM 7108 C C . ILE B 1 406 ? 112.500 2.055 -37.764 1.00 27.94 406 ILE B C 1
ATOM 7109 O O . ILE B 1 406 ? 113.351 2.214 -38.647 1.00 25.72 406 ILE B O 1
ATOM 7114 N N . TRP B 1 407 ? 111.980 3.086 -37.089 1.00 22.88 407 TRP B N 1
ATOM 7115 C CA . TRP B 1 407 ? 112.366 4.456 -37.413 1.00 29.48 407 TRP B CA 1
ATOM 7116 C C . TRP B 1 407 ? 113.856 4.692 -37.196 1.00 38.78 407 TRP B C 1
ATOM 7117 O O . TRP B 1 407 ? 114.477 5.454 -37.946 1.00 39.08 407 TRP B O 1
ATOM 7128 N N . GLU B 1 408 ? 114.446 4.045 -36.188 1.00 28.93 408 GLU B N 1
ATOM 7129 C CA . GLU B 1 408 ? 115.844 4.254 -35.830 1.00 37.32 408 GLU B CA 1
ATOM 7130 C C . GLU B 1 408 ? 116.749 3.078 -36.177 1.00 31.84 408 GLU B C 1
ATOM 7131 O O . GLU B 1 408 ? 117.954 3.153 -35.918 1.00 50.56 408 GLU B O 1
ATOM 7134 N N . THR B 1 409 ? 116.214 2.010 -36.762 1.00 34.34 409 THR B N 1
ATOM 7135 C CA . THR B 1 409 ? 116.930 0.744 -36.931 1.00 31.90 409 THR B CA 1
ATOM 7136 C C . THR B 1 409 ? 117.613 0.337 -35.622 1.00 30.94 409 THR B C 1
ATOM 7137 O O . THR B 1 409 ? 118.823 0.460 -35.436 1.00 37.83 409 THR B O 1
ATOM 7141 N N . GLY B 1 410 ? 116.779 -0.131 -34.701 1.00 27.04 410 GLY B N 1
ATOM 7142 C CA . GLY B 1 410 ? 117.250 -0.659 -33.445 1.00 26.36 410 GLY B CA 1
ATOM 7143 C C . GLY B 1 410 ? 116.983 -2.146 -33.360 1.00 25.30 410 GLY B C 1
ATOM 7144 O O . GLY B 1 410 ? 116.226 -2.708 -34.158 1.00 23.68 410 GLY B O 1
ATOM 7145 N N . PRO B 1 411 ? 117.599 -2.817 -32.392 1.00 20.01 411 PRO B N 1
ATOM 7146 C CA . PRO B 1 411 ? 117.367 -4.258 -32.247 1.00 19.46 411 PRO B CA 1
ATOM 7147 C C . PRO B 1 411 ? 115.931 -4.537 -31.824 1.00 21.31 411 PRO B C 1
ATOM 7148 O O . PRO B 1 411 ? 115.358 -3.823 -30.999 1.00 21.54 411 PRO B O 1
ATOM 7152 N N . PHE B 1 412 ? 115.334 -5.576 -32.424 1.00 19.76 412 PHE B N 1
ATOM 7153 C CA . PHE B 1 412 ? 113.961 -5.898 -32.045 1.00 20.19 412 PHE B CA 1
ATOM 7154 C C . PHE B 1 412 ? 113.619 -7.380 -32.210 1.00 18.82 412 PHE B C 1
ATOM 7155 O O . PHE B 1 412 ? 112.433 -7.713 -32.296 1.00 19.24 412 PHE B O 1
ATOM 7163 N N . ARG B 1 413 ? 114.613 -8.275 -32.207 1.00 21.23 413 ARG B N 1
ATOM 7164 C CA . ARG B 1 413 ? 114.346 -9.695 -32.434 1.00 22.66 413 ARG B CA 1
ATOM 7165 C C . ARG B 1 413 ? 113.392 -10.261 -31.391 1.00 21.99 413 ARG B C 1
ATOM 7166 O O . ARG B 1 413 ? 112.445 -10.980 -31.724 1.00 22.25 413 ARG B O 1
ATOM 7174 N N . ARG B 1 414 ? 113.642 -9.967 -30.114 1.00 21.85 414 ARG B N 1
ATOM 7175 C CA . ARG B 1 414 ? 112.802 -10.533 -29.064 1.00 20.61 414 ARG B CA 1
ATOM 7176 C C . ARG B 1 414 ? 111.398 -9.939 -29.098 1.00 19.40 414 ARG B C 1
ATOM 7177 O O . ARG B 1 414 ? 110.410 -10.646 -28.867 1.00 17.44 414 ARG B O 1
ATOM 7185 N N . LEU B 1 415 ? 111.289 -8.642 -29.385 1.00 18.92 415 LEU B N 1
ATOM 7186 C CA . LEU B 1 415 ? 109.977 -8.034 -29.570 1.00 21.89 415 LEU B CA 1
ATOM 7187 C C . LEU B 1 415 ? 109.202 -8.729 -30.687 1.00 19.15 415 LEU B C 1
ATOM 7188 O O . LEU B 1 415 ? 107.994 -8.965 -30.563 1.00 18.21 415 LEU B O 1
ATOM 7193 N N . CYS B 1 416 ? 109.885 -9.074 -31.782 1.00 20.21 416 CYS B N 1
ATOM 7194 C CA . CYS B 1 416 ? 109.217 -9.783 -32.872 1.00 19.69 416 CYS B CA 1
ATOM 7195 C C . CYS B 1 416 ? 108.789 -11.177 -32.438 1.00 19.37 416 CYS B C 1
ATOM 7196 O O . CYS B 1 416 ? 107.739 -11.675 -32.867 1.00 23.81 416 CYS B O 1
ATOM 7199 N N . PHE B 1 417 ? 109.600 -11.822 -31.597 1.00 21.87 417 PHE B N 1
ATOM 7200 C CA . PHE B 1 417 ? 109.248 -13.129 -31.051 1.00 20.36 417 PHE B CA 1
ATOM 7201 C C . PHE B 1 417 ? 107.951 -13.056 -30.253 1.00 25.81 417 PHE B C 1
ATOM 7202 O O . PHE B 1 417 ? 107.075 -13.919 -30.388 1.00 23.17 417 PHE B O 1
ATOM 7210 N N . VAL B 1 418 ? 107.817 -12.033 -29.404 1.00 20.63 418 VAL B N 1
ATOM 7211 C CA . VAL B 1 418 ? 106.598 -11.873 -28.613 1.00 21.78 418 VAL B CA 1
ATOM 7212 C C . VAL B 1 418 ? 105.399 -11.662 -29.527 1.00 26.33 418 VAL B C 1
ATOM 7213 O O . VAL B 1 418 ? 104.334 -12.268 -29.344 1.00 25.14 418 VAL B O 1
ATOM 7217 N N . ALA B 1 419 ? 105.551 -10.782 -30.519 1.00 20.79 419 ALA B N 1
ATOM 7218 C CA . ALA B 1 419 ? 104.477 -10.561 -31.481 1.00 20.00 419 ALA B CA 1
ATOM 7219 C C . ALA B 1 419 ? 104.129 -11.848 -32.214 1.00 19.04 419 ALA B C 1
ATOM 7220 O O . ALA B 1 419 ? 102.949 -12.180 -32.377 1.00 25.08 419 ALA B O 1
ATOM 7222 N N . ALA B 1 420 ? 105.147 -12.589 -32.663 1.00 19.54 420 ALA B N 1
ATOM 7223 C CA . ALA B 1 420 ? 104.895 -13.862 -33.337 1.00 28.88 420 ALA B CA 1
ATOM 7224 C C . ALA B 1 420 ? 104.165 -14.840 -32.422 1.00 25.99 420 ALA B C 1
ATOM 7225 O O . ALA B 1 420 ? 103.275 -15.575 -32.868 1.00 26.40 420 ALA B O 1
ATOM 7227 N N . ALA B 1 421 ? 104.520 -14.858 -31.133 1.00 27.50 421 ALA B N 1
ATOM 7228 C CA . ALA B 1 421 ? 103.875 -15.783 -30.208 1.00 23.09 421 ALA B CA 1
ATOM 7229 C C . ALA B 1 421 ? 102.394 -15.467 -30.056 1.00 24.74 421 ALA B C 1
ATOM 7230 O O . ALA B 1 421 ? 101.563 -16.381 -29.971 1.00 25.50 421 ALA B O 1
ATOM 7232 N N . TRP B 1 422 ? 102.035 -14.182 -30.034 1.00 20.42 422 TRP B N 1
ATOM 7233 C CA . TRP B 1 422 ? 100.621 -13.826 -30.033 1.00 26.12 422 TRP B CA 1
ATOM 7234 C C . TRP B 1 422 ? 99.939 -14.288 -31.314 1.00 27.22 422 TRP B C 1
ATOM 7235 O O . TRP B 1 422 ? 98.833 -14.837 -31.275 1.00 25.54 422 TRP B O 1
ATOM 7246 N N . PHE B 1 423 ? 100.582 -14.058 -32.463 1.00 32.17 423 PHE B N 1
ATOM 7247 C CA . PHE B 1 423 ? 100.009 -14.487 -33.739 1.00 26.16 423 PHE B CA 1
ATOM 7248 C C . PHE B 1 423 ? 99.688 -15.977 -33.725 1.00 29.09 423 PHE B C 1
ATOM 7249 O O . PHE B 1 423 ? 98.640 -16.403 -34.227 1.00 31.24 423 PHE B O 1
ATOM 7257 N N . HIS B 1 424 ? 100.582 -16.785 -33.155 1.00 29.08 424 HIS B N 1
ATOM 7258 C CA . HIS B 1 424 ? 100.338 -18.220 -33.062 1.00 33.43 424 HIS B CA 1
ATOM 7259 C C . HIS B 1 424 ? 99.321 -18.534 -31.969 1.00 42.20 424 HIS B C 1
ATOM 7260 O O . HIS B 1 424 ? 98.487 -19.433 -32.125 1.00 30.42 424 HIS B O 1
ATOM 7267 N N . TYR B 1 425 ? 99.380 -17.794 -30.857 1.00 33.37 425 TYR B N 1
ATOM 7268 C CA . TYR B 1 425 ? 98.428 -17.938 -29.758 1.00 32.48 425 TYR B CA 1
ATOM 7269 C C . TYR B 1 425 ? 96.983 -17.786 -30.220 1.00 38.30 425 TYR B C 1
ATOM 7270 O O . TYR B 1 425 ? 96.076 -18.388 -29.633 1.00 31.91 425 TYR B O 1
ATOM 7279 N N . ILE B 1 426 ? 96.748 -16.976 -31.256 1.00 26.84 426 ILE B N 1
ATOM 7280 C CA . ILE B 1 426 ? 95.388 -16.699 -31.711 1.00 26.41 426 ILE B CA 1
ATOM 7281 C C . ILE B 1 426 ? 94.686 -17.977 -32.159 1.00 30.20 426 ILE B C 1
ATOM 7282 O O . ILE B 1 426 ? 93.463 -18.102 -32.020 1.00 33.14 426 ILE B O 1
ATOM 7287 N N . LYS B 1 427 ? 95.441 -18.952 -32.670 1.00 36.44 427 LYS B N 1
ATOM 7288 C CA . LYS B 1 427 ? 94.837 -20.204 -33.114 1.00 38.58 427 LYS B CA 1
ATOM 7289 C C . LYS B 1 427 ? 94.293 -21.032 -31.955 1.00 46.51 427 LYS B C 1
ATOM 7290 O O . LYS B 1 427 ? 93.454 -21.909 -32.181 1.00 45.77 427 LYS B O 1
ATOM 7296 N N . GLY B 1 428 ? 94.755 -20.783 -30.731 1.00 34.77 428 GLY B N 1
ATOM 7297 C CA . GLY B 1 428 ? 94.159 -21.403 -29.563 1.00 37.03 428 GLY B CA 1
ATOM 7298 C C . GLY B 1 428 ? 94.624 -22.805 -29.242 1.00 31.57 428 GLY B C 1
ATOM 7299 O O . GLY B 1 428 ? 93.917 -23.530 -28.536 1.00 35.99 428 GLY B O 1
ATOM 7300 N N . VAL B 1 429 ? 95.790 -23.214 -29.735 1.00 30.33 429 VAL B N 1
ATOM 7301 C C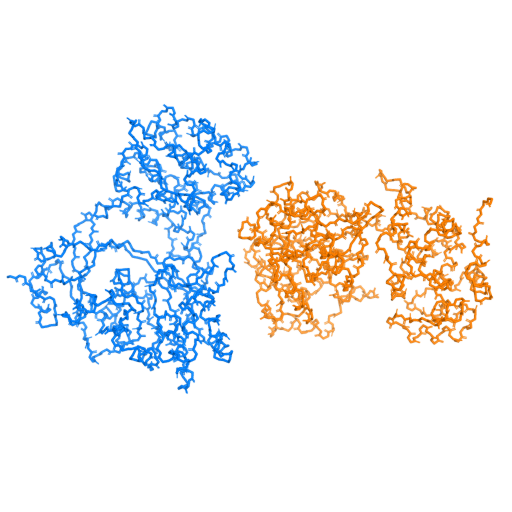A . VAL B 1 429 ? 96.359 -24.527 -29.451 1.00 33.87 429 VAL B CA 1
ATOM 7302 C C . VAL B 1 429 ? 97.767 -24.329 -28.908 1.00 38.08 429 VAL B C 1
ATOM 7303 O O . VAL B 1 429 ? 98.585 -23.645 -29.535 1.00 42.55 429 VAL B O 1
ATOM 7307 N N . ASP B 1 430 ? 98.055 -24.933 -27.754 1.00 40.08 430 ASP B N 1
ATOM 7308 C CA . ASP B 1 430 ? 99.361 -24.763 -27.133 1.00 34.50 430 ASP B CA 1
ATOM 7309 C C . ASP B 1 430 ? 100.368 -25.730 -27.753 1.00 33.13 430 ASP B C 1
ATOM 7310 O O . ASP B 1 430 ? 100.043 -26.525 -28.641 1.00 41.03 430 ASP B O 1
ATOM 7315 N N . ASP B 1 431 ? 101.615 -25.662 -27.280 1.00 32.56 431 ASP B N 1
ATOM 7316 C CA . ASP B 1 431 ? 102.690 -26.452 -27.868 1.00 27.65 431 ASP B CA 1
ATOM 7317 C C . ASP B 1 431 ? 102.540 -27.945 -27.609 1.00 43.24 431 ASP B C 1
ATOM 7318 O O . ASP B 1 431 ? 103.294 -28.731 -28.193 1.00 45.30 431 ASP B O 1
ATOM 7323 N N . ARG B 1 432 ? 101.595 -28.351 -26.762 1.00 38.29 432 ARG B N 1
ATOM 7324 C CA . ARG B 1 432 ? 101.311 -29.758 -26.506 1.00 50.98 432 ARG B CA 1
ATOM 7325 C C . ARG B 1 432 ? 100.076 -30.255 -27.247 1.00 53.83 432 ARG B C 1
ATOM 7326 O O . ARG B 1 432 ? 99.638 -31.385 -27.009 1.00 65.00 432 ARG B O 1
ATOM 7334 N N . GLY B 1 433 ? 99.501 -29.439 -28.126 1.00 36.37 433 GLY B N 1
ATOM 7335 C CA . GLY B 1 433 ? 98.281 -29.804 -28.810 1.00 45.93 433 GLY B CA 1
ATOM 7336 C C . GLY B 1 433 ? 97.013 -29.594 -28.015 1.00 51.45 433 GLY B C 1
ATOM 7337 O O . GLY B 1 433 ? 95.922 -29.849 -28.545 1.00 49.19 433 GLY B O 1
ATOM 7338 N N . LYS B 1 434 ? 97.112 -29.139 -26.765 1.00 43.09 434 LYS B N 1
ATOM 7339 C CA . LYS B 1 434 ? 95.920 -28.920 -25.958 1.00 51.03 434 LYS B CA 1
ATOM 7340 C C . LYS B 1 434 ? 95.331 -27.540 -26.247 1.00 55.57 434 LYS B C 1
ATOM 7341 O O . LYS B 1 434 ? 96.066 -26.551 -26.315 1.00 49.22 434 LYS B O 1
ATOM 7343 N N . PRO B 1 435 ? 94.017 -27.444 -26.412 1.00 51.56 435 PRO B N 1
ATOM 7344 C CA . PRO B 1 435 ? 93.401 -26.153 -26.725 1.00 51.88 435 PRO B CA 1
ATOM 7345 C C . PRO B 1 435 ? 93.277 -25.271 -25.492 1.00 44.30 435 PRO B C 1
ATOM 7346 O O . PRO B 1 435 ? 93.366 -25.725 -24.350 1.00 50.60 435 PRO B O 1
ATOM 7350 N N . PHE B 1 436 ? 93.060 -23.982 -25.751 1.00 43.89 436 PHE B N 1
ATOM 7351 C CA . PHE B 1 436 ? 92.742 -23.023 -24.704 1.00 34.20 436 PHE B CA 1
ATOM 7352 C C . PHE B 1 436 ? 91.853 -21.940 -25.299 1.00 34.44 436 PHE B C 1
ATOM 7353 O O . PHE B 1 436 ? 91.850 -21.707 -26.511 1.00 40.21 436 PHE B O 1
ATOM 7361 N N . GLU B 1 437 ? 91.089 -21.285 -24.431 1.00 36.47 437 GLU B N 1
ATOM 7362 C CA . GLU B 1 437 ? 90.162 -20.265 -24.894 1.00 37.67 437 GLU B CA 1
ATOM 7363 C C . GLU B 1 437 ? 90.910 -18.996 -25.286 1.00 44.37 437 GLU B C 1
ATOM 7364 O O . GLU B 1 437 ? 91.851 -18.572 -24.609 1.00 39.47 437 GLU B O 1
ATOM 7370 N N . VAL B 1 438 ? 90.493 -18.401 -26.399 1.00 34.53 438 VAL B N 1
ATOM 7371 C CA . VAL B 1 438 ? 91.000 -17.112 -26.853 1.00 35.39 438 VAL B CA 1
ATOM 7372 C C . VAL B 1 438 ? 89.896 -16.090 -26.623 1.00 35.51 438 VAL B C 1
ATOM 7373 O O . VAL B 1 438 ? 88.830 -16.159 -27.247 1.00 38.78 438 VAL B O 1
ATOM 7377 N N . VAL B 1 439 ? 90.140 -15.147 -25.721 1.00 30.09 439 VAL B N 1
ATOM 7378 C CA . VAL B 1 439 ? 89.164 -14.127 -25.362 1.00 32.55 439 VAL B CA 1
ATOM 7379 C C . VAL B 1 439 ? 89.631 -12.809 -25.959 1.00 36.71 439 VAL B C 1
ATOM 7380 O O . VAL B 1 439 ? 90.725 -12.328 -25.637 1.00 29.09 439 VAL B O 1
ATOM 7384 N N . ASP B 1 440 ? 88.803 -12.229 -26.825 1.00 32.78 440 ASP B N 1
ATOM 7385 C CA . ASP B 1 440 ? 89.186 -11.042 -27.576 1.00 29.96 440 ASP B CA 1
ATOM 7386 C C . ASP B 1 440 ? 87.962 -10.447 -28.261 1.00 29.33 440 ASP B C 1
ATOM 7387 O O . ASP B 1 440 ? 87.185 -11.183 -28.883 1.00 31.79 440 ASP B O 1
ATOM 7392 N N . PRO B 1 441 ? 87.748 -9.130 -28.167 1.00 35.24 441 PRO B N 1
ATOM 7393 C CA . PRO B 1 441 ? 86.636 -8.510 -28.906 1.00 36.67 441 PRO B CA 1
ATOM 7394 C C . PRO B 1 441 ? 86.769 -8.633 -30.414 1.00 42.18 441 PRO B C 1
ATOM 7395 O O . PRO B 1 441 ? 85.784 -8.388 -31.123 1.00 35.44 441 PRO B O 1
ATOM 7399 N N . MET B 1 442 ? 87.948 -8.996 -30.921 1.00 32.76 442 MET B N 1
ATOM 7400 C CA . MET B 1 442 ? 88.169 -9.245 -32.339 1.00 32.60 442 MET B CA 1
ATOM 7401 C C . MET B 1 442 ? 88.487 -10.712 -32.613 1.00 31.18 442 MET B C 1
ATOM 7402 O O . MET B 1 442 ? 89.120 -11.028 -33.626 1.00 34.04 442 MET B O 1
ATOM 7407 N N . ARG B 1 443 ? 88.057 -11.612 -31.722 1.00 26.64 443 ARG B N 1
ATOM 7408 C CA . ARG B 1 443 ? 88.385 -13.029 -31.860 1.00 25.40 443 ARG B CA 1
ATOM 7409 C C . ARG B 1 443 ? 88.008 -13.571 -33.232 1.00 33.93 443 ARG B C 1
ATOM 7410 O O . ARG B 1 443 ? 88.773 -14.328 -33.840 1.00 34.36 443 ARG B O 1
ATOM 7418 N N . GLU B 1 444 ? 86.829 -13.195 -33.734 1.00 37.77 444 GLU B N 1
ATOM 7419 C CA . GLU B 1 444 ? 86.345 -13.744 -34.997 1.00 42.83 444 GLU B CA 1
ATOM 7420 C C . GLU B 1 444 ? 87.276 -13.391 -36.151 1.00 35.96 444 GLU B C 1
ATOM 7421 O O . GLU B 1 444 ? 87.714 -14.270 -36.901 1.00 37.91 444 GLU B O 1
ATOM 7427 N N . GLU B 1 445 ? 87.603 -12.105 -36.303 1.00 43.08 445 GLU B N 1
ATOM 7428 C CA . GLU B 1 445 ? 88.489 -11.708 -37.393 1.00 33.65 445 GLU B CA 1
ATOM 7429 C C . GLU B 1 445 ? 89.903 -12.235 -37.181 1.00 38.10 445 GLU B C 1
ATOM 7430 O O . GLU B 1 445 ? 90.546 -12.694 -38.132 1.00 38.49 445 GLU B O 1
ATOM 7436 N N . LEU B 1 446 ? 90.404 -12.180 -35.941 1.00 37.43 446 LEU B N 1
ATOM 7437 C CA . LEU B 1 446 ? 91.769 -12.624 -35.667 1.00 33.00 446 LEU B CA 1
ATOM 7438 C C . LEU B 1 446 ? 91.955 -14.099 -36.000 1.00 31.51 446 LEU B C 1
ATOM 7439 O O . LEU B 1 446 ? 92.962 -14.486 -36.604 1.00 29.43 446 LEU B O 1
ATOM 7444 N N . GLN B 1 447 ? 91.001 -14.941 -35.606 1.00 38.00 447 GLN B N 1
ATOM 7445 C CA . GLN B 1 447 ? 91.145 -16.363 -35.886 1.00 38.23 447 GLN B CA 1
ATOM 7446 C C . GLN B 1 447 ? 90.909 -16.668 -37.359 1.00 39.93 447 GLN B C 1
ATOM 7447 O O . GLN B 1 447 ? 91.490 -17.620 -37.893 1.00 32.87 447 GLN B O 1
ATOM 7453 N N . ALA B 1 448 ? 90.083 -15.865 -38.033 1.00 43.33 448 ALA B N 1
ATOM 7454 C CA . ALA B 1 448 ? 89.896 -16.038 -39.471 1.00 47.54 448 ALA B CA 1
ATOM 7455 C C . ALA B 1 448 ? 91.184 -15.741 -40.227 1.00 39.43 448 ALA B C 1
ATOM 7456 O O . ALA B 1 448 ? 91.656 -16.567 -41.018 1.00 42.16 448 ALA B O 1
ATOM 7458 N N . LYS B 1 449 ? 91.771 -14.564 -39.990 1.00 44.36 449 LYS B N 1
ATOM 7459 C CA . LYS B 1 449 ? 93.015 -14.205 -40.664 1.00 39.72 449 LYS B CA 1
ATOM 7460 C C . LYS B 1 449 ? 94.148 -15.145 -40.272 1.00 41.30 449 LYS B C 1
ATOM 7461 O O . LYS B 1 449 ? 95.011 -15.464 -41.099 1.00 41.78 449 LYS B O 1
ATOM 7467 N N . ALA B 1 450 ? 94.161 -15.601 -39.016 1.00 37.88 450 ALA B N 1
ATOM 7468 C CA . ALA B 1 450 ? 95.199 -16.526 -38.571 1.00 32.33 450 ALA B CA 1
ATOM 7469 C C . ALA B 1 450 ? 95.158 -17.824 -39.368 1.00 37.72 450 ALA B C 1
ATOM 7470 O O . ALA B 1 450 ? 96.198 -18.333 -39.803 1.00 42.63 450 ALA B O 1
ATOM 7472 N N . ARG B 1 451 ? 93.960 -18.378 -39.565 1.00 50.94 451 ARG B N 1
ATOM 7473 C CA . ARG B 1 451 ? 93.833 -19.600 -40.354 1.00 55.26 451 ARG B CA 1
ATOM 7474 C C . ARG B 1 451 ? 94.248 -19.367 -41.801 1.00 47.53 451 ARG B C 1
ATOM 7475 O O . ARG B 1 451 ? 94.932 -20.204 -42.402 1.00 55.08 451 ARG B O 1
ATOM 7477 N N . ALA B 1 452 ? 93.854 -18.226 -42.375 1.00 45.19 452 ALA B N 1
ATOM 7478 C CA . ALA B 1 452 ? 94.210 -17.932 -43.759 1.00 34.34 452 ALA B CA 1
ATOM 7479 C C . ALA B 1 452 ? 95.713 -17.764 -43.934 1.00 52.38 452 ALA B C 1
ATOM 7480 O O . ALA B 1 452 ? 96.250 -18.072 -45.004 1.00 42.00 452 ALA B O 1
ATOM 7482 N N . GLY B 1 453 ? 96.410 -17.289 -42.901 1.00 47.62 453 GLY B N 1
ATOM 7483 C CA . GLY B 1 453 ? 97.836 -17.052 -43.002 1.00 42.07 453 GLY B CA 1
ATOM 7484 C C . GLY B 1 453 ? 98.726 -18.240 -42.725 1.00 31.75 453 GLY B C 1
ATOM 7485 O O . GLY B 1 453 ? 99.921 -18.188 -43.030 1.00 47.35 453 GLY B O 1
ATOM 7486 N N . GLY B 1 454 ? 98.180 -19.310 -42.158 1.00 40.49 454 GLY B N 1
ATOM 7487 C CA . GLY B 1 454 ? 99.012 -20.454 -41.824 1.00 46.80 454 GLY B CA 1
ATOM 7488 C C . GLY B 1 454 ? 100.054 -20.084 -40.784 1.00 53.28 454 GLY B C 1
ATOM 7489 O O . GLY B 1 454 ? 99.748 -19.484 -39.747 1.00 42.58 454 GLY B O 1
ATOM 7490 N N . ASN B 1 455 ? 101.308 -20.438 -41.067 1.00 43.14 455 ASN B N 1
ATOM 7491 C CA . ASN B 1 455 ? 102.433 -20.130 -40.196 1.00 48.60 455 ASN B CA 1
ATOM 7492 C C . ASN B 1 455 ? 103.186 -18.877 -40.633 1.00 40.63 455 ASN B C 1
ATOM 7493 O O . ASN B 1 455 ? 104.335 -18.679 -40.224 1.00 44.71 455 ASN B O 1
ATOM 7498 N N . ASP B 1 456 ? 102.559 -18.026 -41.453 1.00 45.26 456 ASP B N 1
ATOM 7499 C CA . ASP B 1 456 ? 103.104 -16.761 -41.920 1.00 47.60 456 ASP B CA 1
ATOM 7500 C C . ASP B 1 456 ? 102.317 -15.590 -41.335 1.00 48.59 456 ASP B C 1
ATOM 7501 O O . ASP B 1 456 ? 101.106 -15.695 -41.115 1.00 46.79 456 ASP B O 1
ATOM 7506 N N . PRO B 1 457 ? 102.971 -14.457 -41.077 1.00 42.83 457 PRO B N 1
ATOM 7507 C CA . PRO B 1 457 ? 102.293 -13.321 -40.438 1.00 33.18 457 PRO B CA 1
ATOM 7508 C C . PRO B 1 457 ? 101.583 -12.359 -41.381 1.00 32.75 457 PRO B C 1
ATOM 7509 O O . PRO B 1 457 ? 100.990 -11.388 -40.896 1.00 33.56 457 PRO B O 1
ATOM 7513 N N . SER B 1 458 ? 101.601 -12.605 -42.695 1.00 34.49 458 SER B N 1
ATOM 7514 C CA . SER B 1 458 ? 101.107 -11.613 -43.650 1.00 34.00 458 SER B CA 1
ATOM 7515 C C . SER B 1 458 ? 99.621 -11.329 -43.453 1.00 32.32 458 SER B C 1
ATOM 7516 O O . SER B 1 458 ? 99.203 -10.166 -43.404 1.00 33.97 458 SER B O 1
ATOM 7518 N N . GLU B 1 459 ? 98.805 -12.380 -43.341 1.00 31.89 459 GLU B N 1
ATOM 7519 C CA . GLU B 1 459 ? 97.363 -12.182 -43.213 1.00 33.21 459 GLU B CA 1
ATOM 7520 C C . GLU B 1 459 ? 97.014 -11.406 -41.948 1.00 38.34 459 GLU B C 1
ATOM 7521 O O . GLU B 1 459 ? 96.171 -10.502 -41.980 1.00 34.16 459 GLU B O 1
ATOM 7527 N N . LEU B 1 460 ? 97.645 -11.750 -40.823 1.00 33.33 460 LEU B N 1
ATOM 7528 C CA . LEU B 1 460 ? 97.353 -11.045 -39.579 1.00 32.81 460 LEU B CA 1
ATOM 7529 C C . LEU B 1 460 ? 97.816 -9.594 -39.638 1.00 25.98 460 LEU B C 1
ATOM 7530 O O . LEU B 1 460 ? 97.119 -8.697 -39.152 1.00 28.16 460 LEU B O 1
ATOM 7535 N N . LEU B 1 461 ? 98.973 -9.336 -40.250 1.00 29.28 461 LEU B N 1
ATOM 7536 C CA . LEU B 1 461 ? 99.454 -7.963 -40.364 1.00 32.23 461 LEU B CA 1
ATOM 7537 C C . LEU B 1 461 ? 98.599 -7.105 -41.293 1.00 29.30 461 LEU B C 1
ATOM 7538 O O . LEU B 1 461 ? 98.753 -5.878 -41.287 1.00 29.46 461 LEU B O 1
ATOM 7543 N N . SER B 1 462 ? 97.703 -7.706 -42.079 1.00 36.49 462 SER B N 1
ATOM 7544 C CA . SER B 1 462 ? 96.860 -6.932 -42.982 1.00 33.36 462 SER B CA 1
ATOM 7545 C C . SER B 1 462 ? 95.690 -6.251 -42.282 1.00 43.13 462 SER B C 1
ATOM 7546 O O . SER B 1 462 ? 95.000 -5.447 -42.916 1.00 35.17 462 SER B O 1
ATOM 7549 N N . ILE B 1 463 ? 95.448 -6.538 -41.004 1.00 36.24 463 ILE B N 1
ATOM 7550 C CA . ILE B 1 463 ? 94.357 -5.890 -40.279 1.00 33.31 463 ILE B CA 1
ATOM 7551 C C . ILE B 1 463 ? 94.746 -4.433 -40.043 1.00 41.72 463 ILE B C 1
ATOM 7552 O O . ILE B 1 463 ? 95.603 -4.136 -39.206 1.00 34.12 463 ILE B O 1
ATOM 7557 N N . LYS B 1 464 ? 94.110 -3.520 -40.778 1.00 30.24 464 LYS B N 1
ATOM 7558 C CA . LYS B 1 464 ? 94.544 -2.128 -40.764 1.00 33.98 464 LYS B CA 1
ATOM 7559 C C . LYS B 1 464 ? 94.243 -1.443 -39.437 1.00 33.74 464 LYS B C 1
ATOM 7560 O O . LYS B 1 464 ? 94.966 -0.519 -39.047 1.00 35.86 464 LYS B O 1
ATOM 7566 N N . SER B 1 465 ? 93.193 -1.871 -38.730 1.00 34.48 465 SER B N 1
ATOM 7567 C CA . SER B 1 465 ? 92.852 -1.240 -37.460 1.00 36.00 465 SER B CA 1
ATOM 7568 C C . SER B 1 465 ? 93.870 -1.543 -36.366 1.00 34.22 465 SER B C 1
ATOM 7569 O O . SER B 1 465 ? 93.910 -0.827 -35.358 1.00 35.12 465 SER B O 1
ATOM 7572 N N . LEU B 1 466 ? 94.692 -2.576 -36.541 1.00 28.87 466 LEU B N 1
ATOM 7573 C CA . LEU B 1 466 ? 95.677 -2.968 -35.541 1.00 29.75 466 LEU B CA 1
ATOM 7574 C C . LEU B 1 466 ? 97.111 -2.657 -35.936 1.00 31.76 466 LEU B C 1
ATOM 7575 O O . LEU B 1 466 ? 97.925 -2.358 -35.060 1.00 31.99 466 LEU B O 1
ATOM 7580 N N . PHE B 1 467 ? 97.442 -2.724 -37.222 1.00 25.30 467 PHE B N 1
ATOM 7581 C CA . PHE B 1 467 ? 98.817 -2.587 -37.679 1.00 30.62 467 PHE B CA 1
ATOM 7582 C C . PHE B 1 467 ? 98.890 -1.532 -38.771 1.00 37.43 467 PHE B C 1
ATOM 7583 O O . PHE B 1 467 ? 97.994 -1.437 -39.615 1.00 34.08 467 PHE B O 1
ATOM 7591 N N . GLY B 1 468 ? 99.959 -0.735 -38.743 1.00 32.48 468 GLY B N 1
ATOM 7592 C CA . GLY B 1 468 ? 100.126 0.362 -39.670 1.00 31.50 468 GLY B CA 1
ATOM 7593 C C . GLY B 1 468 ? 100.994 0.002 -40.866 1.00 37.56 468 GLY B C 1
ATOM 7594 O O . GLY B 1 468 ? 101.608 -1.062 -40.935 1.00 27.69 468 GLY B O 1
ATOM 7595 N N . ASP B 1 469 ? 101.038 0.934 -41.824 1.00 32.47 469 ASP B N 1
ATOM 7596 C CA . ASP B 1 469 ? 101.787 0.701 -43.054 1.00 30.05 469 ASP B CA 1
ATOM 7597 C C . ASP B 1 469 ? 103.284 0.579 -42.798 1.00 28.21 469 ASP B C 1
ATOM 7598 O O . ASP B 1 469 ? 103.979 -0.124 -43.541 1.00 35.25 469 ASP B O 1
ATOM 7603 N N . ASP B 1 470 ? 103.799 1.247 -41.764 1.00 36.57 470 ASP B N 1
ATOM 7604 C CA . ASP B 1 470 ? 105.231 1.173 -41.487 1.00 38.81 470 ASP B CA 1
ATOM 7605 C C . ASP B 1 470 ? 105.660 -0.254 -41.168 1.00 26.06 470 ASP B C 1
ATOM 7606 O O . ASP B 1 470 ? 106.754 -0.682 -41.553 1.00 28.77 470 ASP B O 1
ATOM 7611 N N . LEU B 1 471 ? 104.811 -1.008 -40.466 1.00 32.90 471 LEU B N 1
ATOM 7612 C CA . LEU B 1 471 ? 105.129 -2.403 -40.176 1.00 31.70 471 LEU B CA 1
ATOM 7613 C C . LEU B 1 471 ? 105.117 -3.245 -41.445 1.00 27.89 471 LEU B C 1
ATOM 7614 O O . LEU B 1 471 ? 106.075 -3.974 -41.729 1.00 30.06 471 LEU B O 1
ATOM 7619 N N . ARG B 1 472 ? 104.035 -3.157 -42.225 1.00 25.44 472 ARG B N 1
ATOM 7620 C CA . ARG B 1 472 ? 103.907 -3.994 -43.412 1.00 24.44 472 ARG B CA 1
ATOM 7621 C C . ARG B 1 472 ? 104.987 -3.708 -44.444 1.00 29.97 472 ARG B C 1
ATOM 7622 O O . ARG B 1 472 ? 105.327 -4.599 -45.228 1.00 33.58 472 ARG B O 1
ATOM 7630 N N . ASN B 1 473 ? 105.553 -2.502 -44.444 1.00 24.33 473 ASN B N 1
ATOM 7631 C CA . ASN B 1 473 ? 106.471 -2.075 -45.491 1.00 32.36 473 ASN B CA 1
ATOM 7632 C C . ASN B 1 473 ? 107.935 -2.102 -45.068 1.00 30.20 473 ASN B C 1
ATOM 7633 O O . ASN B 1 473 ? 108.784 -1.573 -45.791 1.00 27.80 473 ASN B O 1
ATOM 7638 N N . ASP B 1 474 ? 108.260 -2.702 -43.925 1.00 24.33 474 ASP B N 1
ATOM 7639 C CA . ASP B 1 474 ? 109.641 -2.769 -43.457 1.00 21.82 474 ASP B CA 1
ATOM 7640 C C . ASP B 1 474 ? 110.165 -4.184 -43.663 1.00 21.60 474 ASP B C 1
ATOM 7641 O O . ASP B 1 474 ? 109.711 -5.121 -43.002 1.00 22.19 474 ASP B O 1
ATOM 7646 N N . GLU B 1 475 ? 111.154 -4.326 -44.553 1.00 21.45 475 GLU B N 1
ATOM 7647 C CA . GLU B 1 475 ? 111.623 -5.652 -44.950 1.00 20.11 475 GLU B CA 1
ATOM 7648 C C . GLU B 1 475 ? 112.285 -6.397 -43.797 1.00 24.56 475 GLU B C 1
ATOM 7649 O O . GLU B 1 475 ? 112.107 -7.612 -43.661 1.00 23.28 475 GLU B O 1
ATOM 7655 N N . ARG B 1 476 ? 113.078 -5.700 -42.975 1.00 18.51 476 ARG B N 1
ATOM 7656 C CA . ARG B 1 476 ? 113.743 -6.379 -41.863 1.00 22.98 476 ARG B CA 1
ATOM 7657 C C . ARG B 1 476 ? 112.723 -6.947 -40.883 1.00 21.63 476 ARG B C 1
ATOM 7658 O O . ARG B 1 476 ? 112.857 -8.085 -40.418 1.00 24.61 476 ARG B O 1
ATOM 7666 N N . PHE B 1 477 ? 111.696 -6.160 -40.554 1.00 23.29 477 PHE B N 1
ATOM 7667 C CA . PHE B 1 477 ? 110.619 -6.654 -39.700 1.00 22.56 477 PHE B CA 1
ATOM 7668 C C . PHE B 1 477 ? 109.939 -7.871 -40.318 1.00 26.35 477 PHE B C 1
ATOM 7669 O O . PHE B 1 477 ? 109.719 -8.885 -39.646 1.00 20.54 477 PHE B O 1
ATOM 7677 N N . LEU B 1 478 ? 109.588 -7.783 -41.603 1.00 21.85 478 LEU B N 1
ATOM 7678 C CA . LEU B 1 478 ? 108.917 -8.905 -42.254 1.00 21.74 478 LEU B CA 1
ATOM 7679 C C . LEU B 1 478 ? 109.755 -10.173 -42.169 1.00 24.81 478 LEU B C 1
ATOM 7680 O O . LEU B 1 478 ? 109.232 -11.248 -41.854 1.00 27.07 478 LEU B O 1
ATOM 7685 N N . ARG B 1 479 ? 111.063 -10.065 -42.424 1.00 23.45 479 ARG B N 1
ATOM 7686 C CA . ARG B 1 479 ? 111.927 -11.237 -42.329 1.00 19.35 479 ARG B CA 1
ATOM 7687 C C . ARG B 1 479 ? 112.028 -11.728 -40.892 1.00 29.32 479 ARG B C 1
ATOM 7688 O O . ARG B 1 479 ? 111.979 -12.937 -40.635 1.00 23.59 479 ARG B O 1
ATOM 7696 N N . GLU B 1 480 ? 112.156 -10.804 -39.940 1.00 21.92 480 GLU B N 1
ATOM 7697 C CA . GLU B 1 480 ? 112.423 -11.202 -38.563 1.00 21.95 480 GLU B CA 1
ATOM 7698 C C . GLU B 1 480 ? 111.202 -11.856 -37.927 1.00 22.87 480 GLU B C 1
ATOM 7699 O O . GLU B 1 480 ? 111.312 -12.914 -37.298 1.00 28.84 480 GLU B O 1
ATOM 7705 N N . ILE B 1 481 ? 110.024 -11.245 -38.073 1.00 22.59 481 ILE B N 1
ATOM 7706 C CA . ILE B 1 481 ? 108.842 -11.851 -37.471 1.00 22.70 481 ILE B CA 1
ATOM 7707 C C . ILE B 1 481 ? 108.449 -13.122 -38.216 1.00 32.87 481 ILE B C 1
ATOM 7708 O O . ILE B 1 481 ? 107.851 -14.030 -37.627 1.00 27.61 481 ILE B O 1
ATOM 7713 N N . THR B 1 482 ? 108.786 -13.225 -39.508 1.00 32.35 482 THR B N 1
ATOM 7714 C CA . THR B 1 482 ? 108.529 -14.465 -40.239 1.00 25.01 482 THR B CA 1
ATOM 7715 C C . THR B 1 482 ? 109.353 -15.613 -39.670 1.00 24.73 482 THR B C 1
ATOM 7716 O O . THR B 1 482 ? 108.834 -16.712 -39.434 1.00 27.59 482 THR B O 1
ATOM 7720 N N . THR B 1 483 ? 110.646 -15.372 -39.440 1.00 25.66 483 THR B N 1
ATOM 7721 C CA . THR B 1 483 ? 111.501 -16.377 -38.815 1.00 33.48 483 THR B CA 1
ATOM 7722 C C . THR B 1 483 ? 110.948 -16.809 -37.461 1.00 30.19 483 THR B C 1
ATOM 7723 O O . THR B 1 483 ? 110.866 -18.006 -37.160 1.00 27.04 483 THR B O 1
ATOM 7727 N N . ALA B 1 484 ? 110.556 -15.843 -36.628 1.00 25.83 484 ALA B N 1
ATOM 7728 C CA . ALA B 1 484 ? 110.034 -16.193 -35.310 1.00 28.37 484 ALA B CA 1
ATOM 7729 C C . ALA B 1 484 ? 108.732 -16.984 -35.420 1.00 35.74 484 ALA B C 1
ATOM 7730 O O . ALA B 1 484 ? 108.544 -17.984 -34.716 1.00 25.68 484 ALA B O 1
ATOM 7732 N N . MET B 1 485 ? 107.830 -16.568 -36.314 1.00 26.40 485 MET B N 1
ATOM 7733 C CA . MET B 1 485 ? 106.553 -17.268 -36.436 1.00 28.62 485 MET B CA 1
ATOM 7734 C C . MET B 1 485 ? 106.745 -18.676 -36.987 1.00 34.98 485 MET B C 1
ATOM 7735 O O . MET B 1 485 ? 106.127 -19.627 -36.492 1.00 29.74 485 MET B O 1
ATOM 7740 N N . ASN B 1 486 ? 107.612 -18.834 -37.993 1.00 30.63 486 ASN B N 1
ATOM 7741 C CA . ASN B 1 486 ? 107.889 -20.161 -38.539 1.00 27.07 486 ASN B CA 1
ATOM 7742 C C . ASN B 1 486 ? 108.475 -21.082 -37.476 1.00 34.02 486 ASN B C 1
ATOM 7743 O O . ASN B 1 486 ? 108.060 -22.239 -37.338 1.00 36.10 486 ASN B O 1
ATOM 7748 N N . ASP B 1 487 ? 109.440 -20.578 -36.706 1.00 27.75 487 ASP B N 1
ATOM 7749 C CA . ASP B 1 487 ? 110.124 -21.420 -35.728 1.00 33.00 487 ASP B CA 1
ATOM 7750 C C . ASP B 1 487 ? 109.210 -21.789 -34.566 1.00 29.62 487 ASP B C 1
ATOM 7751 O O . ASP B 1 487 ? 109.237 -22.930 -34.088 1.00 36.57 487 ASP B O 1
ATOM 7756 N N . ILE B 1 488 ? 108.410 -20.836 -34.085 1.00 26.57 488 ILE B N 1
ATOM 7757 C CA . ILE B 1 488 ? 107.506 -21.118 -32.974 1.00 32.58 488 ILE B CA 1
ATOM 7758 C C . ILE B 1 488 ? 106.497 -22.187 -33.373 1.00 33.28 488 ILE B C 1
ATOM 7759 O O . ILE B 1 488 ? 106.280 -23.164 -32.648 1.00 29.77 488 ILE B O 1
ATOM 7764 N N . ALA B 1 489 ? 105.884 -22.031 -34.547 1.00 33.01 489 ALA B N 1
ATOM 7765 C CA . ALA B 1 489 ? 104.889 -23.000 -34.993 1.00 43.93 489 ALA B CA 1
ATOM 7766 C C . ALA B 1 489 ? 105.500 -24.377 -35.224 1.00 34.23 489 ALA B C 1
ATOM 7767 O O . ALA B 1 489 ? 104.825 -25.395 -35.034 1.00 41.23 489 ALA B O 1
ATOM 7769 N N . ARG B 1 490 ? 106.769 -24.435 -35.622 1.00 32.58 490 ARG B N 1
ATOM 7770 C CA . ARG B 1 490 ? 107.406 -25.711 -35.920 1.00 39.00 490 ARG B CA 1
ATOM 7771 C C . ARG B 1 490 ? 108.028 -26.363 -34.691 1.00 42.53 490 ARG B C 1
ATOM 7772 O O . ARG B 1 490 ? 107.864 -27.569 -34.484 1.00 37.62 490 ARG B O 1
ATOM 7774 N N . ASP B 1 491 ? 108.748 -25.593 -33.872 1.00 35.36 491 ASP B N 1
ATOM 7775 C CA . ASP B 1 491 ? 109.495 -26.139 -32.750 1.00 29.53 491 ASP B CA 1
ATOM 7776 C C . ASP B 1 491 ? 108.905 -25.803 -31.387 1.00 38.36 491 ASP B C 1
ATOM 7777 O O . ASP B 1 491 ? 109.363 -26.359 -30.382 1.00 31.29 491 ASP B O 1
ATOM 7782 N N . GLY B 1 492 ? 107.916 -24.919 -31.316 1.00 36.96 492 GLY B N 1
ATOM 7783 C CA . GLY B 1 492 ? 107.361 -24.510 -30.043 1.00 34.14 492 GLY B CA 1
ATOM 7784 C C . GLY B 1 492 ? 108.215 -23.460 -29.355 1.00 31.70 492 GLY B C 1
ATOM 7785 O O . GLY B 1 492 ? 109.347 -23.165 -29.744 1.00 30.33 492 GLY B O 1
ATOM 7786 N N . ILE B 1 493 ? 107.648 -22.893 -28.287 1.00 30.76 493 ILE B N 1
ATOM 7787 C CA . ILE B 1 493 ? 108.290 -21.777 -27.592 1.00 33.34 493 ILE B CA 1
ATOM 7788 C C . ILE B 1 493 ? 109.603 -22.214 -26.950 1.00 29.73 493 ILE B C 1
ATOM 7789 O O . ILE B 1 493 ? 110.646 -21.574 -27.132 1.00 23.76 493 ILE B O 1
ATOM 7794 N N . MET B 1 494 ? 109.571 -23.301 -26.175 1.00 33.53 494 MET B N 1
ATOM 7795 C CA . MET B 1 494 ? 110.722 -23.631 -25.339 1.00 29.09 494 MET B CA 1
ATOM 7796 C C . MET B 1 494 ? 111.949 -23.980 -26.174 1.00 30.32 494 MET B C 1
ATOM 7797 O O . MET B 1 494 ? 113.077 -23.653 -25.790 1.00 26.33 494 MET B O 1
ATOM 7802 N N . LYS B 1 495 ? 111.755 -24.642 -27.318 1.00 29.78 495 LYS B N 1
ATOM 7803 C CA . LYS B 1 495 ? 112.898 -24.991 -28.154 1.00 35.97 495 LYS B CA 1
ATOM 7804 C C . LYS B 1 495 ? 113.432 -23.780 -28.912 1.00 27.55 495 LYS B C 1
ATOM 7805 O O . LYS B 1 495 ? 114.614 -23.753 -29.274 1.00 28.40 495 LYS B O 1
ATOM 7807 N N . THR B 1 496 ? 112.591 -22.768 -29.144 1.00 29.31 496 THR B N 1
ATOM 7808 C CA . THR B 1 496 ? 113.007 -21.607 -29.927 1.00 30.01 496 THR B CA 1
ATOM 7809 C C . THR B 1 496 ? 113.715 -20.558 -29.071 1.00 30.86 496 THR B C 1
ATOM 7810 O O . THR B 1 496 ? 114.641 -19.888 -29.549 1.00 26.13 496 THR B O 1
ATOM 7814 N N . LEU B 1 497 ? 113.305 -20.415 -27.811 1.00 35.16 497 LEU B N 1
ATOM 7815 C CA . LEU B 1 497 ? 113.870 -19.391 -26.931 1.00 27.37 497 LEU B CA 1
ATOM 7816 C C . LEU B 1 497 ? 115.394 -19.307 -26.929 1.00 25.00 497 LEU B C 1
ATOM 7817 O O . LEU B 1 497 ? 115.912 -18.177 -26.920 1.00 23.72 497 LEU B O 1
ATOM 7822 N N . PRO B 1 498 ? 116.163 -20.407 -26.928 1.00 26.75 498 PRO B N 1
ATOM 7823 C CA . PRO B 1 498 ? 117.629 -20.259 -26.906 1.00 25.59 498 PRO B CA 1
ATOM 7824 C C . PRO B 1 498 ? 118.189 -19.440 -28.057 1.00 29.46 498 PRO B C 1
ATOM 7825 O O . PRO B 1 498 ? 119.249 -18.825 -27.901 1.00 26.08 498 PRO B O 1
ATOM 7829 N N . LYS B 1 499 ? 117.517 -19.412 -29.209 1.00 28.97 499 LYS B N 1
ATOM 7830 C CA . LYS B 1 499 ? 117.998 -18.611 -30.329 1.00 25.75 499 LYS B CA 1
ATOM 7831 C C . LYS B 1 499 ? 117.849 -17.116 -30.091 1.00 29.86 499 LYS B C 1
ATOM 7832 O O . LYS B 1 499 ? 118.407 -16.329 -30.861 1.00 33.83 499 LYS B O 1
ATOM 7838 N N . TYR B 1 500 ? 117.107 -16.713 -29.061 1.00 28.84 500 TYR B N 1
ATOM 7839 C CA . TYR B 1 500 ? 116.869 -15.312 -28.746 1.00 26.32 500 TYR B CA 1
ATOM 7840 C C . TYR B 1 500 ? 117.534 -14.897 -27.440 1.00 29.21 500 TYR B C 1
ATOM 7841 O O . TYR B 1 500 ? 117.202 -13.844 -26.884 1.00 28.50 500 TYR B O 1
ATOM 7850 N N . ILE B 1 501 ? 118.477 -15.694 -26.949 1.00 24.43 501 ILE B N 1
ATOM 7851 C CA . ILE B 1 501 ? 119.200 -15.418 -25.714 1.00 25.09 501 ILE B CA 1
ATOM 7852 C C . ILE B 1 501 ? 120.684 -15.412 -26.032 1.00 30.40 501 ILE B C 1
ATOM 7853 O O . ILE B 1 501 ? 121.220 -16.415 -26.523 1.00 31.88 501 ILE B O 1
ATOM 7858 N N . ASN B 1 502 ? 121.353 -14.296 -25.750 1.00 24.02 502 ASN B N 1
ATOM 7859 C CA . ASN B 1 502 ? 122.796 -14.223 -25.915 1.00 27.39 502 ASN B CA 1
ATOM 7860 C C . ASN B 1 502 ? 123.477 -14.408 -24.557 1.00 28.65 502 ASN B C 1
ATOM 7861 O O . ASN B 1 502 ? 122.826 -14.594 -23.526 1.00 27.06 502 ASN B O 1
ATOM 7866 N N . GLY B 1 503 ? 124.805 -14.353 -24.562 1.00 25.99 503 GLY B N 1
ATOM 7867 C CA . GLY B 1 503 ? 125.580 -14.732 -23.400 1.00 30.63 503 GLY B CA 1
ATOM 7868 C C . GLY B 1 503 ? 125.831 -16.229 -23.384 1.00 40.92 503 GLY B C 1
ATOM 7869 O O . GLY B 1 503 ? 125.386 -16.979 -24.254 1.00 39.16 503 GLY B O 1
ATOM 7870 N N . SER B 1 504 ? 126.562 -16.667 -22.363 1.00 44.77 504 SER B N 1
ATOM 7871 C CA . SER B 1 504 ? 126.910 -18.079 -22.214 1.00 44.07 504 SER B CA 1
ATOM 7872 C C . SER B 1 504 ? 125.668 -18.949 -22.032 1.00 40.66 504 SER B C 1
ATOM 7873 O O . SER B 1 504 ? 124.931 -18.799 -21.057 1.00 59.41 504 SER B O 1
#

Foldseek 3Di:
DFDAAADVCQVVLVVQQPQQEDEAPADAAPQAAAQEEEEDDDQQCVQFVLVLQQCCCRVPNHGQHQYAYEYQDPVCVLVQVQCVSNQNKFWEWAAFPVGIGIYIGCRHRYYYYCVVPVQVLLVSLQDLSHQEYEYDPEPVLLCADPVVRAHVCVPPLNVQLLPPVCLSPRRGPLSSLLSNLVSNVVVVHFRHEYEYPYADQCRQVSNLRSNLRSVCSHPPVSSVSCNPQYWRKTKHWDWQWDADDPVNQVVCCVNSSYRGSGHTYTHPDIAMEIEPTGRRDDDPSVVSHYHYHHGSVLRVLVVLLCLAQQLVLLLLQQLQVVQQPDWALLVSLPDVLSVQLSLCCQPFQRVVVGDDDPPDDSNVVNVVSSSVSNGPVSRHTSCVSQAACLVRLLRHQVVSVLVCLVVVGDCLSSLLSVLSNLVCLCQAHNVGDGDDHHHPCSVVSNVQSVVDDLACPSVCVPCVRHPPSQVVRPVSRVSNSVSSVCCVPPNSVVCSVVSGD/DFDAAAPVCQVVLCVVQPPQEAEAPADAEPQAAQQEEEEDDDQQCVQFVLVLQQCCRRPPVHRLHAYEYEYLDDVCVLVQVQCVSNQNKFWEWAFFPVGTGTYIGDRHRHYYYCVVPVLVLLVSQLDLSHQEYEYAPEPVLLCADPVVRARVCVPVLNVQLLDPVCLSPRRGPLSSLLSSLVSNVVVVHFRHEYEYPYQDPPQQVSNLRSNLRSVCSHPNVSSVSCNPQYWRKDKHWDWDWDADDPVNQVCCCVNSSYRGSGHTYTHPDIEMEIEPTGRRDDPPSVVSHYHHDHGVVLRVLVSLLCLAQQLVLLLLQQLQVVQQPDWFLLVSLPPPLSVQLSLCCQVFQRVVVGDDRPPDDSNVVNVVSSSVSNGPGSRHTSCVSQAACLVRLLRHQVVSVLVCLVVVGDCLSSLLSVLSVLVCLCQAHNVRHGDDHHHPCSPLSNVQSVVQDLACQSVCPPPVRHPPSQVPRPVNRVRSSVSSNCCVVPNSVVCSVVSGDDD

Sequence (1004 aa):
APLKLNSRNLSQIAAAGGALVKIPTYQRGRAVKEGIVHIGVGGFHRAHLAVYIDQLMQKHGVNDYAICGVGLQPFDSSAMRDALASQDHLYTLIERSAKGSFAHVIGSINSYLFAPDNREAVIAKMAHPDTKIVSLTITESGYYYNENTHELQSEEHPDIQFDLDPANEKAPRTTFGFLYAGLTRRYQQGLKPFTVMSCDNMQKNGSITRHMLESFARLRNPEVAEWIAEEGAFPNAMVDRITTPQTSETDKTALAEKFGIVDSWPVVTEPFTQWVIEDQFSDGRPPFEKVGVQVVKDVHAVEQFEKHKLRLLNGSHSALGYPGQLAGFQYVHEVMANPLFRKFVWQMMQEEVKPLLPEIPGVDIDEYCNTLIERFTNPTIMDQLPRICLNASGKIPQFIMPSIAEAIWETGPFRRLCFVAAAWFHYIKGVDDRGKPFEVVDPMREELQAKARAGGNDPSELLSIKSLFGDDLRNDERFLREITTAMNDIARDGIMKTLPKYINAPLKLNSRNLSQQIAAAGGALVKIPTYQRGRAVKEGIVHIGVGGFHRAHLAVYIDQLMQKHGVNDYAICGVGLQPFDSAMRDALASQDHLYTLIERSAKGSFAHVIGSINSYLFAPDNREAVIAKMAHPDTKIVSLTITESGYYYNENTHELQSEHPDIQFDLDPANEKAPRTTFGFLYAGLTRRYQQGLKPFTVMSCDNMQKNGSSITRHMLESFARLRNPEVAEWIAEEGAFPNAMVDRITPQTSETDKTALAEKFGIVDSWPVVTEPFTQWVIEDQFSDGRPPFEKVGVQVVKDVHAVEQFEKHKLRLLLNGSHSALGYPGQLAGFQYVHEVMANPLFRKFVWQMMQEEVKPLLPEIPGVDIDEYCNTLIERFTNPTIMDQLPRICLNASGKIPQFIMPSIAEAIWETGPFRRLCFVAAAWFHYIKGVDDRGKPFEVVDPMREELQAKARAGGNDPSELLSIKSLFGDDLRNDERFLREITTAMNDIARDGIMKTLPKYINGS

B-factor: mean 29.71, std 10.91, range [12.14, 83.29]

Radius of gyration: 35.77 Å; Cα contacts (8 Å, |Δi|>4): 1876; chains: 2; bounding box: 97×74×92 Å

Secondary structure (DSSP, 8-state):
--EE-STTTHHHHHHHSGGGEE---S--GGGS---EEEES--HHHHHTHHHHHHHHHHHH---S--EEEEE-SGGGHHHHHHHHTTTT-EEEEEEETTEEEEEEE--EEEEEEGGG-HHHHHHHHHSTT--EEEE--TGGGG-EETTTTEE-TTSHHHHHHHSGGGTTS--SHHHHHHHHHHHHHHTTPPPPEEEE-SSSTTHHHHHHHHHHHHHHTT-HHHHHHHHHH-B---EEEE---PPPPHHHHHHHHHHH-EE-SS-EEE-S--EEEEES--SS----GGGGT-EEESSHHHHHHHHHHIIIIIIHHHHHHHHHHHHHT--BHHHHHHSHHHHHHHHHIIIIIIGGGSPP-TT--HHHHHHHHHHHHH-TTS--BHHHHHTTGGGTHHHHTHHHHHHHHHTT---HHHHHHHHHHHHHTT-B-TTS-B-----TTHHHHHHHHHHSSS--HHHHT-TTTS-HHHHT-HHHHHHHHHHHHHHHHH-HHHHGGGG--/--EE-STTTHHHHHHHHGGGEE---S--GGGS---EEEES--HHHHHTHHHHHHHHHHHS---S--EEEEE-SGGGHHHHHHHHTTTT-EEEEEEETTEEEEEEE--EEEEEEGGG-HHHHHHHHHSTT--EEEE---GGGG-EETTTTEE-TTSHHHHHHHSGGGTTS--SHHHHHHHHHHHHHHTTPPPPEEEE--SSTTHHHHHHHHHHHHHHTT-HHHHHHHHHH-B---EEEE---PPPPHHHHHHHHHHH-EE-SS-EEE-S--EEEEES--SS----GGGGT-EEESSHHHHHHHHHHIIIIIIHHHHHHHHHHHHHT--BHHHHHHSHHHHHHHHHIIIIIIGGGSPPPTT--HHHHHHHHHHHHH-STT--BHHHHHTTGGGTHHHHTHHHHHHHHHHT---HHHHHHHHHHHHHTT-B-TTS-B-----TTHHHHHHHHHHHTT-SHHHHT-TTTS-HHHHT-HHHHHHHHHHHHHHHHHHHHHHGGGG----

Organism: Aspergillus fumigatus (strain ATCC MYA-4609 / CBS 101355 / FGSC A1100 / Af293) (NCBI:txid330879)

InterPro domains:
  IPR000669 Mannitol dehydrogenase [PR00084] (37-47)
  IPR000669 Mannitol dehydrogenase [PR00084] (192-205)
  IPR000669 Mannitol dehydrogenase [PR00084] (231-244)
  IPR000669 Mannitol dehydrogenase [PR00084] (261-276)
  IPR008927 6-phosphogluconate dehydrogenase-like, C-terminal domain superfamily [SSF48179] (300-501)
  IPR013118 Mannitol dehydrogenase, C-terminal [PF08125] (300-488)
  IPR013131 Mannitol dehydrogenase, N-terminal [PF01232] (36-288)
  IPR013328 6-phosphogluconate dehydrogenase, domain 2 [G3DSA:1.10.1040.10] (299-502)
  IPR036291 NAD(P)-binding domain superfamily [SSF51735] (22-294)
  IPR050988 Mannitol Dehydrogenase/Oxidoreductase [PTHR43362] (7-501)

Nearest PDB structures (foldseek):
  7rk4-assembly1_A  TM=1.002E+00  e=1.069E-98  Aspergillus fumigatus Af293
  7rk5-assembly2_A  TM=9.861E-01  e=4.117E-89  Aspergillus fumigatus Af293
  7rk5-assembly1_B  TM=9.229E-01  e=7.514E-92  Aspergillus fumigatus Af293
  1m2w-assembly2_B  TM=8.079E-01  e=2.989E-54  Pseudomonas fluorescens
  5itg-assembly2_B  TM=9.483E-01  e=2.120E-49  Gluconobacter oxydans